Protein AF-0000000079727587 (afdb_homodimer)

Structure (mmCIF, N/CA/C/O backbone):
data_AF-0000000079727587-model_v1
#
loop_
_entity.id
_entity.type
_entity.pdbx_description
1 polymer 'Serine/threonine protein phosphatase'
#
loop_
_atom_site.group_PDB
_atom_site.id
_atom_site.type_symbol
_atom_site.label_atom_id
_atom_site.label_alt_id
_atom_site.label_comp_id
_atom_site.label_asym_id
_atom_site.label_entity_id
_atom_site.label_seq_id
_atom_site.pdbx_PDB_ins_code
_atom_site.Cartn_x
_atom_site.Cartn_y
_atom_site.Cartn_z
_atom_site.occupancy
_atom_site.B_iso_or_equiv
_atom_site.auth_seq_id
_atom_site.auth_comp_id
_atom_site.auth_asym_id
_atom_site.auth_atom_id
_atom_site.pdbx_PDB_model_num
ATOM 1 N N . MET A 1 1 ? -3.568 4.602 -24.625 1 33.47 1 MET A N 1
ATOM 2 C CA . MET A 1 1 ? -2.51 4.258 -23.688 1 33.47 1 MET A CA 1
ATOM 3 C C . MET A 1 1 ? -1.647 5.473 -23.359 1 33.47 1 MET A C 1
ATOM 5 O O . MET A 1 1 ? -1.148 5.609 -22.25 1 33.47 1 MET A O 1
ATOM 9 N N . HIS A 1 2 ? -1.562 6.371 -24.375 1 41.25 2 HIS A N 1
ATOM 10 C CA . HIS A 1 2 ? -0.767 7.582 -24.562 1 41.25 2 HIS A CA 1
ATOM 11 C C . HIS A 1 2 ? -1.42 8.781 -23.875 1 41.25 2 HIS A C 1
ATOM 13 O O . HIS A 1 2 ? -0.742 9.75 -23.531 1 41.25 2 HIS A O 1
ATOM 19 N N . ILE A 1 3 ? -2.705 8.68 -23.906 1 41.12 3 ILE A N 1
ATOM 20 C CA . ILE A 1 3 ? -3.393 9.883 -23.469 1 41.12 3 ILE A CA 1
ATOM 21 C C . ILE A 1 3 ? -3.223 10.055 -21.969 1 41.12 3 ILE A C 1
ATOM 23 O O . ILE A 1 3 ? -3.049 11.172 -21.469 1 41.12 3 ILE A O 1
ATOM 27 N N . SER A 1 4 ? -3.346 8.961 -21.312 1 39.72 4 SER A N 1
ATOM 28 C CA . SER A 1 4 ? -3.301 9.023 -19.859 1 39.72 4 SER A CA 1
ATOM 29 C C . SER A 1 4 ? -1.928 9.461 -19.359 1 39.72 4 SER A C 1
ATOM 31 O O . SER A 1 4 ? -1.784 9.898 -18.219 1 39.72 4 SER A O 1
ATOM 33 N N . LYS A 1 5 ? -0.957 9.305 -20.188 1 42.53 5 LYS A N 1
ATOM 34 C CA . LYS A 1 5 ? 0.388 9.836 -20 1 42.53 5 LYS A CA 1
ATOM 35 C C . LYS A 1 5 ? 0.386 11.359 -20.047 1 42.53 5 LYS A C 1
ATOM 37 O O . LYS A 1 5 ? 1.011 12.016 -19.203 1 42.53 5 LYS A O 1
ATOM 42 N N . TYR A 1 6 ? -0.331 11.867 -20.969 1 40.59 6 TYR A N 1
ATOM 43 C CA . TYR A 1 6 ? -0.322 13.312 -21.188 1 40.59 6 TYR A CA 1
ATOM 44 C C . TYR A 1 6 ? -1.075 14.039 -20.094 1 40.59 6 TYR A C 1
ATOM 46 O O . TYR A 1 6 ? -0.676 15.133 -19.672 1 40.59 6 TYR A O 1
ATOM 54 N N . LEU A 1 7 ? -2.141 13.438 -19.688 1 41.75 7 LEU A N 1
ATOM 55 C CA . LEU A 1 7 ? -2.889 14.133 -18.641 1 41.75 7 LEU A CA 1
ATOM 56 C C . LEU A 1 7 ? -2.072 14.234 -17.359 1 41.75 7 LEU A C 1
ATOM 58 O O . LEU A 1 7 ? -2.092 15.258 -16.688 1 41.75 7 LEU A O 1
ATOM 62 N N . PHE A 1 8 ? -1.366 13.203 -17.062 1 41.28 8 PHE A N 1
ATOM 63 C CA . PHE A 1 8 ? -0.571 13.156 -15.844 1 41.28 8 PHE A CA 1
ATOM 64 C C . PHE A 1 8 ? 0.6 14.133 -15.922 1 41.28 8 PHE A C 1
ATOM 66 O O . PHE A 1 8 ? 0.898 14.828 -14.945 1 41.28 8 PHE A O 1
ATOM 73 N N . PHE A 1 9 ? 1.269 14.227 -17.078 1 41.78 9 PHE A N 1
ATOM 74 C CA . PHE A 1 9 ? 2.314 15.227 -17.266 1 41.78 9 PHE A CA 1
ATOM 75 C C . PHE A 1 9 ? 1.73 16.625 -17.25 1 41.78 9 PHE A C 1
ATOM 77 O O . PHE A 1 9 ? 2.426 17.594 -16.922 1 41.78 9 PHE A O 1
ATOM 84 N N . LEU A 1 10 ? 0.61 16.781 -17.719 1 40.44 10 LEU A N 1
ATOM 85 C CA . LEU A 1 10 ? -0.004 18.109 -17.75 1 40.44 10 LEU A CA 1
ATOM 86 C C . LEU A 1 10 ? -0.527 18.5 -16.359 1 40.44 10 LEU A C 1
ATOM 88 O O . LEU A 1 10 ? -0.402 19.656 -15.953 1 40.44 10 LEU A O 1
ATOM 92 N N . LEU A 1 11 ? -1.132 17.531 -15.641 1 43.22 11 LEU A N 1
ATOM 93 C CA . LEU A 1 11 ? -1.74 17.953 -14.391 1 43.22 11 LEU A CA 1
ATOM 94 C C . LEU A 1 11 ? -0.691 18.062 -13.289 1 43.22 11 LEU A C 1
ATOM 96 O O . LEU A 1 11 ? -0.91 18.75 -12.289 1 43.22 11 LEU A O 1
ATOM 100 N N . GLY A 1 12 ? 0.409 17.391 -13.359 1 44.38 12 GLY A N 1
ATOM 101 C CA . GLY A 1 12 ? 1.456 17.531 -12.359 1 44.38 12 GLY A CA 1
ATOM 102 C C . GLY A 1 12 ? 2.035 18.938 -12.312 1 44.38 12 GLY A C 1
ATOM 103 O O . GLY A 1 12 ? 2.018 19.594 -11.266 1 44.38 12 GLY A O 1
ATOM 104 N N . PRO A 1 13 ? 2.578 19.328 -13.422 1 45.28 13 PRO A N 1
ATOM 105 C CA . PRO A 1 13 ? 3.08 20.703 -13.453 1 45.28 13 PRO A CA 1
ATOM 106 C C . PRO A 1 13 ? 1.983 21.734 -13.203 1 45.28 13 PRO A C 1
ATOM 108 O O . PRO A 1 13 ? 2.234 22.766 -12.57 1 45.28 13 PRO A O 1
ATOM 111 N N . VAL A 1 14 ? 0.828 21.516 -13.688 1 45.16 14 VAL A N 1
ATOM 112 C CA . VAL A 1 14 ? -0.248 22.469 -13.438 1 45.16 14 VAL A CA 1
ATOM 113 C C . VAL A 1 14 ? -0.588 22.5 -11.945 1 45.16 14 VAL A C 1
ATOM 115 O O . VAL A 1 14 ? -0.761 23.562 -11.352 1 45.16 14 VAL A O 1
ATOM 118 N N . GLY A 1 15 ? -0.724 21.25 -11.297 1 44.44 15 GLY A N 1
ATOM 119 C CA . GLY A 1 15 ? -0.941 21.297 -9.859 1 44.44 15 GLY A CA 1
ATOM 120 C C . GLY A 1 15 ? 0.208 21.938 -9.109 1 44.44 15 GLY A C 1
ATOM 121 O O . GLY A 1 15 ? -0.011 22.703 -8.172 1 44.44 15 GLY A O 1
ATOM 122 N N . PHE A 1 16 ? 1.408 21.656 -9.562 1 48.16 16 PHE A N 1
ATOM 123 C CA . PHE A 1 16 ? 2.576 22.312 -8.992 1 48.16 16 PHE A CA 1
ATOM 124 C C . PHE A 1 16 ? 2.566 23.812 -9.305 1 48.16 16 PHE A C 1
ATOM 126 O O . PHE A 1 16 ? 2.875 24.625 -8.445 1 48.16 16 PHE A O 1
ATOM 133 N N . LEU A 1 17 ? 2.252 24.188 -10.547 1 46.88 17 LEU A N 1
ATOM 134 C CA . LEU A 1 17 ? 2.104 25.594 -10.891 1 46.88 17 LEU A CA 1
ATOM 135 C C . LEU A 1 17 ? 0.952 26.219 -10.109 1 46.88 17 LEU A C 1
ATOM 137 O O . LEU A 1 17 ? 1.067 27.344 -9.625 1 46.88 17 LEU A O 1
ATOM 141 N N . ILE A 1 18 ? -0.18 25.562 -9.867 1 46.62 18 ILE A N 1
ATOM 142 C CA . ILE A 1 18 ? -1.263 26.062 -9.031 1 46.62 18 ILE A CA 1
ATOM 143 C C . ILE A 1 18 ? -0.769 26.234 -7.594 1 46.62 18 ILE A C 1
ATOM 145 O O . ILE A 1 18 ? -1.048 27.25 -6.945 1 46.62 18 ILE A O 1
ATOM 149 N N . PHE A 1 19 ? -0.041 25.234 -7.09 1 45.56 19 PHE A N 1
ATOM 150 C CA . PHE A 1 19 ? 0.536 25.312 -5.75 1 45.56 19 PHE A CA 1
ATOM 151 C C . PHE A 1 19 ? 1.534 26.453 -5.652 1 45.56 19 PHE A C 1
ATOM 153 O O . PHE A 1 19 ? 1.521 27.219 -4.68 1 45.56 19 PHE A O 1
ATOM 160 N N . LEU A 1 20 ? 2.475 26.516 -6.66 1 50.16 20 LEU A N 1
ATOM 161 C CA . LEU A 1 20 ? 3.344 27.688 -6.703 1 50.16 20 LEU A CA 1
ATOM 162 C C . LEU A 1 20 ? 2.523 28.969 -6.734 1 50.16 20 LEU A C 1
ATOM 164 O O . LEU A 1 20 ? 2.898 29.969 -6.117 1 50.16 20 LEU A O 1
ATOM 168 N N . LEU A 1 21 ? 1.52 28.969 -7.473 1 47.34 21 LEU A N 1
ATOM 169 C CA . LEU A 1 21 ? 0.679 30.156 -7.574 1 47.34 21 LEU A CA 1
ATOM 170 C C . LEU A 1 21 ? -0.028 30.438 -6.254 1 47.34 21 LEU A C 1
ATOM 172 O O . LEU A 1 21 ? -0.316 31.594 -5.934 1 47.34 21 LEU A O 1
ATOM 176 N N . THR A 1 22 ? -0.396 29.438 -5.477 1 43.81 22 THR A N 1
ATOM 177 C CA . THR A 1 22 ? -1.037 29.703 -4.191 1 43.81 22 THR A CA 1
ATOM 178 C C . THR A 1 22 ? -0.051 30.328 -3.211 1 43.81 22 THR A C 1
ATOM 180 O O . THR A 1 22 ? -0.453 30.875 -2.182 1 43.81 22 THR A O 1
ATOM 183 N N . LEU A 1 23 ? 1.112 29.891 -3.252 1 44.78 23 LEU A N 1
ATOM 184 C CA . LEU A 1 23 ? 2.129 30.5 -2.406 1 44.78 23 LEU A CA 1
ATOM 185 C C . LEU A 1 23 ? 2.359 31.953 -2.803 1 44.78 23 LEU A C 1
ATOM 187 O O . LEU A 1 23 ? 2.992 32.719 -2.062 1 44.78 23 LEU A O 1
ATOM 191 N N . THR A 1 24 ? 2.318 32.188 -4.039 1 42.75 24 THR A N 1
ATOM 192 C CA . THR A 1 24 ? 2.537 33.594 -4.359 1 42.75 24 THR A CA 1
ATOM 193 C C . THR A 1 24 ? 1.351 34.438 -3.914 1 42.75 24 THR A C 1
ATOM 195 O O . THR A 1 24 ? 0.224 34.219 -4.367 1 42.75 24 THR A O 1
ATOM 198 N N . PRO A 1 25 ? 1.254 34.75 -2.641 1 41.59 25 PRO A N 1
ATOM 199 C CA . PRO A 1 25 ? 0.184 35.719 -2.354 1 41.59 25 PRO A CA 1
ATOM 200 C C . PRO A 1 25 ? -0.079 36.688 -3.512 1 41.59 25 PRO A C 1
ATOM 202 O O . PRO A 1 25 ? 0.864 37.188 -4.125 1 41.59 25 PRO A O 1
ATOM 205 N N . SER A 1 26 ? -1.137 36.375 -4.262 1 39.59 26 SER A N 1
ATOM 206 C CA . SER A 1 26 ? -1.566 37.406 -5.191 1 39.59 26 SER A CA 1
ATOM 207 C C . SER A 1 26 ? -1.587 38.781 -4.52 1 39.59 26 SER A C 1
ATOM 209 O O . SER A 1 26 ? -2.611 39.188 -3.973 1 39.59 26 SER A O 1
ATOM 211 N N . HIS A 1 27 ? -0.776 39.125 -3.562 1 41.12 27 HIS A N 1
ATOM 212 C CA . HIS A 1 27 ? -0.983 40.438 -3.018 1 41.12 27 HIS A CA 1
ATOM 213 C C . HIS A 1 27 ? -1.089 41.5 -4.129 1 41.12 27 HIS A C 1
ATOM 215 O O . HIS A 1 27 ? -0.115 41.75 -4.844 1 41.12 27 HIS A O 1
ATOM 221 N N . LYS A 1 28 ? -2.191 41.562 -4.551 1 41.5 28 LYS A N 1
ATOM 222 C CA . LYS A 1 28 ? -2.555 42.719 -5.363 1 41.5 28 LYS A CA 1
ATOM 223 C C . LYS A 1 28 ? -1.95 44 -4.793 1 41.5 28 LYS A C 1
ATOM 225 O O . LYS A 1 28 ? -2.156 45.094 -5.34 1 41.5 28 LYS A O 1
ATOM 230 N N . GLU A 1 29 ? -2.002 44.156 -3.42 1 43.69 29 GLU A N 1
ATOM 231 C CA . GLU A 1 29 ? -1.814 45.562 -3.162 1 43.69 29 GLU A CA 1
ATOM 232 C C . GLU A 1 29 ? -0.484 46.062 -3.727 1 43.69 29 GLU A C 1
ATOM 234 O O . GLU A 1 29 ? 0.582 45.625 -3.289 1 43.69 29 GLU A O 1
ATOM 239 N N . GLU A 1 30 ? -0.392 46.281 -4.781 1 47 30 GLU A N 1
ATOM 240 C CA . GLU A 1 30 ? 0.567 46.875 -5.719 1 47 30 GLU A CA 1
ATOM 241 C C . GLU A 1 30 ? 1.714 47.562 -4.98 1 47 30 GLU A C 1
ATOM 243 O O . GLU A 1 30 ? 2.822 47.031 -4.91 1 47 30 GLU A O 1
ATOM 248 N N . ASN A 1 31 ? 1.987 49 -5.152 1 57.28 31 ASN A N 1
ATOM 249 C CA . ASN A 1 31 ? 3.047 49.969 -5.371 1 57.28 31 ASN A CA 1
ATOM 250 C C . ASN A 1 31 ? 3.654 50.438 -4.051 1 57.28 31 ASN A C 1
ATOM 252 O O . ASN A 1 31 ? 4.258 51.531 -3.986 1 57.28 31 ASN A O 1
ATOM 256 N N . ILE A 1 32 ? 3.389 49.688 -2.922 1 79.5 32 ILE A N 1
ATOM 257 C CA . ILE A 1 32 ? 3.971 50.344 -1.76 1 79.5 32 ILE A CA 1
ATOM 258 C C . ILE A 1 32 ? 5.305 49.688 -1.406 1 79.5 32 ILE A C 1
ATOM 260 O O . ILE A 1 32 ? 5.355 48.5 -1.089 1 79.5 32 ILE A O 1
ATOM 264 N N . ARG A 1 33 ? 6.285 50.312 -1.674 1 88.44 33 ARG A N 1
ATOM 265 C CA . ARG A 1 33 ? 7.629 49.875 -1.321 1 88.44 33 ARG A CA 1
ATOM 266 C C . ARG A 1 33 ? 8.367 50.938 -0.51 1 88.44 33 ARG A C 1
ATOM 268 O O . ARG A 1 33 ? 8.156 52.125 -0.712 1 88.44 33 ARG A O 1
ATOM 275 N N . ALA A 1 34 ? 9.062 50.375 0.458 1 92.81 34 ALA A N 1
ATOM 276 C CA . ALA A 1 34 ? 9.898 51.312 1.216 1 92.81 34 ALA A CA 1
ATOM 277 C C . ALA A 1 34 ? 10.961 51.938 0.322 1 92.81 34 ALA A C 1
ATOM 279 O O . ALA A 1 34 ? 11.531 51.281 -0.549 1 92.81 34 ALA A O 1
ATOM 280 N N . TYR A 1 35 ? 11.078 53.25 0.453 1 91.5 35 TYR A N 1
ATOM 281 C CA . TYR A 1 35 ? 12.047 54 -0.343 1 91.5 35 TYR A CA 1
ATOM 282 C C . TYR A 1 35 ? 12.789 55.031 0.515 1 91.5 35 TYR A C 1
ATOM 284 O O . TYR A 1 35 ? 12.164 55.844 1.204 1 91.5 35 TYR A O 1
ATOM 292 N N . GLN A 1 36 ? 14.055 54.938 0.523 1 90.12 36 GLN A N 1
ATOM 293 C CA . GLN A 1 36 ? 14.945 55.875 1.219 1 90.12 36 GLN A CA 1
ATOM 294 C C . GLN A 1 36 ? 14.641 55.906 2.715 1 90.12 36 GLN A C 1
ATOM 296 O O . GLN A 1 36 ? 14.539 56.969 3.305 1 90.12 36 GLN A O 1
ATOM 301 N N . GLY A 1 37 ? 14.266 54.75 3.211 1 92.88 37 GLY A N 1
ATOM 302 C CA . GLY A 1 37 ? 14.109 54.625 4.652 1 92.88 37 GLY A CA 1
ATOM 303 C C . GLY A 1 37 ? 12.711 54.938 5.137 1 92.88 37 GLY A C 1
ATOM 304 O O . GLY A 1 37 ? 12.484 55.062 6.34 1 92.88 37 GLY A O 1
ATOM 305 N N . SER A 1 38 ? 11.859 55.156 4.195 1 94.69 38 SER A N 1
ATOM 306 C CA . SER A 1 38 ? 10.492 55.469 4.598 1 94.69 38 SER A CA 1
ATOM 307 C C . SER A 1 38 ? 9.477 54.719 3.75 1 94.69 38 SER A C 1
ATOM 309 O O . SER A 1 38 ? 9.75 54.375 2.602 1 94.69 38 SER A O 1
ATOM 311 N N . ILE A 1 39 ? 8.383 54.438 4.371 1 94.62 39 ILE A N 1
ATOM 312 C CA . ILE A 1 39 ? 7.289 53.812 3.648 1 94.62 39 ILE A CA 1
ATOM 313 C C . ILE A 1 39 ? 5.977 54.5 3.967 1 94.62 39 ILE A C 1
ATOM 315 O O . ILE A 1 39 ? 5.715 54.844 5.125 1 94.62 39 ILE A O 1
ATOM 319 N N . ASP A 1 40 ? 5.219 54.875 2.969 1 92.88 40 ASP A N 1
ATOM 320 C CA . ASP A 1 40 ? 3.969 55.594 3.107 1 92.88 40 ASP A CA 1
ATOM 321 C C . ASP A 1 40 ? 2.764 54.656 3.008 1 92.88 40 ASP A C 1
ATOM 323 O O . ASP A 1 40 ? 2.438 54.188 1.925 1 92.88 40 ASP A O 1
ATOM 327 N N . LEU A 1 41 ? 2.123 54.5 4.133 1 91.44 41 LEU A N 1
ATOM 328 C CA . LEU A 1 41 ? 0.975 53.594 4.172 1 91.44 41 LEU A CA 1
ATOM 329 C C . LEU A 1 41 ? -0.326 54.375 4.297 1 91.44 41 LEU A C 1
ATOM 331 O O . LEU A 1 41 ? -1.398 53.812 4.457 1 91.44 41 LEU A O 1
ATOM 335 N N . ARG A 1 42 ? -0.488 55.625 4.211 1 90.38 42 ARG A N 1
ATOM 336 C CA . ARG A 1 42 ? -1.634 56.5 4.453 1 90.38 42 ARG A CA 1
ATOM 337 C C . ARG A 1 42 ? -2.719 56.281 3.402 1 90.38 42 ARG A C 1
ATOM 339 O O . ARG A 1 42 ? -3.879 56.625 3.619 1 90.38 42 ARG A O 1
ATOM 346 N N . GLY A 1 43 ? -2.346 55.625 2.4 1 84.44 43 GLY A N 1
ATOM 347 C CA . GLY A 1 43 ? -3.305 55.344 1.345 1 84.44 43 GLY A CA 1
ATOM 348 C C . GLY A 1 43 ? -4.258 54.219 1.697 1 84.44 43 GLY A C 1
ATOM 349 O O . GLY A 1 43 ? -5.281 54.031 1.034 1 84.44 43 GLY A O 1
ATOM 350 N N . ILE A 1 44 ? -3.943 53.5 2.68 1 85.88 44 ILE A N 1
ATOM 351 C CA . ILE A 1 44 ? -4.789 52.375 3.096 1 85.88 44 ILE A CA 1
ATOM 352 C C . ILE A 1 44 ? -6.055 52.906 3.764 1 85.88 44 ILE A C 1
ATOM 354 O O . ILE A 1 44 ? -5.98 53.656 4.742 1 85.88 44 ILE A O 1
ATOM 358 N N . ARG A 1 45 ? -7.262 52.531 3.27 1 84.12 45 ARG A N 1
ATOM 359 C CA . ARG A 1 45 ? -8.539 53.031 3.75 1 84.12 45 ARG A CA 1
ATOM 360 C C . ARG A 1 45 ? -9.281 52 4.562 1 84.12 45 ARG A C 1
ATOM 362 O O . ARG A 1 45 ? -10.109 52.344 5.414 1 84.12 45 ARG A O 1
ATOM 369 N N . ASP A 1 46 ? -8.891 50.719 4.27 1 79.44 46 ASP A N 1
ATOM 370 C CA . ASP A 1 46 ? -9.57 49.625 4.98 1 79.44 46 ASP A CA 1
ATOM 371 C C . ASP A 1 46 ? -8.773 49.188 6.207 1 79.44 46 ASP A C 1
ATOM 373 O O . ASP A 1 46 ? -7.59 48.875 6.102 1 79.44 46 ASP A O 1
ATOM 377 N N . ALA A 1 47 ? -9.445 49.219 7.293 1 74.12 47 ALA A N 1
ATOM 378 C CA . ALA A 1 47 ? -8.812 48.875 8.555 1 74.12 47 ALA A CA 1
ATOM 379 C C . ALA A 1 47 ? -8.406 47.375 8.57 1 74.12 47 ALA A C 1
ATOM 381 O O . ALA A 1 47 ? -7.484 47 9.297 1 74.12 47 ALA A O 1
ATOM 382 N N . SER A 1 48 ? -9.117 46.594 7.773 1 70.56 48 SER A N 1
ATOM 383 C CA . SER A 1 48 ? -8.82 45.156 7.754 1 70.56 48 SER A CA 1
ATOM 384 C C . SER A 1 48 ? -8.117 44.75 6.461 1 70.56 48 SER A C 1
ATOM 386 O O . SER A 1 48 ? -8.281 43.625 5.984 1 70.56 48 SER A O 1
ATOM 388 N N . SER A 1 49 ? -7.371 45.688 6.039 1 72.88 49 SER A N 1
ATOM 389 C CA . SER A 1 49 ? -6.609 45.375 4.828 1 72.88 49 SER A CA 1
ATOM 390 C C . SER A 1 49 ? -5.578 44.281 5.07 1 72.88 49 SER A C 1
ATOM 392 O O . SER A 1 49 ? -5.16 44.062 6.207 1 72.88 49 SER A O 1
ATOM 394 N N . GLY A 1 50 ? -5.25 43.562 4.086 1 77.94 50 GLY A N 1
ATOM 395 C CA . GLY A 1 50 ? -4.273 42.5 4.148 1 77.94 50 GLY A CA 1
ATOM 396 C C . GLY A 1 50 ? -2.92 42.938 4.664 1 77.94 50 GLY A C 1
ATOM 397 O O . GLY A 1 50 ? -2.701 44.125 4.887 1 77.94 50 GLY A O 1
ATOM 398 N N . PRO A 1 51 ? -2.074 41.969 5.051 1 86.94 51 PRO A N 1
ATOM 399 C CA . PRO A 1 51 ? -0.729 42.312 5.523 1 86.94 51 PRO A CA 1
ATOM 400 C C . PRO A 1 51 ? 0.05 43.156 4.523 1 86.94 51 PRO A C 1
ATOM 402 O O . PRO A 1 51 ? -0.009 42.906 3.318 1 86.94 51 PRO A O 1
ATOM 405 N N . VAL A 1 52 ? 0.689 44.156 4.984 1 90.69 52 VAL A N 1
ATOM 406 C CA . VAL A 1 52 ? 1.509 45.031 4.152 1 90.69 52 VAL A CA 1
ATOM 407 C C . VAL A 1 52 ? 2.961 44.562 4.18 1 90.69 52 VAL A C 1
ATOM 409 O O . VAL A 1 52 ? 3.502 44.281 5.246 1 90.69 52 VAL A O 1
ATOM 412 N N . ASP A 1 53 ? 3.525 44.469 3.096 1 90.75 53 ASP A N 1
ATOM 413 C CA . ASP A 1 53 ? 4.93 44.125 2.941 1 90.75 53 ASP A CA 1
ATOM 414 C C . ASP A 1 53 ? 5.832 45.344 3.072 1 90.75 53 ASP A C 1
ATOM 416 O O . ASP A 1 53 ? 5.699 46.312 2.312 1 90.75 53 ASP A O 1
ATOM 420 N N . LEU A 1 54 ? 6.754 45.312 3.979 1 94.06 54 LEU A N 1
ATOM 421 C CA . LEU A 1 54 ? 7.621 46.469 4.23 1 94.06 54 LEU A CA 1
ATOM 422 C C . LEU A 1 54 ? 8.914 46.344 3.432 1 94.06 54 LEU A C 1
ATOM 424 O O . LEU A 1 54 ? 9.922 46.969 3.787 1 94.06 54 LEU A O 1
ATOM 428 N N . SER A 1 55 ? 8.828 45.562 2.436 1 91.31 55 SER A N 1
ATOM 429 C CA . SER A 1 55 ? 10.031 45.344 1.628 1 91.31 55 SER A CA 1
ATOM 430 C C . SER A 1 55 ? 10.43 46.625 0.886 1 91.31 55 SER A C 1
ATOM 432 O O . SER A 1 55 ? 9.57 47.438 0.553 1 91.31 55 SER A O 1
ATOM 434 N N . GLY A 1 56 ? 11.742 46.75 0.643 1 92.25 56 GLY A N 1
ATOM 435 C CA . GLY A 1 56 ? 12.281 47.906 -0.08 1 92.25 56 GLY A CA 1
ATOM 436 C C . GLY A 1 56 ? 13.602 48.406 0.482 1 92.25 56 GLY A C 1
ATOM 437 O O . GLY A 1 56 ? 14.406 47.594 0.971 1 92.25 56 GLY A O 1
ATOM 438 N N . GLU A 1 57 ? 13.789 49.75 0.313 1 93.25 57 GLU A N 1
ATOM 439 C CA . GLU A 1 57 ? 15.055 50.312 0.733 1 93.25 57 GLU A CA 1
ATOM 440 C C . GLU A 1 57 ? 14.961 50.906 2.146 1 93.25 57 GLU A C 1
ATOM 442 O O . GLU A 1 57 ? 14.219 51.844 2.387 1 93.25 57 GLU A O 1
ATOM 447 N N . TRP A 1 58 ? 15.703 50.312 3.072 1 94.75 58 TRP A N 1
ATOM 448 C CA . TRP A 1 58 ? 15.758 50.75 4.461 1 94.75 58 TRP A CA 1
ATOM 449 C C . TRP A 1 58 ? 17.047 51.531 4.73 1 94.75 58 TRP A C 1
ATOM 451 O O . TRP A 1 58 ? 17.984 51.5 3.939 1 94.75 58 TRP A O 1
ATOM 461 N N . GLU A 1 59 ? 17.016 52.281 5.785 1 92.94 59 GLU A N 1
ATOM 462 C CA . GLU A 1 59 ? 18.266 52.844 6.281 1 92.94 59 GLU A CA 1
ATOM 463 C C . GLU A 1 59 ? 19.078 51.781 7.035 1 92.94 59 GLU A C 1
ATOM 465 O O . GLU A 1 59 ? 18.531 50.969 7.766 1 92.94 59 GLU A O 1
ATOM 470 N N . PHE A 1 60 ? 20.328 51.844 6.777 1 91.31 60 PHE A N 1
ATOM 471 C CA . PHE A 1 60 ? 21.156 50.781 7.348 1 91.31 60 PHE A CA 1
ATOM 472 C C . PHE A 1 60 ? 22.453 51.375 7.91 1 91.31 60 PHE A C 1
ATOM 474 O O . PHE A 1 60 ? 23.141 52.125 7.238 1 91.31 60 PHE A O 1
ATOM 481 N N . PHE A 1 61 ? 22.656 51 9.148 1 87.44 61 PHE A N 1
ATOM 482 C CA . PHE A 1 61 ? 23.875 51.375 9.836 1 87.44 61 PHE A CA 1
ATOM 483 C C . PHE A 1 61 ? 24.75 50.156 10.141 1 87.44 61 PHE A C 1
ATOM 485 O O . PHE A 1 61 ? 24.453 49.406 11.07 1 87.44 61 PHE A O 1
ATOM 492 N N . TRP A 1 62 ? 25.828 50 9.445 1 84.25 62 TRP A N 1
ATOM 493 C CA . TRP A 1 62 ? 26.688 48.844 9.547 1 84.25 62 TRP A CA 1
ATOM 494 C C . TRP A 1 62 ? 27.906 49.125 10.406 1 84.25 62 TRP A C 1
ATOM 496 O O . TRP A 1 62 ? 28.453 50.219 10.375 1 84.25 62 TRP A O 1
ATOM 506 N N . SER A 1 63 ? 28.25 48.25 11.297 1 74.25 63 SER A N 1
ATOM 507 C CA . SER A 1 63 ? 29.5 48.344 12.047 1 74.25 63 SER A CA 1
ATOM 508 C C . SER A 1 63 ? 30.109 47 12.328 1 74.25 63 SER A C 1
ATOM 510 O O . SER A 1 63 ? 29.391 46 12.438 1 74.25 63 SER A O 1
ATOM 512 N N . GLN A 1 64 ? 31.406 46.781 12.188 1 63.34 64 GLN A N 1
ATOM 513 C CA . GLN A 1 64 ? 32.125 45.562 12.523 1 63.34 64 GLN A CA 1
ATOM 514 C C . GLN A 1 64 ? 32.812 45.656 13.875 1 63.34 64 GLN A C 1
ATOM 516 O O . GLN A 1 64 ? 33.125 44.656 14.508 1 63.34 64 GLN A O 1
ATOM 521 N N . GLU A 1 65 ? 33.094 46.875 14.359 1 57.28 65 GLU A N 1
ATOM 522 C CA . GLU A 1 65 ? 33.875 47.062 15.578 1 57.28 65 GLU A CA 1
ATOM 523 C C . GLU A 1 65 ? 32.969 47.344 16.781 1 57.28 65 GLU A C 1
ATOM 525 O O . GLU A 1 65 ? 32.094 48.219 16.703 1 57.28 65 GLU A O 1
ATOM 530 N N . ALA A 1 66 ? 33.094 46.469 17.797 1 54.88 66 ALA A N 1
ATOM 531 C CA . ALA A 1 66 ? 32.344 46.656 19.047 1 54.88 66 ALA A CA 1
ATOM 532 C C . ALA A 1 66 ? 32.469 48.125 19.531 1 54.88 66 ALA A C 1
ATOM 534 O O . ALA A 1 66 ? 33.562 48.656 19.609 1 54.88 66 ALA A O 1
ATOM 535 N N . GLY A 1 67 ? 31.453 48.875 19.891 1 50.72 67 GLY A N 1
ATOM 536 C CA . GLY A 1 67 ? 31.484 50.156 20.531 1 50.72 67 GLY A CA 1
ATOM 537 C C . GLY A 1 67 ? 31.516 51.312 19.531 1 50.72 67 GLY A C 1
ATOM 538 O O . GLY A 1 67 ? 31.328 52.469 19.906 1 50.72 67 GLY A O 1
ATOM 539 N N . LYS A 1 68 ? 32.094 51.094 18.422 1 51.81 68 LYS A N 1
ATOM 540 C CA . LYS A 1 68 ? 32.219 52.25 17.516 1 51.81 68 LYS A CA 1
ATOM 541 C C . LYS A 1 68 ? 31.031 52.281 16.547 1 51.81 68 LYS A C 1
ATOM 543 O O . LYS A 1 68 ? 30.922 51.469 15.641 1 51.81 68 LYS A O 1
ATOM 548 N N . VAL A 1 69 ? 29.906 52.5 16.953 1 49.88 69 VAL A N 1
ATOM 549 C CA . VAL A 1 69 ? 28.828 52.781 16.016 1 49.88 69 VAL A CA 1
ATOM 550 C C . VAL A 1 69 ? 29.312 53.781 14.961 1 49.88 69 VAL A C 1
ATOM 552 O O . VAL A 1 69 ? 29.672 54.906 15.281 1 49.88 69 VAL A O 1
ATOM 555 N N . LEU A 1 70 ? 29.953 53.438 13.984 1 46.72 70 LEU A N 1
ATOM 556 C CA . LEU A 1 70 ? 30.391 54.469 13.031 1 46.72 70 LEU A CA 1
ATOM 557 C C . LEU A 1 70 ? 29.203 55.125 12.375 1 46.72 70 LEU A C 1
ATOM 559 O O . LEU A 1 70 ? 28.422 54.5 11.656 1 46.72 70 LEU A O 1
ATOM 563 N N . GLU A 1 71 ? 28.625 55.969 12.922 1 46.72 71 GLU A N 1
ATOM 564 C CA . GLU A 1 71 ? 27.672 56.906 12.328 1 46.72 71 GLU A CA 1
ATOM 565 C C . GLU A 1 71 ? 27.984 57.156 10.852 1 46.72 71 GLU A C 1
ATOM 567 O O . GLU A 1 71 ? 27.094 57.5 10.078 1 46.72 71 GLU A O 1
ATOM 572 N N . THR A 1 72 ? 29.188 57 10.555 1 46.84 72 THR A N 1
ATOM 573 C CA . THR A 1 72 ? 29.688 57.5 9.273 1 46.84 72 THR A CA 1
ATOM 574 C C . THR A 1 72 ? 29.203 56.625 8.125 1 46.84 72 THR A C 1
ATOM 576 O O . THR A 1 72 ? 29.312 57.031 6.957 1 46.84 72 THR A O 1
ATOM 579 N N . PHE A 1 73 ? 28.672 55.406 8.422 1 56.09 73 PHE A N 1
ATOM 580 C CA . PHE A 1 73 ? 28.344 54.656 7.211 1 56.09 73 PHE A CA 1
ATOM 581 C C . PHE A 1 73 ? 26.844 54.406 7.113 1 56.09 73 PHE A C 1
ATOM 583 O O . PHE A 1 73 ? 26.375 53.312 7.422 1 56.09 73 PHE A O 1
ATOM 590 N N . ARG A 1 74 ? 26.125 55.5 7.062 1 64.38 74 ARG A N 1
ATOM 591 C CA . ARG A 1 74 ? 24.703 55.531 6.73 1 64.38 74 ARG A CA 1
ATOM 592 C C . ARG A 1 74 ? 24.484 55.156 5.273 1 64.38 74 ARG A C 1
ATOM 594 O O . ARG A 1 74 ? 24.953 55.812 4.363 1 64.38 74 ARG A O 1
ATOM 601 N N . GLY A 1 75 ? 24.016 53.875 5.195 1 80.62 75 GLY A N 1
ATOM 602 C CA . GLY A 1 75 ? 23.688 53.469 3.842 1 80.62 75 GLY A CA 1
ATOM 603 C C . GLY A 1 75 ? 22.266 52.969 3.705 1 80.62 75 GLY A C 1
ATOM 604 O O . GLY A 1 75 ? 21.406 53.281 4.531 1 80.62 75 GLY A O 1
ATOM 605 N N . LYS A 1 76 ? 21.969 52.594 2.51 1 86.94 76 LYS A N 1
ATOM 606 C CA . LYS A 1 76 ? 20.688 51.969 2.164 1 86.94 76 LYS A CA 1
ATOM 607 C C . LYS A 1 76 ? 20.844 50.5 1.838 1 86.94 76 LYS A C 1
ATOM 609 O O . LYS A 1 76 ? 21.891 50.062 1.348 1 86.94 76 LYS A O 1
ATOM 614 N N . ILE A 1 77 ? 19.906 49.812 2.297 1 89 77 ILE A N 1
ATOM 615 C CA . ILE A 1 77 ? 19.953 48.375 2.025 1 89 77 ILE A CA 1
ATOM 616 C C . ILE A 1 77 ? 18.578 47.875 1.626 1 89 77 ILE A C 1
ATOM 618 O O . ILE A 1 77 ? 17.562 48.406 2.07 1 89 77 ILE A O 1
ATOM 622 N N . THR A 1 78 ? 18.562 46.938 0.807 1 89.25 78 THR A N 1
ATOM 623 C CA . THR A 1 78 ? 17.312 46.344 0.357 1 89.25 78 THR A CA 1
ATOM 624 C C . THR A 1 78 ? 16.875 45.219 1.299 1 89.25 78 THR A C 1
ATOM 626 O O . THR A 1 78 ? 17.672 44.312 1.6 1 89.25 78 THR A O 1
ATOM 629 N N . VAL A 1 79 ? 15.742 45.281 1.797 1 91 79 VAL A N 1
ATOM 630 C CA . VAL A 1 79 ? 15.148 44.25 2.645 1 91 79 VAL A CA 1
ATOM 631 C C . VAL A 1 79 ? 13.961 43.625 1.929 1 91 79 VAL A C 1
ATOM 633 O O . VAL A 1 79 ? 13.078 44.312 1.432 1 91 79 VAL A O 1
ATOM 636 N N . PRO A 1 80 ? 13.82 42.406 1.798 1 91.44 80 PRO A N 1
ATOM 637 C CA . PRO A 1 80 ? 14.711 41.406 2.395 1 91.44 80 PRO A CA 1
ATOM 638 C C . PRO A 1 80 ? 15.977 41.156 1.565 1 91.44 80 PRO A C 1
ATOM 640 O O . PRO A 1 80 ? 15.992 41.469 0.368 1 91.44 80 PRO A O 1
ATOM 643 N N . GLY A 1 81 ? 17.047 40.625 2.254 1 89.38 81 GLY A N 1
ATOM 644 C CA . GLY A 1 81 ? 18.312 40.312 1.611 1 89.38 81 GLY A CA 1
ATOM 645 C C . GLY A 1 81 ? 19.484 40.281 2.578 1 89.38 81 GLY A C 1
ATOM 646 O O . GLY A 1 81 ? 19.562 41.125 3.477 1 89.38 81 GLY A O 1
ATOM 647 N N . ALA A 1 82 ? 20.312 39.344 2.33 1 87.75 82 ALA A N 1
ATOM 648 C CA . ALA A 1 82 ? 21.516 39.312 3.146 1 87.75 82 ALA A CA 1
ATOM 649 C C . ALA A 1 82 ? 22.391 40.531 2.902 1 87.75 82 ALA A C 1
ATOM 651 O O . ALA A 1 82 ? 22.484 41.031 1.774 1 87.75 82 ALA A O 1
ATOM 652 N N . TRP A 1 83 ? 22.938 41.062 3.965 1 84.94 83 TRP A N 1
ATOM 653 C CA . TRP A 1 83 ? 23.688 42.281 3.783 1 84.94 83 TRP A CA 1
ATOM 654 C C . TRP A 1 83 ? 25 42.031 3.047 1 84.94 83 TRP A C 1
ATOM 656 O O . TRP A 1 83 ? 25.562 42.938 2.418 1 84.94 83 TRP A O 1
ATOM 666 N N . ASN A 1 84 ? 25.438 40.781 3.041 1 80.62 84 ASN A N 1
ATOM 667 C CA . ASN A 1 84 ? 26.672 40.531 2.305 1 80.62 84 ASN A CA 1
ATOM 668 C C . ASN A 1 84 ? 26.422 40.406 0.807 1 80.62 84 ASN A C 1
ATOM 670 O O . ASN A 1 84 ? 27.359 40.188 0.027 1 80.62 84 ASN A O 1
ATOM 674 N N . ARG A 1 85 ? 25.188 40.406 0.404 1 75.75 85 ARG A N 1
ATOM 675 C CA . ARG A 1 85 ? 24.844 40.531 -1.007 1 75.75 85 ARG A CA 1
ATOM 676 C C . ARG A 1 85 ? 25.375 41.844 -1.594 1 75.75 85 ARG A C 1
ATOM 678 O O . ARG A 1 85 ? 25.672 41.906 -2.785 1 75.75 85 ARG A O 1
ATOM 685 N N . GLU A 1 86 ? 25.391 42.781 -0.798 1 69.69 86 GLU A N 1
ATOM 686 C CA . GLU A 1 86 ? 25.75 44.125 -1.253 1 69.69 86 GLU A CA 1
ATOM 687 C C . GLU A 1 86 ? 27.219 44.438 -0.987 1 69.69 86 GLU A C 1
ATOM 689 O O . GLU A 1 86 ? 27.641 45.594 -1.054 1 69.69 86 GLU A O 1
ATOM 694 N N . THR A 1 87 ? 27.906 43.375 -0.787 1 67.75 87 THR A N 1
ATOM 695 C CA . THR A 1 87 ? 29.328 43.531 -0.476 1 67.75 87 THR A CA 1
ATOM 696 C C . THR A 1 87 ? 30.062 44.156 -1.658 1 67.75 87 THR A C 1
ATOM 698 O O . THR A 1 87 ? 31.062 44.875 -1.473 1 67.75 87 THR A O 1
ATOM 701 N N . GLU A 1 88 ? 29.578 43.844 -2.754 1 66.88 88 GLU A N 1
ATOM 702 C CA . GLU A 1 88 ? 30.25 44.375 -3.93 1 66.88 88 GLU A CA 1
ATOM 703 C C . GLU A 1 88 ? 30.125 45.906 -3.984 1 66.88 88 GLU A C 1
ATOM 705 O O . GLU A 1 88 ? 31.062 46.594 -4.398 1 66.88 88 GLU A O 1
ATOM 710 N N . VAL A 1 89 ? 28.984 46.312 -3.527 1 67.31 89 VAL A N 1
ATOM 711 C CA . VAL A 1 89 ? 28.75 47.75 -3.547 1 67.31 89 VAL A CA 1
ATOM 712 C C . VAL A 1 89 ? 29.344 48.375 -2.297 1 67.31 89 VAL A C 1
ATOM 714 O O . VAL A 1 89 ? 29.953 49.469 -2.371 1 67.31 89 VAL A O 1
ATOM 717 N N . HIS A 1 90 ? 29.172 47.562 -1.265 1 68.88 90 HIS A N 1
ATOM 718 C CA . HIS A 1 90 ? 29.703 48.031 0.007 1 68.88 90 HIS A CA 1
ATOM 719 C C . HIS A 1 90 ? 30.734 47.031 0.559 1 68.88 90 HIS A C 1
ATOM 721 O O . HIS A 1 90 ? 30.391 46.062 1.223 1 68.88 90 HIS A O 1
ATOM 727 N N . SER A 1 91 ? 31.938 47.156 0.31 1 64.69 91 SER A N 1
ATOM 728 C CA . SER A 1 91 ? 33.031 46.25 0.619 1 64.69 91 SER A CA 1
ATOM 729 C C . SER A 1 91 ? 33.125 45.969 2.117 1 64.69 91 SER A C 1
ATOM 731 O O . SER A 1 91 ? 33.688 44.969 2.539 1 64.69 91 SER A O 1
ATOM 733 N N . SER A 1 92 ? 32.469 46.812 2.857 1 64.44 92 SER A N 1
ATOM 734 C CA . SER A 1 92 ? 32.594 46.688 4.309 1 64.44 92 SER A CA 1
ATOM 735 C C . SER A 1 92 ? 31.625 45.656 4.863 1 64.44 92 SER A C 1
ATOM 737 O O . SER A 1 92 ? 31.797 45.188 5.98 1 64.44 92 SER A O 1
ATOM 739 N N . TYR A 1 93 ? 30.672 45.438 4.031 1 74.88 93 TYR A N 1
ATOM 740 C CA . TYR A 1 93 ? 29.656 44.5 4.535 1 74.88 93 TYR A CA 1
ATOM 741 C C . TYR A 1 93 ? 30.172 43.062 4.504 1 74.88 93 TYR A C 1
ATOM 743 O O . TYR A 1 93 ? 30.078 42.406 3.475 1 74.88 93 TYR A O 1
ATOM 751 N N . GLU A 1 94 ? 30.75 42.75 5.562 1 77.62 94 GLU A N 1
ATOM 752 C CA . GLU A 1 94 ? 31.219 41.344 5.668 1 77.62 94 GLU A CA 1
ATOM 753 C C . GLU A 1 94 ? 30.125 40.438 6.215 1 77.62 94 GLU A C 1
ATOM 755 O O . GLU A 1 94 ? 29.094 40.938 6.691 1 77.62 94 GLU A O 1
ATOM 760 N N . LYS A 1 95 ? 30.406 39.281 6.141 1 80.88 95 LYS A N 1
ATOM 761 C CA . LYS A 1 95 ? 29.422 38.312 6.594 1 80.88 95 LYS A CA 1
ATOM 762 C C . LYS A 1 95 ? 29.219 38.375 8.109 1 80.88 95 LYS A C 1
ATOM 764 O O . LYS A 1 95 ? 28.109 38.219 8.602 1 80.88 95 LYS A O 1
ATOM 769 N N . ILE A 1 96 ? 30.312 38.75 8.82 1 85.69 96 ILE A N 1
ATOM 770 C CA . ILE A 1 96 ? 30.266 38.812 10.273 1 85.69 96 ILE A CA 1
ATOM 771 C C . ILE A 1 96 ? 30.219 40.281 10.719 1 85.69 96 ILE A C 1
ATOM 773 O O . ILE A 1 96 ? 30.953 41.094 10.188 1 85.69 96 ILE A O 1
ATOM 777 N N . GLY A 1 97 ? 29.25 40.562 11.609 1 87.5 97 GLY A N 1
ATOM 778 C CA . GLY A 1 97 ? 29.094 41.906 12.117 1 87.5 97 GLY A CA 1
ATOM 779 C C . GLY A 1 97 ? 27.719 42.188 12.672 1 87.5 97 GLY A C 1
ATOM 780 O O . GLY A 1 97 ? 26.984 41.25 13.047 1 87.5 97 GLY A O 1
ATOM 781 N N . TYR A 1 98 ? 27.484 43.438 12.945 1 89.75 98 TYR A N 1
ATOM 782 C CA . TYR A 1 98 ? 26.172 43.844 13.422 1 89.75 98 TYR A CA 1
ATOM 783 C C . TYR A 1 98 ? 25.719 45.156 12.75 1 89.75 98 TYR A C 1
ATOM 785 O O . TYR A 1 98 ? 26.547 45.906 12.242 1 89.75 98 TYR A O 1
ATOM 793 N N . GLY A 1 99 ? 24.469 45.312 12.664 1 90 99 GLY A N 1
ATOM 794 C CA . GLY A 1 99 ? 23.891 46.5 12.031 1 90 99 GLY A CA 1
ATOM 795 C C . GLY A 1 99 ? 22.484 46.781 12.516 1 90 99 GLY A C 1
ATOM 796 O O . GLY A 1 99 ? 21.828 45.938 13.094 1 90 99 GLY A O 1
ATOM 797 N N . THR A 1 100 ? 22.125 48.062 12.312 1 92.62 100 THR A N 1
ATOM 798 C CA . THR A 1 100 ? 20.781 48.5 12.695 1 92.62 100 THR A CA 1
ATOM 799 C C . THR A 1 100 ? 19.984 48.938 11.469 1 92.62 100 THR A C 1
ATOM 801 O O . THR A 1 100 ? 20.453 49.781 10.695 1 92.62 100 THR A O 1
ATOM 804 N N . TYR A 1 101 ? 18.938 48.281 11.281 1 94.75 101 TYR A N 1
ATOM 805 C CA . TYR A 1 101 ? 17.969 48.688 10.242 1 94.75 101 TYR A CA 1
ATOM 806 C C . TYR A 1 101 ? 16.969 49.688 10.781 1 94.75 101 TYR A C 1
ATOM 808 O O . TYR A 1 101 ? 16.5 49.562 11.914 1 94.75 101 TYR A O 1
ATOM 816 N N . ARG A 1 102 ? 16.641 50.688 9.992 1 95.5 102 ARG A N 1
ATOM 817 C CA . ARG A 1 102 ? 15.648 51.688 10.406 1 95.5 102 ARG A CA 1
ATOM 818 C C . ARG A 1 102 ? 14.664 51.969 9.281 1 95.5 102 ARG A C 1
ATOM 820 O O . ARG A 1 102 ? 15.047 52.062 8.117 1 95.5 102 ARG A O 1
ATOM 827 N N . LEU A 1 103 ? 13.461 52.031 9.625 1 96.62 103 LEU A N 1
ATOM 828 C CA . LEU A 1 103 ? 12.391 52.344 8.68 1 96.62 103 LEU A CA 1
ATOM 829 C C . LEU A 1 103 ? 11.359 53.25 9.312 1 96.62 103 LEU A C 1
ATOM 831 O O . LEU A 1 103 ? 10.852 52.969 10.398 1 96.62 103 LEU A O 1
ATOM 835 N N . ARG A 1 104 ? 11.133 54.344 8.672 1 95.94 104 ARG A N 1
ATOM 836 C CA . ARG A 1 104 ? 10.07 55.25 9.07 1 95.94 104 ARG A CA 1
ATOM 837 C C . ARG A 1 104 ? 8.75 54.906 8.391 1 95.94 104 ARG A C 1
ATOM 839 O O . ARG A 1 104 ? 8.664 54.906 7.16 1 95.94 104 ARG A O 1
ATOM 846 N N . MET A 1 105 ? 7.766 54.625 9.172 1 95.94 105 MET A N 1
ATOM 847 C CA . MET A 1 105 ? 6.48 54.188 8.617 1 95.94 105 MET A CA 1
ATOM 848 C C . MET A 1 105 ? 5.414 55.25 8.859 1 95.94 105 MET A C 1
ATOM 850 O O . MET A 1 105 ? 5.168 55.656 10 1 95.94 105 MET A O 1
ATOM 854 N N . LEU A 1 106 ? 4.816 55.688 7.816 1 95.69 106 LEU A N 1
ATOM 855 C CA . LEU A 1 106 ? 3.66 56.562 7.91 1 95.69 106 LEU A CA 1
ATOM 856 C C . LEU A 1 106 ? 2.365 55.75 7.949 1 95.69 106 LEU A C 1
ATOM 858 O O . LEU A 1 106 ? 1.87 55.312 6.906 1 95.69 106 LEU A O 1
ATOM 862 N N . ILE A 1 107 ? 1.805 55.625 9.07 1 93.5 107 ILE A N 1
ATOM 863 C CA . ILE A 1 107 ? 0.686 54.75 9.352 1 93.5 107 ILE A CA 1
ATOM 864 C C . ILE A 1 107 ? -0.626 55.438 8.969 1 93.5 107 ILE A C 1
ATOM 866 O O . ILE A 1 107 ? -0.793 56.625 9.18 1 93.5 107 ILE A O 1
ATOM 870 N N . PRO A 1 108 ? -1.512 54.719 8.391 1 92.75 108 PRO A N 1
ATOM 871 C CA . PRO A 1 108 ? -2.818 55.312 8.086 1 92.75 108 PRO A CA 1
ATOM 872 C C . PRO A 1 108 ? -3.625 55.656 9.336 1 92.75 108 PRO A C 1
ATOM 874 O O . PRO A 1 108 ? -3.48 54.969 10.359 1 92.75 108 PRO A O 1
ATOM 877 N N . ASP A 1 109 ? -4.559 56.5 9.25 1 91.12 109 ASP A N 1
ATOM 878 C CA . ASP A 1 109 ? -5.363 57 10.367 1 91.12 109 ASP A CA 1
ATOM 879 C C . ASP A 1 109 ? -6.207 55.844 10.953 1 91.12 109 ASP A C 1
ATOM 881 O O . ASP A 1 109 ? -6.402 55.781 12.172 1 91.12 109 ASP A O 1
ATOM 885 N N . VAL A 1 110 ? -6.594 54.969 10.109 1 90.25 110 VAL A N 1
ATOM 886 C CA . VAL A 1 110 ? -7.496 53.906 10.531 1 90.25 110 VAL A CA 1
ATOM 887 C C . VAL A 1 110 ? -6.754 52.938 11.445 1 90.25 110 VAL A C 1
ATOM 889 O O . VAL A 1 110 ? -7.379 52.156 12.188 1 90.25 110 VAL A O 1
ATOM 892 N N . TRP A 1 111 ? -5.426 53 11.453 1 91.69 111 TRP A N 1
ATOM 893 C CA . TRP A 1 111 ? -4.641 52.031 12.242 1 91.69 111 TRP A CA 1
ATOM 894 C C . TRP A 1 111 ? -4.164 52.688 13.539 1 91.69 111 TRP A C 1
ATOM 896 O O . TRP A 1 111 ? -3.684 51.969 14.438 1 91.69 111 TRP A O 1
ATOM 906 N N . VAL A 1 112 ? -4.32 53.969 13.625 1 90.75 112 VAL A N 1
ATOM 907 C CA . VAL A 1 112 ? -3.861 54.656 14.828 1 90.75 112 VAL A CA 1
ATOM 908 C C . VAL A 1 112 ? -4.715 54.219 16.016 1 90.75 112 VAL A C 1
ATOM 910 O O . VAL A 1 112 ? -5.945 54.219 15.938 1 90.75 112 VAL A O 1
ATOM 913 N N . GLY A 1 113 ? -4.105 53.781 17.047 1 84.75 113 GLY A N 1
ATOM 914 C CA . GLY A 1 113 ? -4.812 53.344 18.25 1 84.75 113 GLY A CA 1
ATOM 915 C C . GLY A 1 113 ? -5.176 51.875 18.234 1 84.75 113 GLY A C 1
ATOM 916 O O . GLY A 1 113 ? -5.633 51.344 19.25 1 84.75 113 GLY A O 1
ATOM 917 N N . LYS A 1 114 ? -4.949 51.25 17.141 1 85.88 114 LYS A N 1
ATOM 918 C CA . LYS A 1 114 ? -5.238 49.812 17.047 1 85.88 114 LYS A CA 1
ATOM 919 C C . LYS A 1 114 ? -3.99 49 17.312 1 85.88 114 LYS A C 1
ATOM 921 O O . LYS A 1 114 ? -2.869 49.5 17.234 1 85.88 114 LYS A O 1
ATOM 926 N N . VAL A 1 115 ? -4.25 47.812 17.672 1 88 115 VAL A N 1
ATOM 927 C CA . VAL A 1 115 ? -3.127 46.906 17.906 1 88 115 VAL A CA 1
ATOM 928 C C . VAL A 1 115 ? -2.605 46.375 16.562 1 88 115 VAL A C 1
ATOM 930 O O . VAL A 1 115 ? -3.34 45.75 15.812 1 88 115 VAL A O 1
ATOM 933 N N . LEU A 1 116 ? -1.429 46.75 16.203 1 91.75 116 LEU A N 1
ATOM 934 C CA . LEU A 1 116 ? -0.756 46.281 14.992 1 91.75 116 LEU A CA 1
ATOM 935 C C . LEU A 1 116 ? 0.286 45.219 15.336 1 91.75 116 LEU A C 1
ATOM 937 O O . LEU A 1 116 ? 0.721 45.094 16.484 1 91.75 116 LEU A O 1
ATOM 941 N N . THR A 1 117 ? 0.552 44.375 14.414 1 92.94 117 THR A N 1
ATOM 942 C CA . THR A 1 117 ? 1.551 43.312 14.594 1 92.94 117 THR A CA 1
ATOM 943 C C . THR A 1 117 ? 2.553 43.312 13.445 1 92.94 117 THR A C 1
ATOM 945 O O . THR A 1 117 ? 2.168 43.438 12.281 1 92.94 117 THR A O 1
ATOM 948 N N . VAL A 1 118 ? 3.793 43.281 13.781 1 94.81 118 VAL A N 1
ATOM 949 C CA . VAL A 1 118 ? 4.859 43.156 12.789 1 94.81 118 VAL A CA 1
ATOM 950 C C . VAL A 1 118 ? 5.43 41.719 12.836 1 94.81 118 VAL A C 1
ATOM 952 O O . VAL A 1 118 ? 5.719 41.219 13.914 1 94.81 118 VAL A O 1
ATOM 955 N N . GLY A 1 119 ? 5.449 41.156 11.711 1 94 119 GLY A N 1
ATOM 956 C CA . GLY A 1 119 ? 5.984 39.812 11.609 1 94 119 GLY A CA 1
ATOM 957 C C . GLY A 1 119 ? 7.359 39.781 10.961 1 94 119 GLY A C 1
ATOM 958 O O . GLY A 1 119 ? 7.555 40.312 9.867 1 94 119 GLY A O 1
ATOM 959 N N . LEU A 1 120 ? 8.32 39.156 11.703 1 93.94 120 LEU A N 1
ATOM 960 C CA . LEU A 1 120 ? 9.664 38.938 11.188 1 93.94 120 LEU A CA 1
ATOM 961 C C . LEU A 1 120 ? 9.906 37.469 10.875 1 93.94 120 LEU A C 1
ATOM 963 O O . LEU A 1 120 ? 9.625 36.594 11.711 1 93.94 120 LEU A O 1
ATOM 967 N N . GLY A 1 121 ? 10.305 37.25 9.727 1 90.62 121 GLY A N 1
ATOM 968 C CA . GLY A 1 121 ? 10.656 35.875 9.352 1 90.62 121 GLY A CA 1
ATOM 969 C C . GLY A 1 121 ? 12.039 35.469 9.812 1 90.62 121 GLY A C 1
ATOM 970 O O . GLY A 1 121 ? 12.336 35.531 11.008 1 90.62 121 GLY A O 1
ATOM 971 N N . SER A 1 122 ? 12.867 35.25 8.875 1 90.5 122 SER A N 1
ATOM 972 C CA . SER A 1 122 ? 14.227 34.812 9.203 1 90.5 122 SER A CA 1
ATOM 973 C C . SER A 1 122 ? 15.188 36 9.258 1 90.5 122 SER A C 1
ATOM 975 O O . SER A 1 122 ? 15.391 36.688 8.258 1 90.5 122 SER A O 1
ATOM 977 N N . VAL A 1 123 ? 15.719 36.219 10.398 1 93.5 123 VAL A N 1
ATOM 978 C CA . VAL A 1 123 ? 16.766 37.219 10.633 1 93.5 123 VAL A CA 1
ATOM 979 C C . VAL A 1 123 ? 18.016 36.531 11.18 1 93.5 123 VAL A C 1
ATOM 981 O O . VAL A 1 123 ? 17.953 35.844 12.203 1 93.5 123 VAL A O 1
ATOM 984 N N . LEU A 1 124 ? 19.047 36.688 10.547 1 91.81 124 LEU A N 1
ATOM 985 C CA . LEU A 1 124 ? 20.281 36 10.914 1 91.81 124 LEU A CA 1
ATOM 986 C C . LEU A 1 124 ? 21.234 36.938 11.617 1 91.81 124 LEU A C 1
ATOM 988 O O . LEU A 1 124 ? 21.562 38 11.078 1 91.81 124 LEU A O 1
ATOM 992 N N . THR A 1 125 ? 21.75 36.531 12.867 1 90.88 125 THR A N 1
ATOM 993 C CA . THR A 1 125 ? 21.375 35.312 13.586 1 90.88 125 THR A CA 1
ATOM 994 C C . THR A 1 125 ? 20.766 35.688 14.945 1 90.88 125 THR A C 1
ATOM 996 O O . THR A 1 125 ? 20.609 34.812 15.805 1 90.88 125 THR A O 1
ATOM 999 N N . SER A 1 126 ? 20.719 36.906 15.273 1 94.56 126 SER A N 1
ATOM 1000 C CA . SER A 1 126 ? 20 37.438 16.438 1 94.56 126 SER A CA 1
ATOM 1001 C C . SER A 1 126 ? 19.562 38.875 16.188 1 94.56 126 SER A C 1
ATOM 1003 O O . SER A 1 126 ? 20.172 39.594 15.391 1 94.56 126 SER A O 1
ATOM 1005 N N . TYR A 1 127 ? 18.5 39.188 16.844 1 96.31 127 TYR A N 1
ATOM 1006 C CA . TYR A 1 127 ? 18.047 40.562 16.594 1 96.31 127 TYR A CA 1
ATOM 1007 C C . TYR A 1 127 ? 17.234 41.094 17.781 1 96.31 127 TYR A C 1
ATOM 1009 O O . TYR A 1 127 ? 16.797 40.312 18.625 1 96.31 127 TYR A O 1
ATOM 1017 N N . ALA A 1 128 ? 17.172 42.375 17.891 1 96.56 128 ALA A N 1
ATOM 1018 C CA . ALA A 1 128 ? 16.281 43.094 18.781 1 96.56 128 ALA A CA 1
ATOM 1019 C C . ALA A 1 128 ? 15.461 44.125 18 1 96.56 128 ALA A C 1
ATOM 1021 O O . ALA A 1 128 ? 15.969 44.781 17.094 1 96.56 128 ALA A O 1
ATOM 1022 N N . ILE A 1 129 ? 14.25 44.156 18.281 1 96.69 129 ILE A N 1
ATOM 1023 C CA . ILE A 1 129 ? 13.344 45.031 17.531 1 96.69 129 ILE A CA 1
ATOM 1024 C C . ILE A 1 129 ? 12.852 46.156 18.453 1 96.69 129 ILE A C 1
ATOM 1026 O O . ILE A 1 129 ? 12.523 45.906 19.625 1 96.69 129 ILE A O 1
ATOM 1030 N N . TYR A 1 130 ? 12.852 47.375 17.938 1 95.56 130 TYR A N 1
ATOM 1031 C CA . TYR A 1 130 ? 12.422 48.562 18.656 1 95.56 130 TYR A CA 1
ATOM 1032 C C . TYR A 1 130 ? 11.367 49.344 17.859 1 95.56 130 TYR A C 1
ATOM 1034 O O . TYR A 1 130 ? 11.453 49.438 16.641 1 95.56 130 TYR A O 1
ATOM 1042 N N . MET A 1 131 ? 10.375 49.75 18.531 1 93.88 131 MET A N 1
ATOM 1043 C CA . MET A 1 131 ? 9.359 50.656 17.969 1 93.88 131 MET A CA 1
ATOM 1044 C C . MET A 1 131 ? 9.344 51.969 18.688 1 93.88 131 MET A C 1
ATOM 1046 O O . MET A 1 131 ? 9.047 52.062 19.891 1 93.88 131 MET A O 1
ATOM 1050 N N . ASP A 1 132 ? 9.68 53.031 18.016 1 92.81 132 ASP A N 1
ATOM 1051 C CA . ASP A 1 132 ? 9.773 54.375 18.594 1 92.81 132 ASP A CA 1
ATOM 1052 C C . ASP A 1 132 ? 10.648 54.375 19.844 1 92.81 132 ASP A C 1
ATOM 1054 O O . ASP A 1 132 ? 10.258 54.906 20.875 1 92.81 132 ASP A O 1
ATOM 1058 N N . GLY A 1 133 ? 11.703 53.562 19.719 1 90.19 133 GLY A N 1
ATOM 1059 C CA . GLY A 1 133 ? 12.703 53.594 20.766 1 90.19 133 GLY A CA 1
ATOM 1060 C C . GLY A 1 133 ? 12.406 52.594 21.891 1 90.19 133 GLY A C 1
ATOM 1061 O O . GLY A 1 133 ? 13.25 52.344 22.75 1 90.19 133 GLY A O 1
ATOM 1062 N N . ILE A 1 134 ? 11.234 52.031 21.859 1 89.75 134 ILE A N 1
ATOM 1063 C CA . ILE A 1 134 ? 10.859 51.031 22.891 1 89.75 134 ILE A CA 1
ATOM 1064 C C . ILE A 1 134 ? 11.102 4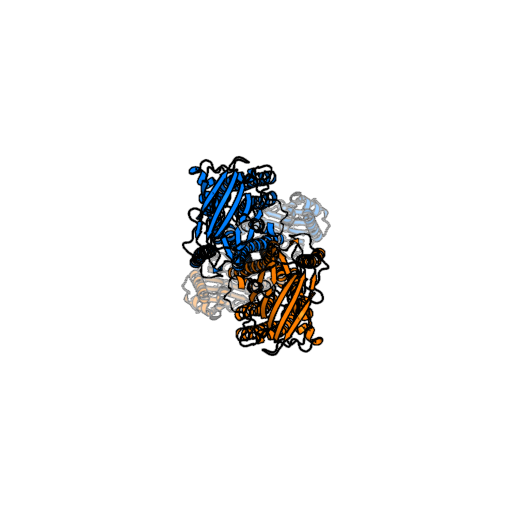9.625 22.359 1 89.75 134 ILE A C 1
ATOM 1066 O O . ILE A 1 134 ? 10.648 49.281 21.266 1 89.75 134 ILE A O 1
ATOM 1070 N N . GLN A 1 135 ? 11.758 48.844 23.125 1 92.75 135 GLN A N 1
ATOM 1071 C CA . GLN A 1 135 ? 12.055 47.5 22.703 1 92.75 135 GLN A CA 1
ATOM 1072 C C . GLN A 1 135 ? 10.812 46.625 22.781 1 92.75 135 GLN A C 1
ATOM 1074 O O . GLN A 1 135 ? 10.195 46.5 23.844 1 92.75 135 GLN A O 1
ATOM 1079 N N . LEU A 1 136 ? 10.453 46.031 21.688 1 90.19 136 LEU A N 1
ATOM 1080 C CA . LEU A 1 136 ? 9.297 45.125 21.641 1 90.19 136 LEU A CA 1
ATOM 1081 C C . LEU A 1 136 ? 9.703 43.719 21.984 1 90.19 136 LEU A C 1
ATOM 1083 O O . LEU A 1 136 ? 8.906 42.969 22.547 1 90.19 136 LEU A O 1
ATOM 1087 N N . GLY A 1 137 ? 10.891 43.375 21.547 1 90.94 137 GLY A N 1
ATOM 1088 C CA . GLY A 1 137 ? 11.367 42.031 21.812 1 90.94 137 GLY A CA 1
ATOM 1089 C C . GLY A 1 137 ? 12.711 41.75 21.188 1 90.94 137 GLY A C 1
ATOM 1090 O O . GLY A 1 137 ? 13.359 42.656 20.641 1 90.94 137 GLY A O 1
ATOM 1091 N N . GLN A 1 138 ? 13.18 40.5 21.375 1 93.31 138 GLN A N 1
ATOM 1092 C CA . GLN A 1 138 ? 14.453 40.062 20.812 1 93.31 138 GLN A CA 1
ATOM 1093 C C . GLN A 1 138 ? 14.492 38.562 20.625 1 93.31 138 GLN A C 1
ATOM 1095 O O . GLN A 1 138 ? 13.688 37.844 21.219 1 93.31 138 GLN A O 1
ATOM 1100 N N . THR A 1 139 ? 15.211 38.156 19.781 1 93 139 THR A N 1
ATOM 1101 C CA . THR A 1 139 ? 15.547 36.75 19.609 1 93 139 THR A CA 1
ATOM 1102 C C . THR A 1 139 ? 17.047 36.5 19.812 1 93 139 THR A C 1
ATOM 1104 O O . THR A 1 139 ? 17.859 37.188 19.188 1 93 139 THR A O 1
ATOM 1107 N N . GLY A 1 140 ? 17.25 35.562 20.688 1 93.56 140 GLY A N 1
ATOM 1108 C CA . GLY A 1 140 ? 18.641 35.469 21.109 1 93.56 140 GLY A CA 1
ATOM 1109 C C . GLY A 1 140 ? 19.094 36.656 21.922 1 93.56 140 GLY A C 1
ATOM 1110 O O . GLY A 1 140 ? 18.312 37.25 22.688 1 93.56 140 GLY A O 1
ATOM 1111 N N . HIS A 1 141 ? 20.359 36.906 21.938 1 94.56 141 HIS A N 1
ATOM 1112 C CA . HIS A 1 141 ? 20.938 38.094 22.562 1 94.56 141 HIS A CA 1
ATOM 1113 C C . HIS A 1 141 ? 21.922 38.781 21.625 1 94.56 141 HIS A C 1
ATOM 1115 O O . HIS A 1 141 ? 23.125 38.531 21.672 1 94.56 141 HIS A O 1
ATOM 1121 N N . PRO A 1 142 ? 21.281 39.688 20.844 1 94.06 142 PRO A N 1
ATOM 1122 C CA . PRO A 1 142 ? 22.172 40.406 19.938 1 94.06 142 PRO A CA 1
ATOM 1123 C C . PRO A 1 142 ? 23.109 41.375 20.688 1 94.06 142 PRO A C 1
ATOM 1125 O O . PRO A 1 142 ? 22.688 42.062 21.625 1 94.06 142 PRO A O 1
ATOM 1128 N N . SER A 1 143 ? 24.328 41.344 20.359 1 91.94 143 SER A N 1
ATOM 1129 C CA . SER A 1 143 ? 25.312 42.219 20.984 1 91.94 143 SER A CA 1
ATOM 1130 C C . SER A 1 143 ? 26.375 42.656 19.984 1 91.94 143 SER A C 1
ATOM 1132 O O . SER A 1 143 ? 26.406 42.156 18.844 1 91.94 143 SER A O 1
ATOM 1134 N N . HIS A 1 144 ? 27.156 43.562 20.391 1 88.5 144 HIS A N 1
ATOM 1135 C CA . HIS A 1 144 ? 28.234 44.094 19.562 1 88.5 144 HIS A CA 1
ATOM 1136 C C . HIS A 1 144 ? 29.453 43.188 19.625 1 88.5 144 HIS A C 1
ATOM 1138 O O . HIS A 1 144 ? 30.344 43.281 18.766 1 88.5 144 HIS A O 1
ATOM 1144 N N . SER A 1 145 ? 29.422 42.25 20.578 1 87.38 145 SER A N 1
ATOM 1145 C CA . SER A 1 145 ? 30.547 41.344 20.734 1 87.38 145 SER A CA 1
ATOM 1146 C C . SER A 1 145 ? 30.141 39.906 20.484 1 87.38 145 SER A C 1
ATOM 1148 O O . SER A 1 145 ? 29.031 39.5 20.844 1 87.38 145 SER A O 1
ATOM 1150 N N . PRO A 1 146 ? 31.016 39.188 19.828 1 86.94 146 PRO A N 1
ATOM 1151 C CA . PRO A 1 146 ? 30.719 37.781 19.547 1 86.94 146 PRO A CA 1
ATOM 1152 C C . PRO A 1 146 ? 30.547 36.969 20.828 1 86.94 146 PRO A C 1
ATOM 1154 O O . PRO A 1 146 ? 29.766 36 20.844 1 86.94 146 PRO A O 1
ATOM 1157 N N . LYS A 1 147 ? 31.188 37.281 21.859 1 87.88 147 LYS A N 1
ATOM 1158 C CA . LYS A 1 147 ? 31.172 36.531 23.094 1 87.88 147 LYS A CA 1
ATOM 1159 C C . LYS A 1 147 ? 29.828 36.656 23.812 1 87.88 147 LYS A C 1
ATOM 1161 O O . LYS A 1 147 ? 29.359 35.719 24.453 1 87.88 147 LYS A O 1
ATOM 1166 N N . GLU A 1 148 ? 29.234 37.812 23.609 1 90.56 148 GLU A N 1
ATOM 1167 C CA . GLU A 1 148 ? 27.984 38.094 24.312 1 90.56 148 GLU A CA 1
ATOM 1168 C C . GLU A 1 148 ? 26.766 37.75 23.469 1 90.56 148 GLU A C 1
ATOM 1170 O O . GLU A 1 148 ? 25.656 37.656 23.969 1 90.56 148 GLU A O 1
ATOM 1175 N N . THR A 1 149 ? 27.062 37.5 22.25 1 91.44 149 THR A N 1
ATOM 1176 C CA . THR A 1 149 ? 25.953 37.219 21.344 1 91.44 149 THR A CA 1
ATOM 1177 C C . THR A 1 149 ? 25.5 35.781 21.453 1 91.44 149 THR A C 1
ATOM 1179 O O . THR A 1 149 ? 26.328 34.875 21.5 1 91.44 149 THR A O 1
ATOM 1182 N N . VAL A 1 150 ? 24.25 35.562 21.656 1 94.12 150 VAL A N 1
ATOM 1183 C CA . VAL A 1 150 ? 23.641 34.25 21.609 1 94.12 150 VAL A CA 1
ATOM 1184 C C . VAL A 1 150 ? 22.766 34.125 20.359 1 94.12 150 VAL A C 1
ATOM 1186 O O . VAL A 1 150 ? 21.766 34.875 20.219 1 94.12 150 VAL A O 1
ATOM 1189 N N . PRO A 1 151 ? 23.094 33.281 19.453 1 94.38 151 PRO A N 1
ATOM 1190 C CA . PRO A 1 151 ? 22.328 33.156 18.203 1 94.38 151 PRO A CA 1
ATOM 1191 C C . PRO A 1 151 ? 20.984 32.469 18.406 1 94.38 151 PRO A C 1
ATOM 1193 O O . PRO A 1 151 ? 20.891 31.547 19.203 1 94.38 151 PRO A O 1
ATOM 1196 N N . ARG A 1 152 ? 19.969 32.969 17.719 1 94.69 152 ARG A N 1
ATOM 1197 C CA . ARG A 1 152 ? 18.641 32.344 17.688 1 94.69 152 ARG A CA 1
ATOM 1198 C C . ARG A 1 152 ? 17.844 32.875 16.484 1 94.69 152 ARG A C 1
ATOM 1200 O O . ARG A 1 152 ? 17.453 34.031 16.453 1 94.69 152 ARG A O 1
ATOM 1207 N N . VAL A 1 153 ? 17.703 32.031 15.562 1 93.94 153 VAL A N 1
ATOM 1208 C CA . VAL A 1 153 ? 16.938 32.375 14.383 1 93.94 153 VAL A CA 1
ATOM 1209 C C . VAL A 1 153 ? 15.508 31.859 14.516 1 93.94 153 VAL A C 1
ATOM 1211 O O . VAL A 1 153 ? 15.234 30.688 14.266 1 93.94 153 VAL A O 1
ATOM 1214 N N . GLN A 1 154 ? 14.641 32.688 14.852 1 92.44 154 GLN A N 1
ATOM 1215 C CA . GLN A 1 154 ? 13.25 32.312 15.086 1 92.44 154 GLN A CA 1
ATOM 1216 C C . GLN A 1 154 ? 12.297 33.375 14.539 1 92.44 154 GLN A C 1
ATOM 1218 O O . GLN A 1 154 ? 12.391 34.562 14.906 1 92.44 154 GLN A O 1
ATOM 1223 N N . PRO A 1 155 ? 11.461 32.938 13.633 1 91.94 155 PRO A N 1
ATOM 1224 C CA . PRO A 1 155 ? 10.414 33.906 13.227 1 91.94 155 PRO A CA 1
ATOM 1225 C C . PRO A 1 155 ? 9.477 34.25 14.375 1 91.94 155 PRO A C 1
ATOM 1227 O O . PRO A 1 155 ? 9.047 33.375 15.133 1 91.94 155 PRO A O 1
ATOM 1230 N N . LYS A 1 156 ? 9.211 35.531 14.539 1 92 156 LYS A N 1
ATOM 1231 C CA . LYS A 1 156 ? 8.352 36 15.625 1 92 156 LYS A CA 1
ATOM 1232 C C . LYS A 1 156 ? 7.457 37.156 15.172 1 92 156 LYS A C 1
ATOM 1234 O O . LYS A 1 156 ? 7.777 37.844 14.195 1 92 156 LYS A O 1
ATOM 1239 N N . PHE A 1 157 ? 6.395 37.281 15.82 1 91.44 157 PHE A N 1
ATOM 1240 C CA . PHE A 1 157 ? 5.438 38.344 15.617 1 91.44 157 PHE A CA 1
ATOM 1241 C C . PHE A 1 157 ? 5.348 39.219 16.859 1 91.44 157 PHE A C 1
ATOM 1243 O O . PHE A 1 157 ? 5.254 38.719 17.984 1 91.44 157 PHE A O 1
ATOM 1250 N N . TYR A 1 158 ? 5.48 40.5 16.734 1 91.88 158 TYR A N 1
ATOM 1251 C CA . TYR A 1 158 ? 5.426 41.469 17.828 1 91.88 158 TYR A CA 1
ATOM 1252 C C . TYR A 1 158 ? 4.27 42.438 17.656 1 91.88 158 TYR A C 1
ATOM 1254 O O . TYR A 1 158 ? 4.125 43.062 16.594 1 91.88 158 TYR A O 1
ATOM 1262 N N . SER A 1 159 ? 3.463 42.562 18.688 1 90.75 159 SER A N 1
ATOM 1263 C CA . SER A 1 159 ? 2.32 43.469 18.641 1 90.75 159 SER A CA 1
ATOM 1264 C C . SER A 1 159 ? 2.631 44.781 19.328 1 90.75 159 SER A C 1
ATOM 1266 O O . SER A 1 159 ? 3.41 44.812 20.281 1 90.75 159 SER A O 1
ATOM 1268 N N . PHE A 1 160 ? 2.092 45.875 18.781 1 89.31 160 PHE A N 1
ATOM 1269 C CA . PHE A 1 160 ? 2.264 47.188 19.359 1 89.31 160 PHE A CA 1
ATOM 1270 C C . PHE A 1 160 ? 1.075 48.094 19.016 1 89.31 160 PHE A C 1
ATOM 1272 O O . PHE A 1 160 ? 0.219 47.719 18.219 1 89.31 160 PHE A O 1
ATOM 1279 N N . ILE A 1 161 ? 0.961 49.188 19.688 1 88.75 161 ILE A N 1
ATOM 1280 C CA . ILE A 1 161 ? -0.069 50.188 19.391 1 88.75 161 ILE A CA 1
ATOM 1281 C C . ILE A 1 161 ? 0.571 51.438 18.797 1 88.75 161 ILE A C 1
ATOM 1283 O O . ILE A 1 161 ? 1.527 51.969 19.359 1 88.75 161 ILE A O 1
ATOM 1287 N N . ALA A 1 162 ? 0.076 51.781 17.688 1 88.06 162 ALA A N 1
ATOM 1288 C CA . ALA A 1 162 ? 0.569 53 17.062 1 88.06 162 ALA A CA 1
ATOM 1289 C C . ALA A 1 162 ? -0.057 54.219 17.719 1 88.06 162 ALA A C 1
ATOM 1291 O O . ALA A 1 162 ? -1.269 54.438 17.625 1 88.06 162 ALA A O 1
ATOM 1292 N N . SER A 1 163 ? 0.708 55 18.406 1 84.5 163 SER A N 1
ATOM 1293 C CA . SER A 1 163 ? 0.196 56.188 19.094 1 84.5 163 SER A CA 1
ATOM 1294 C C . SER A 1 163 ? 0.104 57.375 18.156 1 84.5 163 SER A C 1
ATOM 1296 O O . SER A 1 163 ? -0.603 58.344 18.438 1 84.5 163 SER A O 1
ATOM 1298 N N . SER A 1 164 ? 0.863 57.344 17.094 1 89.75 164 SER A N 1
ATOM 1299 C CA . SER A 1 164 ? 0.87 58.438 16.125 1 89.75 164 SER A CA 1
ATOM 1300 C C . SER A 1 164 ? 0.905 57.906 14.703 1 89.75 164 SER A C 1
ATOM 1302 O O . SER A 1 164 ? 0.982 56.688 14.484 1 89.75 164 SER A O 1
ATOM 1304 N N . ASN A 1 165 ? 0.819 58.844 13.781 1 93.5 165 ASN A N 1
ATOM 1305 C CA . ASN A 1 165 ? 0.835 58.5 12.359 1 93.5 165 ASN A CA 1
ATOM 1306 C C . ASN A 1 165 ? 2.256 58.25 11.859 1 93.5 165 ASN A C 1
ATOM 1308 O O . ASN A 1 165 ? 2.451 57.844 10.719 1 93.5 165 ASN A O 1
ATOM 1312 N N . GLU A 1 166 ? 3.127 58.531 12.68 1 94.94 166 GLU A N 1
ATOM 1313 C CA . GLU A 1 166 ? 4.516 58.25 12.328 1 94.94 166 GLU A CA 1
ATOM 1314 C C . GLU A 1 166 ? 5.176 57.344 13.359 1 94.94 166 GLU A C 1
ATOM 1316 O O . GLU A 1 166 ? 5.242 57.688 14.539 1 94.94 166 GLU A O 1
ATOM 1321 N N . VAL A 1 167 ? 5.59 56.219 12.852 1 94.94 167 VAL A N 1
ATOM 1322 C CA . VAL A 1 167 ? 6.227 55.25 13.719 1 94.94 167 VAL A CA 1
ATOM 1323 C C . VAL A 1 167 ? 7.594 54.875 13.156 1 94.94 167 VAL A C 1
ATOM 1325 O O . VAL A 1 167 ? 7.75 54.719 11.945 1 94.94 167 VAL A O 1
ATOM 1328 N N . ARG A 1 168 ? 8.523 54.75 14.023 1 95.56 168 ARG A N 1
ATOM 1329 C CA . ARG A 1 168 ? 9.875 54.344 13.617 1 95.56 168 ARG A CA 1
ATOM 1330 C C . ARG A 1 168 ? 10.195 52.938 14.047 1 95.56 168 ARG A C 1
ATOM 1332 O O . ARG A 1 168 ? 10.148 52.625 15.242 1 95.56 168 ARG A O 1
ATOM 1339 N N . LEU A 1 169 ? 10.508 52.156 13.055 1 96.5 169 LEU A N 1
ATOM 1340 C CA . LEU A 1 169 ? 10.898 50.781 13.297 1 96.5 169 LEU A CA 1
ATOM 1341 C C . LEU A 1 169 ? 12.414 50.625 13.211 1 96.5 169 LEU A C 1
ATOM 1343 O O . LEU A 1 169 ? 13.039 51.031 12.234 1 96.5 169 LEU A O 1
ATOM 1347 N N . GLU A 1 170 ? 12.977 50.062 14.234 1 96.62 170 GLU A N 1
ATOM 1348 C CA . GLU A 1 170 ? 14.414 49.812 14.266 1 96.62 170 GLU A CA 1
ATOM 1349 C C . GLU A 1 170 ? 14.688 48.344 14.633 1 96.62 170 GLU A C 1
ATOM 1351 O O . GLU A 1 170 ? 14.102 47.812 15.578 1 96.62 170 GLU A O 1
ATOM 1356 N N . ILE A 1 171 ? 15.523 47.719 13.875 1 96.5 171 ILE A N 1
ATOM 1357 C CA . ILE A 1 171 ? 15.914 46.344 14.133 1 96.5 171 ILE A CA 1
ATOM 1358 C C . ILE A 1 171 ? 17.438 46.25 14.211 1 96.5 171 ILE A C 1
ATOM 1360 O O . ILE A 1 171 ? 18.125 46.5 13.227 1 96.5 171 ILE A O 1
ATOM 1364 N N . PHE A 1 172 ? 17.938 45.875 15.352 1 95 172 PHE A N 1
ATOM 1365 C CA . PHE A 1 172 ? 19.359 45.656 15.547 1 95 172 PHE A CA 1
ATOM 1366 C C . PHE A 1 172 ? 19.688 44.188 15.328 1 95 172 PHE A C 1
ATOM 1368 O O . PHE A 1 172 ? 19.141 43.312 16 1 95 172 PHE A O 1
ATOM 1375 N N . VAL A 1 173 ? 20.547 43.938 14.398 1 94.75 173 VAL A N 1
ATOM 1376 C CA . VAL A 1 173 ? 20.891 42.562 14.039 1 94.75 173 VAL A CA 1
ATOM 1377 C C . VAL A 1 173 ? 22.375 42.312 14.25 1 94.75 173 VAL A C 1
ATOM 1379 O O . VAL A 1 173 ? 23.203 43.156 13.938 1 94.75 173 VAL A O 1
ATOM 1382 N N . SER A 1 174 ? 22.703 41.188 14.828 1 93.62 174 SER A N 1
ATOM 1383 C CA . SER A 1 174 ? 24.078 40.75 14.977 1 93.62 174 SER A CA 1
ATOM 1384 C C . SER A 1 174 ? 24.266 39.344 14.375 1 93.62 174 SER A C 1
ATOM 1386 O O . SER A 1 174 ? 23.438 38.438 14.609 1 93.62 174 SER A O 1
ATOM 1388 N N . ASN A 1 175 ? 25.312 39.188 13.539 1 92.25 175 ASN A N 1
ATOM 1389 C CA . ASN A 1 175 ? 25.625 37.875 12.93 1 92.25 175 ASN A CA 1
ATOM 1390 C C . ASN A 1 175 ? 27.078 37.5 13.117 1 92.25 175 ASN A C 1
ATOM 1392 O O . ASN A 1 175 ? 27.969 38.156 12.57 1 92.25 175 ASN A O 1
ATOM 1396 N N . TYR A 1 176 ? 27.312 36.438 13.812 1 89.44 176 TYR A N 1
ATOM 1397 C CA . TYR A 1 176 ? 28.688 35.969 14.023 1 89.44 176 TYR A CA 1
ATOM 1398 C C . TYR A 1 176 ? 28.812 34.469 13.695 1 89.44 176 TYR A C 1
ATOM 1400 O O . TYR A 1 176 ? 29.891 33.875 13.828 1 89.44 176 TYR A O 1
ATOM 1408 N N . TYR A 1 177 ? 27.766 33.938 13.211 1 89.5 177 TYR A N 1
ATOM 1409 C CA . TYR A 1 177 ? 27.766 32.469 13.133 1 89.5 177 TYR A CA 1
ATOM 1410 C C . TYR A 1 177 ? 27.312 32 11.75 1 89.5 177 TYR A C 1
ATOM 1412 O O . TYR A 1 177 ? 27.625 30.875 11.336 1 89.5 177 TYR A O 1
ATOM 1420 N N . SER A 1 178 ? 26.578 32.781 11.07 1 89.5 178 SER A N 1
ATOM 1421 C CA . SER A 1 178 ? 26.031 32.344 9.781 1 89.5 178 SER A CA 1
ATOM 1422 C C . SER A 1 178 ? 26.844 32.938 8.625 1 89.5 178 SER A C 1
ATOM 1424 O O . SER A 1 178 ? 27.484 34 8.773 1 89.5 178 SER A O 1
ATOM 1426 N N . ARG A 1 179 ? 26.766 32.25 7.57 1 87.12 179 ARG A N 1
ATOM 1427 C CA . ARG A 1 179 ? 27.469 32.688 6.375 1 87.12 179 ARG A CA 1
ATOM 1428 C C . ARG A 1 179 ? 26.781 33.906 5.75 1 87.12 179 ARG A C 1
ATOM 1430 O O . ARG A 1 179 ? 27.406 34.625 4.98 1 87.12 179 ARG A O 1
ATOM 1437 N N . GLN A 1 180 ? 25.531 33.969 6.043 1 87.5 180 GLN A N 1
ATOM 1438 C CA . GLN A 1 180 ? 24.781 35.156 5.621 1 87.5 180 GLN A CA 1
ATOM 1439 C C . GLN A 1 180 ? 24.188 35.875 6.82 1 87.5 180 GLN A C 1
ATOM 1441 O O . GLN A 1 180 ? 23.906 35.281 7.855 1 87.5 180 GLN A O 1
ATOM 1446 N N . GLY A 1 181 ? 24.125 37.25 6.641 1 87.69 181 GLY A N 1
ATOM 1447 C CA . GLY A 1 181 ? 23.578 38.031 7.742 1 87.69 181 GLY A CA 1
ATOM 1448 C C . GLY A 1 181 ? 22.5 39 7.301 1 87.69 181 GLY A C 1
ATOM 1449 O O . GLY A 1 181 ? 22.422 39.344 6.125 1 87.69 181 GLY A O 1
ATOM 1450 N N . GLY A 1 182 ? 21.656 39.281 8.219 1 91.06 182 GLY A N 1
ATOM 1451 C CA . GLY A 1 182 ? 20.641 40.281 7.945 1 91.06 182 GLY A CA 1
ATOM 1452 C C . GLY A 1 182 ? 19.234 39.719 7.902 1 91.06 182 GLY A C 1
ATOM 1453 O O . GLY A 1 182 ? 18.969 38.656 8.453 1 91.06 182 GLY A O 1
ATOM 1454 N N . ILE A 1 183 ? 18.391 40.469 7.344 1 94.06 183 ILE A N 1
ATOM 1455 C CA . ILE A 1 183 ? 16.984 40.094 7.234 1 94.06 183 ILE A CA 1
ATOM 1456 C C . ILE A 1 183 ? 16.734 39.438 5.871 1 94.06 183 ILE A C 1
ATOM 1458 O O . ILE A 1 183 ? 16.641 40.156 4.855 1 94.06 183 ILE A O 1
ATOM 1462 N N . ILE A 1 184 ? 16.5 38.188 5.879 1 92.25 184 ILE A N 1
ATOM 1463 C CA . ILE A 1 184 ? 16.438 37.469 4.605 1 92.25 184 ILE A CA 1
ATOM 1464 C C . ILE A 1 184 ? 15 37.125 4.27 1 92.25 184 ILE A C 1
ATOM 1466 O O . ILE A 1 184 ? 14.727 36.531 3.229 1 92.25 184 ILE A O 1
ATOM 1470 N N . SER A 1 185 ? 14.117 37.438 5.121 1 92.06 185 SER A N 1
ATOM 1471 C CA . SER A 1 185 ? 12.688 37.219 4.875 1 92.06 185 SER A CA 1
ATOM 1472 C C . SER A 1 185 ? 11.945 38.562 4.883 1 92.06 185 SER A C 1
ATOM 1474 O O . SER A 1 185 ? 12.359 39.5 5.551 1 92.06 185 SER A O 1
ATOM 1476 N N . PRO A 1 186 ? 10.898 38.562 4.137 1 90.12 186 PRO A N 1
ATOM 1477 C CA . PRO A 1 186 ? 10.133 39.812 4.125 1 90.12 186 PRO A CA 1
ATOM 1478 C C . PRO A 1 186 ? 9.516 40.125 5.484 1 90.12 186 PRO A C 1
ATOM 1480 O O . PRO A 1 186 ? 9.078 39.25 6.203 1 90.12 186 PRO A O 1
ATOM 1483 N N . VAL A 1 187 ? 9.547 41.406 5.801 1 94.31 187 VAL A N 1
ATOM 1484 C CA . VAL A 1 187 ? 8.898 41.938 7 1 94.31 187 VAL A CA 1
ATOM 1485 C C . VAL A 1 187 ? 7.492 42.406 6.66 1 94.31 187 VAL A C 1
ATOM 1487 O O . VAL A 1 187 ? 7.312 43.188 5.715 1 94.31 187 VAL A O 1
ATOM 1490 N N . ARG A 1 188 ? 6.57 41.906 7.375 1 93.44 188 ARG A N 1
ATOM 1491 C CA . ARG A 1 188 ? 5.184 42.281 7.113 1 93.44 188 ARG A CA 1
ATOM 1492 C C . ARG A 1 188 ? 4.523 42.844 8.375 1 93.44 188 ARG A C 1
ATOM 1494 O O . ARG A 1 188 ? 4.922 42.531 9.492 1 93.44 188 ARG A O 1
ATOM 1501 N N . MET A 1 189 ? 3.541 43.719 8.125 1 94 189 MET A N 1
ATOM 1502 C CA . MET A 1 189 ? 2.822 44.312 9.234 1 94 189 MET A CA 1
ATOM 1503 C C . MET A 1 189 ? 1.348 44.5 8.898 1 94 189 MET A C 1
ATOM 1505 O O . MET A 1 189 ? 0.97 44.5 7.727 1 94 189 MET A O 1
ATOM 1509 N N . GLY A 1 190 ? 0.546 44.5 9.859 1 91.94 190 GLY A N 1
ATOM 1510 C CA . GLY A 1 190 ? -0.882 44.719 9.711 1 91.94 190 GLY A CA 1
ATOM 1511 C C . GLY A 1 190 ? -1.639 44.656 11.023 1 91.94 190 GLY A C 1
ATOM 1512 O O . GLY A 1 190 ? -1.032 44.5 12.086 1 91.94 190 GLY A O 1
ATOM 1513 N N . PRO A 1 191 ? -2.893 44.844 10.922 1 90.19 191 PRO A N 1
ATOM 1514 C CA . PRO A 1 191 ? -3.703 44.625 12.117 1 90.19 191 PRO A CA 1
ATOM 1515 C C . PRO A 1 191 ? -3.537 43.25 12.711 1 90.19 191 PRO A C 1
ATOM 1517 O O . PRO A 1 191 ? -3.285 42.281 11.969 1 90.19 191 PRO A O 1
ATOM 1520 N N . ALA A 1 192 ? -3.66 43.156 13.984 1 87.5 192 ALA A N 1
ATOM 1521 C CA . ALA A 1 192 ? -3.369 41.938 14.719 1 87.5 192 ALA A CA 1
ATOM 1522 C C . ALA A 1 192 ? -4.172 40.781 14.172 1 87.5 192 ALA A C 1
ATOM 1524 O O . ALA A 1 192 ? -3.65 39.656 14.031 1 87.5 192 ALA A O 1
ATOM 1525 N N . ASP A 1 193 ? -5.418 40.938 13.828 1 82.88 193 ASP A N 1
ATOM 1526 C CA . ASP A 1 193 ? -6.277 39.875 13.336 1 82.88 193 ASP A CA 1
ATOM 1527 C C . ASP A 1 193 ? -5.836 39.375 11.953 1 82.88 193 ASP A C 1
ATOM 1529 O O . ASP A 1 193 ? -5.84 38.188 11.672 1 82.88 193 ASP A O 1
ATOM 1533 N N . VAL A 1 194 ? -5.441 40.344 11.148 1 85.69 194 VAL A N 1
ATOM 1534 C CA . VAL A 1 194 ? -5 40.031 9.797 1 85.69 194 VAL A CA 1
ATOM 1535 C C . VAL A 1 194 ? -3.672 39.281 9.844 1 85.69 194 VAL A C 1
ATOM 1537 O O . VAL A 1 194 ? -3.477 38.281 9.117 1 85.69 194 VAL A O 1
ATOM 1540 N N . MET A 1 195 ? -2.807 39.688 10.664 1 89.44 195 MET A N 1
ATOM 1541 C CA . MET A 1 195 ? -1.492 39.062 10.766 1 89.44 195 MET A CA 1
ATOM 1542 C C . MET A 1 195 ? -1.602 37.688 11.375 1 89.44 195 MET A C 1
ATOM 1544 O O . MET A 1 195 ? -0.811 36.781 11.047 1 89.44 195 MET A O 1
ATOM 1548 N N . GLU A 1 196 ? -2.582 37.562 12.219 1 86.38 196 GLU A N 1
ATOM 1549 C CA . GLU A 1 196 ? -2.83 36.219 12.766 1 86.38 196 GLU A CA 1
ATOM 1550 C C . GLU A 1 196 ? -3.262 35.25 11.68 1 86.38 196 GLU A C 1
ATOM 1552 O O . GLU A 1 196 ? -2.812 34.094 11.648 1 86.38 196 GLU A O 1
ATOM 1557 N N . SER A 1 197 ? -4.125 35.688 10.828 1 84.56 197 SER A N 1
ATOM 1558 C CA . SER A 1 197 ? -4.559 34.844 9.711 1 84.56 197 SER A CA 1
ATOM 1559 C C . SER A 1 197 ? -3.398 34.562 8.766 1 84.56 197 SER A C 1
ATOM 1561 O O . SER A 1 197 ? -3.297 33.438 8.242 1 84.56 197 SER A O 1
ATOM 1563 N N . TYR A 1 198 ? -2.613 35.562 8.562 1 86.94 198 TYR A N 1
ATOM 1564 C CA . TYR A 1 198 ? -1.438 35.375 7.723 1 86.94 198 TYR A CA 1
ATOM 1565 C C . TYR A 1 198 ? -0.508 34.312 8.305 1 86.94 198 TYR A C 1
ATOM 1567 O O . TYR A 1 198 ? -0.036 33.438 7.586 1 86.94 198 TYR A O 1
ATOM 1575 N N . ARG A 1 199 ? -0.26 34.406 9.547 1 88.5 199 ARG A N 1
ATOM 1576 C CA . ARG A 1 199 ? 0.6 33.438 10.227 1 88.5 199 ARG A CA 1
ATOM 1577 C C . ARG A 1 199 ? 0.019 32.031 10.141 1 88.5 199 ARG A C 1
ATOM 1579 O O . ARG A 1 199 ? 0.751 31.047 9.914 1 88.5 199 ARG A O 1
ATOM 1586 N N . THR A 1 200 ? -1.24 31.938 10.305 1 88.19 200 THR A N 1
ATOM 1587 C CA . THR A 1 200 ? -1.902 30.641 10.266 1 88.19 200 THR A CA 1
ATOM 1588 C C . THR A 1 200 ? -1.741 29.984 8.898 1 88.19 200 THR A C 1
ATOM 1590 O O . THR A 1 200 ? -1.544 28.781 8.797 1 88.19 200 THR A O 1
ATOM 1593 N N . ARG A 1 201 ? -1.794 30.766 7.91 1 83.94 201 ARG A N 1
ATOM 1594 C CA . ARG A 1 201 ? -1.645 30.219 6.562 1 83.94 201 ARG A CA 1
ATOM 1595 C C . ARG A 1 201 ? -0.236 29.688 6.344 1 83.94 201 ARG A C 1
ATOM 1597 O O . ARG A 1 201 ? -0.059 28.641 5.699 1 83.94 201 ARG A O 1
ATOM 1604 N N . THR A 1 202 ? 0.709 30.375 6.855 1 83.38 202 THR A N 1
ATOM 1605 C CA . THR A 1 202 ? 2.094 29.938 6.699 1 83.38 202 THR A CA 1
ATOM 1606 C C . THR A 1 202 ? 2.359 28.672 7.504 1 83.38 202 THR A C 1
ATOM 1608 O O . THR A 1 202 ? 3.037 27.766 7.027 1 83.38 202 THR A O 1
ATOM 1611 N N . ILE A 1 203 ? 1.773 28.609 8.656 1 89.31 203 ILE A N 1
ATOM 1612 C CA . ILE A 1 203 ? 1.967 27.453 9.523 1 89.31 203 ILE A CA 1
ATOM 1613 C C . ILE A 1 203 ? 1.237 26.234 8.938 1 89.31 203 ILE A C 1
ATOM 1615 O O . ILE A 1 203 ? 1.716 25.109 9.039 1 89.31 203 ILE A O 1
ATOM 1619 N N . PHE A 1 204 ? 0.115 26.5 8.258 1 89.69 204 PHE A N 1
ATOM 1620 C CA . PHE A 1 204 ? -0.663 25.422 7.645 1 89.69 204 PHE A CA 1
ATOM 1621 C C . PHE A 1 204 ? 0.182 24.656 6.641 1 89.69 204 PHE A C 1
ATOM 1623 O O . PHE A 1 204 ? 0.188 23.422 6.648 1 89.69 204 PHE A O 1
ATOM 1630 N N . SER A 1 205 ? 0.879 25.344 5.816 1 86.31 205 SER A N 1
ATOM 1631 C CA . SER A 1 205 ? 1.672 24.703 4.773 1 86.31 205 SER A CA 1
ATOM 1632 C C . SER A 1 205 ? 2.773 23.828 5.367 1 86.31 205 SER A C 1
ATOM 1634 O O . SER A 1 205 ? 3.014 22.719 4.898 1 86.31 205 SER A O 1
ATOM 1636 N N . ASP A 1 206 ? 3.416 24.297 6.395 1 89.31 206 ASP A N 1
ATOM 1637 C CA . ASP A 1 206 ? 4.496 23.562 7.027 1 89.31 206 ASP A CA 1
ATOM 1638 C C . ASP A 1 206 ? 3.967 22.297 7.723 1 89.31 206 ASP A C 1
ATOM 1640 O O . ASP A 1 206 ? 4.559 21.234 7.609 1 89.31 206 ASP A O 1
ATOM 1644 N N . ILE A 1 207 ? 2.852 22.469 8.406 1 90.81 207 ILE A N 1
ATOM 1645 C CA . ILE A 1 207 ? 2.285 21.344 9.133 1 90.81 207 ILE A CA 1
ATOM 1646 C C . ILE A 1 207 ? 1.723 20.312 8.148 1 90.81 207 ILE A C 1
ATOM 1648 O O . ILE A 1 207 ? 1.812 19.109 8.375 1 90.81 207 ILE A O 1
ATOM 1652 N N . PHE A 1 208 ? 1.173 20.812 7.086 1 90.75 208 PHE A N 1
ATOM 1653 C CA . PHE A 1 208 ? 0.653 19.922 6.055 1 90.75 208 PHE A CA 1
ATOM 1654 C C . PHE A 1 208 ? 1.762 19.047 5.492 1 90.75 208 PHE A C 1
ATOM 1656 O O . PHE A 1 208 ? 1.592 17.828 5.363 1 90.75 208 PHE A O 1
ATOM 1663 N N . ALA A 1 209 ? 2.865 19.703 5.164 1 90.31 209 ALA A N 1
ATOM 1664 C CA . ALA A 1 209 ? 3.994 18.953 4.625 1 90.31 209 ALA A CA 1
ATOM 1665 C C . ALA A 1 209 ? 4.531 17.953 5.656 1 90.31 209 ALA A C 1
ATOM 1667 O O . ALA A 1 209 ? 4.797 16.797 5.328 1 90.31 209 ALA A O 1
ATOM 1668 N N . PHE A 1 210 ? 4.699 18.375 6.879 1 92.81 210 PHE A N 1
ATOM 1669 C CA . PHE A 1 210 ? 5.191 17.516 7.957 1 92.81 210 PHE A CA 1
ATOM 1670 C C . PHE A 1 210 ? 4.301 16.297 8.133 1 92.81 210 PHE A C 1
ATOM 1672 O O . PHE A 1 210 ? 4.785 15.164 8.133 1 92.81 210 PHE A O 1
ATOM 1679 N N . SER A 1 211 ? 3.014 16.547 8.234 1 90.31 211 SER A N 1
ATOM 1680 C CA . SER A 1 211 ? 2.062 15.492 8.555 1 90.31 211 SER A CA 1
ATOM 1681 C C . SER A 1 211 ? 1.946 14.492 7.406 1 90.31 211 SER A C 1
ATOM 1683 O O . SER A 1 211 ? 1.9 13.281 7.633 1 90.31 211 SER A O 1
ATOM 1685 N N . SER A 1 212 ? 1.87 15.008 6.199 1 90.44 212 SER A N 1
ATOM 1686 C CA . SER A 1 212 ? 1.744 14.141 5.031 1 90.44 212 SER A CA 1
ATOM 1687 C C . SER A 1 212 ? 2.959 13.234 4.883 1 90.44 212 SER A C 1
ATOM 1689 O O . SER A 1 212 ? 2.818 12.031 4.652 1 90.44 212 SER A O 1
ATOM 1691 N N . LEU A 1 213 ? 4.133 13.805 5.07 1 92.69 213 LEU A N 1
ATOM 1692 C CA . LEU A 1 213 ? 5.363 13.031 4.93 1 92.69 213 LEU A CA 1
ATOM 1693 C C . LEU A 1 213 ? 5.527 12.055 6.09 1 92.69 213 LEU A C 1
ATOM 1695 O O . LEU A 1 213 ? 6 10.93 5.902 1 92.69 213 LEU A O 1
ATOM 1699 N N . MET A 1 214 ? 5.129 12.5 7.254 1 91.25 214 MET A N 1
ATOM 1700 C CA . MET A 1 214 ? 5.262 11.664 8.445 1 91.25 214 MET A CA 1
ATOM 1701 C C . MET A 1 214 ? 4.379 10.422 8.336 1 91.25 214 MET A C 1
ATOM 1703 O O . MET A 1 214 ? 4.848 9.305 8.531 1 91.25 214 MET A O 1
ATOM 1707 N N . ILE A 1 215 ? 3.156 10.617 7.957 1 88.81 215 ILE A N 1
ATOM 1708 C CA . ILE A 1 215 ? 2.221 9.5 7.926 1 88.81 215 ILE A CA 1
ATOM 1709 C C . ILE A 1 215 ? 2.582 8.562 6.777 1 88.81 215 ILE A C 1
ATOM 1711 O O . ILE A 1 215 ? 2.514 7.336 6.926 1 88.81 215 ILE A O 1
ATOM 1715 N N . MET A 1 216 ? 2.979 9.086 5.664 1 88.88 216 MET A N 1
ATOM 1716 C CA . MET A 1 216 ? 3.375 8.258 4.531 1 88.88 216 MET A CA 1
ATOM 1717 C C . MET A 1 216 ? 4.66 7.496 4.84 1 88.88 216 MET A C 1
ATOM 1719 O O . MET A 1 216 ? 4.828 6.352 4.41 1 88.88 216 MET A O 1
ATOM 1723 N N . GLY A 1 217 ? 5.574 8.195 5.566 1 90.62 217 GLY A N 1
ATOM 1724 C CA . GLY A 1 217 ? 6.805 7.531 5.969 1 90.62 217 GLY A CA 1
ATOM 1725 C C . GLY A 1 217 ? 6.57 6.367 6.914 1 90.62 217 GLY A C 1
ATOM 1726 O O . GLY A 1 217 ? 7.098 5.27 6.699 1 90.62 217 GLY A O 1
ATOM 1727 N N . LEU A 1 218 ? 5.754 6.551 7.859 1 87 218 LEU A N 1
ATOM 1728 C CA . LEU A 1 218 ? 5.438 5.496 8.812 1 87 218 LEU A CA 1
ATOM 1729 C C . LEU A 1 218 ? 4.711 4.34 8.133 1 87 218 LEU A C 1
ATOM 1731 O O . LEU A 1 218 ? 4.957 3.174 8.445 1 87 218 LEU A O 1
ATOM 1735 N N . TYR A 1 219 ? 3.889 4.617 7.211 1 87.06 219 TYR A N 1
ATOM 1736 C CA . TYR A 1 219 ? 3.145 3.604 6.473 1 87.06 219 TYR A CA 1
ATOM 1737 C C . TYR A 1 219 ? 4.086 2.713 5.672 1 87.06 219 TYR A C 1
ATOM 1739 O O . TYR A 1 219 ? 3.971 1.486 5.703 1 87.06 219 TYR A O 1
ATOM 1747 N N . HIS A 1 220 ? 4.98 3.332 5.012 1 87.62 220 HIS A N 1
ATOM 1748 C CA . HIS A 1 220 ? 5.855 2.549 4.145 1 87.62 220 HIS A CA 1
ATOM 1749 C C . HIS A 1 220 ? 6.855 1.738 4.961 1 87.62 220 HIS A C 1
ATOM 1751 O O . HIS A 1 220 ? 7.223 0.625 4.574 1 87.62 220 HIS A O 1
ATOM 1757 N N . ILE A 1 221 ? 7.328 2.283 6.047 1 87.5 221 ILE A N 1
ATOM 1758 C CA . ILE A 1 221 ? 8.203 1.516 6.93 1 87.5 221 ILE A CA 1
ATOM 1759 C C . ILE A 1 221 ? 7.449 0.307 7.48 1 87.5 221 ILE A C 1
ATOM 1761 O O . ILE A 1 221 ? 7.98 -0.806 7.496 1 87.5 221 ILE A O 1
ATOM 1765 N N . SER A 1 222 ? 6.223 0.509 7.867 1 81.12 222 SER A N 1
ATOM 1766 C CA . SER A 1 222 ? 5.391 -0.57 8.391 1 81.12 222 SER A CA 1
ATOM 1767 C C . SER A 1 222 ? 5.082 -1.604 7.316 1 81.12 222 SER A C 1
ATOM 1769 O O . SER A 1 222 ? 5.012 -2.803 7.602 1 81.12 222 SER A O 1
ATOM 1771 N N . LEU A 1 223 ? 4.883 -1.044 6.164 1 79.88 223 LEU A N 1
ATOM 1772 C CA . LEU A 1 223 ? 4.629 -1.932 5.035 1 79.88 223 LEU A CA 1
ATOM 1773 C C . LEU A 1 223 ? 5.805 -2.875 4.809 1 79.88 223 LEU A C 1
ATOM 1775 O O . LEU A 1 223 ? 5.609 -4.066 4.555 1 79.88 223 LEU A O 1
ATOM 1779 N N . TYR A 1 224 ? 7.012 -2.445 4.855 1 83.38 224 TYR A N 1
ATOM 1780 C CA . TYR A 1 224 ? 8.203 -3.271 4.695 1 83.38 224 TYR A CA 1
ATOM 1781 C C . TYR A 1 224 ? 8.32 -4.285 5.832 1 83.38 224 TYR A C 1
ATOM 1783 O O . TYR A 1 224 ? 8.688 -5.441 5.605 1 83.38 224 TYR A O 1
ATOM 1791 N N . LEU A 1 225 ? 8.109 -3.834 7.043 1 75.88 225 LEU A N 1
ATOM 1792 C CA . LEU A 1 225 ? 8.242 -4.715 8.195 1 75.88 225 LEU A CA 1
ATOM 1793 C C . LEU A 1 225 ? 7.219 -5.844 8.141 1 75.88 225 LEU A C 1
ATOM 1795 O O . LEU A 1 225 ? 7.48 -6.949 8.625 1 75.88 225 LEU A O 1
ATOM 1799 N N . TYR A 1 226 ? 6.168 -5.461 7.539 1 68.5 226 TYR A N 1
ATOM 1800 C CA . TYR A 1 226 ? 5.09 -6.441 7.48 1 68.5 226 TYR A CA 1
ATOM 1801 C C . TYR A 1 226 ? 5.293 -7.406 6.316 1 68.5 226 TYR A C 1
ATOM 1803 O O . TYR A 1 226 ? 5.125 -8.617 6.469 1 68.5 226 TYR A O 1
ATOM 1811 N N . LEU A 1 227 ? 5.637 -6.887 5.16 1 67.19 227 LEU A N 1
ATOM 1812 C CA . LEU A 1 227 ? 5.672 -7.711 3.957 1 67.19 227 LEU A CA 1
ATOM 1813 C C . LEU A 1 227 ? 7.082 -8.219 3.684 1 67.19 227 LEU A C 1
ATOM 1815 O O . LEU A 1 227 ? 7.266 -9.352 3.23 1 67.19 227 LEU A O 1
ATOM 1819 N N . ARG A 1 228 ? 8.125 -7.523 3.9 1 70.5 228 ARG A N 1
ATOM 1820 C CA . ARG A 1 228 ? 9.547 -7.816 3.754 1 70.5 228 ARG A CA 1
ATOM 1821 C C . ARG A 1 228 ? 9.859 -8.336 2.354 1 70.5 228 ARG A C 1
ATOM 1823 O O . ARG A 1 228 ? 10.664 -9.258 2.191 1 70.5 228 ARG A O 1
ATOM 1830 N N . SER A 1 229 ? 9.086 -7.781 1.368 1 68.75 229 SER A N 1
ATOM 1831 C CA . SER A 1 229 ? 9.305 -8.258 0.006 1 68.75 229 SER A CA 1
ATOM 1832 C C . SER A 1 229 ? 10.406 -7.461 -0.683 1 68.75 229 SER A C 1
ATOM 1834 O O . SER A 1 229 ? 11.227 -8.031 -1.41 1 68.75 229 SER A O 1
ATOM 1836 N N . SER A 1 230 ? 10.375 -6.156 -0.57 1 76.88 230 SER A N 1
ATOM 1837 C CA . SER A 1 230 ? 11.375 -5.262 -1.143 1 76.88 230 SER A CA 1
ATOM 1838 C C . SER A 1 230 ? 11.844 -4.23 -0.122 1 76.88 230 SER A C 1
ATOM 1840 O O . SER A 1 230 ? 11.125 -3.926 0.833 1 76.88 230 SER A O 1
ATOM 1842 N N . LYS A 1 231 ? 13.055 -3.838 -0.276 1 89.31 231 LYS A N 1
ATOM 1843 C CA . LYS A 1 231 ? 13.609 -2.85 0.642 1 89.31 231 LYS A CA 1
ATOM 1844 C C . LYS A 1 231 ? 13.242 -1.432 0.214 1 89.31 231 LYS A C 1
ATOM 1846 O O . LYS A 1 231 ? 13.469 -0.474 0.954 1 89.31 231 LYS A O 1
ATOM 1851 N N . ALA A 1 232 ? 12.664 -1.251 -0.928 1 87.56 232 ALA A N 1
ATOM 1852 C CA . ALA A 1 232 ? 12.352 0.062 -1.488 1 87.56 232 ALA A CA 1
ATOM 1853 C C . ALA A 1 232 ? 11.438 0.853 -0.56 1 87.56 232 ALA A C 1
ATOM 1855 O O . ALA A 1 232 ? 11.719 2.012 -0.241 1 87.56 232 ALA A O 1
ATOM 1856 N N . PRO A 1 233 ? 10.352 0.239 0.017 1 86.88 233 PRO A N 1
ATOM 1857 C CA . PRO A 1 233 ? 9.484 1.006 0.91 1 86.88 233 PRO A CA 1
ATOM 1858 C C . PRO A 1 233 ? 10.188 1.431 2.197 1 86.88 233 PRO A C 1
ATOM 1860 O O . PRO A 1 233 ? 9.867 2.479 2.764 1 86.88 233 PRO A O 1
ATOM 1863 N N . LEU A 1 234 ? 11.117 0.688 2.615 1 90.56 234 LEU A N 1
ATOM 1864 C CA . LEU A 1 234 ? 11.852 1.013 3.836 1 90.56 234 LEU A CA 1
ATOM 1865 C C . LEU A 1 234 ? 12.672 2.283 3.654 1 90.56 234 LEU A C 1
ATOM 1867 O O . LEU A 1 234 ? 12.594 3.203 4.473 1 90.56 234 LEU A O 1
ATOM 1871 N N . TYR A 1 235 ? 13.508 2.305 2.576 1 93.75 235 TYR A N 1
ATOM 1872 C CA . TYR A 1 235 ? 14.352 3.465 2.307 1 93.75 235 TYR A CA 1
ATOM 1873 C C . TYR A 1 235 ? 13.5 4.699 2.021 1 93.75 235 TYR A C 1
ATOM 1875 O O . TYR A 1 235 ? 13.836 5.801 2.461 1 93.75 235 TYR A O 1
ATOM 1883 N N . PHE A 1 236 ? 12.469 4.395 1.388 1 90.12 236 PHE A N 1
ATOM 1884 C CA . PHE A 1 236 ? 11.523 5.457 1.063 1 90.12 236 PHE A CA 1
ATOM 1885 C C . PHE A 1 236 ? 10.883 6.016 2.328 1 90.12 236 PHE A C 1
ATOM 1887 O O . PHE A 1 236 ? 10.727 7.23 2.465 1 90.12 236 PHE A O 1
ATOM 1894 N N . GLY A 1 237 ? 10.469 5.191 3.225 1 91.25 237 GLY A N 1
ATOM 1895 C CA . GLY A 1 237 ? 9.891 5.609 4.492 1 91.25 237 GLY A CA 1
ATOM 1896 C C . GLY A 1 237 ? 10.852 6.43 5.34 1 91.25 237 GLY A C 1
ATOM 1897 O O . GLY A 1 237 ? 10.469 7.469 5.883 1 91.25 237 GLY A O 1
ATOM 1898 N N . PHE A 1 238 ? 12.055 6.016 5.34 1 94 238 PHE A N 1
ATOM 1899 C CA . PHE A 1 238 ? 13.047 6.73 6.133 1 94 238 PHE A CA 1
ATOM 1900 C C . PHE A 1 238 ? 13.336 8.102 5.531 1 94 238 PHE A C 1
ATOM 1902 O O . PHE A 1 238 ? 13.531 9.078 6.258 1 94 238 PHE A O 1
ATOM 1909 N N . MET A 1 239 ? 13.414 8.195 4.246 1 94.44 239 MET A N 1
ATOM 1910 C CA . MET A 1 239 ? 13.609 9.484 3.578 1 94.44 239 MET A CA 1
ATOM 1911 C C . MET A 1 239 ? 12.469 10.445 3.908 1 94.44 239 MET A C 1
ATOM 1913 O O . MET A 1 239 ? 12.711 11.617 4.219 1 94.44 239 MET A O 1
ATOM 1917 N N . SER A 1 240 ? 11.227 9.938 3.893 1 93.31 240 SER A N 1
ATOM 1918 C CA . SER A 1 240 ? 10.047 10.758 4.164 1 93.31 240 SER A CA 1
ATOM 1919 C C . SER A 1 240 ? 10.039 11.25 5.605 1 93.31 240 SER A C 1
ATOM 1921 O O . SER A 1 240 ? 9.727 12.414 5.867 1 93.31 240 SER A O 1
ATOM 1923 N N . ILE A 1 241 ? 10.43 10.406 6.523 1 93.44 241 ILE A N 1
ATOM 1924 C CA . ILE A 1 241 ? 10.453 10.781 7.934 1 93.44 241 ILE A CA 1
ATOM 1925 C C . ILE A 1 241 ? 11.547 11.82 8.172 1 93.44 241 ILE A C 1
ATOM 1927 O O . ILE A 1 241 ? 11.352 12.773 8.93 1 93.44 241 ILE A O 1
ATOM 1931 N N . ALA A 1 242 ? 12.664 11.617 7.527 1 95.06 242 ALA A N 1
ATOM 1932 C CA . ALA A 1 242 ? 13.766 12.562 7.688 1 95.06 242 ALA A CA 1
ATOM 1933 C C . ALA A 1 242 ? 13.359 13.961 7.242 1 95.06 242 ALA A C 1
ATOM 1935 O O . ALA A 1 242 ? 13.547 14.938 7.977 1 95.06 242 ALA A O 1
ATOM 1936 N N . ILE A 1 243 ? 12.789 14.094 6.164 1 93.44 243 ILE A N 1
ATOM 1937 C CA . ILE A 1 243 ? 12.422 15.406 5.629 1 93.44 243 ILE A CA 1
ATOM 1938 C C . ILE A 1 243 ? 11.242 15.969 6.41 1 93.44 243 ILE A C 1
ATOM 1940 O O . ILE A 1 243 ? 11.109 17.188 6.555 1 93.44 243 ILE A O 1
ATOM 1944 N N . SER A 1 244 ? 10.344 15.062 6.906 1 93.62 244 SER A N 1
ATOM 1945 C CA . SER A 1 244 ? 9.25 15.523 7.75 1 93.62 244 SER A CA 1
ATOM 1946 C C . SER A 1 244 ? 9.773 16.234 8.992 1 93.62 244 SER A C 1
ATOM 1948 O O . SER A 1 244 ? 9.242 17.281 9.383 1 93.62 244 SER A O 1
ATOM 1950 N N . ILE A 1 245 ? 10.797 15.75 9.555 1 92.62 245 ILE A N 1
ATOM 1951 C CA . ILE A 1 245 ? 11.406 16.359 10.727 1 92.62 245 ILE A CA 1
ATOM 1952 C C . ILE A 1 245 ? 12.031 17.703 10.336 1 92.62 245 ILE A C 1
ATOM 1954 O O . ILE A 1 245 ? 11.898 18.688 11.07 1 92.62 245 ILE A O 1
ATOM 1958 N N . ARG A 1 246 ? 12.609 17.75 9.234 1 94 246 ARG A N 1
ATOM 1959 C CA . ARG A 1 246 ? 13.219 18.984 8.742 1 94 246 ARG A CA 1
ATOM 1960 C C . ARG A 1 246 ? 12.164 20.047 8.5 1 94 246 ARG A C 1
ATOM 1962 O O . ARG A 1 246 ? 12.414 21.234 8.727 1 94 246 ARG A O 1
ATOM 1969 N N . ALA A 1 247 ? 11.039 19.656 8.07 1 91 247 ALA A N 1
ATOM 1970 C CA . ALA A 1 247 ? 9.969 20.594 7.758 1 91 247 ALA A CA 1
ATOM 1971 C C . ALA A 1 247 ? 9.539 21.359 9.008 1 91 247 ALA A C 1
ATOM 1973 O O . ALA A 1 247 ? 9.039 22.484 8.914 1 91 247 ALA A O 1
ATOM 1974 N N . LEU A 1 248 ? 9.82 20.844 10.18 1 91 248 LEU A N 1
ATOM 1975 C CA . LEU A 1 248 ? 9.414 21.484 11.43 1 91 248 LEU A CA 1
ATOM 1976 C C . LEU A 1 248 ? 10.383 22.594 11.812 1 91 248 LEU A C 1
ATOM 1978 O O . LEU A 1 248 ? 10.062 23.438 12.648 1 91 248 LEU A O 1
ATOM 1982 N N . VAL A 1 249 ? 11.539 22.578 11.188 1 92.25 249 VAL A N 1
ATOM 1983 C CA . VAL A 1 249 ? 12.547 23.531 11.648 1 92.25 249 VAL A CA 1
ATOM 1984 C C . VAL A 1 249 ? 12.93 24.469 10.5 1 92.25 249 VAL A C 1
ATOM 1986 O O . VAL A 1 249 ? 13.922 25.203 10.594 1 92.25 249 VAL A O 1
ATOM 1989 N N . THR A 1 250 ? 12.102 24.312 9.469 1 88.31 250 THR A N 1
ATOM 1990 C CA . THR A 1 250 ? 12.352 25.219 8.352 1 88.31 250 THR A CA 1
ATOM 1991 C C . THR A 1 250 ? 11.227 26.234 8.211 1 88.31 250 THR A C 1
ATOM 1993 O O . THR A 1 250 ? 10.117 26.016 8.703 1 88.31 250 THR A O 1
ATOM 1996 N N . ASN A 1 251 ? 11.391 27.312 7.723 1 86.62 251 ASN A N 1
ATOM 1997 C CA . ASN A 1 251 ? 10.453 28.391 7.402 1 86.62 251 ASN A CA 1
ATOM 1998 C C . ASN A 1 251 ? 9.875 29.016 8.664 1 86.62 251 ASN A C 1
ATOM 2000 O O . ASN A 1 251 ? 10.508 29.891 9.273 1 86.62 251 ASN A O 1
ATOM 2004 N N . THR A 1 252 ? 8.758 28.297 9.273 1 87.88 252 THR A N 1
ATOM 2005 C CA . THR A 1 252 ? 8.148 28.875 10.469 1 87.88 252 THR A CA 1
ATOM 2006 C C . THR A 1 252 ? 8.812 28.328 11.727 1 87.88 252 THR A C 1
ATOM 2008 O O . THR A 1 252 ? 8.633 28.859 12.82 1 87.88 252 THR A O 1
ATOM 2011 N N . LYS A 1 253 ? 9.633 27.297 11.625 1 91.31 253 LYS A N 1
ATOM 2012 C CA . LYS A 1 253 ? 10.375 26.688 12.719 1 91.31 253 LYS A CA 1
ATOM 2013 C C . LYS A 1 253 ? 9.469 26.406 13.914 1 91.31 253 LYS A C 1
ATOM 2015 O O . LYS A 1 253 ? 9.75 26.828 15.031 1 91.31 253 LYS A O 1
ATOM 2020 N N . LEU A 1 254 ? 8.453 25.672 13.578 1 90.06 254 LEU A N 1
ATOM 2021 C CA . LEU A 1 254 ? 7.391 25.375 14.531 1 90.06 254 LEU A CA 1
ATOM 2022 C C . LEU A 1 254 ? 7.934 24.625 15.742 1 90.06 254 LEU A C 1
ATOM 2024 O O . LEU A 1 254 ? 7.414 24.766 16.859 1 90.06 254 LEU A O 1
ATOM 2028 N N . LEU A 1 255 ? 8.977 23.875 15.547 1 90 255 LEU A N 1
ATOM 2029 C CA . LEU A 1 255 ? 9.547 23.094 16.641 1 90 255 LEU A CA 1
ATOM 2030 C C . LEU A 1 255 ? 9.984 24.016 17.781 1 90 255 LEU A C 1
ATOM 2032 O O . LEU A 1 255 ? 9.898 23.641 18.953 1 90 255 LEU A O 1
ATOM 2036 N N . MET A 1 256 ? 10.391 25.219 17.469 1 90.25 256 MET A N 1
ATOM 2037 C CA . MET A 1 256 ? 10.867 26.156 18.469 1 90.25 256 MET A CA 1
ATOM 2038 C C . MET A 1 256 ? 9.719 26.703 19.297 1 90.25 256 MET A C 1
ATOM 2040 O O . MET A 1 256 ? 9.922 27.172 20.422 1 90.25 256 MET A O 1
ATOM 2044 N N . GLU A 1 257 ? 8.586 26.703 18.734 1 83.62 257 GLU A N 1
ATOM 2045 C CA . GLU A 1 257 ? 7.402 27.141 19.469 1 83.62 257 GLU A CA 1
ATOM 2046 C C . GLU A 1 257 ? 6.965 26.078 20.484 1 83.62 257 GLU A C 1
ATOM 2048 O O . GLU A 1 257 ? 6.457 26.422 21.547 1 83.62 257 GLU A O 1
ATOM 2053 N N . PHE A 1 258 ? 7.199 24.859 20.109 1 82.25 258 PHE A N 1
ATOM 2054 C CA . PHE A 1 258 ? 6.828 23.766 20.984 1 82.25 258 PHE A CA 1
ATOM 2055 C C . PHE A 1 258 ? 7.879 23.562 22.078 1 82.25 258 PHE A C 1
ATOM 2057 O O . PHE A 1 258 ? 7.547 23.203 23.219 1 82.25 258 PHE A O 1
ATOM 2064 N N . PHE A 1 259 ? 9.102 23.859 21.641 1 85.94 259 PHE A N 1
ATOM 2065 C CA . PHE A 1 259 ? 10.219 23.703 22.562 1 85.94 259 PHE A CA 1
ATOM 2066 C C . PHE A 1 259 ? 11.094 24.953 22.562 1 85.94 259 PHE A C 1
ATOM 2068 O O . PHE A 1 259 ? 12.18 24.953 21.969 1 85.94 259 PHE A O 1
ATOM 2075 N N . PRO A 1 260 ? 10.703 25.922 23.344 1 84.5 260 PRO A N 1
ATOM 2076 C CA . PRO A 1 260 ? 11.438 27.188 23.328 1 84.5 260 PRO A CA 1
ATOM 2077 C C . PRO A 1 260 ? 12.82 27.078 23.953 1 84.5 260 PRO A C 1
ATOM 2079 O O . PRO A 1 260 ? 13.695 27.906 23.688 1 84.5 260 PRO A O 1
ATOM 2082 N N . SER A 1 261 ? 13.102 26.016 24.703 1 87.56 261 SER A N 1
ATOM 2083 C CA . SER A 1 261 ? 14.375 25.875 25.391 1 87.56 261 SER A CA 1
ATOM 2084 C C . SER A 1 261 ? 15.422 25.219 24.5 1 87.56 261 SER A C 1
ATOM 2086 O O . SER A 1 261 ? 16.594 25.141 24.859 1 87.56 261 SER A O 1
ATOM 2088 N N . LEU A 1 262 ? 15.047 24.844 23.297 1 91.5 262 LEU A N 1
ATOM 2089 C CA . LEU A 1 262 ? 16 24.203 22.391 1 91.5 262 LEU A CA 1
ATOM 2090 C C . LEU A 1 262 ? 17.031 25.203 21.891 1 91.5 262 LEU A C 1
ATOM 2092 O O . LEU A 1 262 ? 16.672 26.25 21.328 1 91.5 262 LEU A O 1
ATOM 2096 N N . PRO A 1 263 ? 18.25 24.906 22.109 1 93.19 263 PRO A N 1
ATOM 2097 C CA . PRO A 1 263 ? 19.281 25.844 21.641 1 93.19 263 PRO A CA 1
ATOM 2098 C C . PRO A 1 263 ? 19.391 25.875 20.109 1 93.19 263 PRO A C 1
ATOM 2100 O O . PRO A 1 263 ? 18.906 24.969 19.438 1 93.19 263 PRO A O 1
ATOM 2103 N N . GLN A 1 264 ? 20.016 26.859 19.578 1 94.31 264 GLN A N 1
ATOM 2104 C CA . GLN A 1 264 ? 20.141 27.062 18.141 1 94.31 264 GLN A CA 1
ATOM 2105 C C . GLN A 1 264 ? 20.953 25.938 17.5 1 94.31 264 GLN A C 1
ATOM 2107 O O . GLN A 1 264 ? 20.703 25.562 16.359 1 94.31 264 GLN A O 1
ATOM 2112 N N . GLU A 1 265 ? 21.875 25.344 18.188 1 94 265 GLU A N 1
ATOM 2113 C CA . GLU A 1 265 ? 22.688 24.25 17.688 1 94 265 GLU A CA 1
ATOM 2114 C C . GLU A 1 265 ? 21.844 23.016 17.375 1 94 265 GLU A C 1
ATOM 2116 O O . GLU A 1 265 ? 22.031 22.359 16.359 1 94 265 GLU A O 1
ATOM 2121 N N . ALA A 1 266 ? 20.938 22.781 18.297 1 94.88 266 ALA A N 1
ATOM 2122 C CA . ALA A 1 266 ? 20.047 21.641 18.094 1 94.88 266 ALA A CA 1
ATOM 2123 C C . ALA A 1 266 ? 19.156 21.859 16.875 1 94.88 266 ALA A C 1
ATOM 2125 O O . ALA A 1 266 ? 18.875 20.906 16.141 1 94.88 266 ALA A O 1
ATOM 2126 N N . ILE A 1 267 ? 18.734 23.078 16.688 1 94.81 267 ILE A N 1
ATOM 2127 C CA . ILE A 1 267 ? 17.859 23.406 15.547 1 94.81 267 ILE A CA 1
ATOM 2128 C C . ILE A 1 267 ? 18.625 23.219 14.242 1 94.81 267 ILE A C 1
ATOM 2130 O O . ILE A 1 267 ? 18.094 22.688 13.266 1 94.81 267 ILE A O 1
ATOM 2134 N N . GLN A 1 268 ? 19.812 23.672 14.242 1 94.88 268 GLN A N 1
ATOM 2135 C CA . GLN A 1 268 ? 20.641 23.516 13.047 1 94.88 268 GLN A CA 1
ATOM 2136 C C . GLN A 1 268 ? 20.891 22.047 12.734 1 94.88 268 GLN A C 1
ATOM 2138 O O . GLN A 1 268 ? 20.922 21.656 11.57 1 94.88 268 GLN A O 1
ATOM 2143 N N . LEU A 1 269 ? 21.109 21.203 13.773 1 96 269 LEU A N 1
ATOM 2144 C CA . LEU A 1 269 ? 21.312 19.766 13.578 1 96 269 LEU A CA 1
ATOM 2145 C C . LEU A 1 269 ? 20.062 19.125 12.984 1 96 269 LEU A C 1
ATOM 2147 O O . LEU A 1 269 ? 20.156 18.297 12.078 1 96 269 LEU A O 1
ATOM 2151 N N . LEU A 1 270 ? 18.906 19.562 13.445 1 95.31 270 LEU A N 1
ATOM 2152 C CA . LEU A 1 270 ? 17.641 19 12.992 1 95.31 270 LEU A CA 1
ATOM 2153 C C . LEU A 1 270 ? 17.312 19.469 11.578 1 95.31 270 LEU A C 1
ATOM 2155 O O . LEU A 1 270 ? 16.484 18.844 10.898 1 95.31 270 LEU A O 1
ATOM 2159 N N . ASP A 1 271 ? 17.969 20.516 11.227 1 94.81 271 ASP A N 1
ATOM 2160 C CA . ASP A 1 271 ? 17.781 21.031 9.867 1 94.81 271 ASP A CA 1
ATOM 2161 C C . ASP A 1 271 ? 18.734 20.328 8.891 1 94.81 271 ASP A C 1
ATOM 2163 O O . ASP A 1 271 ? 18.297 19.859 7.836 1 94.81 271 ASP A O 1
ATOM 2167 N N . GLN A 1 272 ? 19.953 20.109 9.289 1 96.5 272 GLN A N 1
ATOM 2168 C CA . GLN A 1 272 ? 20.969 19.688 8.336 1 96.5 272 GLN A CA 1
ATOM 2169 C C . GLN A 1 272 ? 21.094 18.172 8.289 1 96.5 272 GLN A C 1
ATOM 2171 O O . GLN A 1 272 ? 21.266 17.594 7.211 1 96.5 272 GLN A O 1
ATOM 2176 N N . ILE A 1 273 ? 20.953 17.453 9.367 1 96.81 273 ILE A N 1
ATOM 2177 C CA . ILE A 1 273 ? 21.172 16.016 9.383 1 96.81 273 ILE A CA 1
ATOM 2178 C C . ILE A 1 273 ? 20.094 15.32 8.539 1 96.81 273 ILE A C 1
ATOM 2180 O O . ILE A 1 273 ? 20.406 14.492 7.684 1 96.81 273 ILE A O 1
ATOM 2184 N N . PRO A 1 274 ? 18.859 15.688 8.758 1 96.19 274 PRO A N 1
ATOM 2185 C CA . PRO A 1 274 ? 17.844 15.055 7.91 1 96.19 274 PRO A CA 1
ATOM 2186 C C . PRO A 1 274 ? 18.062 15.328 6.426 1 96.19 274 PRO A C 1
ATOM 2188 O O . PRO A 1 274 ? 17.828 14.453 5.59 1 96.19 274 PRO A O 1
ATOM 2191 N N . LEU A 1 275 ? 18.531 16.484 6.133 1 95.19 275 LEU A N 1
ATOM 2192 C CA . LEU A 1 275 ? 18.812 16.812 4.742 1 95.19 275 LEU A CA 1
ATOM 2193 C C . LEU A 1 275 ? 19.938 15.938 4.203 1 95.19 275 LEU A C 1
ATOM 2195 O O . LEU A 1 275 ? 19.844 15.406 3.094 1 95.19 275 LEU A O 1
ATOM 2199 N N . ILE A 1 276 ? 20.906 15.719 4.98 1 97.31 276 ILE A N 1
ATOM 2200 C CA . ILE A 1 276 ? 22.094 14.969 4.57 1 97.31 276 ILE A CA 1
ATOM 2201 C C . ILE A 1 276 ? 21.734 13.5 4.398 1 97.31 276 ILE A C 1
ATOM 2203 O O . ILE A 1 276 ? 22.109 12.867 3.408 1 97.31 276 ILE A O 1
ATOM 2207 N N . VAL A 1 277 ? 20.922 12.977 5.277 1 96.31 277 VAL A N 1
ATOM 2208 C CA . VAL A 1 277 ? 20.641 11.539 5.266 1 96.31 277 VAL A CA 1
ATOM 2209 C C . VAL A 1 277 ? 19.578 11.227 4.219 1 96.31 277 VAL A C 1
ATOM 2211 O O . VAL A 1 277 ? 19.469 10.094 3.752 1 96.31 277 VAL A O 1
ATOM 2214 N N . SER A 1 278 ? 18.812 12.203 3.832 1 95.19 278 SER A N 1
ATOM 2215 C CA . SER A 1 278 ? 17.734 11.969 2.869 1 95.19 278 SER A CA 1
ATOM 2216 C C . SER A 1 278 ? 18.297 11.609 1.497 1 95.19 278 SER A C 1
ATOM 2218 O O . SER A 1 278 ? 17.672 10.867 0.738 1 95.19 278 SER A O 1
ATOM 2220 N N . VAL A 1 279 ? 19.5 12.031 1.157 1 95.69 279 VAL A N 1
ATOM 2221 C CA . VAL A 1 279 ? 20.078 11.82 -0.167 1 95.69 279 VAL A CA 1
ATOM 2222 C C . VAL A 1 279 ? 20.422 10.352 -0.348 1 95.69 279 VAL A C 1
ATOM 2224 O O . VAL A 1 279 ? 19.984 9.711 -1.301 1 95.69 279 VAL A O 1
ATOM 2227 N N . PRO A 1 280 ? 21.172 9.742 0.555 1 96.38 280 PRO A N 1
ATOM 2228 C CA . PRO A 1 280 ? 21.438 8.312 0.381 1 96.38 280 PRO A CA 1
ATOM 2229 C C . PRO A 1 280 ? 20.172 7.457 0.468 1 96.38 280 PRO A C 1
ATOM 2231 O O . PRO A 1 280 ? 20.078 6.426 -0.201 1 96.38 280 PRO A O 1
ATOM 2234 N N . PHE A 1 281 ? 19.234 7.828 1.291 1 95.69 281 PHE A N 1
ATOM 2235 C CA . PHE A 1 281 ? 17.984 7.066 1.348 1 95.69 281 PHE A CA 1
ATOM 2236 C C . PHE A 1 281 ? 17.266 7.098 0.003 1 95.69 281 PHE A C 1
ATOM 2238 O O . PHE A 1 281 ? 16.703 6.09 -0.43 1 95.69 281 PHE A O 1
ATOM 2245 N N . TYR A 1 282 ? 17.281 8.242 -0.647 1 94.19 282 TYR A N 1
ATOM 2246 C CA . TYR A 1 282 ? 16.688 8.352 -1.976 1 94.19 282 TYR A CA 1
ATOM 2247 C C . TYR A 1 282 ? 17.422 7.469 -2.977 1 94.19 282 TYR A C 1
ATOM 2249 O O . TYR A 1 282 ? 16.812 6.785 -3.791 1 94.19 282 TYR A O 1
ATOM 2257 N N . LEU A 1 283 ? 18.75 7.512 -2.895 1 94.75 283 LEU A N 1
ATOM 2258 C CA . LEU A 1 283 ? 19.562 6.727 -3.816 1 94.75 283 LEU A CA 1
ATOM 2259 C C . LEU A 1 283 ? 19.328 5.234 -3.613 1 94.75 283 LEU A C 1
ATOM 2261 O O . LEU A 1 283 ? 19.266 4.473 -4.582 1 94.75 283 LEU A O 1
ATOM 2265 N N . LEU A 1 284 ? 19.234 4.852 -2.35 1 95.12 284 LEU A N 1
ATOM 2266 C CA . LEU A 1 284 ? 18.969 3.449 -2.047 1 95.12 284 LEU A CA 1
ATOM 2267 C C . LEU A 1 284 ? 17.594 3.033 -2.557 1 95.12 284 LEU A C 1
ATOM 2269 O O . LEU A 1 284 ? 17.422 1.921 -3.061 1 95.12 284 LEU A O 1
ATOM 2273 N N . PHE A 1 285 ? 16.656 3.893 -2.418 1 92.5 285 PHE A N 1
ATOM 2274 C CA . PHE A 1 285 ? 15.328 3.641 -2.953 1 92.5 285 PHE A CA 1
ATOM 2275 C C . PHE A 1 285 ? 15.375 3.498 -4.469 1 92.5 285 PHE A C 1
ATOM 2277 O O . PHE A 1 285 ? 14.828 2.541 -5.023 1 92.5 285 PHE A O 1
ATOM 2284 N N . PHE A 1 286 ? 16.062 4.445 -5.082 1 89.19 286 PHE A N 1
ATOM 2285 C CA . PHE A 1 286 ? 16.172 4.441 -6.539 1 89.19 286 PHE A CA 1
ATOM 2286 C C . PHE A 1 286 ? 16.891 3.197 -7.031 1 89.19 286 PHE A C 1
ATOM 2288 O O . PHE A 1 286 ? 16.516 2.609 -8.047 1 89.19 286 PHE A O 1
ATOM 2295 N N . GLN A 1 287 ? 17.891 2.783 -6.328 1 91.5 287 GLN A N 1
ATOM 2296 C CA . GLN A 1 287 ? 18.656 1.588 -6.68 1 91.5 287 GLN A CA 1
ATOM 2297 C C . GLN A 1 287 ? 17.797 0.33 -6.52 1 91.5 287 GLN A C 1
ATOM 2299 O O . GLN A 1 287 ? 17.891 -0.596 -7.328 1 91.5 287 GLN A O 1
ATOM 2304 N N . SER A 1 288 ? 17.016 0.329 -5.469 1 88.19 288 SER A N 1
ATOM 2305 C CA . SER A 1 288 ? 16.172 -0.834 -5.219 1 88.19 288 SER A CA 1
ATOM 2306 C C . SER A 1 288 ? 15.094 -0.976 -6.293 1 88.19 288 SER A C 1
ATOM 2308 O O . SER A 1 288 ? 14.672 -2.088 -6.609 1 88.19 288 SER A O 1
ATOM 2310 N N . THR A 1 289 ? 14.648 0.122 -6.812 1 81.88 289 THR A N 1
ATOM 2311 C CA . THR A 1 289 ? 13.609 0.116 -7.836 1 81.88 289 THR A CA 1
ATOM 2312 C C . THR A 1 289 ? 14.203 -0.163 -9.211 1 81.88 289 THR A C 1
ATOM 2314 O O . THR A 1 289 ? 13.602 -0.869 -10.023 1 81.88 289 THR A O 1
ATOM 2317 N N . PHE A 1 290 ? 15.398 0.426 -9.461 1 83.81 290 PHE A N 1
ATOM 2318 C CA . PHE A 1 290 ? 16.062 0.255 -10.75 1 83.81 290 PHE A CA 1
ATOM 2319 C C . PHE A 1 290 ? 17.438 -0.376 -10.57 1 83.81 290 PHE A C 1
ATOM 2321 O O . PHE A 1 290 ? 18.453 0.216 -10.938 1 83.81 290 PHE A O 1
ATOM 2328 N N . GLU A 1 291 ? 17.484 -1.521 -10.148 1 85.38 291 GLU A N 1
ATOM 2329 C CA . GLU A 1 291 ? 18.719 -2.191 -9.75 1 85.38 291 GLU A CA 1
ATOM 2330 C C . GLU A 1 291 ? 19.672 -2.365 -10.938 1 85.38 291 GLU A C 1
ATOM 2332 O O . GLU A 1 291 ? 20.891 -2.248 -10.789 1 85.38 291 GLU A O 1
ATOM 2337 N N . ALA A 1 292 ? 19.125 -2.568 -12.109 1 85.38 292 ALA A N 1
ATOM 2338 C CA . ALA A 1 292 ? 19.922 -2.881 -13.289 1 85.38 292 ALA A CA 1
ATOM 2339 C C . ALA A 1 292 ? 20.609 -1.63 -13.836 1 85.38 292 ALA A C 1
ATOM 2341 O O . ALA A 1 292 ? 21.625 -1.72 -14.531 1 85.38 292 ALA A O 1
ATOM 2342 N N . TYR A 1 293 ? 20.203 -0.478 -13.438 1 88.31 293 TYR A N 1
ATOM 2343 C CA . TYR A 1 293 ? 20.672 0.739 -14.094 1 88.31 293 TYR A CA 1
ATOM 2344 C C . TYR A 1 293 ? 21.547 1.568 -13.164 1 88.31 293 TYR A C 1
ATOM 2346 O O . TYR A 1 293 ? 22.281 2.449 -13.617 1 88.31 293 TYR A O 1
ATOM 2354 N N . VAL A 1 294 ? 21.531 1.33 -11.852 1 92.56 294 VAL A N 1
ATOM 2355 C CA . VAL A 1 294 ? 22.219 2.176 -10.883 1 92.56 294 VAL A CA 1
ATOM 2356 C C . VAL A 1 294 ? 23.516 1.509 -10.445 1 92.56 294 VAL A C 1
ATOM 2358 O O . VAL A 1 294 ? 23.547 0.304 -10.188 1 92.56 294 VAL A O 1
ATOM 2361 N N . SER A 1 295 ? 24.562 2.232 -10.445 1 94.12 295 SER A N 1
ATOM 2362 C CA . SER A 1 295 ? 25.875 1.734 -10.031 1 94.12 295 SER A CA 1
ATOM 2363 C C . SER A 1 295 ? 25.953 1.554 -8.516 1 94.12 295 SER A C 1
ATOM 2365 O O . SER A 1 295 ? 25.766 2.512 -7.766 1 94.12 295 SER A O 1
ATOM 2367 N N . THR A 1 296 ? 26.344 0.459 -8.086 1 94.69 296 THR A N 1
ATOM 2368 C CA . THR A 1 296 ? 26.453 0.169 -6.664 1 94.69 296 THR A CA 1
ATOM 2369 C C . THR A 1 296 ? 27.641 0.918 -6.059 1 94.69 296 THR A C 1
ATOM 2371 O O . THR A 1 296 ? 27.594 1.328 -4.895 1 94.69 296 THR A O 1
ATOM 2374 N N . LYS A 1 297 ? 28.609 1.115 -6.832 1 95.88 297 LYS A N 1
ATOM 2375 C CA . LYS A 1 297 ? 29.781 1.846 -6.355 1 95.88 297 LYS A CA 1
ATOM 2376 C C . LYS A 1 297 ? 29.438 3.307 -6.074 1 95.88 297 LYS A C 1
ATOM 2378 O O . LYS A 1 297 ? 29.891 3.875 -5.078 1 95.88 297 LYS A O 1
ATOM 2383 N N . PHE A 1 298 ? 28.625 3.865 -6.945 1 96.44 298 PHE A N 1
ATOM 2384 C CA . PHE A 1 298 ? 28.219 5.25 -6.758 1 96.44 298 PHE A CA 1
ATOM 2385 C C . PHE A 1 298 ? 27.375 5.398 -5.5 1 96.44 298 PHE A C 1
ATOM 2387 O O . PHE A 1 298 ? 27.531 6.363 -4.746 1 96.44 298 PHE A O 1
ATOM 2394 N N . VAL A 1 299 ? 26.5 4.488 -5.277 1 96.5 299 VAL A N 1
ATOM 2395 C CA . VAL A 1 299 ? 25.609 4.543 -4.113 1 96.5 299 VAL A CA 1
ATOM 2396 C C . VAL A 1 299 ? 26.438 4.402 -2.836 1 96.5 299 VAL A C 1
ATOM 2398 O O . VAL A 1 299 ? 26.25 5.164 -1.884 1 96.5 299 VAL A O 1
ATOM 2401 N N . LYS A 1 300 ? 27.375 3.461 -2.811 1 96.69 300 LYS A N 1
ATOM 2402 C CA . LYS A 1 300 ? 28.219 3.271 -1.64 1 96.69 300 LYS A CA 1
ATOM 2403 C C . LYS A 1 300 ? 29.094 4.504 -1.383 1 96.69 300 LYS A C 1
ATOM 2405 O O . LYS A 1 300 ? 29.281 4.902 -0.233 1 96.69 300 LYS A O 1
ATOM 2410 N N . GLY A 1 301 ? 29.578 5.051 -2.463 1 97 301 GLY A N 1
ATOM 2411 C CA . GLY A 1 301 ? 30.344 6.285 -2.338 1 97 301 GLY A CA 1
ATOM 2412 C C . GLY A 1 301 ? 29.516 7.434 -1.781 1 97 301 GLY A C 1
ATOM 2413 O O . GLY A 1 301 ? 30 8.211 -0.958 1 97 301 GLY A O 1
ATOM 2414 N N . SER A 1 302 ? 28.328 7.582 -2.281 1 96.88 302 SER A N 1
ATOM 2415 C CA . SER A 1 302 ? 27.438 8.648 -1.817 1 96.88 302 SER A CA 1
ATOM 2416 C C . SER A 1 302 ? 27.062 8.453 -0.352 1 96.88 302 SER A C 1
ATOM 2418 O O . SER A 1 302 ? 26.938 9.43 0.393 1 96.88 302 SER A O 1
ATOM 2420 N N . ILE A 1 303 ? 26.859 7.203 0.07 1 97.19 303 ILE A N 1
ATOM 2421 C CA . ILE A 1 303 ? 26.562 6.906 1.468 1 97.19 303 ILE A CA 1
ATOM 2422 C C . ILE A 1 303 ? 27.75 7.312 2.34 1 97.19 303 ILE A C 1
ATOM 2424 O O . ILE A 1 303 ? 27.562 7.906 3.406 1 97.19 303 ILE A O 1
ATOM 2428 N N . PHE A 1 304 ? 28.938 7.016 1.821 1 97.5 304 PHE A N 1
ATOM 2429 C CA . PHE A 1 304 ? 30.141 7.375 2.555 1 97.5 304 PHE A CA 1
ATOM 2430 C C . PHE A 1 304 ? 30.25 8.883 2.73 1 97.5 304 PHE A C 1
ATOM 2432 O O . PHE A 1 304 ? 30.516 9.367 3.83 1 97.5 304 PHE A O 1
ATOM 2439 N N . ILE A 1 305 ? 30.016 9.594 1.715 1 97.44 305 ILE A N 1
ATOM 2440 C CA . ILE A 1 305 ? 30.078 11.055 1.755 1 97.44 305 ILE A CA 1
ATOM 2441 C C . ILE A 1 305 ? 29.031 11.594 2.719 1 97.44 305 ILE A C 1
ATOM 2443 O O . ILE A 1 305 ? 29.312 12.508 3.504 1 97.44 305 ILE A O 1
ATOM 2447 N N . ALA A 1 306 ? 27.844 11.109 2.639 1 97.44 306 ALA A N 1
ATOM 2448 C CA . ALA A 1 306 ? 26.766 11.547 3.516 1 97.44 306 ALA A CA 1
ATOM 2449 C C . ALA A 1 306 ? 27.094 11.289 4.98 1 97.44 306 ALA A C 1
ATOM 2451 O O . ALA A 1 306 ? 26.828 12.117 5.848 1 97.44 306 ALA A O 1
ATOM 2452 N N . VAL A 1 307 ? 27.703 10.094 5.25 1 97.38 307 VAL A N 1
ATOM 2453 C CA . VAL A 1 307 ? 28.062 9.75 6.617 1 97.38 307 VAL A CA 1
ATOM 2454 C C . VAL A 1 307 ? 29.141 10.711 7.125 1 97.38 307 VAL A C 1
ATOM 2456 O O . VAL A 1 307 ? 29.094 11.164 8.266 1 97.38 307 VAL A O 1
ATOM 2459 N N . VAL A 1 308 ? 30.047 11.031 6.289 1 97.5 308 VAL A N 1
ATOM 2460 C CA . VAL A 1 308 ? 31.109 11.961 6.648 1 97.5 308 VAL A CA 1
ATOM 2461 C C . VAL A 1 308 ? 30.516 13.328 6.973 1 97.5 308 VAL A C 1
ATOM 2463 O O . VAL A 1 308 ? 30.875 13.945 7.98 1 97.5 308 VAL A O 1
ATOM 2466 N N . PHE A 1 309 ? 29.656 13.789 6.191 1 97.81 309 PHE A N 1
ATOM 2467 C CA . PHE A 1 309 ? 29.047 15.094 6.406 1 97.81 309 PHE A CA 1
ATOM 2468 C C . PHE A 1 309 ? 28.141 15.078 7.633 1 97.81 309 PHE A C 1
ATOM 2470 O O . PHE A 1 309 ? 28.047 16.062 8.359 1 97.81 309 PHE A O 1
ATOM 2477 N N . ALA A 1 310 ? 27.406 13.977 7.832 1 97.25 310 ALA A N 1
ATOM 2478 C CA . ALA A 1 310 ? 26.547 13.867 9.008 1 97.25 310 ALA A CA 1
ATOM 2479 C C . ALA A 1 310 ? 27.375 13.898 10.297 1 97.25 310 ALA A C 1
ATOM 2481 O O . ALA A 1 310 ? 27.016 14.594 11.25 1 97.25 310 ALA A O 1
ATOM 2482 N N . VAL A 1 311 ? 28.5 13.172 10.297 1 96.94 311 VAL A N 1
ATOM 2483 C CA . VAL A 1 311 ? 29.375 13.141 11.461 1 96.94 311 VAL A CA 1
ATOM 2484 C C . VAL A 1 311 ? 30.016 14.508 11.672 1 96.94 311 VAL A C 1
ATOM 2486 O O . VAL A 1 311 ? 30.109 14.992 12.797 1 96.94 311 VAL A O 1
ATOM 2489 N N . ALA A 1 312 ? 30.406 15.141 10.609 1 96.75 312 ALA A N 1
ATOM 2490 C CA . ALA A 1 312 ? 30.984 16.484 10.688 1 96.75 312 ALA A CA 1
ATOM 2491 C C . ALA A 1 312 ? 29.969 17.484 11.25 1 96.75 312 ALA A C 1
ATOM 2493 O O . ALA A 1 312 ? 30.328 18.406 11.969 1 96.75 312 ALA A O 1
ATOM 2494 N N . THR A 1 313 ? 28.75 17.328 10.867 1 96.69 313 THR A N 1
ATOM 2495 C CA . THR A 1 313 ? 27.703 18.219 11.344 1 96.69 313 THR A CA 1
ATOM 2496 C C . THR A 1 313 ? 27.453 18.016 12.836 1 96.69 313 THR A C 1
ATOM 2498 O O . THR A 1 313 ? 27.203 18.969 13.57 1 96.69 313 THR A O 1
ATOM 2501 N N . LEU A 1 314 ? 27.516 16.766 13.297 1 95.19 314 LEU A N 1
ATOM 2502 C CA . LEU A 1 314 ? 27.266 16.438 14.695 1 95.19 314 LEU A CA 1
ATOM 2503 C C . LEU A 1 314 ? 28.328 17.047 15.594 1 95.19 314 LEU A C 1
ATOM 2505 O O . LEU A 1 314 ? 28.031 17.469 16.719 1 95.19 314 LEU A O 1
ATOM 2509 N N . PHE A 1 315 ? 29.547 17.234 15.078 1 93.62 315 PHE A N 1
ATOM 2510 C CA . PHE A 1 315 ? 30.641 17.703 15.93 1 93.62 315 PHE A CA 1
ATOM 2511 C C . PHE A 1 315 ? 31.094 19.094 15.492 1 93.62 315 PHE A C 1
ATOM 2513 O O . PHE A 1 315 ? 32.031 19.641 16.047 1 93.62 315 PHE A O 1
ATOM 2520 N N . GLY A 1 316 ? 30.438 19.641 14.586 1 93.31 316 GLY A N 1
ATOM 2521 C CA . GLY A 1 316 ? 30.828 20.953 14.094 1 93.31 316 GLY A CA 1
ATOM 2522 C C . GLY A 1 316 ? 30.188 22.094 14.867 1 93.31 316 GLY A C 1
ATOM 2523 O O . GLY A 1 316 ? 29.141 21.906 15.5 1 93.31 316 GLY A O 1
ATOM 2524 N N . SER A 1 317 ? 30.891 23.25 14.805 1 93.06 317 SER A N 1
ATOM 2525 C CA . SER A 1 317 ? 30.328 24.469 15.383 1 93.06 317 SER A CA 1
ATOM 2526 C C . SER A 1 317 ? 29.25 25.062 14.477 1 93.06 317 SER A C 1
ATOM 2528 O O . SER A 1 317 ? 29.078 24.609 13.344 1 93.06 317 SER A O 1
ATOM 2530 N N . LEU A 1 318 ? 28.547 26 14.977 1 93.12 318 LEU A N 1
ATOM 2531 C CA . LEU A 1 318 ? 27.484 26.656 14.227 1 93.12 318 LEU A CA 1
ATOM 2532 C C . LEU A 1 318 ? 28.047 27.297 12.953 1 93.12 318 LEU A C 1
ATOM 2534 O O . LEU A 1 318 ? 27.438 27.188 11.883 1 93.12 318 LEU A O 1
ATOM 2538 N N . ALA A 1 319 ? 29.156 27.906 13.078 1 91.38 319 ALA A N 1
ATOM 2539 C CA . ALA A 1 319 ? 29.75 28.578 11.938 1 91.38 319 ALA A CA 1
ATOM 2540 C C . ALA A 1 319 ? 30.266 27.578 10.906 1 91.38 319 ALA A C 1
ATOM 2542 O O . ALA A 1 319 ? 30.062 27.766 9.703 1 91.38 319 ALA A O 1
ATOM 2543 N N . PHE A 1 320 ? 30.875 26.531 11.367 1 94.12 320 PHE A N 1
ATOM 2544 C CA . PHE A 1 320 ? 31.406 25.5 10.477 1 94.12 320 PHE A CA 1
ATOM 2545 C C . PHE A 1 320 ? 30.281 24.828 9.695 1 94.12 320 PHE A C 1
ATOM 2547 O O . PHE A 1 320 ? 30.391 24.641 8.484 1 94.12 320 PHE A O 1
ATOM 2554 N N . ASN A 1 321 ? 29.266 24.5 10.383 1 94.56 321 ASN A N 1
ATOM 2555 C CA . ASN A 1 321 ? 28.141 23.812 9.75 1 94.56 321 ASN A CA 1
ATOM 2556 C C . ASN A 1 321 ? 27.453 24.703 8.719 1 94.56 321 ASN A C 1
ATOM 2558 O O . ASN A 1 321 ? 26.938 24.203 7.711 1 94.56 321 ASN A O 1
ATOM 2562 N N . SER A 1 322 ? 27.422 26 9.008 1 91.62 322 SER A N 1
ATOM 2563 C CA . SER A 1 322 ? 26.797 26.922 8.07 1 91.62 322 SER A CA 1
ATOM 2564 C C . SER A 1 322 ? 27.594 27 6.766 1 91.62 322 SER A C 1
ATOM 2566 O O . SER A 1 322 ? 27 27.047 5.68 1 91.62 322 SER A O 1
ATOM 2568 N N . GLU A 1 323 ? 28.875 26.875 6.828 1 91.19 323 GLU A N 1
ATOM 2569 C CA . GLU A 1 323 ? 29.734 26.984 5.648 1 91.19 323 GLU A CA 1
ATOM 2570 C C . GLU A 1 323 ? 29.781 25.672 4.883 1 91.19 323 GLU A C 1
ATOM 2572 O O . GLU A 1 323 ? 29.797 25.656 3.65 1 91.19 323 GLU A O 1
ATOM 2577 N N . LYS A 1 324 ? 29.781 24.672 5.582 1 93.19 324 LYS A N 1
ATOM 2578 C CA . LYS A 1 324 ? 29.938 23.359 4.988 1 93.19 324 LYS A CA 1
ATOM 2579 C C . LYS A 1 324 ? 28.719 22.969 4.172 1 93.19 324 LYS A C 1
ATOM 2581 O O . LYS A 1 324 ? 28.812 22.172 3.24 1 93.19 324 LYS A O 1
ATOM 2586 N N . LEU A 1 325 ? 27.625 23.562 4.48 1 92.5 325 LEU A N 1
ATOM 2587 C CA . LEU A 1 325 ? 26.375 23.188 3.844 1 92.5 325 LEU A CA 1
ATOM 2588 C C . LEU A 1 325 ? 26.406 23.484 2.348 1 92.5 325 LEU A C 1
ATOM 2590 O O . LEU A 1 325 ? 25.797 22.766 1.555 1 92.5 325 LEU A O 1
ATOM 2594 N N . VAL A 1 326 ? 27.156 24.453 1.948 1 92.12 326 VAL A N 1
ATOM 2595 C CA . VAL A 1 326 ? 27.266 24.812 0.539 1 92.12 326 VAL A CA 1
ATOM 2596 C C . VAL A 1 326 ? 27.922 23.672 -0.237 1 92.12 326 VAL A C 1
ATOM 2598 O O . VAL A 1 326 ? 27.5 23.344 -1.35 1 92.12 326 VAL A O 1
ATOM 2601 N N . ILE A 1 327 ? 28.812 23.062 0.356 1 95 327 ILE A N 1
ATOM 2602 C CA . ILE A 1 327 ? 29.531 21.969 -0.283 1 95 327 ILE A CA 1
ATOM 2603 C C . ILE A 1 327 ? 28.594 20.766 -0.451 1 95 327 ILE A C 1
ATOM 2605 O O . ILE A 1 327 ? 28.641 20.078 -1.476 1 95 327 ILE A O 1
ATOM 2609 N N . TYR A 1 328 ? 27.828 20.531 0.477 1 95.62 328 TYR A N 1
ATOM 2610 C CA . TYR A 1 328 ? 26.906 19.406 0.378 1 95.62 328 TYR A CA 1
ATOM 2611 C C . TYR A 1 328 ? 25.844 19.656 -0.697 1 95.62 328 TYR A C 1
ATOM 2613 O O . TYR A 1 328 ? 25.406 18.719 -1.369 1 95.62 328 TYR A O 1
ATOM 2621 N N . HIS A 1 329 ? 25.438 20.953 -0.806 1 94.69 329 HIS A N 1
ATOM 2622 C CA . HIS A 1 329 ? 24.469 21.266 -1.86 1 94.69 329 HIS A CA 1
ATOM 2623 C C . HIS A 1 329 ? 25.062 21 -3.24 1 94.69 329 HIS A C 1
ATOM 2625 O O . HIS A 1 329 ? 24.359 20.594 -4.16 1 94.69 329 HIS A O 1
ATOM 2631 N N . ILE A 1 330 ? 26.312 21.219 -3.359 1 94.62 330 ILE A N 1
ATOM 2632 C CA . ILE A 1 330 ? 27 20.906 -4.613 1 94.62 330 ILE A CA 1
ATOM 2633 C C . ILE A 1 330 ? 26.969 19.391 -4.84 1 94.62 330 ILE A C 1
ATOM 2635 O O . ILE A 1 330 ? 26.703 18.922 -5.953 1 94.62 330 ILE A O 1
ATOM 2639 N N . PHE A 1 331 ? 27.234 18.656 -3.795 1 95.81 331 PHE A N 1
ATOM 2640 C CA . PHE A 1 331 ? 27.141 17.203 -3.873 1 95.81 331 PHE A CA 1
ATOM 2641 C C . PHE A 1 331 ? 25.734 16.766 -4.273 1 95.81 331 PHE A C 1
ATOM 2643 O O . PHE A 1 331 ? 25.578 15.852 -5.09 1 95.81 331 PHE A O 1
ATOM 2650 N N . MET A 1 332 ? 24.75 17.406 -3.682 1 94.5 332 MET A N 1
ATOM 2651 C CA . MET A 1 332 ? 23.359 17.109 -4.051 1 94.5 332 MET A CA 1
ATOM 2652 C C . MET A 1 332 ? 23.125 17.359 -5.539 1 94.5 332 MET A C 1
ATOM 2654 O O . MET A 1 332 ? 22.422 16.594 -6.191 1 94.5 332 MET A O 1
ATOM 2658 N N . GLY A 1 333 ? 23.75 18.406 -6.035 1 93.12 333 GLY A N 1
ATOM 2659 C CA . GLY A 1 333 ? 23.672 18.672 -7.461 1 93.12 333 GLY A CA 1
ATOM 2660 C C . GLY A 1 333 ? 24.266 17.578 -8.32 1 93.12 333 GLY A C 1
ATOM 2661 O O . GLY A 1 333 ? 23.688 17.203 -9.344 1 93.12 333 GLY A O 1
ATOM 2662 N N . ILE A 1 334 ? 25.328 17 -7.887 1 95.25 334 ILE A N 1
ATOM 2663 C CA . ILE A 1 334 ? 25.984 15.914 -8.602 1 95.25 334 ILE A CA 1
ATOM 2664 C C . ILE A 1 334 ? 25.094 14.672 -8.586 1 95.25 334 ILE A C 1
ATOM 2666 O O . ILE A 1 334 ? 24.969 13.984 -9.602 1 95.25 334 ILE A O 1
ATOM 2670 N N . VAL A 1 335 ? 24.531 14.438 -7.43 1 94.94 335 VAL A N 1
ATOM 2671 C CA . VAL A 1 335 ? 23.656 13.281 -7.316 1 94.94 335 VAL A CA 1
ATOM 2672 C C . VAL A 1 335 ? 22.453 13.453 -8.242 1 94.94 335 VAL A C 1
ATOM 2674 O O . VAL A 1 335 ? 22.031 12.5 -8.906 1 94.94 335 VAL A O 1
ATOM 2677 N N . ILE A 1 336 ? 21.891 14.641 -8.297 1 92.19 336 ILE A N 1
ATOM 2678 C CA . ILE A 1 336 ? 20.75 14.922 -9.172 1 92.19 336 ILE A CA 1
ATOM 2679 C C . ILE A 1 336 ? 21.156 14.703 -10.625 1 92.19 336 ILE A C 1
ATOM 2681 O O . ILE A 1 336 ? 20.422 14.078 -11.398 1 92.19 336 ILE A O 1
ATOM 2685 N N . ALA A 1 337 ? 22.312 15.133 -10.984 1 91.69 337 ALA A N 1
ATOM 2686 C CA . ALA A 1 337 ? 22.812 14.945 -12.344 1 91.69 337 ALA A CA 1
ATOM 2687 C C . ALA A 1 337 ? 22.969 13.461 -12.672 1 91.69 337 ALA A C 1
ATOM 2689 O O . ALA A 1 337 ? 22.641 13.023 -13.773 1 91.69 337 ALA A O 1
ATOM 2690 N N . TYR A 1 338 ? 23.453 12.719 -11.75 1 94.12 338 TYR A N 1
ATOM 2691 C CA . TYR A 1 338 ? 23.625 11.281 -11.938 1 94.12 338 TYR A CA 1
ATOM 2692 C C . TYR A 1 338 ? 22.281 10.594 -12.141 1 94.12 338 TYR A C 1
ATOM 2694 O O . TYR A 1 338 ? 22.141 9.742 -13.016 1 94.12 338 TYR A O 1
ATOM 2702 N N . ILE A 1 339 ? 21.328 10.953 -11.336 1 91.19 339 ILE A N 1
ATOM 2703 C CA . ILE A 1 339 ? 20.016 10.344 -11.438 1 91.19 339 ILE A CA 1
ATOM 2704 C C . ILE A 1 339 ? 19.391 10.688 -12.797 1 91.19 339 ILE A C 1
ATOM 2706 O O . ILE A 1 339 ? 18.75 9.836 -13.422 1 91.19 339 ILE A O 1
ATOM 2710 N N . LEU A 1 340 ? 19.594 11.93 -13.188 1 86.69 340 LEU A N 1
ATOM 2711 C CA . LEU A 1 340 ? 19.078 12.32 -14.5 1 86.69 340 LEU A CA 1
ATOM 2712 C C . LEU A 1 340 ? 19.75 11.516 -15.609 1 86.69 340 LEU A C 1
ATOM 2714 O O . LEU A 1 340 ? 19.094 11.125 -16.578 1 86.69 340 LEU A O 1
ATOM 2718 N N . TYR A 1 341 ? 20.984 11.242 -15.469 1 88.75 341 TYR A N 1
ATOM 2719 C CA . TYR A 1 341 ? 21.703 10.414 -16.422 1 88.75 341 TYR A CA 1
ATOM 2720 C C . TYR A 1 341 ? 21.156 8.992 -16.438 1 88.75 341 TYR A C 1
ATOM 2722 O O . TYR A 1 341 ? 20.938 8.422 -17.516 1 88.75 341 TYR A O 1
ATOM 2730 N N . VAL A 1 342 ? 20.922 8.445 -15.305 1 87.75 342 VAL A N 1
ATOM 2731 C CA . VAL A 1 342 ? 20.406 7.086 -15.211 1 87.75 342 VAL A CA 1
ATOM 2732 C C . VAL A 1 342 ? 19.016 7.023 -15.836 1 87.75 342 VAL A C 1
ATOM 2734 O O . VAL A 1 342 ? 18.672 6.066 -16.531 1 87.75 342 VAL A O 1
ATOM 2737 N N . ILE A 1 343 ? 18.219 7.996 -15.516 1 82.38 343 ILE A N 1
ATOM 2738 C CA . ILE A 1 343 ? 16.875 8.047 -16.062 1 82.38 343 ILE A CA 1
ATOM 2739 C C . ILE A 1 343 ? 16.938 8.062 -17.594 1 82.38 343 ILE A C 1
ATOM 2741 O O . ILE A 1 343 ? 16.109 7.441 -18.266 1 82.38 343 ILE A O 1
ATOM 2745 N N . TYR A 1 344 ? 17.906 8.758 -18.078 1 80.38 344 TYR A N 1
ATOM 2746 C CA . TYR A 1 344 ? 18.094 8.836 -19.516 1 80.38 344 TYR A CA 1
ATOM 2747 C C . TYR A 1 344 ? 18.422 7.473 -20.094 1 80.38 344 TYR A C 1
ATOM 2749 O O . TYR A 1 344 ? 18.062 7.164 -21.234 1 80.38 344 TYR A O 1
ATOM 2757 N N . THR A 1 345 ? 18.984 6.539 -19.391 1 83.75 345 THR A N 1
ATOM 2758 C CA . THR A 1 345 ? 19.422 5.238 -19.875 1 83.75 345 THR A CA 1
ATOM 2759 C C . THR A 1 345 ? 18.344 4.184 -19.688 1 83.75 345 THR A C 1
ATOM 2761 O O . THR A 1 345 ? 18.406 3.105 -20.266 1 83.75 345 THR A O 1
ATOM 2764 N N . ILE A 1 346 ? 17.328 4.504 -18.859 1 79.88 346 ILE A N 1
ATOM 2765 C CA . ILE A 1 346 ? 16.281 3.529 -18.547 1 79.88 346 ILE A CA 1
ATOM 2766 C C . ILE A 1 346 ? 15.43 3.293 -19.797 1 79.88 346 ILE A C 1
ATOM 2768 O O . ILE A 1 346 ? 15.055 4.242 -20.484 1 79.88 346 ILE A O 1
ATOM 2772 N N . ASP A 1 347 ? 15.281 1.957 -20.141 1 73.75 347 ASP A N 1
ATOM 2773 C CA . ASP A 1 347 ? 14.406 1.566 -21.234 1 73.75 347 ASP A CA 1
ATOM 2774 C C . ASP A 1 347 ? 12.945 1.504 -20.781 1 73.75 347 ASP A C 1
ATOM 2776 O O . ASP A 1 347 ? 12.531 0.527 -20.156 1 73.75 347 ASP A O 1
ATOM 2780 N N . PHE A 1 348 ? 12.148 2.438 -21.094 1 68.94 348 PHE A N 1
ATOM 2781 C CA . PHE A 1 348 ? 10.781 2.596 -20.609 1 68.94 348 PHE A CA 1
ATOM 2782 C C . PHE A 1 348 ? 9.883 1.51 -21.188 1 68.94 348 PHE A C 1
ATOM 2784 O O . PHE A 1 348 ? 8.805 1.241 -20.656 1 68.94 348 PHE A O 1
ATOM 2791 N N . ASP A 1 349 ? 10.203 0.875 -22.219 1 62.47 349 ASP A N 1
ATOM 2792 C CA . ASP A 1 349 ? 9.398 -0.182 -22.828 1 62.47 349 ASP A CA 1
ATOM 2793 C C . ASP A 1 349 ? 9.5 -1.478 -22.016 1 62.47 349 ASP A C 1
ATOM 2795 O O . ASP A 1 349 ? 8.578 -2.287 -22.016 1 62.47 349 ASP A O 1
ATOM 2799 N N . LYS A 1 350 ? 10.617 -1.566 -21.422 1 66.62 350 LYS A N 1
ATOM 2800 C CA . LYS A 1 350 ? 10.844 -2.799 -20.672 1 66.62 350 LYS A CA 1
ATOM 2801 C C . LYS A 1 350 ? 10.336 -2.674 -19.234 1 66.62 350 LYS A C 1
ATOM 2803 O O . LYS A 1 350 ? 9.977 -3.672 -18.609 1 66.62 350 LYS A O 1
ATOM 2808 N N . GLU A 1 351 ? 10.445 -1.602 -18.656 1 63.12 351 GLU A N 1
ATOM 2809 C CA . GLU A 1 351 ? 10.086 -1.407 -17.25 1 63.12 351 GLU A CA 1
ATOM 2810 C C . GLU A 1 351 ? 8.688 -0.81 -17.125 1 63.12 351 GLU A C 1
ATOM 2812 O O . GLU A 1 351 ? 8.445 0.317 -17.547 1 63.12 351 GLU A O 1
ATOM 2817 N N . ASN A 1 352 ? 7.816 -1.551 -16.516 1 59.62 352 ASN A N 1
ATOM 2818 C CA . ASN A 1 352 ? 6.445 -1.12 -16.266 1 59.62 352 ASN A CA 1
ATOM 2819 C C . ASN A 1 352 ? 6.367 -0.115 -15.125 1 59.62 352 ASN A C 1
ATOM 2821 O O . ASN A 1 352 ? 7.133 -0.206 -14.164 1 59.62 352 ASN A O 1
ATOM 2825 N N . ASN A 1 353 ? 5.801 1.212 -15.289 1 60.78 353 ASN A N 1
ATOM 2826 C CA . ASN A 1 353 ? 5.445 2.225 -14.297 1 60.78 353 ASN A CA 1
ATOM 2827 C C . ASN A 1 353 ? 6.59 3.207 -14.07 1 60.78 353 ASN A C 1
ATOM 2829 O O . ASN A 1 353 ? 6.586 3.953 -13.086 1 60.78 353 ASN A O 1
ATOM 2833 N N . SER A 1 354 ? 7.598 3.113 -14.992 1 66.12 354 SER A N 1
ATOM 2834 C CA . SER A 1 354 ? 8.75 3.996 -14.883 1 66.12 354 SER A CA 1
ATOM 2835 C C . SER A 1 354 ? 8.359 5.453 -15.094 1 66.12 354 SER A C 1
ATOM 2837 O O . SER A 1 354 ? 9.008 6.363 -14.578 1 66.12 354 SER A O 1
ATOM 2839 N N . ALA A 1 355 ? 7.223 5.555 -15.625 1 68 355 ALA A N 1
ATOM 2840 C CA . ALA A 1 355 ? 6.824 6.926 -15.938 1 68 355 ALA A CA 1
ATOM 2841 C C . ALA A 1 355 ? 6.48 7.699 -14.664 1 68 355 ALA A C 1
ATOM 2843 O O . ALA A 1 355 ? 6.836 8.875 -14.531 1 68 355 ALA A O 1
ATOM 2844 N N . TYR A 1 356 ? 5.844 7.105 -13.695 1 67.56 356 TYR A N 1
ATOM 2845 C CA . TYR A 1 356 ? 5.465 7.773 -12.453 1 67.56 356 TYR A CA 1
ATOM 2846 C C . TYR A 1 356 ? 6.699 8.141 -11.633 1 67.56 356 TYR A C 1
ATOM 2848 O O . TYR A 1 356 ? 6.742 9.203 -11.008 1 67.56 356 TYR A O 1
ATOM 2856 N N . ILE A 1 357 ? 7.648 7.309 -11.758 1 72.38 357 ILE A N 1
ATOM 2857 C CA . ILE A 1 357 ? 8.859 7.566 -10.984 1 72.38 357 ILE A CA 1
ATOM 2858 C C . ILE A 1 357 ? 9.617 8.742 -11.602 1 72.38 357 ILE A C 1
ATOM 2860 O O . ILE A 1 357 ? 10.125 9.602 -10.875 1 72.38 357 ILE A O 1
ATOM 2864 N N . LEU A 1 358 ? 9.516 8.836 -12.906 1 72.06 358 LEU A N 1
ATOM 2865 C CA . LEU A 1 358 ? 10.227 9.914 -13.602 1 72.06 358 LEU A CA 1
ATOM 2866 C C . LEU A 1 358 ? 9.547 11.258 -13.352 1 72.06 358 LEU A C 1
ATOM 2868 O O . LEU A 1 358 ? 10.227 12.258 -13.102 1 72.06 358 LEU A O 1
ATOM 2872 N N . TYR A 1 359 ? 8.281 11.156 -13.305 1 72 359 TYR A N 1
ATOM 2873 C CA . TYR A 1 359 ? 7.527 12.383 -13.055 1 72 359 TYR A CA 1
ATOM 2874 C C . TYR A 1 359 ? 7.742 12.875 -11.633 1 72 359 TYR A C 1
ATOM 2876 O O . TYR A 1 359 ? 7.961 14.062 -11.406 1 72 359 TYR A O 1
ATOM 2884 N N . GLY A 1 360 ? 7.629 12.023 -10.758 1 76.94 360 GLY A N 1
ATOM 2885 C CA . GLY A 1 360 ? 7.84 12.391 -9.367 1 76.94 360 GLY A CA 1
ATOM 2886 C C . GLY A 1 360 ? 9.242 12.914 -9.094 1 76.94 360 GLY A C 1
ATOM 2887 O O . GLY A 1 360 ? 9.406 13.906 -8.383 1 76.94 360 GLY A O 1
ATOM 2888 N N . THR A 1 361 ? 10.188 12.359 -9.773 1 82.19 361 THR A N 1
ATOM 2889 C CA . THR A 1 361 ? 11.57 12.773 -9.594 1 82.19 361 THR A CA 1
ATOM 2890 C C . THR A 1 361 ? 11.812 14.141 -10.219 1 82.19 361 THR A C 1
ATOM 2892 O O . THR A 1 361 ? 12.531 14.969 -9.656 1 82.19 361 THR A O 1
ATOM 2895 N N . GLY A 1 362 ? 11.227 14.352 -11.305 1 79.56 362 GLY A N 1
ATOM 2896 C CA . GLY A 1 362 ? 11.344 15.648 -11.945 1 79.56 362 GLY A CA 1
ATOM 2897 C C . GLY A 1 362 ? 10.773 16.781 -11.102 1 79.56 362 GLY A C 1
ATOM 2898 O O . GLY A 1 362 ? 11.391 17.844 -10.977 1 79.56 362 GLY A O 1
ATOM 2899 N N . LEU A 1 363 ? 9.641 16.578 -10.539 1 81 363 LEU A N 1
ATOM 2900 C CA . LEU A 1 363 ? 9.008 17.578 -9.688 1 81 363 LEU A CA 1
ATOM 2901 C C . LEU A 1 363 ? 9.867 17.859 -8.453 1 81 363 LEU A C 1
ATOM 2903 O O . LEU A 1 363 ? 9.984 19 -8.016 1 81 363 LEU A O 1
ATOM 2907 N N . LEU A 1 364 ? 10.391 16.797 -7.922 1 86.12 364 LEU A N 1
ATOM 2908 C CA . LEU A 1 364 ? 11.227 16.938 -6.738 1 86.12 364 LEU A CA 1
ATOM 2909 C C . LEU A 1 364 ? 12.477 17.75 -7.055 1 86.12 364 LEU A C 1
ATOM 2911 O O . LEU A 1 364 ? 12.828 18.672 -6.312 1 86.12 364 LEU A O 1
ATOM 2915 N N . PHE A 1 365 ? 13.086 17.469 -8.18 1 87.25 365 PHE A N 1
ATOM 2916 C CA . PHE A 1 365 ? 14.32 18.172 -8.539 1 87.25 365 PHE A CA 1
ATOM 2917 C C . PHE A 1 365 ? 14.031 19.609 -8.914 1 87.25 365 PHE A C 1
ATOM 2919 O O . PHE A 1 365 ? 14.836 20.5 -8.625 1 87.25 365 PHE A O 1
ATOM 2926 N N . LEU A 1 366 ? 12.914 19.828 -9.453 1 83.19 366 LEU A N 1
ATOM 2927 C CA . LEU A 1 366 ? 12.516 21.203 -9.734 1 83.19 366 LEU A CA 1
ATOM 2928 C C . L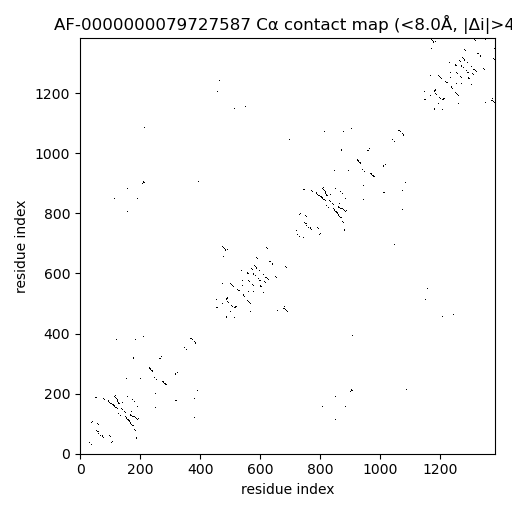EU A 1 366 ? 12.32 22 -8.445 1 83.19 366 LEU A C 1
ATOM 2930 O O . LEU A 1 366 ? 12.727 23.156 -8.352 1 83.19 366 LEU A O 1
ATOM 2934 N N . GLY A 1 367 ? 11.617 21.438 -7.508 1 84.69 367 GLY A N 1
ATOM 2935 C CA . GLY A 1 367 ? 11.445 22.094 -6.223 1 84.69 367 GLY A CA 1
ATOM 2936 C C . GLY A 1 367 ? 12.758 22.406 -5.531 1 84.69 367 GLY A C 1
ATOM 2937 O O . GLY A 1 367 ? 12.938 23.516 -5.012 1 84.69 367 GLY A O 1
ATOM 2938 N N . ILE A 1 368 ? 13.672 21.469 -5.59 1 87.38 368 ILE A N 1
ATOM 2939 C CA . ILE A 1 368 ? 14.992 21.672 -4.992 1 87.38 368 ILE A CA 1
ATOM 2940 C C . ILE A 1 368 ? 15.734 22.766 -5.738 1 87.38 368 ILE A C 1
ATOM 2942 O O . ILE A 1 368 ? 16.375 23.625 -5.117 1 87.38 368 ILE A O 1
ATOM 2946 N N . GLY A 1 369 ? 15.594 22.766 -7.008 1 84.81 369 GLY A N 1
ATOM 2947 C CA . GLY A 1 369 ? 16.219 23.812 -7.816 1 84.81 369 GLY A CA 1
ATOM 2948 C C . GLY A 1 369 ? 15.727 25.203 -7.492 1 84.81 369 GLY A C 1
ATOM 2949 O O . GLY A 1 369 ? 16.516 26.141 -7.406 1 84.81 369 GLY A O 1
ATOM 2950 N N . ILE A 1 370 ? 14.508 25.312 -7.281 1 84.56 370 ILE A N 1
ATOM 2951 C CA . ILE A 1 370 ? 13.914 26.609 -6.953 1 84.56 370 ILE A CA 1
ATOM 2952 C C . ILE A 1 370 ? 14.414 27.078 -5.59 1 84.56 370 ILE A C 1
ATOM 2954 O O . ILE A 1 370 ? 14.781 28.25 -5.43 1 84.56 370 ILE A O 1
ATOM 2958 N N . ASP A 1 371 ? 14.453 26.203 -4.68 1 87.62 371 ASP A N 1
ATOM 2959 C CA . ASP A 1 371 ? 14.93 26.562 -3.35 1 87.62 371 ASP A CA 1
ATOM 2960 C C . ASP A 1 371 ? 16.391 27 -3.391 1 87.62 371 ASP A C 1
ATOM 2962 O O . ASP A 1 371 ? 16.781 27.969 -2.732 1 87.62 371 ASP A O 1
ATOM 2966 N N . LEU A 1 372 ? 17.172 26.312 -4.141 1 86.94 372 LEU A N 1
ATOM 2967 C CA . LEU A 1 372 ? 18.578 26.656 -4.254 1 86.94 372 LEU A CA 1
ATOM 2968 C C . LEU A 1 372 ? 18.766 27.984 -4.984 1 86.94 372 LEU A C 1
ATOM 2970 O O . LEU A 1 372 ? 19.672 28.75 -4.668 1 86.94 372 LEU A O 1
ATOM 2974 N N . PHE A 1 373 ? 17.922 28.219 -5.91 1 84.06 373 PHE A N 1
ATOM 2975 C CA . PHE A 1 373 ? 17.969 29.484 -6.625 1 84.06 373 PHE A CA 1
ATOM 2976 C C . PHE A 1 373 ? 17.672 30.641 -5.688 1 84.06 373 PHE A C 1
ATOM 2978 O O . PHE A 1 373 ? 18.375 31.672 -5.711 1 84.06 373 PHE A O 1
ATOM 2985 N N . TYR A 1 374 ? 16.75 30.547 -4.863 1 83.81 374 TYR A N 1
ATOM 2986 C CA . TYR A 1 374 ? 16.406 31.594 -3.896 1 83.81 374 TYR A CA 1
ATOM 2987 C C . TYR A 1 374 ? 17.531 31.797 -2.893 1 83.81 374 TYR A C 1
ATOM 2989 O O . TYR A 1 374 ? 17.875 32.938 -2.572 1 83.81 374 TYR A O 1
ATOM 2997 N N . THR A 1 375 ? 18.109 30.734 -2.535 1 83.06 375 THR A N 1
ATOM 2998 C CA . THR A 1 375 ? 19.109 30.781 -1.471 1 83.06 375 THR A CA 1
ATOM 2999 C C . THR A 1 375 ? 20.438 31.328 -1.999 1 83.06 375 THR A C 1
ATOM 3001 O O . THR A 1 375 ? 21.078 32.156 -1.341 1 83.06 375 THR A O 1
ATOM 3004 N N . TYR A 1 376 ? 20.828 30.969 -3.16 1 84.56 376 TYR A N 1
ATOM 3005 C CA . TYR A 1 376 ? 22.203 31.266 -3.568 1 84.56 376 TYR A CA 1
ATOM 3006 C C . TYR A 1 376 ? 22.234 32.375 -4.621 1 84.56 376 TYR A C 1
ATOM 3008 O O . TYR A 1 376 ? 23.219 33.094 -4.746 1 84.56 376 TYR A O 1
ATOM 3016 N N . VAL A 1 377 ? 21.156 32.531 -5.316 1 80.38 377 VAL A N 1
ATOM 3017 C CA . VAL A 1 377 ? 21.141 33.562 -6.3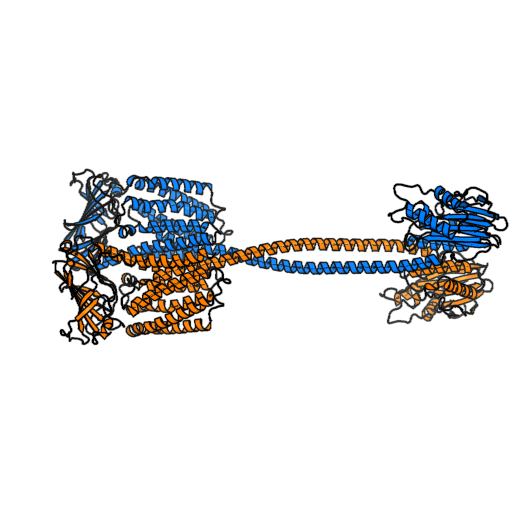44 1 80.38 377 VAL A CA 1
ATOM 3018 C C . VAL A 1 377 ? 20.438 34.812 -5.812 1 80.38 377 VAL A C 1
ATOM 3020 O O . VAL A 1 377 ? 21 35.906 -5.832 1 80.38 377 VAL A O 1
ATOM 3023 N N . LEU A 1 378 ? 19.312 34.688 -5.242 1 78.56 378 LEU A N 1
ATOM 3024 C CA . LEU A 1 378 ? 18.547 35.844 -4.742 1 78.56 378 LEU A CA 1
ATOM 3025 C C . LEU A 1 378 ? 18.969 36.188 -3.314 1 78.56 378 LEU A C 1
ATOM 3027 O O . LEU A 1 378 ? 18.766 37.312 -2.857 1 78.56 378 LEU A O 1
ATOM 3031 N N . LYS A 1 379 ? 19.516 35.219 -2.584 1 81.12 379 LYS A N 1
ATOM 3032 C CA . LYS A 1 379 ? 19.953 35.375 -1.203 1 81.12 379 LYS A CA 1
ATOM 3033 C C . LYS A 1 379 ? 18.812 35.844 -0.305 1 81.12 379 LYS A C 1
ATOM 3035 O O . LYS A 1 379 ? 18.969 36.781 0.472 1 81.12 379 LYS A O 1
ATOM 3040 N N . VAL A 1 380 ? 17.656 35.344 -0.608 1 82.19 380 VAL A N 1
ATOM 3041 C CA . VAL A 1 380 ? 16.453 35.531 0.194 1 82.19 380 VAL A CA 1
ATOM 3042 C C . VAL A 1 380 ? 15.922 34.188 0.661 1 82.19 380 VAL A C 1
ATOM 3044 O O . VAL A 1 380 ? 16.328 33.125 0.132 1 82.19 380 VAL A O 1
ATOM 3047 N N . SER A 1 381 ? 15.242 34.25 1.73 1 81 381 SER A N 1
ATOM 3048 C CA . SER A 1 381 ? 14.664 33 2.227 1 81 381 SER A CA 1
ATOM 3049 C C . SER A 1 381 ? 13.68 32.406 1.224 1 81 381 SER A C 1
ATOM 3051 O O . SER A 1 381 ? 12.93 33.125 0.574 1 81 381 SER A O 1
ATOM 3053 N N . SER A 1 382 ? 13.75 31.109 1.024 1 76.5 382 SER A N 1
ATOM 3054 C CA . SER A 1 382 ? 12.844 30.406 0.124 1 76.5 382 SER A CA 1
ATOM 3055 C C . SER A 1 382 ? 11.562 30 0.841 1 76.5 382 SER A C 1
ATOM 3057 O O . SER A 1 382 ? 11.484 30.047 2.07 1 76.5 382 SER A O 1
ATOM 3059 N N . TYR A 1 383 ? 10.5 29.672 0.082 1 71.31 383 TYR A N 1
ATOM 3060 C CA . TYR A 1 383 ? 9.25 29.156 0.63 1 71.31 383 TYR A CA 1
ATOM 3061 C C . TYR A 1 383 ? 9.297 27.641 0.785 1 71.31 383 TYR A C 1
ATOM 3063 O O . TYR A 1 383 ? 8.273 27.016 1.052 1 71.31 383 TYR A O 1
ATOM 3071 N N . GLU A 1 384 ? 10.508 27.031 0.657 1 79.75 384 GLU A N 1
ATOM 3072 C CA . GLU A 1 384 ? 10.719 25.594 0.792 1 79.75 384 GLU A CA 1
ATOM 3073 C C . GLU A 1 384 ? 9.742 24.812 -0.077 1 79.75 384 GLU A C 1
ATOM 3075 O O . GLU A 1 384 ? 9.031 23.938 0.417 1 79.75 384 GLU A O 1
ATOM 3080 N N . VAL A 1 385 ? 9.742 25.109 -1.268 1 81.44 385 VAL A N 1
ATOM 3081 C CA . VAL A 1 385 ? 8.875 24.469 -2.252 1 81.44 385 VAL A CA 1
ATOM 3082 C C . VAL A 1 385 ? 9.227 22.984 -2.363 1 81.44 385 VAL A C 1
ATOM 3084 O O . VAL A 1 385 ? 8.383 22.172 -2.742 1 81.44 385 VAL A O 1
ATOM 3087 N N . SER A 1 386 ? 10.414 22.656 -1.973 1 83.38 386 SER A N 1
ATOM 3088 C CA . SER A 1 386 ? 10.875 21.266 -2.078 1 83.38 386 SER A CA 1
ATOM 3089 C C . SER A 1 386 ? 10.078 20.344 -1.167 1 83.38 386 SER A C 1
ATOM 3091 O O . SER A 1 386 ? 9.867 19.172 -1.49 1 83.38 386 SER A O 1
ATOM 3093 N N . HIS A 1 387 ? 9.625 20.859 -0.054 1 83.88 387 HIS A N 1
ATOM 3094 C CA . HIS A 1 387 ? 8.836 20.016 0.848 1 83.88 387 HIS A CA 1
ATOM 3095 C C . HIS A 1 387 ? 7.504 19.625 0.214 1 83.88 387 HIS A C 1
ATOM 3097 O O . HIS A 1 387 ? 7.066 18.484 0.344 1 83.88 387 HIS A O 1
ATOM 3103 N N . PHE A 1 388 ? 6.961 20.484 -0.504 1 82.5 388 PHE A N 1
ATOM 3104 C CA . PHE A 1 388 ? 5.699 20.188 -1.173 1 82.5 388 PHE A CA 1
ATOM 3105 C C . PHE A 1 388 ? 5.918 19.266 -2.357 1 82.5 388 PHE A C 1
ATOM 3107 O O . PHE A 1 388 ? 5.094 18.375 -2.621 1 82.5 388 PHE A O 1
ATOM 3114 N N . ALA A 1 389 ? 7.004 19.594 -2.973 1 83.56 389 ALA A N 1
ATOM 3115 C CA . ALA A 1 389 ? 7.344 18.703 -4.086 1 83.56 389 ALA A CA 1
ATOM 3116 C C . ALA A 1 389 ? 7.562 17.281 -3.605 1 83.56 389 ALA A C 1
ATOM 3118 O O . ALA A 1 389 ? 7.191 16.312 -4.293 1 83.56 389 ALA A O 1
ATOM 3119 N N . LEU A 1 390 ? 8.125 17.203 -2.494 1 84.69 390 LEU A N 1
ATOM 3120 C CA . LEU A 1 390 ? 8.391 15.883 -1.945 1 84.69 390 LEU A CA 1
ATOM 3121 C C . LEU A 1 390 ? 7.09 15.188 -1.561 1 84.69 390 LEU A C 1
ATOM 3123 O O . LEU A 1 390 ? 6.973 13.969 -1.686 1 84.69 390 LEU A O 1
ATOM 3127 N N . VAL A 1 391 ? 6.129 15.953 -1.059 1 85.81 391 VAL A N 1
ATOM 3128 C CA . VAL A 1 391 ? 4.836 15.359 -0.732 1 85.81 391 VAL A CA 1
ATOM 3129 C C . VAL A 1 391 ? 4.219 14.742 -1.985 1 85.81 391 VAL A C 1
ATOM 3131 O O . VAL A 1 391 ? 3.734 13.609 -1.954 1 85.81 391 VAL A O 1
ATOM 3134 N N . PHE A 1 392 ? 4.32 15.391 -3.008 1 82.12 392 PHE A N 1
ATOM 3135 C CA . PHE A 1 392 ? 3.781 14.891 -4.27 1 82.12 392 PHE A CA 1
ATOM 3136 C C . PHE A 1 392 ? 4.578 13.688 -4.758 1 82.12 392 PHE A C 1
ATOM 3138 O O . PHE A 1 392 ? 4.004 12.734 -5.285 1 82.12 392 PHE A O 1
ATOM 3145 N N . PHE A 1 393 ? 5.848 13.797 -4.672 1 86 393 PHE A N 1
ATOM 3146 C CA . PHE A 1 393 ? 6.723 12.695 -5.059 1 86 393 PHE A CA 1
ATOM 3147 C C . PHE A 1 393 ? 6.367 11.43 -4.285 1 86 393 PHE A C 1
ATOM 3149 O O . PHE A 1 393 ? 6.258 10.352 -4.871 1 86 393 PHE A O 1
ATOM 3156 N N . VAL A 1 394 ? 6.27 11.609 -2.963 1 82.44 394 VAL A N 1
ATOM 3157 C CA . VAL A 1 394 ? 5.988 10.461 -2.105 1 82.44 394 VAL A CA 1
ATOM 3158 C C . VAL A 1 394 ? 4.637 9.859 -2.477 1 82.44 394 VAL A C 1
ATOM 3160 O O . VAL A 1 394 ? 4.484 8.633 -2.496 1 82.44 394 VAL A O 1
ATOM 3163 N N . PHE A 1 395 ? 3.727 10.672 -2.82 1 82.19 395 PHE A N 1
ATOM 3164 C CA . PHE A 1 395 ? 2.402 10.203 -3.215 1 82.19 395 PHE A CA 1
ATOM 3165 C C . PHE A 1 395 ? 2.48 9.383 -4.496 1 82.19 395 PHE A C 1
ATOM 3167 O O . PHE A 1 395 ? 1.956 8.266 -4.559 1 82.19 395 PHE A O 1
ATOM 3174 N N . LEU A 1 396 ? 3.117 9.867 -5.434 1 78.25 396 LEU A N 1
ATOM 3175 C CA . LEU A 1 396 ? 3.213 9.203 -6.727 1 78.25 396 LEU A CA 1
ATOM 3176 C C . LEU A 1 396 ? 4.004 7.902 -6.613 1 78.25 396 LEU A C 1
ATOM 3178 O O . LEU A 1 396 ? 3.633 6.891 -7.211 1 78.25 396 LEU A O 1
ATOM 3182 N N . GLN A 1 397 ? 5.027 7.977 -5.906 1 79.88 397 GLN A N 1
ATOM 3183 C CA . GLN A 1 397 ? 5.879 6.801 -5.777 1 79.88 397 GLN A CA 1
ATOM 3184 C C . GLN A 1 397 ? 5.18 5.695 -4.996 1 79.88 397 GLN A C 1
ATOM 3186 O O . GLN A 1 397 ? 5.418 4.508 -5.238 1 79.88 397 GLN A O 1
ATOM 3191 N N . SER A 1 398 ? 4.434 6.156 -4.039 1 78.75 398 SER A N 1
ATOM 3192 C CA . SER A 1 398 ? 3.67 5.16 -3.293 1 78.75 398 SER A CA 1
ATOM 3193 C C . SER A 1 398 ? 2.736 4.375 -4.211 1 78.75 398 SER A C 1
ATOM 3195 O O . SER A 1 398 ? 2.514 3.182 -4.004 1 78.75 398 SER A O 1
ATOM 3197 N N . LEU A 1 399 ? 2.275 5 -5.199 1 75.06 399 LEU A N 1
ATOM 3198 C CA . LEU A 1 399 ? 1.408 4.332 -6.164 1 75.06 399 LEU A CA 1
ATOM 3199 C C . LEU A 1 399 ? 2.201 3.348 -7.016 1 75.06 399 LEU A C 1
ATOM 3201 O O . LEU A 1 399 ? 1.708 2.264 -7.34 1 75.06 399 LEU A O 1
ATOM 3205 N N . VAL A 1 400 ? 3.363 3.703 -7.348 1 73.44 400 VAL A N 1
ATOM 3206 C CA . VAL A 1 400 ? 4.215 2.854 -8.172 1 73.44 400 VAL A CA 1
ATOM 3207 C C . VAL A 1 400 ? 4.578 1.585 -7.402 1 73.44 400 VAL A C 1
ATOM 3209 O O . VAL A 1 400 ? 4.551 0.484 -7.961 1 73.44 400 VAL A O 1
ATOM 3212 N N . ILE A 1 401 ? 4.953 1.742 -6.18 1 74.88 401 ILE A N 1
ATOM 3213 C CA . ILE A 1 401 ? 5.312 0.612 -5.332 1 74.88 401 ILE A CA 1
ATOM 3214 C C . ILE A 1 401 ? 4.133 -0.35 -5.223 1 74.88 401 ILE A C 1
ATOM 3216 O O . ILE A 1 401 ? 4.309 -1.568 -5.297 1 74.88 401 ILE A O 1
ATOM 3220 N N . ALA A 1 402 ? 2.967 0.185 -5.137 1 72 402 ALA A N 1
ATOM 3221 C CA . ALA A 1 402 ? 1.761 -0.632 -5.031 1 72 402 ALA A CA 1
ATOM 3222 C C . ALA A 1 402 ? 1.472 -1.356 -6.344 1 72 402 ALA A C 1
ATOM 3224 O O . ALA A 1 402 ? 1.031 -2.508 -6.34 1 72 402 ALA A O 1
ATOM 3225 N N . SER A 1 403 ? 1.672 -0.767 -7.453 1 68.31 403 SER A N 1
ATOM 3226 C CA . SER A 1 403 ? 1.41 -1.339 -8.766 1 68.31 403 SER A CA 1
ATOM 3227 C C . SER A 1 403 ? 2.361 -2.492 -9.07 1 68.31 403 SER A C 1
ATOM 3229 O O . SER A 1 403 ? 1.982 -3.459 -9.734 1 68.31 403 SER A O 1
ATOM 3231 N N . ASP A 1 404 ? 3.559 -2.297 -8.711 1 68.69 404 ASP A N 1
ATOM 3232 C CA . ASP A 1 404 ? 4.551 -3.344 -8.945 1 68.69 404 ASP A CA 1
ATOM 3233 C C . ASP A 1 404 ? 4.133 -4.652 -8.273 1 68.69 404 ASP A C 1
ATOM 3235 O O . ASP A 1 404 ? 4.246 -5.723 -8.875 1 68.69 404 ASP A O 1
ATOM 3239 N N . ARG A 1 405 ? 3.637 -4.559 -7.246 1 65.88 405 ARG A N 1
ATOM 3240 C CA . ARG A 1 405 ? 3.215 -5.75 -6.52 1 65.88 405 ARG A CA 1
ATOM 3241 C C . ARG A 1 405 ? 1.985 -6.379 -7.168 1 65.88 405 ARG A C 1
ATOM 3243 O O . ARG A 1 405 ? 1.87 -7.605 -7.234 1 65.88 405 ARG A O 1
ATOM 3250 N N . SER A 1 406 ? 1.105 -5.574 -7.629 1 66.19 406 SER A N 1
ATOM 3251 C CA . SER A 1 406 ? -0.12 -6.07 -8.25 1 66.19 406 SER A CA 1
ATOM 3252 C C . SER A 1 406 ? 0.171 -6.766 -9.57 1 66.19 406 SER A C 1
ATOM 3254 O O . SER A 1 406 ? -0.456 -7.777 -9.898 1 66.19 406 SER A O 1
ATOM 3256 N N . SER A 1 407 ? 1.04 -6.25 -10.242 1 66.69 407 SER A N 1
ATOM 3257 C CA . SER A 1 407 ? 1.406 -6.855 -11.523 1 66.69 407 SER A CA 1
ATOM 3258 C C . SER A 1 407 ? 2.041 -8.227 -11.32 1 66.69 407 SER A C 1
ATOM 3260 O O . SER A 1 407 ? 1.76 -9.164 -12.07 1 66.69 407 SER A O 1
ATOM 3262 N N . LYS A 1 408 ? 2.83 -8.289 -10.367 1 69.5 408 LYS A N 1
ATOM 3263 C CA . LYS A 1 408 ? 3.459 -9.578 -10.078 1 69.5 408 LYS A CA 1
ATOM 3264 C C . LYS A 1 408 ? 2.422 -10.609 -9.648 1 69.5 408 LYS A C 1
ATOM 3266 O O . LYS A 1 408 ? 2.531 -11.789 -10.008 1 69.5 408 LYS A O 1
ATOM 3271 N N . TYR A 1 409 ? 1.446 -10.227 -9.055 1 69.44 409 TYR A N 1
ATOM 3272 C CA . TYR A 1 409 ? 0.348 -11.102 -8.656 1 69.44 409 TYR A CA 1
ATOM 3273 C C . TYR A 1 409 ? -0.438 -11.57 -9.875 1 69.44 409 TYR A C 1
ATOM 3275 O O . TYR A 1 409 ? -0.783 -12.75 -9.984 1 69.44 409 TYR A O 1
ATOM 3283 N N . LYS A 1 410 ? -0.737 -10.656 -10.664 1 69.31 410 LYS A N 1
ATOM 3284 C CA . LYS A 1 410 ? -1.473 -11.016 -11.867 1 69.31 410 LYS A CA 1
ATOM 3285 C C . LYS A 1 410 ? -0.696 -12.023 -12.703 1 69.31 410 LYS A C 1
ATOM 3287 O O . LYS A 1 410 ? -1.276 -12.977 -13.242 1 69.31 410 LYS A O 1
ATOM 3292 N N . GLU A 1 411 ? 0.504 -11.805 -12.789 1 72.44 411 GLU A N 1
ATOM 3293 C CA . GLU A 1 411 ? 1.354 -12.727 -13.539 1 72.44 411 GLU A CA 1
ATOM 3294 C C . GLU A 1 411 ? 1.363 -14.117 -12.891 1 72.44 411 GLU A C 1
ATOM 3296 O O . GLU A 1 411 ? 1.302 -15.125 -13.594 1 72.44 411 GLU A O 1
ATOM 3301 N N . ALA A 1 412 ? 1.446 -14.094 -11.656 1 73.12 412 ALA A N 1
ATOM 3302 C CA . ALA A 1 412 ? 1.443 -15.367 -10.945 1 73.12 412 ALA A CA 1
ATOM 3303 C C . ALA A 1 412 ? 0.115 -16.094 -11.125 1 73.12 412 ALA A C 1
ATOM 3305 O O . ALA A 1 412 ? 0.083 -17.312 -11.242 1 73.12 412 ALA A O 1
ATOM 3306 N N . LYS A 1 413 ? -0.868 -15.398 -11.195 1 74.69 413 LYS A N 1
ATOM 3307 C CA . LYS A 1 413 ? -2.188 -15.992 -11.383 1 74.69 413 LYS A CA 1
ATOM 3308 C C . LYS A 1 413 ? -2.33 -16.578 -12.773 1 74.69 413 LYS A C 1
ATOM 3310 O O . LYS A 1 413 ? -2.85 -17.688 -12.938 1 74.69 413 LYS A O 1
ATOM 3315 N N . ILE A 1 414 ? -1.891 -15.906 -13.68 1 75.56 414 ILE A N 1
ATOM 3316 C CA . ILE A 1 414 ? -1.948 -16.391 -15.055 1 75.56 414 ILE A CA 1
ATOM 3317 C C . ILE A 1 414 ? -1.101 -17.656 -15.195 1 75.56 414 ILE A C 1
ATOM 3319 O O . ILE A 1 414 ? -1.518 -18.625 -15.836 1 75.56 414 ILE A O 1
ATOM 3323 N N . LEU A 1 415 ? -0.008 -17.625 -14.641 1 79.25 415 LEU A N 1
ATOM 3324 C CA . LEU A 1 415 ? 0.881 -18.781 -14.695 1 79.25 415 LEU A CA 1
ATOM 3325 C C . LEU A 1 415 ? 0.245 -19.984 -14.023 1 79.25 415 LEU A C 1
ATOM 3327 O O . LEU A 1 415 ? 0.365 -21.109 -14.516 1 79.25 415 LEU A O 1
ATOM 3331 N N . THR A 1 416 ? -0.387 -19.75 -13 1 79.88 416 THR A N 1
ATOM 3332 C CA . THR A 1 416 ? -1.073 -20.812 -12.297 1 79.88 416 THR A CA 1
ATOM 3333 C C . THR A 1 416 ? -2.176 -21.422 -13.164 1 79.88 416 THR A C 1
ATOM 3335 O O . THR A 1 416 ? -2.342 -22.641 -13.203 1 79.88 416 THR A O 1
ATOM 3338 N N . GLU A 1 417 ? -2.834 -20.609 -13.789 1 79.31 417 GLU A N 1
ATOM 3339 C CA . GLU A 1 417 ? -3.91 -21.094 -14.648 1 79.31 417 GLU A CA 1
ATOM 3340 C C . GLU A 1 417 ? -3.361 -21.891 -15.828 1 79.31 417 GLU A C 1
ATOM 3342 O O . GLU A 1 417 ? -3.936 -22.906 -16.203 1 79.31 417 GLU A O 1
ATOM 3347 N N . ASP A 1 418 ? -2.348 -21.453 -16.375 1 80.38 418 ASP A N 1
ATOM 3348 C CA . ASP A 1 418 ? -1.698 -22.156 -17.484 1 80.38 418 ASP A CA 1
ATOM 3349 C C . ASP A 1 418 ? -1.178 -23.531 -17.031 1 80.38 418 ASP A C 1
ATOM 3351 O O . ASP A 1 418 ? -1.325 -24.516 -17.75 1 80.38 418 ASP A O 1
ATOM 3355 N N . LEU A 1 419 ? -0.65 -23.516 -15.922 1 81.5 419 LEU A N 1
ATOM 3356 C CA . LEU A 1 419 ? -0.086 -24.766 -15.414 1 81.5 419 LEU A CA 1
ATOM 3357 C C . LEU A 1 419 ? -1.188 -25.75 -15.062 1 81.5 419 LEU A C 1
ATOM 3359 O O . LEU A 1 419 ? -1.011 -26.969 -15.227 1 81.5 419 LEU A O 1
ATOM 3363 N N . GLN A 1 420 ? -2.207 -25.266 -14.625 1 82.88 420 GLN A N 1
ATOM 3364 C CA . GLN A 1 420 ? -3.348 -26.141 -14.336 1 82.88 420 GLN A CA 1
ATOM 3365 C C . GLN A 1 420 ? -3.904 -26.75 -15.617 1 82.88 420 GLN A C 1
ATOM 3367 O O . GLN A 1 420 ? -4.258 -27.938 -15.641 1 82.88 420 GLN A O 1
ATOM 3372 N N . THR A 1 421 ? -3.961 -26 -16.625 1 81.56 421 THR A N 1
ATOM 3373 C CA . THR A 1 421 ? -4.434 -26.516 -17.906 1 81.56 421 THR A CA 1
ATOM 3374 C C . THR A 1 421 ? -3.477 -27.578 -18.453 1 81.56 421 THR A C 1
ATOM 3376 O O . THR A 1 421 ? -3.912 -28.609 -18.969 1 81.56 421 THR A O 1
ATOM 3379 N N . MET A 1 422 ? -2.26 -27.234 -18.328 1 82.25 422 MET A N 1
ATOM 3380 C CA . MET A 1 422 ? -1.255 -28.188 -18.781 1 82.25 422 MET A CA 1
ATOM 3381 C C . MET A 1 422 ? -1.334 -29.484 -17.984 1 82.25 422 MET A C 1
ATOM 3383 O O . MET A 1 422 ? -1.185 -30.578 -18.547 1 82.25 422 MET A O 1
ATOM 3387 N N . ASN A 1 423 ? -1.572 -29.359 -16.812 1 81 423 ASN A N 1
ATOM 3388 C CA . ASN A 1 423 ? -1.71 -30.531 -15.953 1 81 423 ASN A CA 1
ATOM 3389 C C . ASN A 1 423 ? -2.91 -31.391 -16.359 1 81 423 ASN A C 1
ATOM 3391 O O . ASN A 1 423 ? -2.842 -32.625 -16.312 1 81 423 ASN A O 1
ATOM 3395 N N . LEU A 1 424 ? -3.889 -30.688 -16.703 1 83.06 424 LEU A N 1
ATOM 3396 C CA . LEU A 1 424 ? -5.086 -31.422 -17.125 1 83.06 424 LEU A CA 1
ATOM 3397 C C . LEU A 1 424 ? -4.848 -32.125 -18.438 1 83.06 424 LEU A C 1
ATOM 3399 O O . LEU A 1 424 ? -5.293 -33.281 -18.625 1 83.06 424 LEU A O 1
ATOM 3403 N N . GLU A 1 425 ? -4.172 -31.516 -19.281 1 82.44 425 GLU A N 1
ATOM 3404 C CA . GLU A 1 425 ? -3.842 -32.125 -20.562 1 82.44 425 GLU A CA 1
ATOM 3405 C C . GLU A 1 425 ? -2.898 -33.312 -20.391 1 82.44 425 GLU A C 1
ATOM 3407 O O . GLU A 1 425 ? -3.057 -34.344 -21.047 1 82.44 425 GLU A O 1
ATOM 3412 N N . LEU A 1 426 ? -2.021 -33.125 -19.531 1 82.38 426 LEU A N 1
ATOM 3413 C CA . LEU A 1 426 ? -1.059 -34.188 -19.281 1 82.38 426 LEU A CA 1
ATOM 3414 C C . LEU A 1 426 ? -1.733 -35.406 -18.609 1 82.38 426 LEU A C 1
ATOM 3416 O O . LEU A 1 426 ? -1.374 -36.531 -18.875 1 82.38 426 LEU A O 1
ATOM 3420 N N . PHE A 1 427 ? -2.643 -35.062 -17.875 1 84.38 427 PHE A N 1
ATOM 3421 C CA . PHE A 1 427 ? -3.4 -36.125 -17.234 1 84.38 427 PHE A CA 1
ATOM 3422 C C . PHE A 1 427 ? -4.227 -36.906 -18.25 1 84.38 427 PHE A C 1
ATOM 3424 O O . PHE A 1 427 ? -4.301 -38.125 -18.188 1 84.38 427 PHE A O 1
ATOM 3431 N N . GLU A 1 428 ? -4.758 -36.219 -19.109 1 85.62 428 GLU A N 1
ATOM 3432 C CA . GLU A 1 428 ? -5.535 -36.875 -20.156 1 85.62 428 GLU A CA 1
ATOM 3433 C C . GLU A 1 428 ? -4.648 -37.719 -21.047 1 85.62 428 GLU A C 1
ATOM 3435 O O . GLU A 1 428 ? -5.043 -38.812 -21.438 1 85.62 428 GLU A O 1
ATOM 3440 N N . MET A 1 429 ? -3.566 -37.188 -21.297 1 85.5 429 MET A N 1
ATOM 3441 C CA . MET A 1 429 ? -2.625 -37.938 -22.125 1 85.5 429 MET A CA 1
ATOM 3442 C C . MET A 1 429 ? -2.139 -39.188 -21.391 1 85.5 429 MET A C 1
ATOM 3444 O O . MET A 1 429 ? -1.969 -40.25 -22 1 85.5 429 MET A O 1
ATOM 3448 N N . LYS A 1 430 ? -1.968 -39.062 -20.172 1 83.56 430 LYS A N 1
ATOM 3449 C CA . LYS A 1 430 ? -1.579 -40.188 -19.344 1 83.56 430 LYS A CA 1
ATOM 3450 C C . LYS A 1 430 ? -2.652 -41.281 -19.359 1 83.56 430 LYS A C 1
ATOM 3452 O O . LYS A 1 430 ? -2.342 -42.469 -19.484 1 83.56 430 LYS A O 1
ATOM 3457 N N . GLU A 1 431 ? -3.809 -40.875 -19.328 1 84.44 431 GLU A N 1
ATOM 3458 C CA . GLU A 1 431 ? -4.902 -41.844 -19.328 1 84.44 431 GLU A CA 1
ATOM 3459 C C . GLU A 1 431 ? -5 -42.562 -20.672 1 84.44 431 GLU A C 1
ATOM 3461 O O . GLU A 1 431 ? -5.23 -43.781 -20.703 1 84.44 431 GLU A O 1
ATOM 3466 N N . LYS A 1 432 ? -4.777 -41.812 -21.656 1 87.81 432 LYS A N 1
ATOM 3467 C CA . LYS A 1 432 ? -4.82 -42.406 -22.984 1 87.81 432 LYS A CA 1
ATOM 3468 C C . LYS A 1 432 ? -3.674 -43.375 -23.203 1 87.81 432 LYS A C 1
ATOM 3470 O O . LYS A 1 432 ? -3.859 -44.438 -23.797 1 87.81 432 LYS A O 1
ATOM 3475 N N . LEU A 1 433 ? -2.576 -43.031 -22.656 1 83.75 433 LEU A N 1
ATOM 3476 C CA . LEU A 1 433 ? -1.409 -43.875 -22.828 1 83.75 433 LEU A CA 1
ATOM 3477 C C . LEU A 1 433 ? -1.532 -45.156 -21.969 1 83.75 433 LEU A C 1
ATOM 3479 O O . LEU A 1 433 ? -1.104 -46.219 -22.391 1 83.75 433 LEU A O 1
ATOM 3483 N N . VAL A 1 434 ? -2.104 -45.062 -20.875 1 87 434 VAL A N 1
ATOM 3484 C CA . VAL A 1 434 ? -2.346 -46.219 -20.031 1 87 434 VAL A CA 1
ATOM 3485 C C . VAL A 1 434 ? -3.301 -47.188 -20.734 1 87 434 VAL A C 1
ATOM 3487 O O . VAL A 1 434 ? -3.088 -48.406 -20.719 1 87 434 VAL A O 1
ATOM 3490 N N . GLN A 1 435 ? -4.266 -46.656 -21.375 1 88.5 435 GLN A N 1
ATOM 3491 C CA . GLN A 1 435 ? -5.223 -47.469 -22.094 1 88.5 435 GLN A CA 1
ATOM 3492 C C . GLN A 1 435 ? -4.562 -48.188 -23.281 1 88.5 435 GLN A C 1
ATOM 3494 O O . GLN A 1 435 ? -4.84 -49.344 -23.547 1 88.5 435 GLN A O 1
ATOM 3499 N N . LYS A 1 436 ? -3.74 -47.344 -23.844 1 85.06 436 LYS A N 1
ATOM 3500 C CA . LYS A 1 436 ? -3.051 -47.938 -25 1 85.06 436 LYS A CA 1
ATOM 3501 C C . LYS A 1 436 ? -2.121 -49.062 -24.594 1 85.06 436 LYS A C 1
ATOM 3503 O O . LYS A 1 436 ? -2.014 -50.062 -25.281 1 85.06 436 LYS A O 1
ATOM 3508 N N . VAL A 1 437 ? -1.544 -48.969 -23.516 1 84.12 437 VAL A N 1
ATOM 3509 C CA . VAL A 1 437 ? -0.677 -50 -22.984 1 84.12 437 VAL A CA 1
ATOM 3510 C C . VAL A 1 437 ? -1.511 -51.25 -22.609 1 84.12 437 VAL A C 1
ATOM 3512 O O . VAL A 1 437 ? -1.108 -52.375 -22.891 1 84.12 437 VAL A O 1
ATOM 3515 N N . GLU A 1 438 ? -2.582 -51.062 -22.109 1 86.5 438 GLU A N 1
ATOM 3516 C CA . GLU A 1 438 ? -3.449 -52.156 -21.719 1 86.5 438 GLU A CA 1
ATOM 3517 C C . GLU A 1 438 ? -3.979 -52.906 -22.938 1 86.5 438 GLU A C 1
ATOM 3519 O O . GLU A 1 438 ? -4.023 -54.125 -22.953 1 86.5 438 GLU A O 1
ATOM 3524 N N . ASP A 1 439 ? -4.289 -52.094 -23.891 1 86.69 439 ASP A N 1
ATOM 3525 C CA . ASP A 1 439 ? -4.812 -52.688 -25.109 1 86.69 439 ASP A CA 1
ATOM 3526 C C . ASP A 1 439 ? -3.742 -53.531 -25.812 1 86.69 439 ASP A C 1
ATOM 3528 O O . ASP A 1 439 ? -4.02 -54.656 -26.281 1 86.69 439 ASP A O 1
ATOM 3532 N N . ARG A 1 440 ? -2.58 -53.031 -25.844 1 81.25 440 ARG A N 1
ATOM 3533 C CA . ARG A 1 440 ? -1.495 -53.719 -26.516 1 81.25 440 ARG A CA 1
ATOM 3534 C C . ARG A 1 440 ? -1.091 -54.969 -25.75 1 81.25 440 ARG A C 1
ATOM 3536 O O . ARG A 1 440 ? -0.759 -56 -26.344 1 81.25 440 ARG A O 1
ATOM 3543 N N . THR A 1 441 ? -1.196 -54.969 -24.547 1 81.31 441 THR A N 1
ATOM 3544 C CA . THR A 1 441 ? -0.874 -56.125 -23.703 1 81.31 441 THR A CA 1
ATOM 3545 C C . THR A 1 441 ? -1.938 -57.219 -23.859 1 81.31 441 THR A C 1
ATOM 3547 O O . THR A 1 441 ? -1.617 -58.406 -23.891 1 81.31 441 THR A O 1
ATOM 3550 N N . LYS A 1 442 ? -3.102 -56.781 -23.969 1 86.81 442 LYS A N 1
ATOM 3551 C CA . LYS A 1 442 ? -4.188 -57.719 -24.141 1 86.81 442 LYS A CA 1
ATOM 3552 C C . LYS A 1 442 ? -4.082 -58.438 -25.484 1 86.81 442 LYS A C 1
ATOM 3554 O O . LYS A 1 442 ? -4.234 -59.656 -25.562 1 86.81 442 LYS A O 1
ATOM 3559 N N . THR A 1 443 ? -3.807 -57.625 -26.422 1 82.81 443 THR A N 1
ATOM 3560 C CA . THR A 1 443 ? -3.672 -58.188 -27.766 1 82.81 443 THR A CA 1
ATOM 3561 C C . THR A 1 443 ? -2.504 -59.188 -27.812 1 82.81 443 THR A C 1
ATOM 3563 O O . THR A 1 443 ? -2.604 -60.25 -28.438 1 82.81 443 THR A O 1
ATOM 3566 N N . LEU A 1 444 ? -1.438 -58.844 -27.156 1 77.94 444 LEU A N 1
ATOM 3567 C CA . LEU A 1 444 ? -0.265 -59.719 -27.109 1 77.94 444 LEU A CA 1
ATOM 3568 C C . LEU A 1 444 ? -0.581 -61 -26.375 1 77.94 444 LEU A C 1
ATOM 3570 O O . LEU A 1 444 ? -0.213 -62.094 -26.844 1 77.94 444 LEU A O 1
ATOM 3574 N N . ASN A 1 445 ? -1.275 -61 -25.406 1 82.56 445 ASN A N 1
ATOM 3575 C CA . ASN A 1 445 ? -1.621 -62.188 -24.609 1 82.56 445 ASN A CA 1
ATOM 3576 C C . ASN A 1 445 ? -2.58 -63.094 -25.359 1 82.56 445 ASN A C 1
ATOM 3578 O O . ASN A 1 445 ? -2.455 -64.312 -25.297 1 82.56 445 ASN A O 1
ATOM 3582 N N . ASP A 1 446 ? -3.514 -62.5 -26.062 1 82.94 446 ASP A N 1
ATOM 3583 C CA . ASP A 1 446 ? -4.465 -63.281 -26.844 1 82.94 446 ASP A CA 1
ATOM 3584 C C . ASP A 1 446 ? -3.762 -64.062 -27.969 1 82.94 446 ASP A C 1
ATOM 3586 O O . ASP A 1 446 ? -4.074 -65.188 -28.219 1 82.94 446 ASP A O 1
ATOM 3590 N N . THR A 1 447 ? -2.863 -63.375 -28.562 1 73.06 447 THR A N 1
ATOM 3591 C CA . THR A 1 447 ? -2.117 -64 -29.656 1 73.06 447 THR A CA 1
ATOM 3592 C C . THR A 1 447 ? -1.267 -65.125 -29.125 1 73.06 447 THR A C 1
ATOM 3594 O O . THR A 1 447 ? -1.202 -66.188 -29.75 1 73.06 447 THR A O 1
ATOM 3597 N N . LEU A 1 448 ? -0.712 -65 -28 1 74.88 448 LEU A N 1
ATOM 3598 C CA . LEU A 1 448 ? 0.128 -66.062 -27.406 1 74.88 448 LEU A CA 1
ATOM 3599 C C . LEU A 1 448 ? -0.706 -67.25 -27 1 74.88 448 LEU A C 1
ATOM 3601 O O . LEU A 1 448 ? -0.265 -68.375 -27.156 1 74.88 448 LEU A O 1
ATOM 3605 N N . GLN A 1 449 ? -1.843 -67.062 -26.562 1 80.5 449 GLN A N 1
ATOM 3606 C CA . GLN A 1 449 ? -2.719 -68.125 -26.156 1 80.5 449 GLN A CA 1
ATOM 3607 C C . GLN A 1 449 ? -3.178 -69 -27.359 1 80.5 449 GLN A C 1
ATOM 3609 O O . GLN A 1 449 ? -3.268 -70.188 -27.281 1 80.5 449 GLN A O 1
ATOM 3614 N N . GLN A 1 450 ? -3.525 -68.188 -28.344 1 73.94 450 GLN A N 1
ATOM 3615 C CA . GLN A 1 450 ? -3.941 -68.875 -29.562 1 73.94 450 GLN A CA 1
ATOM 3616 C C . GLN A 1 450 ? -2.828 -69.75 -30.094 1 73.94 450 GLN A C 1
ATOM 3618 O O . GLN A 1 450 ? -3.07 -70.938 -30.469 1 73.94 450 GLN A O 1
ATOM 3623 N N . ILE A 1 451 ? -1.642 -69.312 -30.094 1 71.56 451 ILE A N 1
ATOM 3624 C CA . ILE A 1 451 ? -0.491 -70.062 -30.594 1 71.56 451 ILE A CA 1
ATOM 3625 C C . ILE A 1 451 ? -0.248 -71.312 -29.719 1 71.56 451 ILE A C 1
ATOM 3627 O O . ILE A 1 451 ? 0.031 -72.375 -30.234 1 71.56 451 ILE A O 1
ATOM 3631 N N . ASN A 1 452 ? -0.377 -71.188 -28.469 1 74.38 452 ASN A N 1
ATOM 3632 C CA . ASN A 1 452 ? -0.165 -72.312 -27.547 1 74.38 452 ASN A CA 1
ATOM 3633 C C . ASN A 1 452 ? -1.196 -73.375 -27.734 1 74.38 452 ASN A C 1
ATOM 3635 O O . ASN A 1 452 ? -0.874 -74.562 -27.625 1 74.38 452 ASN A O 1
ATOM 3639 N N . ARG A 1 453 ? -2.359 -73.062 -28.016 1 74.94 453 ARG A N 1
ATOM 3640 C CA . ARG A 1 453 ? -3.408 -74.062 -28.25 1 74.94 453 ARG A CA 1
ATOM 3641 C C . ARG A 1 453 ? -3.123 -74.812 -29.516 1 74.94 453 ARG A C 1
ATOM 3643 O O . ARG A 1 453 ? -3.311 -76.062 -29.547 1 74.94 453 ARG A O 1
ATOM 3650 N N . GLU A 1 454 ? -2.742 -74.125 -30.484 1 70.94 454 GLU A N 1
ATOM 3651 C CA . GLU A 1 454 ? -2.434 -74.75 -31.75 1 70.94 454 GLU A CA 1
ATOM 3652 C C . GLU A 1 454 ? -1.261 -75.75 -31.609 1 70.94 454 GLU A C 1
ATOM 3654 O O . GLU A 1 454 ? -1.259 -76.812 -32.188 1 70.94 454 GLU A O 1
ATOM 3659 N N . LEU A 1 455 ? -0.346 -75.375 -30.781 1 73.19 455 LEU A N 1
ATOM 3660 C CA . LEU A 1 455 ? 0.828 -76.25 -30.578 1 73.19 455 LEU A CA 1
ATOM 3661 C C . LEU A 1 455 ? 0.477 -77.5 -29.766 1 73.19 455 LEU A C 1
ATOM 3663 O O . LEU A 1 455 ? 1.062 -78.562 -29.953 1 73.19 455 LEU A O 1
ATOM 3667 N N . GLU A 1 456 ? -0.441 -77.312 -28.859 1 78.19 456 GLU A N 1
ATOM 3668 C CA . GLU A 1 456 ? -0.886 -78.5 -28.078 1 78.19 456 GLU A CA 1
ATOM 3669 C C . GLU A 1 456 ? -1.55 -79.5 -28.969 1 78.19 456 GLU A C 1
ATOM 3671 O O . GLU A 1 456 ? -1.357 -80.75 -28.781 1 78.19 456 GLU A O 1
ATOM 3676 N N . ILE A 1 457 ? -2.332 -79.062 -29.812 1 72.94 457 ILE A N 1
ATOM 3677 C CA . ILE A 1 457 ? -2.967 -79.938 -30.766 1 72.94 457 ILE A CA 1
ATOM 3678 C C . ILE A 1 457 ? -1.9 -80.625 -31.625 1 72.94 457 ILE A C 1
ATOM 3680 O O . ILE A 1 457 ? -1.964 -81.875 -31.859 1 72.94 457 ILE A O 1
ATOM 3684 N N . ALA A 1 458 ? -0.987 -79.875 -32.062 1 72.44 458 ALA A N 1
ATOM 3685 C CA . ALA A 1 458 ? 0.106 -80.375 -32.875 1 72.44 458 ALA A CA 1
ATOM 3686 C C . ALA A 1 458 ? 0.879 -81.438 -32.125 1 72.44 458 ALA A C 1
ATOM 3688 O O . ALA A 1 458 ? 1.289 -82.438 -32.719 1 72.44 458 ALA A O 1
ATOM 3689 N N . GLN A 1 459 ? 1.096 -81.25 -30.922 1 78.19 459 GLN A N 1
ATOM 3690 C CA . GLN A 1 459 ? 1.786 -82.25 -30.062 1 78.19 459 GLN A CA 1
ATOM 3691 C C . GLN A 1 459 ? 1.039 -83.562 -30.016 1 78.19 459 GLN A C 1
ATOM 3693 O O . GLN A 1 459 ? 1.654 -84.625 -30.078 1 78.19 459 GLN A O 1
ATOM 3698 N N . ASN A 1 460 ? -0.215 -83.438 -29.859 1 78.5 460 ASN A N 1
ATOM 3699 C CA . ASN A 1 460 ? -1.032 -84.625 -29.812 1 78.5 460 ASN A CA 1
ATOM 3700 C C . ASN A 1 460 ? -0.976 -85.438 -31.125 1 78.5 460 ASN A C 1
ATOM 3702 O O . ASN A 1 460 ? -0.906 -86.625 -31.125 1 78.5 460 ASN A O 1
ATOM 3706 N N . VAL A 1 461 ? -1.048 -84.688 -32.188 1 74.06 461 VAL A N 1
ATOM 3707 C CA . VAL A 1 461 ? -0.991 -85.312 -33.5 1 74.06 461 VAL A CA 1
ATOM 3708 C C . VAL A 1 461 ? 0.36 -86 -33.688 1 74.06 461 VAL A C 1
ATOM 3710 O O . VAL A 1 461 ? 0.427 -87.125 -34.156 1 74.06 461 VAL A O 1
ATOM 3713 N N . GLN A 1 462 ? 1.382 -85.375 -33.312 1 76.12 462 GLN A N 1
ATOM 3714 C CA . GLN A 1 462 ? 2.729 -85.938 -33.5 1 76.12 462 GLN A CA 1
ATOM 3715 C C . GLN A 1 462 ? 2.934 -87.188 -32.656 1 76.12 462 GLN A C 1
ATOM 3717 O O . GLN A 1 462 ? 3.574 -88.125 -33.094 1 76.12 462 GLN A O 1
ATOM 3722 N N . ARG A 1 463 ? 2.441 -87.188 -31.516 1 77.5 463 ARG A N 1
ATOM 3723 C CA . ARG A 1 463 ? 2.582 -88.375 -30.641 1 77.5 463 ARG A CA 1
ATOM 3724 C C . ARG A 1 463 ? 1.854 -89.562 -31.219 1 77.5 463 ARG A C 1
ATOM 3726 O O . ARG A 1 463 ? 2.303 -90.688 -31.047 1 77.5 463 ARG A O 1
ATOM 3733 N N . LYS A 1 464 ? 0.83 -89.312 -31.891 1 77 464 LYS A N 1
ATOM 3734 C CA . LYS A 1 464 ? 0.004 -90.375 -32.406 1 77 464 LYS A CA 1
ATOM 3735 C C . LYS A 1 464 ? 0.59 -91 -33.688 1 77 464 LYS A C 1
ATOM 3737 O O . LYS A 1 464 ? 0.209 -92.062 -34.094 1 77 464 LYS A O 1
ATOM 3742 N N . ILE A 1 465 ? 1.421 -90.312 -34.281 1 74.19 465 ILE A N 1
ATOM 3743 C CA . ILE A 1 465 ? 2.045 -90.812 -35.469 1 74.19 465 ILE A CA 1
ATOM 3744 C C . ILE A 1 465 ? 3.209 -91.75 -35.125 1 74.19 465 ILE A C 1
ATOM 3746 O O . ILE A 1 465 ? 3.637 -92.562 -35.938 1 74.19 465 ILE A O 1
ATOM 3750 N N . LEU A 1 466 ? 3.629 -91.75 -33.938 1 77.94 466 LEU A N 1
ATOM 3751 C CA . LEU A 1 466 ? 4.695 -92.625 -33.469 1 77.94 466 LEU A CA 1
ATOM 3752 C C . LEU A 1 466 ? 4.145 -94 -33.125 1 77.94 466 LEU A C 1
ATOM 3754 O O . LEU A 1 466 ? 2.932 -94.188 -33 1 77.94 466 LEU A O 1
ATOM 3758 N N . THR A 1 467 ? 5.07 -94.938 -33.062 1 81.75 467 THR A N 1
ATOM 3759 C CA . THR A 1 467 ? 4.672 -96.312 -32.656 1 81.75 467 THR A CA 1
ATOM 3760 C C . THR A 1 467 ? 4.055 -96.312 -31.266 1 81.75 467 THR A C 1
ATOM 3762 O O . THR A 1 467 ? 4.652 -95.75 -30.328 1 81.75 467 THR A O 1
ATOM 3765 N N . PRO A 1 468 ? 2.826 -96.75 -31.188 1 82 468 PRO A N 1
ATOM 3766 C CA . PRO A 1 468 ? 2.225 -96.812 -29.859 1 82 468 PRO A CA 1
ATOM 3767 C C . PRO A 1 468 ? 3.033 -97.625 -28.859 1 82 468 PRO A C 1
ATOM 3769 O O . PRO A 1 468 ? 3.516 -98.688 -29.203 1 82 468 PRO A O 1
ATOM 3772 N N . PRO A 1 469 ? 3.137 -97.062 -27.703 1 81.88 469 PRO A N 1
ATOM 3773 C CA . PRO A 1 469 ? 3.945 -97.75 -26.703 1 81.88 469 PRO A CA 1
ATOM 3774 C C . PRO A 1 469 ? 3.346 -99.125 -26.281 1 81.88 469 PRO A C 1
ATOM 3776 O O . PRO A 1 469 ? 4.066 -100 -25.812 1 81.88 469 PRO A O 1
ATOM 3779 N N . ASP A 1 470 ? 2.078 -99.312 -26.547 1 81.5 470 ASP A N 1
ATOM 3780 C CA . ASP A 1 470 ? 1.408 -100.5 -26.078 1 81.5 470 ASP A CA 1
ATOM 3781 C C . ASP A 1 470 ? 1.351 -101.562 -27.172 1 81.5 470 ASP A C 1
ATOM 3783 O O . ASP A 1 470 ? 0.78 -102.625 -26.984 1 81.5 470 ASP A O 1
ATOM 3787 N N . ARG A 1 471 ? 2.023 -101.312 -28.281 1 83.62 471 ARG A N 1
ATOM 3788 C CA . ARG A 1 471 ? 2.033 -102.25 -29.375 1 83.62 471 ARG A CA 1
ATOM 3789 C C . ARG A 1 471 ? 2.83 -103.5 -29.016 1 83.62 471 ARG A C 1
ATOM 3791 O O . ARG A 1 471 ? 3.934 -103.375 -28.469 1 83.62 471 ARG A O 1
ATOM 3798 N N . GLU A 1 472 ? 2.207 -104.688 -29.281 1 85.69 472 GLU A N 1
ATOM 3799 C CA . GLU A 1 472 ? 2.883 -105.938 -28.969 1 85.69 472 GLU A CA 1
ATOM 3800 C C . GLU A 1 472 ? 3.479 -106.562 -30.219 1 85.69 472 GLU A C 1
ATOM 3802 O O . GLU A 1 472 ? 2.789 -106.688 -31.234 1 85.69 472 GLU A O 1
ATOM 3807 N N . ILE A 1 473 ? 4.691 -106.75 -30.25 1 88.06 473 ILE A N 1
ATOM 3808 C CA . ILE A 1 473 ? 5.383 -107.438 -31.328 1 88.06 473 ILE A CA 1
ATOM 3809 C C . ILE A 1 473 ? 5.961 -108.75 -30.812 1 88.06 473 ILE A C 1
ATOM 3811 O O . ILE A 1 473 ? 6.688 -108.75 -29.828 1 88.06 473 ILE A O 1
ATOM 3815 N N . ALA A 1 474 ? 5.621 -109.75 -31.547 1 86.81 474 ALA A N 1
ATOM 3816 C CA . ALA A 1 474 ? 6.039 -111.062 -31.109 1 86.81 474 ALA A CA 1
ATOM 3817 C C . ALA A 1 474 ? 7.559 -111.188 -31.109 1 86.81 474 ALA A C 1
ATOM 3819 O O . ALA A 1 474 ? 8.219 -110.812 -32.094 1 86.81 474 ALA A O 1
ATOM 3820 N N . GLY A 1 475 ? 8.109 -111.688 -30.016 1 88.5 475 GLY A N 1
ATOM 3821 C CA . GLY A 1 475 ? 9.523 -112 -29.922 1 88.5 475 GLY A CA 1
ATOM 3822 C C . GLY A 1 475 ? 10.344 -110.875 -29.297 1 88.5 475 GLY A C 1
ATOM 3823 O O . GLY A 1 475 ? 11.531 -111.062 -29 1 88.5 475 GLY A O 1
ATOM 3824 N N . ILE A 1 476 ? 9.656 -109.625 -29.188 1 91.94 476 ILE A N 1
ATOM 3825 C CA . ILE A 1 476 ? 10.43 -108.562 -28.609 1 91.94 476 ILE A CA 1
ATOM 3826 C C . ILE A 1 476 ? 9.57 -107.75 -27.609 1 91.94 476 ILE A C 1
ATOM 3828 O O . ILE A 1 476 ? 8.344 -107.75 -27.75 1 91.94 476 ILE A O 1
ATOM 3832 N N . HIS A 1 477 ? 10.211 -107.25 -26.594 1 93.75 477 HIS A N 1
ATOM 3833 C CA . HIS A 1 477 ? 9.648 -106.25 -25.688 1 93.75 477 HIS A CA 1
ATOM 3834 C C . HIS A 1 477 ? 10.32 -104.875 -25.875 1 93.75 477 HIS A C 1
ATOM 3836 O O . HIS A 1 477 ? 11.547 -104.812 -25.984 1 93.75 477 HIS A O 1
ATOM 3842 N N . PHE A 1 478 ? 9.523 -103.875 -26.078 1 94.69 478 PHE A N 1
ATOM 3843 C CA . PHE A 1 478 ? 10.141 -102.562 -26.266 1 94.69 478 PHE A CA 1
ATOM 3844 C C . PHE A 1 478 ? 9.445 -101.562 -25.406 1 94.69 478 PHE A C 1
ATOM 3846 O O . PHE A 1 478 ? 8.289 -101.75 -25.016 1 94.69 478 PHE A O 1
ATOM 3853 N N . GLU A 1 479 ? 10.125 -100.5 -24.984 1 94.75 479 GLU A N 1
ATOM 3854 C CA . GLU A 1 479 ? 9.68 -99.312 -24.312 1 94.75 479 GLU A CA 1
ATOM 3855 C C . GLU A 1 479 ? 10.414 -98.062 -24.859 1 94.75 479 GLU A C 1
ATOM 3857 O O . GLU A 1 479 ? 11.547 -98.188 -25.328 1 94.75 479 GLU A O 1
ATOM 3862 N N . TYR A 1 480 ? 9.727 -97 -24.922 1 94.56 480 TYR A N 1
ATOM 3863 C CA . TYR A 1 480 ? 10.438 -95.75 -25.328 1 94.56 480 TYR A CA 1
ATOM 3864 C C . TYR A 1 480 ? 9.945 -94.562 -24.562 1 94.56 480 TYR A C 1
ATOM 3866 O O . TYR A 1 480 ? 8.852 -94.562 -23.984 1 94.56 480 TYR A O 1
ATOM 3874 N N . VAL A 1 481 ? 10.812 -93.625 -24.438 1 93.94 481 VAL A N 1
ATOM 3875 C CA . VAL A 1 481 ? 10.508 -92.312 -23.875 1 93.94 481 VAL A CA 1
ATOM 3876 C C . VAL A 1 481 ? 10.664 -91.188 -24.953 1 93.94 481 VAL A C 1
ATOM 3878 O O . VAL A 1 481 ? 11.664 -91.188 -25.656 1 93.94 481 VAL A O 1
ATOM 3881 N N . TYR A 1 482 ? 9.609 -90.375 -25.188 1 91.69 482 TYR A N 1
ATOM 3882 C CA . TYR A 1 482 ? 9.586 -89.25 -26.141 1 91.69 482 TYR A CA 1
ATOM 3883 C C . TYR A 1 482 ? 9.273 -87.938 -25.438 1 91.69 482 TYR A C 1
ATOM 3885 O O . TYR A 1 482 ? 8.148 -87.75 -25 1 91.69 482 TYR A O 1
ATOM 3893 N N . LYS A 1 483 ? 10.32 -87.062 -25.266 1 89.56 483 LYS A N 1
ATOM 3894 C CA . LYS A 1 483 ? 10.188 -85.812 -24.594 1 89.56 483 LYS A CA 1
ATOM 3895 C C . LYS A 1 483 ? 10.641 -84.625 -25.484 1 89.56 483 LYS A C 1
ATOM 3897 O O . LYS A 1 483 ? 11.812 -84.25 -25.484 1 89.56 483 LYS A O 1
ATOM 3902 N N . PRO A 1 484 ? 9.703 -84 -26.188 1 87.19 484 PRO A N 1
ATOM 3903 C CA . PRO A 1 484 ? 10.078 -82.812 -27 1 87.19 484 PRO A CA 1
ATOM 3904 C C . PRO A 1 484 ? 10.469 -81.625 -26.156 1 87.19 484 PRO A C 1
ATOM 3906 O O . PRO A 1 484 ? 10.023 -81.5 -25.016 1 87.19 484 PRO A O 1
ATOM 3909 N N . LEU A 1 485 ? 11.422 -80.75 -26.688 1 82.38 485 LEU A N 1
ATOM 3910 C CA . LEU A 1 485 ? 11.828 -79.5 -26.031 1 82.38 485 LEU A CA 1
ATOM 3911 C C . LEU A 1 485 ? 10.648 -78.562 -25.859 1 82.38 485 LEU A C 1
ATOM 3913 O O . LEU A 1 485 ? 10.43 -78 -24.781 1 82.38 485 LEU A O 1
ATOM 3917 N N . GLU A 1 486 ? 9.953 -78.5 -27 1 79.06 486 GLU A N 1
ATOM 3918 C CA . GLU A 1 486 ? 8.727 -77.688 -26.984 1 79.06 486 GLU A CA 1
ATOM 3919 C C . GLU A 1 486 ? 7.492 -78.562 -27.031 1 79.06 486 GLU A C 1
ATOM 3921 O O . GLU A 1 486 ? 7.574 -79.812 -26.734 1 79.06 486 GLU A O 1
ATOM 3926 N N . LYS A 1 487 ? 6.379 -78 -27.344 1 77.94 487 LYS A N 1
ATOM 3927 C CA . LYS A 1 487 ? 5.172 -78.875 -27.406 1 77.94 487 LYS A CA 1
ATOM 3928 C C . LYS A 1 487 ? 5.273 -79.875 -28.531 1 77.94 487 LYS A C 1
ATOM 3930 O O . LYS A 1 487 ? 4.66 -80.938 -28.453 1 77.94 487 LYS A O 1
ATOM 3935 N N . VAL A 1 488 ? 6.062 -79.438 -29.547 1 77.81 488 VAL A N 1
ATOM 3936 C CA . VAL A 1 488 ? 6.309 -80.375 -30.641 1 77.81 488 VAL A CA 1
ATOM 3937 C C . VAL A 1 488 ? 7.809 -80.562 -30.828 1 77.81 488 VAL A C 1
ATOM 3939 O O . VAL A 1 488 ? 8.609 -79.688 -30.438 1 77.81 488 VAL A O 1
ATOM 3942 N N . GLY A 1 489 ? 8.227 -81.75 -31.266 1 80.5 489 GLY A N 1
ATOM 3943 C CA . GLY A 1 489 ? 9.641 -82.062 -31.375 1 80.5 489 GLY A CA 1
ATOM 3944 C C . GLY A 1 489 ? 10.055 -82.5 -32.781 1 80.5 489 GLY A C 1
ATOM 3945 O O . GLY A 1 489 ? 9.203 -82.688 -33.656 1 80.5 489 GLY A O 1
ATOM 3946 N N . GLY A 1 490 ? 11.297 -82.562 -33.031 1 82.5 490 GLY A N 1
ATOM 3947 C CA . GLY A 1 490 ? 11.867 -82.938 -34.312 1 82.5 490 GLY A CA 1
ATOM 3948 C C . GLY A 1 490 ? 12.258 -84.438 -34.375 1 82.5 490 GLY A C 1
ATOM 3949 O O . GLY A 1 490 ? 12.555 -84.938 -35.438 1 82.5 490 GLY A O 1
ATOM 3950 N N . ASP A 1 491 ? 12.172 -85.125 -33.312 1 88.56 491 ASP A N 1
ATOM 3951 C CA . ASP A 1 491 ? 12.547 -86.5 -33.281 1 88.56 491 ASP A CA 1
ATOM 3952 C C . ASP A 1 491 ? 11.375 -87.438 -33.719 1 88.56 491 ASP A C 1
ATOM 3954 O O . ASP A 1 491 ? 10.219 -87.062 -33.5 1 88.56 491 ASP A O 1
ATOM 3958 N N . PHE A 1 492 ? 11.609 -88.5 -34.406 1 86.56 492 PHE A N 1
ATOM 3959 C CA . PHE A 1 492 ? 10.57 -89.5 -34.594 1 86.56 492 PHE A CA 1
ATOM 3960 C C . PHE A 1 492 ? 11.148 -90.875 -34.562 1 86.56 492 PHE A C 1
ATOM 3962 O O . PHE A 1 492 ? 12.344 -91.062 -34.781 1 86.56 492 PHE A O 1
ATOM 3969 N N . LEU A 1 493 ? 10.414 -91.875 -34.125 1 92.31 493 LEU A N 1
ATOM 3970 C CA . LEU A 1 493 ? 10.805 -93.25 -34 1 92.31 493 LEU A CA 1
ATOM 3971 C C . LEU A 1 493 ? 9.734 -94.188 -34.562 1 92.31 493 LEU A C 1
ATOM 3973 O O . LEU A 1 493 ? 8.57 -93.812 -34.656 1 92.31 493 LEU A O 1
ATOM 3977 N N . ASP A 1 494 ? 10.164 -95.312 -35 1 91.25 494 ASP A N 1
ATOM 3978 C CA . ASP A 1 494 ? 9.266 -96.312 -35.531 1 91.25 494 ASP A CA 1
ATOM 3979 C C . ASP A 1 494 ? 9.766 -97.75 -35.219 1 91.25 494 ASP A C 1
ATOM 3981 O O . ASP A 1 494 ? 10.961 -98 -35.344 1 91.25 494 ASP A O 1
ATOM 3985 N N . ILE A 1 495 ? 8.938 -98.562 -34.688 1 93.81 495 ILE A N 1
ATOM 3986 C CA . ILE A 1 495 ? 9.211 -99.938 -34.406 1 93.81 495 ILE A CA 1
ATOM 3987 C C . ILE A 1 495 ? 8.164 -100.812 -35.094 1 93.81 495 ILE A C 1
ATOM 3989 O O . ILE A 1 495 ? 6.977 -100.75 -34.75 1 93.81 495 ILE A O 1
ATOM 3993 N N . SER A 1 496 ? 8.57 -101.562 -36.062 1 89.06 496 SER A N 1
ATOM 3994 C CA . SER A 1 496 ? 7.59 -102.375 -36.812 1 89.06 496 SER A CA 1
ATOM 3995 C C . SER A 1 496 ? 8.164 -103.688 -37.25 1 89.06 496 SER A C 1
ATOM 3997 O O . SER A 1 496 ? 9.383 -103.812 -37.406 1 89.06 496 SER A O 1
ATOM 3999 N N . GLU A 1 497 ? 7.285 -104.688 -37.344 1 91.62 497 GLU A N 1
ATOM 4000 C CA . GLU A 1 497 ? 7.645 -106 -37.938 1 91.62 497 GLU A CA 1
ATOM 4001 C C . GLU A 1 497 ? 7.504 -105.938 -39.469 1 91.62 497 GLU A C 1
ATOM 4003 O O . GLU A 1 497 ? 6.387 -105.938 -39.969 1 91.62 497 GLU A O 1
ATOM 4008 N N . VAL A 1 498 ? 8.531 -105.938 -40.188 1 88.12 498 VAL A N 1
ATOM 4009 C CA . VAL A 1 498 ? 8.523 -105.688 -41.625 1 88.12 498 VAL A CA 1
ATOM 4010 C C . VAL A 1 498 ? 8.273 -107.062 -42.344 1 88.12 498 VAL A C 1
ATOM 4012 O O . VAL A 1 498 ? 7.773 -107.062 -43.469 1 88.12 498 VAL A O 1
ATOM 4015 N N . ARG A 1 499 ? 8.82 -108.062 -41.781 1 89.12 499 ARG A N 1
ATOM 4016 C CA . ARG A 1 499 ? 8.594 -109.5 -42.188 1 89.12 499 ARG A CA 1
ATOM 4017 C C . ARG A 1 499 ? 8.453 -110.375 -40.969 1 89.12 499 ARG A C 1
ATOM 4019 O O . ARG A 1 499 ? 8.859 -110 -39.875 1 89.12 499 ARG A O 1
ATOM 4026 N N . PRO A 1 500 ? 7.828 -111.5 -41.312 1 87.12 500 PRO A N 1
ATOM 4027 C CA . PRO A 1 500 ? 7.695 -112.375 -40.156 1 87.12 500 PRO A CA 1
ATOM 4028 C C . PRO A 1 500 ? 9.039 -112.75 -39.531 1 87.12 500 PRO A C 1
ATOM 4030 O O . PRO A 1 500 ? 9.906 -113.312 -40.188 1 87.12 500 PRO A O 1
ATOM 4033 N N . GLY A 1 501 ? 9.164 -112.25 -38.344 1 88.88 501 GLY A N 1
ATOM 4034 C CA . GLY A 1 501 ? 10.367 -112.562 -37.562 1 88.88 501 GLY A CA 1
ATOM 4035 C C . GLY A 1 501 ? 11.445 -111.5 -37.75 1 88.88 501 GLY A C 1
ATOM 4036 O O . GLY A 1 501 ? 12.539 -111.625 -37.188 1 88.88 501 GLY A O 1
ATOM 4037 N N . LYS A 1 502 ? 11.25 -110.5 -38.531 1 93.88 502 LYS A N 1
ATOM 4038 C CA . LYS A 1 502 ? 12.172 -109.375 -38.719 1 93.88 502 LYS A CA 1
ATOM 4039 C C . LYS A 1 502 ? 11.594 -108.062 -38.188 1 93.88 502 LYS A C 1
ATOM 4041 O O . LYS A 1 502 ? 10.617 -107.562 -38.75 1 93.88 502 LYS A O 1
ATOM 4046 N N . ILE A 1 503 ? 12.234 -107.5 -37.156 1 94.5 503 ILE A N 1
ATOM 4047 C CA . ILE A 1 503 ? 11.766 -106.312 -36.531 1 94.5 503 ILE A CA 1
ATOM 4048 C C . ILE A 1 503 ? 12.711 -105.125 -36.875 1 94.5 503 ILE A C 1
ATOM 4050 O O . ILE A 1 503 ? 13.922 -105.25 -36.656 1 94.5 503 ILE A O 1
ATOM 4054 N N . ARG A 1 504 ? 12.203 -104 -37.344 1 95.62 504 ARG A N 1
ATOM 4055 C CA . ARG A 1 504 ? 12.969 -102.812 -37.688 1 95.62 504 ARG A CA 1
ATOM 4056 C C . ARG A 1 504 ? 12.688 -101.688 -36.688 1 95.62 504 ARG A C 1
ATOM 4058 O O . ARG A 1 504 ? 11.523 -101.438 -36.375 1 95.62 504 ARG A O 1
ATOM 4065 N N . VAL A 1 505 ? 13.758 -101.188 -36.281 1 95.44 505 VAL A N 1
ATOM 4066 C CA . VAL A 1 505 ? 13.672 -100.062 -35.406 1 95.44 505 VAL A CA 1
ATOM 4067 C C . VAL A 1 505 ? 14.375 -98.875 -36.062 1 95.44 505 VAL A C 1
ATOM 4069 O O . VAL A 1 505 ? 15.484 -99 -36.562 1 95.44 505 VAL A O 1
ATOM 4072 N N . LEU A 1 506 ? 13.711 -97.75 -36.062 1 95.75 506 LEU A N 1
ATOM 4073 C CA . LEU A 1 506 ? 14.25 -96.562 -36.656 1 95.75 506 LEU A CA 1
ATOM 4074 C C . LEU A 1 506 ? 14.18 -95.375 -35.688 1 95.75 506 LEU A C 1
ATOM 4076 O O . LEU A 1 506 ? 13.172 -95.188 -34.969 1 95.75 506 LEU A O 1
ATOM 4080 N N . LEU A 1 507 ? 15.211 -94.688 -35.531 1 95.31 507 LEU A N 1
ATOM 4081 C CA . LEU A 1 507 ? 15.289 -93.438 -34.812 1 95.31 507 LEU A CA 1
ATOM 4082 C C . LEU A 1 507 ? 15.883 -92.312 -35.656 1 95.31 507 LEU A C 1
ATOM 4084 O O . LEU A 1 507 ? 16.969 -92.5 -36.219 1 95.31 507 LEU A O 1
ATOM 4088 N N . ALA A 1 508 ? 15.141 -91.25 -35.844 1 92.88 508 ALA A N 1
ATOM 4089 C CA . ALA A 1 508 ? 15.602 -90.125 -36.656 1 92.88 508 ALA A CA 1
ATOM 4090 C C . ALA A 1 508 ? 15.414 -88.812 -35.906 1 92.88 508 ALA A C 1
ATOM 4092 O O . ALA A 1 508 ? 14.531 -88.688 -35.031 1 92.88 508 ALA A O 1
ATOM 4093 N N . ASP A 1 509 ? 16.281 -87.812 -36.125 1 89.31 509 ASP A N 1
ATOM 4094 C CA . ASP A 1 509 ? 16.266 -86.5 -35.5 1 89.31 509 ASP A CA 1
ATOM 4095 C C . ASP A 1 509 ? 16.391 -85.438 -36.531 1 89.31 509 ASP A C 1
ATOM 4097 O O . ASP A 1 509 ? 17.453 -85.25 -37.156 1 89.31 509 ASP A O 1
ATOM 4101 N N . ALA A 1 510 ? 15.266 -84.688 -36.75 1 82.06 510 ALA A N 1
ATOM 4102 C CA . ALA A 1 510 ? 15.336 -83.562 -37.656 1 82.06 510 ALA A CA 1
ATOM 4103 C C . ALA A 1 510 ? 15.953 -82.375 -36.969 1 82.06 510 ALA A C 1
ATOM 4105 O O . ALA A 1 510 ? 15.727 -82.125 -35.781 1 82.06 510 ALA A O 1
ATOM 4106 N N . VAL A 1 511 ? 16.766 -81.562 -37.719 1 76.94 511 VAL A N 1
ATOM 4107 C CA . VAL A 1 511 ? 17.438 -80.375 -37.188 1 76.94 511 VAL A CA 1
ATOM 4108 C C . VAL A 1 511 ? 16.422 -79.25 -36.906 1 76.94 511 VAL A C 1
ATOM 4110 O O . VAL A 1 511 ? 15.5 -79.062 -37.688 1 76.94 511 VAL A O 1
ATOM 4113 N N . GLY A 1 512 ? 16.594 -78.688 -35.75 1 72.69 512 GLY A N 1
ATOM 4114 C CA . GLY A 1 512 ? 15.758 -77.5 -35.344 1 72.69 512 GLY A CA 1
ATOM 4115 C C . GLY A 1 512 ? 14.758 -77.875 -34.281 1 72.69 512 GLY A C 1
ATOM 4116 O O . GLY A 1 512 ? 14.75 -79 -33.75 1 72.69 512 GLY A O 1
ATOM 4117 N N . HIS A 1 513 ? 14.078 -76.938 -33.812 1 72.62 513 HIS A N 1
ATOM 4118 C CA . HIS A 1 513 ? 13.047 -77.188 -32.812 1 72.62 513 HIS A CA 1
ATOM 4119 C C . HIS A 1 513 ? 11.773 -76.375 -33.156 1 72.62 513 HIS A C 1
ATOM 4121 O O . HIS A 1 513 ? 11.773 -75.562 -34.062 1 72.62 513 HIS A O 1
ATOM 4127 N N . GLY A 1 514 ? 10.742 -76.875 -32.625 1 71.81 514 GLY A N 1
ATOM 4128 C CA . GLY A 1 514 ? 9.469 -76.188 -32.812 1 71.81 514 GLY A CA 1
ATOM 4129 C C . GLY A 1 514 ? 8.672 -76.75 -33.969 1 71.81 514 GLY A C 1
ATOM 4130 O O . GLY A 1 514 ? 8.766 -77.938 -34.281 1 71.81 514 GLY A O 1
ATOM 4131 N N . VAL A 1 515 ? 7.938 -75.812 -34.531 1 69.31 515 VAL A N 1
ATOM 4132 C CA . VAL A 1 515 ? 6.969 -76.25 -35.562 1 69.31 515 VAL A CA 1
ATOM 4133 C C . VAL A 1 515 ? 7.695 -76.688 -36.812 1 69.31 515 VAL A C 1
ATOM 4135 O O . VAL A 1 515 ? 7.305 -77.688 -37.438 1 69.31 515 VAL A O 1
ATOM 4138 N N . GLN A 1 516 ? 8.719 -76 -37.125 1 72.31 516 GLN A N 1
ATOM 4139 C CA . GLN A 1 516 ? 9.492 -76.375 -38.312 1 72.31 516 GLN A CA 1
ATOM 4140 C C . GLN A 1 516 ? 10.031 -77.812 -38.219 1 72.31 516 GLN A C 1
ATOM 4142 O O . GLN A 1 516 ? 9.906 -78.562 -39.156 1 72.31 516 GLN A O 1
ATOM 4147 N N . ALA A 1 517 ? 10.594 -78.062 -37.156 1 76.69 517 ALA A N 1
ATOM 4148 C CA . ALA A 1 517 ? 11.188 -79.375 -36.969 1 76.69 517 ALA A CA 1
ATOM 4149 C C . ALA A 1 517 ? 10.117 -80.5 -36.969 1 76.69 517 ALA A C 1
ATOM 4151 O O . ALA A 1 517 ? 10.336 -81.562 -37.531 1 76.69 517 ALA A O 1
ATOM 4152 N N . SER A 1 518 ? 9.016 -80.125 -36.375 1 77.19 518 SER A N 1
ATOM 4153 C CA . SER A 1 518 ? 7.926 -81.062 -36.312 1 77.19 518 SER A CA 1
ATOM 4154 C C . SER A 1 518 ? 7.391 -81.438 -37.688 1 77.19 518 SER A C 1
ATOM 4156 O O . SER A 1 518 ? 7.082 -82.562 -38 1 77.19 518 SER A O 1
ATOM 4158 N N . LEU A 1 519 ? 7.238 -80.5 -38.5 1 72.62 519 LEU A N 1
ATOM 4159 C CA . LEU A 1 519 ? 6.754 -80.688 -39.875 1 72.62 519 LEU A CA 1
ATOM 4160 C C . LEU A 1 519 ? 7.754 -81.5 -40.688 1 72.62 519 LEU A C 1
ATOM 4162 O O . LEU A 1 519 ? 7.359 -82.375 -41.5 1 72.62 519 LEU A O 1
ATOM 4166 N N . MET A 1 520 ? 8.953 -81.188 -40.5 1 76.81 520 MET A N 1
ATOM 4167 C CA . MET A 1 520 ? 10 -82 -41.188 1 76.81 520 MET A CA 1
ATOM 4168 C C . MET A 1 520 ? 9.945 -83.438 -40.781 1 76.81 520 MET A C 1
ATOM 4170 O O . MET A 1 520 ? 10.109 -84.312 -41.625 1 76.81 520 MET A O 1
ATOM 4174 N N . THR A 1 521 ? 9.797 -83.625 -39.562 1 79 521 THR A N 1
ATOM 4175 C CA . THR A 1 521 ? 9.711 -84.938 -39.062 1 79 521 THR A CA 1
ATOM 4176 C C . THR A 1 521 ? 8.516 -85.688 -39.656 1 79 521 THR A C 1
ATOM 4178 O O . THR A 1 521 ? 8.609 -86.875 -40 1 79 521 THR A O 1
ATOM 4181 N N . MET A 1 522 ? 7.492 -85 -39.719 1 75.44 522 MET A N 1
ATOM 4182 C CA . MET A 1 522 ? 6.301 -85.562 -40.312 1 75.44 522 MET A CA 1
ATOM 4183 C C . MET A 1 522 ? 6.523 -85.938 -41.781 1 75.44 522 MET A C 1
ATOM 4185 O O . MET A 1 522 ? 6.062 -86.938 -42.25 1 75.44 522 MET A O 1
ATOM 4189 N N . ALA A 1 523 ? 7.18 -85.062 -42.469 1 75.94 523 ALA A N 1
ATOM 4190 C CA . ALA A 1 523 ? 7.504 -85.312 -43.844 1 75.94 523 ALA A CA 1
ATOM 4191 C C . ALA A 1 523 ? 8.414 -86.5 -44 1 75.94 523 ALA A C 1
ATOM 4193 O O . ALA A 1 523 ? 8.211 -87.375 -44.906 1 75.94 523 ALA A O 1
ATOM 4194 N N . LEU A 1 524 ? 9.312 -86.625 -43.219 1 80.88 524 LEU A N 1
ATOM 4195 C CA . LEU A 1 524 ? 10.25 -87.75 -43.25 1 80.88 524 LEU A CA 1
ATOM 4196 C C . LEU A 1 524 ? 9.547 -89.062 -42.906 1 80.88 524 LEU A C 1
ATOM 4198 O O . LEU A 1 524 ? 9.836 -90.125 -43.5 1 80.88 524 LEU A O 1
ATOM 4202 N N . LYS A 1 525 ? 8.781 -88.938 -41.938 1 81.81 525 LYS A N 1
ATOM 4203 C CA . LYS A 1 525 ? 8.031 -90.125 -41.562 1 81.81 525 LYS A CA 1
ATOM 4204 C C . LYS A 1 525 ? 7.156 -90.625 -42.719 1 81.81 525 LYS A C 1
ATOM 4206 O O . LYS A 1 525 ? 7.02 -91.875 -42.906 1 81.81 525 LYS A O 1
ATOM 4211 N N . THR A 1 526 ? 6.578 -89.75 -43.375 1 76.06 526 THR A N 1
ATOM 4212 C CA . THR A 1 526 ? 5.754 -90.125 -44.531 1 76.06 526 THR A CA 1
ATOM 4213 C C . THR A 1 526 ? 6.582 -90.875 -45.562 1 76.06 526 THR A C 1
ATOM 4215 O O . THR A 1 526 ? 6.133 -91.875 -46.125 1 76.06 526 THR A O 1
ATOM 4218 N N . GLU A 1 527 ? 7.711 -90.375 -45.844 1 79.38 527 GLU A N 1
ATOM 4219 C CA . GLU A 1 527 ? 8.586 -91 -46.812 1 79.38 527 GLU A CA 1
ATOM 4220 C C . GLU A 1 527 ? 9.062 -92.375 -46.312 1 79.38 527 GLU A C 1
ATOM 4222 O O . GLU A 1 527 ? 9.18 -93.312 -47.094 1 79.38 527 GLU A O 1
ATOM 4227 N N . TYR A 1 528 ? 9.289 -92.438 -45.156 1 86.06 528 TYR A N 1
ATOM 4228 C CA . TYR A 1 528 ? 9.773 -93.688 -44.531 1 86.06 528 TYR A CA 1
ATOM 4229 C C . TYR A 1 528 ? 8.719 -94.75 -44.625 1 86.06 528 TYR A C 1
ATOM 4231 O O . TYR A 1 528 ? 9.047 -95.938 -44.844 1 86.06 528 TYR A O 1
ATOM 4239 N N . GLU A 1 529 ? 7.535 -94.438 -44.406 1 79.81 529 GLU A N 1
ATOM 4240 C CA . GLU A 1 529 ? 6.473 -95.438 -44.406 1 79.81 529 GLU A CA 1
ATOM 4241 C C . GLU A 1 529 ? 6.434 -96.188 -45.75 1 79.81 529 GLU A C 1
ATOM 4243 O O . GLU A 1 529 ? 6.105 -97.375 -45.781 1 79.81 529 GLU A O 1
ATOM 4248 N N . GLU A 1 530 ? 6.867 -95.5 -46.688 1 75.69 530 GLU A N 1
ATOM 4249 C CA . GLU A 1 530 ? 6.902 -96.125 -48 1 75.69 530 GLU A CA 1
ATOM 4250 C C . GLU A 1 530 ? 8.117 -97 -48.156 1 75.69 530 GLU A C 1
ATOM 4252 O O . GLU A 1 530 ? 8.086 -98 -48.906 1 75.69 530 GLU A O 1
ATOM 4257 N N . LEU A 1 531 ? 9.109 -96.812 -47.469 1 85.06 531 LEU A N 1
ATOM 4258 C CA . LEU A 1 531 ? 10.375 -97.5 -47.625 1 85.06 531 LEU A CA 1
ATOM 4259 C C . LEU A 1 531 ? 10.547 -98.562 -46.562 1 85.06 531 LEU A C 1
ATOM 4261 O O . LEU A 1 531 ? 11.5 -99.375 -46.625 1 85.06 531 LEU A O 1
ATOM 4265 N N . LYS A 1 532 ? 9.711 -98.688 -45.688 1 84.38 532 LYS A N 1
ATOM 4266 C CA . LYS A 1 532 ? 9.805 -99.5 -44.5 1 84.38 532 LYS A CA 1
ATOM 4267 C C . LYS A 1 532 ? 9.969 -100.938 -44.844 1 84.38 532 LYS A C 1
ATOM 4269 O O . LYS A 1 532 ? 10.617 -101.75 -44.125 1 84.38 532 LYS A O 1
ATOM 4274 N N . LYS A 1 533 ? 9.547 -101.375 -45.969 1 83.25 533 LYS A N 1
ATOM 4275 C CA . LYS A 1 533 ? 9.523 -102.75 -46.312 1 83.25 533 LYS A CA 1
ATOM 4276 C C . LYS A 1 533 ? 10.758 -103.188 -47.125 1 83.25 533 LYS A C 1
ATOM 4278 O O . LYS A 1 533 ? 10.883 -104.312 -47.562 1 83.25 533 LYS A O 1
ATOM 4283 N N . LEU A 1 534 ? 11.609 -102.312 -47.219 1 89.5 534 LEU A N 1
ATOM 4284 C CA . LEU A 1 534 ? 12.852 -102.625 -47.906 1 89.5 534 LEU A CA 1
ATOM 4285 C C . LEU A 1 534 ? 13.672 -103.625 -47.094 1 89.5 534 LEU A C 1
ATOM 4287 O O . LEU A 1 534 ? 13.523 -103.75 -45.875 1 89.5 534 LEU A O 1
ATOM 4291 N N . ASP A 1 535 ? 14.5 -104.312 -47.719 1 88 535 ASP A N 1
ATOM 4292 C CA . ASP A 1 535 ? 15.109 -105.5 -47.156 1 88 535 ASP A CA 1
ATOM 4293 C C . ASP A 1 535 ? 16.25 -105.125 -46.188 1 88 535 ASP A C 1
ATOM 4295 O O . ASP A 1 535 ? 16.406 -105.75 -45.125 1 88 535 ASP A O 1
ATOM 4299 N N . CYS A 1 536 ? 17.094 -104.188 -46.594 1 91.62 536 CYS A N 1
ATOM 4300 C CA . CYS A 1 536 ? 18.281 -103.938 -45.781 1 91.62 536 CYS A CA 1
ATOM 4301 C C . CYS A 1 536 ? 18.25 -102.5 -45.281 1 91.62 536 CYS A C 1
ATOM 4303 O O . CYS A 1 536 ? 17.781 -101.562 -45.969 1 91.62 536 CYS A O 1
ATOM 4305 N N . PRO A 1 537 ? 18.75 -102.312 -44.031 1 94 537 PRO A N 1
ATOM 4306 C CA . PRO A 1 537 ? 18.797 -101 -43.438 1 94 537 PRO A CA 1
ATOM 4307 C C . PRO A 1 537 ? 19.562 -100 -44.312 1 94 537 PRO A C 1
ATOM 4309 O O . PRO A 1 537 ? 19.172 -98.812 -44.406 1 94 537 PRO A O 1
ATOM 4312 N N . THR A 1 538 ? 20.609 -100.438 -44.938 1 94.75 538 THR A N 1
ATOM 4313 C CA . THR A 1 538 ? 21.406 -99.562 -45.781 1 94.75 538 THR A CA 1
ATOM 4314 C C . THR A 1 538 ? 20.594 -99.062 -46.969 1 94.75 538 THR A C 1
ATOM 4316 O O . THR A 1 538 ? 20.719 -97.875 -47.406 1 94.75 538 THR A O 1
ATOM 4319 N N . GLU A 1 539 ? 19.75 -99.875 -47.406 1 93.94 539 GLU A N 1
ATOM 4320 C CA . GLU A 1 539 ? 18.891 -99.5 -48.531 1 93.94 539 GLU A CA 1
ATOM 4321 C C . GLU A 1 539 ? 17.844 -98.5 -48.094 1 93.94 539 GLU A C 1
ATOM 4323 O O . GLU A 1 539 ? 17.516 -97.562 -48.844 1 93.94 539 GLU A O 1
ATOM 4328 N N . VAL A 1 540 ? 17.359 -98.688 -46.938 1 93.5 540 VAL A N 1
ATOM 4329 C CA . VAL A 1 540 ? 16.375 -97.812 -46.406 1 93.5 540 VAL A CA 1
ATOM 4330 C C . VAL A 1 540 ? 16.984 -96.375 -46.281 1 93.5 540 VAL A C 1
ATOM 4332 O O . VAL A 1 540 ? 16.391 -95.438 -46.719 1 93.5 540 VAL A O 1
ATOM 4335 N N . LEU A 1 541 ? 18.156 -96.312 -45.75 1 94.38 541 LEU A N 1
ATOM 4336 C CA . LEU A 1 541 ? 18.812 -95 -45.531 1 94.38 541 LEU A CA 1
ATOM 4337 C C . LEU A 1 541 ? 19.203 -94.375 -46.844 1 94.38 541 LEU A C 1
ATOM 4339 O O . LEU A 1 541 ? 19.094 -93.188 -47 1 94.38 541 LEU A O 1
ATOM 4343 N N . ARG A 1 542 ? 19.609 -95.188 -47.75 1 93.19 542 ARG A N 1
ATOM 4344 C CA . ARG A 1 542 ? 20 -94.688 -49.062 1 93.19 542 ARG A CA 1
ATOM 4345 C C . ARG A 1 542 ? 18.797 -94.125 -49.781 1 93.19 542 ARG A C 1
ATOM 4347 O O . ARG A 1 542 ? 18.875 -93 -50.375 1 93.19 542 ARG A O 1
ATOM 4354 N N . GLU A 1 543 ? 17.75 -94.812 -49.75 1 91 543 GLU A N 1
ATOM 4355 C CA . GLU A 1 543 ? 16.547 -94.375 -50.438 1 91 543 GLU A CA 1
ATOM 4356 C C . GLU A 1 543 ? 15.945 -93.188 -49.719 1 91 543 GLU A C 1
ATOM 4358 O O . GLU A 1 543 ? 15.406 -92.25 -50.375 1 91 543 GLU A O 1
ATOM 4363 N N . LEU A 1 544 ? 15.945 -93.25 -48.5 1 90 544 LEU A N 1
ATOM 4364 C CA . LEU A 1 544 ? 15.438 -92.125 -47.75 1 90 544 LEU A CA 1
ATOM 4365 C C . LEU A 1 544 ? 16.25 -90.875 -48.031 1 90 544 LEU A C 1
ATOM 4367 O O . LEU A 1 544 ? 15.672 -89.75 -48.188 1 90 544 LEU A O 1
ATOM 4371 N N . ASN A 1 545 ? 17.547 -90.938 -48.031 1 90.81 545 ASN A N 1
ATOM 4372 C CA . ASN A 1 545 ? 18.438 -89.875 -48.344 1 90.81 545 ASN A CA 1
ATOM 4373 C C . ASN A 1 545 ? 18.172 -89.312 -49.75 1 90.81 545 ASN A C 1
ATOM 4375 O O . ASN A 1 545 ? 18.125 -88.125 -49.969 1 90.81 545 ASN A O 1
ATOM 4379 N N . GLY A 1 546 ? 18.047 -90.25 -50.625 1 86.44 546 GLY A N 1
ATOM 4380 C CA . GLY A 1 546 ? 17.781 -89.812 -51.969 1 86.44 546 GLY A CA 1
ATOM 4381 C C . GLY A 1 546 ? 16.453 -89.125 -52.156 1 86.44 546 GLY A C 1
ATOM 4382 O O . GLY A 1 546 ? 16.406 -88.062 -52.844 1 86.44 546 GLY A O 1
ATOM 4383 N N . ARG A 1 547 ? 15.406 -89.625 -51.562 1 81.62 547 ARG A N 1
ATOM 4384 C CA . ARG A 1 547 ? 14.086 -89 -51.656 1 81.62 547 ARG A CA 1
ATOM 4385 C C . ARG A 1 547 ? 14.078 -87.625 -50.969 1 81.62 547 ARG A C 1
ATOM 4387 O O . ARG A 1 547 ? 13.422 -86.688 -51.469 1 81.62 547 ARG A O 1
ATOM 4394 N N . PHE A 1 548 ? 14.727 -87.625 -49.875 1 82.19 548 PHE A N 1
ATOM 4395 C CA . PHE A 1 548 ? 14.805 -86.375 -49.125 1 82.19 548 PHE A CA 1
ATOM 4396 C C . PHE A 1 548 ? 15.516 -85.25 -49.969 1 82.19 548 PHE A C 1
ATOM 4398 O O . PHE A 1 548 ? 15.062 -84.125 -50.031 1 82.19 548 PHE A O 1
ATOM 4405 N N . LEU A 1 549 ? 16.594 -85.625 -50.531 1 82.75 549 LEU A N 1
ATOM 4406 C CA . LEU A 1 549 ? 17.375 -84.688 -51.281 1 82.75 549 LEU A CA 1
ATOM 4407 C C . LEU A 1 549 ? 16.641 -84.312 -52.562 1 82.75 549 LEU A C 1
ATOM 4409 O O . LEU A 1 549 ? 16.781 -83.125 -53.031 1 82.75 549 LEU A O 1
ATOM 4413 N N . ARG A 1 550 ? 15.883 -85.188 -53.031 1 77.81 550 ARG A N 1
ATOM 4414 C CA . ARG A 1 550 ? 15.156 -84.875 -54.281 1 77.81 550 ARG A CA 1
ATOM 4415 C C . ARG A 1 550 ? 13.938 -84 -54 1 77.81 550 ARG A C 1
ATOM 4417 O O . ARG A 1 550 ? 13.672 -83 -54.719 1 77.81 550 ARG A O 1
ATOM 4424 N N . LYS A 1 551 ? 13.242 -84.312 -52.938 1 72.69 551 LYS A N 1
ATOM 4425 C CA . LYS A 1 551 ? 11.969 -83.625 -52.688 1 72.69 551 LYS A CA 1
ATOM 4426 C C . LYS A 1 551 ? 12.172 -82.375 -51.875 1 72.69 551 LYS A C 1
ATOM 4428 O O . LYS A 1 551 ? 11.43 -81.375 -52.031 1 72.69 551 LYS A O 1
ATOM 4433 N N . PHE A 1 552 ? 13.18 -82.438 -50.969 1 72.81 552 PHE A N 1
ATOM 4434 C CA . PHE A 1 552 ? 13.289 -81.312 -50.031 1 72.81 552 PHE A CA 1
ATOM 4435 C C . PHE A 1 552 ? 14.633 -80.625 -50.156 1 72.81 552 PHE A C 1
ATOM 4437 O O . PHE A 1 552 ? 15.227 -80.188 -49.156 1 72.81 552 PHE A O 1
ATOM 4444 N N . ASP A 1 553 ? 15.109 -80.5 -51.25 1 66.31 553 ASP A N 1
ATOM 4445 C CA . ASP A 1 553 ? 16.422 -79.938 -51.531 1 66.31 553 ASP A CA 1
ATOM 4446 C C . ASP A 1 553 ? 16.5 -78.5 -51.062 1 66.31 553 ASP A C 1
ATOM 4448 O O . ASP A 1 553 ? 17.547 -78.062 -50.562 1 66.31 553 ASP A O 1
ATOM 4452 N N . THR A 1 554 ? 15.5 -77.812 -51.125 1 65.56 554 THR A N 1
ATOM 4453 C CA . THR A 1 554 ? 15.531 -76.375 -50.844 1 65.56 554 THR A CA 1
ATOM 4454 C C . THR A 1 554 ? 15.602 -76.062 -49.344 1 65.56 554 THR A C 1
ATOM 4456 O O . THR A 1 554 ? 15.969 -75 -48.938 1 65.56 554 THR A O 1
ATOM 4459 N N . LEU A 1 555 ? 15.344 -77 -48.562 1 68 555 LEU A N 1
ATOM 4460 C CA . LEU A 1 555 ? 15.273 -76.75 -47.125 1 68 555 LEU A CA 1
ATOM 4461 C C . LEU A 1 555 ? 16.641 -76.938 -46.5 1 68 555 LEU A C 1
ATOM 4463 O O . LEU A 1 555 ? 16.875 -76.438 -45.375 1 68 555 LEU A O 1
ATOM 4467 N N . GLU A 1 556 ? 17.609 -77.188 -47.219 1 69.38 556 GLU A N 1
ATOM 4468 C CA . GLU A 1 556 ? 18.969 -77.438 -46.75 1 69.38 556 GLU A CA 1
ATOM 4469 C C . GLU A 1 556 ? 18.984 -77.938 -45.312 1 69.38 556 GLU A C 1
ATOM 4471 O O . GLU A 1 556 ? 19.562 -77.375 -44.406 1 69.38 556 GLU A O 1
ATOM 4476 N N . SER A 1 557 ? 18.266 -78.938 -45.031 1 76.94 557 SER A N 1
ATOM 4477 C CA . SER A 1 557 ? 18.203 -79.562 -43.719 1 76.94 557 SER A CA 1
ATOM 4478 C C . SER A 1 557 ? 18.906 -80.875 -43.656 1 76.94 557 SER A C 1
ATOM 4480 O O . SER A 1 557 ? 19.125 -81.5 -44.688 1 76.94 557 SER A O 1
ATOM 4482 N N . ILE A 1 558 ? 19.516 -81.188 -42.594 1 83.69 558 ILE A N 1
ATOM 4483 C CA . ILE A 1 558 ? 20.172 -82.438 -42.344 1 83.69 558 ILE A CA 1
ATOM 4484 C C . ILE A 1 558 ? 19.5 -83.188 -41.188 1 83.69 558 ILE A C 1
ATOM 4486 O O . ILE A 1 558 ? 18.906 -82.5 -40.312 1 83.69 558 ILE A O 1
ATOM 4490 N N . PHE A 1 559 ? 19.516 -84.5 -41.25 1 86.5 559 PHE A N 1
ATOM 4491 C CA . PHE A 1 559 ? 18.906 -85.188 -40.125 1 86.5 559 PHE A CA 1
ATOM 4492 C C . PHE A 1 559 ? 19.625 -86.562 -39.906 1 86.5 559 PHE A C 1
ATOM 4494 O O . PHE A 1 559 ? 19.828 -87.312 -40.844 1 86.5 559 PHE A O 1
ATOM 4501 N N . PRO A 1 560 ? 20.172 -86.75 -38.719 1 91.75 560 PRO A N 1
ATOM 4502 C CA . PRO A 1 560 ? 20.719 -88.062 -38.375 1 91.75 560 PRO A CA 1
ATOM 4503 C C . PRO A 1 560 ? 19.656 -89.125 -38.25 1 91.75 560 PRO A C 1
ATOM 4505 O O . PRO A 1 560 ? 18.516 -88.875 -37.875 1 91.75 560 PRO A O 1
ATOM 4508 N N . CYS A 1 561 ? 19.984 -90.375 -38.688 1 94.25 561 CYS A N 1
ATOM 4509 C CA . CYS A 1 561 ? 19.016 -91.5 -38.656 1 94.25 561 CYS A CA 1
ATOM 4510 C C . CYS A 1 561 ? 19.719 -92.812 -38.344 1 94.25 561 CYS A C 1
ATOM 4512 O O . CYS A 1 561 ? 20.828 -93.062 -38.812 1 94.25 561 CYS A O 1
ATOM 4514 N N . PHE A 1 562 ? 19.109 -93.562 -37.5 1 96.31 562 PHE A N 1
ATOM 4515 C CA . PHE A 1 562 ? 19.578 -94.875 -37.125 1 96.31 562 PHE A CA 1
ATOM 4516 C C . PHE A 1 562 ? 18.531 -95.938 -37.438 1 96.31 562 PHE A C 1
ATOM 4518 O O . PHE A 1 562 ? 17.375 -95.812 -37.031 1 96.31 562 PHE A O 1
ATOM 4525 N N . VAL A 1 563 ? 18.938 -97 -38.188 1 96.75 563 VAL A N 1
ATOM 4526 C CA . VAL A 1 563 ? 18.016 -98.125 -38.5 1 96.75 563 VAL A CA 1
ATOM 4527 C C . VAL A 1 563 ? 18.641 -99.438 -38.094 1 96.75 563 VAL A C 1
ATOM 4529 O O . VAL A 1 563 ? 19.812 -99.688 -38.375 1 96.75 563 VAL A O 1
ATOM 4532 N N . ALA A 1 564 ? 17.891 -100.188 -37.438 1 96.75 564 ALA A N 1
ATOM 4533 C CA . ALA A 1 564 ? 18.359 -101.562 -37.031 1 96.75 564 ALA A CA 1
ATOM 4534 C C . ALA A 1 564 ? 17.312 -102.625 -37.312 1 96.75 564 ALA A C 1
ATOM 4536 O O . ALA A 1 564 ? 16.125 -102.375 -37.156 1 96.75 564 ALA A O 1
ATOM 4537 N N . ASP A 1 565 ? 17.75 -103.75 -37.781 1 96.5 565 ASP A N 1
ATOM 4538 C CA . ASP A 1 565 ? 16.906 -104.938 -38 1 96.5 565 ASP A CA 1
ATOM 4539 C C . ASP A 1 565 ? 17.266 -106.062 -37.031 1 96.5 565 ASP A C 1
ATOM 4541 O O . ASP A 1 565 ? 18.422 -106.438 -36.969 1 96.5 565 ASP A O 1
ATOM 4545 N N . VAL A 1 566 ? 16.281 -106.5 -36.375 1 95.75 566 VAL A N 1
ATOM 4546 C CA . VAL A 1 566 ? 16.453 -107.625 -35.469 1 95.75 566 VAL A CA 1
ATOM 4547 C C . VAL A 1 566 ? 15.891 -108.938 -36.094 1 95.75 566 VAL A C 1
ATOM 4549 O O . VAL A 1 566 ? 14.68 -109 -36.344 1 95.75 566 VAL A O 1
ATOM 4552 N N . TYR A 1 567 ? 16.719 -109.875 -36.344 1 94.56 567 TYR A N 1
ATOM 4553 C CA . TYR A 1 567 ? 16.297 -111.125 -36.844 1 94.56 567 TYR A CA 1
ATOM 4554 C C . TYR A 1 567 ? 16.109 -112.125 -35.719 1 94.56 567 TYR A C 1
ATOM 4556 O O . TYR A 1 567 ? 17.094 -112.625 -35.156 1 94.56 567 TYR A O 1
ATOM 4564 N N . LEU A 1 568 ? 14.977 -112.5 -35.5 1 92.38 568 LEU A N 1
ATOM 4565 C CA . LEU A 1 568 ? 14.656 -113.312 -34.312 1 92.38 568 LEU A CA 1
ATOM 4566 C C . LEU A 1 568 ? 15.141 -114.75 -34.531 1 92.38 568 LEU A C 1
ATOM 4568 O O . LEU A 1 568 ? 15.633 -115.375 -33.594 1 92.38 568 LEU A O 1
ATOM 4572 N N . ALA A 1 569 ? 14.922 -115.25 -35.688 1 91.5 569 ALA A N 1
ATOM 4573 C CA . ALA A 1 569 ? 15.297 -116.625 -35.969 1 91.5 569 ALA A CA 1
ATOM 4574 C C . ALA A 1 569 ? 16.812 -116.812 -35.969 1 91.5 569 ALA A C 1
ATOM 4576 O O . ALA A 1 569 ? 17.344 -117.75 -35.375 1 91.5 569 ALA A O 1
ATOM 4577 N N . LYS A 1 570 ? 17.5 -115.938 -36.562 1 92.81 570 LYS A N 1
ATOM 4578 C CA . LYS A 1 570 ? 18.953 -116 -36.688 1 92.81 570 LYS A CA 1
ATOM 4579 C C . LYS A 1 570 ? 19.641 -115.438 -35.469 1 92.81 570 LYS A C 1
ATOM 4581 O O . LYS A 1 570 ? 20.844 -115.688 -35.25 1 92.81 570 LYS A O 1
ATOM 4586 N N . LYS A 1 571 ? 18.922 -114.75 -34.594 1 93.44 571 LYS A N 1
ATOM 4587 C CA . LYS A 1 571 ? 19.438 -114.062 -33.406 1 93.44 571 LYS A CA 1
ATOM 4588 C C . LYS A 1 571 ? 20.578 -113.125 -33.75 1 93.44 571 LYS A C 1
ATOM 4590 O O . LYS A 1 571 ? 21.656 -113.188 -33.156 1 93.44 571 LYS A O 1
ATOM 4595 N N . GLU A 1 572 ? 20.375 -112.312 -34.719 1 95.12 572 GLU A N 1
ATOM 4596 C CA . GLU A 1 572 ? 21.344 -111.312 -35.188 1 95.12 572 GLU A CA 1
ATOM 4597 C C . GLU A 1 572 ? 20.734 -109.938 -35.312 1 95.12 572 GLU A C 1
ATOM 4599 O O . GLU A 1 572 ? 19.516 -109.812 -35.5 1 95.12 572 GLU A O 1
ATOM 4604 N N . LEU A 1 573 ? 21.562 -108.938 -35.125 1 95.69 573 LEU A N 1
ATOM 4605 C CA . LEU A 1 573 ? 21.188 -107.562 -35.281 1 95.69 573 LEU A CA 1
ATOM 4606 C C . LEU A 1 573 ? 22.016 -106.938 -36.406 1 95.69 573 LEU A C 1
ATOM 4608 O O . LEU A 1 573 ? 23.25 -107 -36.406 1 95.69 573 LEU A O 1
ATOM 4612 N N . LEU A 1 574 ? 21.375 -106.438 -37.375 1 96.56 574 LEU A N 1
ATOM 4613 C CA . LEU A 1 574 ? 21.984 -105.688 -38.438 1 96.56 574 LEU A CA 1
ATOM 4614 C C . LEU A 1 574 ? 21.609 -104.188 -38.344 1 96.56 574 LEU A C 1
ATOM 4616 O O . LEU A 1 574 ? 20.438 -103.875 -38.188 1 96.56 574 LEU A O 1
ATOM 4620 N N . TYR A 1 575 ? 22.625 -103.25 -38.344 1 96.69 575 TYR A N 1
ATOM 4621 C CA . TYR A 1 575 ? 22.25 -101.875 -38.219 1 96.69 575 TYR A CA 1
ATOM 4622 C C . TYR A 1 575 ? 23.047 -101 -39.188 1 96.69 575 TYR A C 1
ATOM 4624 O O . TYR A 1 575 ? 24.094 -101.438 -39.688 1 96.69 575 TYR A O 1
ATOM 4632 N N . ALA A 1 576 ? 22.547 -99.938 -39.5 1 96.5 576 ALA A N 1
ATOM 4633 C CA . ALA A 1 576 ? 23.188 -98.812 -40.25 1 96.5 576 ALA A CA 1
ATOM 4634 C C . ALA A 1 576 ? 22.906 -97.5 -39.562 1 96.5 576 ALA A C 1
ATOM 4636 O O . ALA A 1 576 ? 21.766 -97.188 -39.156 1 96.5 576 ALA A O 1
ATOM 4637 N N . SER A 1 577 ? 23.906 -96.75 -39.344 1 95.69 577 SER A N 1
ATOM 4638 C CA . SER A 1 577 ? 23.781 -95.438 -38.656 1 95.69 577 SER A CA 1
ATOM 4639 C C . SER A 1 577 ? 24.344 -94.312 -39.5 1 95.69 577 SER A C 1
ATOM 4641 O O . SER A 1 577 ? 25.516 -94.312 -39.906 1 95.69 577 SER A O 1
ATOM 4643 N N . ALA A 1 578 ? 23.469 -93.375 -39.75 1 94.06 578 ALA A N 1
ATOM 4644 C CA . ALA A 1 578 ? 23.891 -92.188 -40.531 1 94.06 578 ALA A CA 1
ATOM 4645 C C . ALA A 1 578 ? 23.984 -90.938 -39.625 1 94.06 578 ALA A C 1
ATOM 4647 O O . ALA A 1 578 ? 23.031 -90.188 -39.5 1 94.06 578 ALA A O 1
ATOM 4648 N N . GLY A 1 579 ? 25.094 -90.625 -39.062 1 88.81 579 GLY A N 1
ATOM 4649 C CA . GLY A 1 579 ? 25.375 -89.438 -38.344 1 88.81 579 GLY A CA 1
ATOM 4650 C C . GLY A 1 579 ? 24.844 -89.375 -36.938 1 88.81 579 GLY A C 1
ATOM 4651 O O . GLY A 1 579 ? 24.938 -88.375 -36.219 1 88.81 579 GLY A O 1
ATOM 4652 N N . HIS A 1 580 ? 24.125 -90.375 -36.531 1 88.56 580 HIS A N 1
ATOM 4653 C CA . HIS A 1 580 ? 23.594 -90.5 -35.156 1 88.56 580 HIS A CA 1
ATOM 4654 C C . HIS A 1 580 ? 24.688 -90.812 -34.156 1 88.56 580 HIS A C 1
ATOM 4656 O O . HIS A 1 580 ? 25.703 -91.438 -34.5 1 88.56 580 HIS A O 1
ATOM 4662 N N . PRO A 1 581 ? 24.531 -90.375 -32.906 1 88.19 581 PRO A N 1
ATOM 4663 C CA . PRO A 1 581 ? 25.516 -90.75 -31.891 1 88.19 581 PRO A CA 1
ATOM 4664 C C . PRO A 1 581 ? 25.562 -92.312 -31.719 1 88.19 581 PRO A C 1
ATOM 4666 O O . PRO A 1 581 ? 24.656 -93 -32.125 1 88.19 581 PRO A O 1
ATOM 4669 N N . ASP A 1 582 ? 26.734 -92.688 -31.141 1 93.19 582 ASP A N 1
ATOM 4670 C CA . ASP A 1 582 ? 26.891 -94.125 -30.906 1 93.19 582 ASP A CA 1
ATOM 4671 C C . ASP A 1 582 ? 25.766 -94.625 -30.016 1 93.19 582 ASP A C 1
ATOM 4673 O O . ASP A 1 582 ? 25.344 -94 -29.078 1 93.19 582 ASP A O 1
ATOM 4677 N N . GLN A 1 583 ? 25.219 -95.75 -30.375 1 95.62 583 GLN A N 1
ATOM 4678 C CA . GLN A 1 583 ? 24.156 -96.438 -29.609 1 95.62 583 GLN A CA 1
ATOM 4679 C C . GLN A 1 583 ? 24.703 -97.562 -28.797 1 95.62 583 GLN A C 1
ATOM 4681 O O . GLN A 1 583 ? 25.891 -97.938 -28.906 1 95.62 583 GLN A O 1
ATOM 4686 N N . VAL A 1 584 ? 23.891 -98.25 -27.984 1 95.19 584 VAL A N 1
ATOM 4687 C CA . VAL A 1 584 ? 24.406 -99.25 -27.031 1 95.19 584 VAL A CA 1
ATOM 4688 C C . VAL A 1 584 ? 23.703 -100.562 -27.219 1 95.19 584 VAL A C 1
ATOM 4690 O O . VAL A 1 584 ? 22.484 -100.625 -27.344 1 95.19 584 VAL A O 1
ATOM 4693 N N . LEU A 1 585 ? 24.484 -101.562 -27.344 1 95.62 585 LEU A N 1
ATOM 4694 C CA . LEU A 1 585 ? 24.016 -102.938 -27.359 1 95.62 585 LEU A CA 1
ATOM 4695 C C . LEU A 1 585 ? 24.453 -103.688 -26.109 1 95.62 585 LEU A C 1
ATOM 4697 O O . LEU A 1 585 ? 25.641 -103.75 -25.781 1 95.62 585 LEU A O 1
ATOM 4701 N N . LEU A 1 586 ? 23.453 -104.25 -25.438 1 93.81 586 LEU A N 1
ATOM 4702 C CA . LEU A 1 586 ? 23.719 -105 -24.219 1 93.81 586 LEU A CA 1
ATOM 4703 C C . LEU A 1 586 ? 23.469 -106.5 -24.438 1 93.81 586 LEU A C 1
ATOM 4705 O O . LEU A 1 586 ? 22.359 -106.875 -24.812 1 93.81 586 LEU A O 1
ATOM 4709 N N . ARG A 1 587 ? 24.438 -107.312 -24.141 1 89.31 587 ARG A N 1
ATOM 4710 C CA . ARG A 1 587 ? 24.312 -108.812 -24.234 1 89.31 587 ARG A CA 1
ATOM 4711 C C . ARG A 1 587 ? 24.359 -109.438 -22.859 1 89.31 587 ARG A C 1
ATOM 4713 O O . ARG A 1 587 ? 24.969 -108.938 -21.938 1 89.31 587 ARG A O 1
ATOM 4720 N N . PRO A 1 588 ? 23.656 -110.625 -22.828 1 80.94 588 PRO A N 1
ATOM 4721 C CA . PRO A 1 588 ? 23.609 -111.312 -21.516 1 80.94 588 PRO A CA 1
ATOM 4722 C C . PRO A 1 588 ? 24.984 -111.75 -21.047 1 80.94 588 PRO A C 1
ATOM 4724 O O . PRO A 1 588 ? 25.266 -111.812 -19.844 1 80.94 588 PRO A O 1
ATOM 4727 N N . ASP A 1 589 ? 25.859 -112.312 -21.844 1 75.19 589 ASP A N 1
ATOM 4728 C CA . ASP A 1 589 ? 27.094 -113 -21.453 1 75.19 589 ASP A CA 1
ATOM 4729 C C . ASP A 1 589 ? 28.25 -112 -21.359 1 75.19 589 ASP A C 1
ATOM 4731 O O . ASP A 1 589 ? 29.328 -112.312 -20.828 1 75.19 589 ASP A O 1
ATOM 4735 N N . VAL A 1 590 ? 28.188 -110.875 -22.094 1 71.12 590 VAL A N 1
ATOM 4736 C CA . VAL A 1 590 ? 29.375 -110.062 -22.281 1 71.12 590 VAL A CA 1
ATOM 4737 C C . VAL A 1 590 ? 29.109 -108.625 -21.844 1 71.12 590 VAL A C 1
ATOM 4739 O O . VAL A 1 590 ? 27.969 -108.25 -21.625 1 71.12 590 VAL A O 1
ATOM 4742 N N . ALA A 1 591 ? 30.141 -107.75 -21.781 1 79.12 591 ALA A N 1
ATOM 4743 C CA . ALA A 1 591 ? 30.234 -106.312 -21.641 1 79.12 591 ALA A CA 1
ATOM 4744 C C . ALA A 1 591 ? 29.406 -105.562 -22.703 1 79.12 591 ALA A C 1
ATOM 4746 O O . ALA A 1 591 ? 29.016 -106.188 -23.703 1 79.12 591 ALA A O 1
ATOM 4747 N N . TYR A 1 592 ? 28.984 -104.312 -22.562 1 87.69 592 TYR A N 1
ATOM 4748 C CA . TYR A 1 592 ? 28.219 -103.562 -23.516 1 87.69 592 TYR A CA 1
ATOM 4749 C C . TYR A 1 592 ? 29.062 -103.25 -24.766 1 87.69 592 TYR A C 1
ATOM 4751 O O . TYR A 1 592 ? 30.297 -103.25 -24.703 1 87.69 592 TYR A O 1
ATOM 4759 N N . GLU A 1 593 ? 28.5 -103.25 -25.953 1 92 593 GLU A N 1
ATOM 4760 C CA . GLU A 1 593 ? 29.125 -102.875 -27.203 1 92 593 GLU A CA 1
ATOM 4761 C C . GLU A 1 593 ? 28.547 -101.562 -27.734 1 92 593 GLU A C 1
ATOM 4763 O O . GLU A 1 593 ? 27.344 -101.312 -27.625 1 92 593 GLU A O 1
ATOM 4768 N N . LEU A 1 594 ? 29.406 -100.75 -28.219 1 93.56 594 LEU A N 1
ATOM 4769 C CA . LEU A 1 594 ? 28.969 -99.5 -28.828 1 93.56 594 LEU A CA 1
ATOM 4770 C C . LEU A 1 594 ? 28.766 -99.688 -30.328 1 93.56 594 LEU A C 1
ATOM 4772 O O . LEU A 1 594 ? 29.594 -100.312 -31 1 93.56 594 LEU A O 1
ATOM 4776 N N . LEU A 1 595 ? 27.641 -99.25 -30.75 1 95.31 595 LEU A N 1
ATOM 4777 C CA . LEU A 1 595 ? 27.359 -99.25 -32.188 1 95.31 595 LEU A CA 1
ATOM 4778 C C . LEU A 1 595 ? 27.797 -97.875 -32.812 1 95.31 595 LEU A C 1
ATOM 4780 O O . LEU A 1 595 ? 27.125 -96.875 -32.625 1 95.31 595 LEU A O 1
ATOM 4784 N N . HIS A 1 596 ? 28.781 -97.938 -33.594 1 93.94 596 HIS A N 1
ATOM 4785 C CA . HIS A 1 596 ? 29.359 -96.75 -34.156 1 93.94 596 HIS A CA 1
ATOM 4786 C C . HIS A 1 596 ? 28.672 -96.375 -35.469 1 93.94 596 HIS A C 1
ATOM 4788 O O . HIS A 1 596 ? 28 -97.188 -36.094 1 93.94 596 HIS A O 1
ATOM 4794 N N . LYS A 1 597 ? 28.844 -95.062 -35.875 1 93.19 597 LYS A N 1
ATOM 4795 C CA . LYS A 1 597 ? 28.297 -94.562 -37.125 1 93.19 597 LYS A CA 1
ATOM 4796 C C . LYS A 1 597 ? 28.875 -95.312 -38.312 1 93.19 597 LYS A C 1
ATOM 4798 O O . LYS A 1 597 ? 30.062 -95.625 -38.312 1 93.19 597 LYS A O 1
ATOM 4803 N N . THR A 1 598 ? 28.109 -95.625 -39.25 1 94.06 598 THR A N 1
ATOM 4804 C CA . THR A 1 598 ? 28.547 -96.375 -40.375 1 94.06 598 THR A CA 1
ATOM 4805 C C . THR A 1 598 ? 28.531 -95.562 -41.656 1 94.06 598 THR A C 1
ATOM 4807 O O . THR A 1 598 ? 28.875 -96.062 -42.75 1 94.06 598 THR A O 1
ATOM 4810 N N . GLY A 1 599 ? 28.094 -94.312 -41.531 1 90.62 599 GLY A N 1
ATOM 4811 C CA . GLY A 1 599 ? 28.047 -93.438 -42.688 1 90.62 599 GLY A CA 1
ATOM 4812 C C . GLY A 1 599 ? 27.812 -92 -42.312 1 90.62 599 GLY A C 1
ATOM 4813 O O . GLY A 1 599 ? 27.672 -91.688 -41.125 1 90.62 599 GLY A O 1
ATOM 4814 N N . PRO A 1 600 ? 27.781 -91.125 -43.281 1 90.62 600 PRO A N 1
ATOM 4815 C CA . PRO A 1 600 ? 27.547 -89.688 -43.031 1 90.62 600 PRO A CA 1
ATOM 4816 C C . PRO A 1 600 ? 26.078 -89.375 -42.75 1 90.62 600 PRO A C 1
ATOM 4818 O O . PRO A 1 600 ? 25.203 -90.188 -43 1 90.62 600 PRO A O 1
ATOM 4821 N N . ILE A 1 601 ? 25.844 -88.188 -42.25 1 90.62 601 ILE A N 1
ATOM 4822 C CA . ILE A 1 601 ? 24.5 -87.75 -41.906 1 90.62 601 ILE A CA 1
ATOM 4823 C C . ILE A 1 601 ? 23.672 -87.625 -43.188 1 90.62 601 ILE A C 1
ATOM 4825 O O . ILE A 1 601 ? 24.203 -87.375 -44.25 1 90.62 601 ILE A O 1
ATOM 4829 N N . LEU A 1 602 ? 22.391 -87.812 -43.062 1 90.19 602 LEU A N 1
ATOM 4830 C CA . LEU A 1 602 ? 21.5 -87.75 -44.219 1 90.19 602 LEU A CA 1
ATOM 4831 C C . LEU A 1 602 ? 21.25 -86.312 -44.625 1 90.19 602 LEU A C 1
ATOM 4833 O O . LEU A 1 602 ? 21.188 -85.375 -43.781 1 90.19 602 LEU A O 1
ATOM 4837 N N . GLY A 1 603 ? 20.984 -86 -45.906 1 84.62 603 GLY A N 1
ATOM 4838 C CA . GLY A 1 603 ? 20.625 -84.688 -46.438 1 84.62 603 GLY A CA 1
ATOM 4839 C C . GLY A 1 603 ? 21.812 -83.875 -46.875 1 84.62 603 GLY A C 1
ATOM 4840 O O . GLY A 1 603 ? 21.656 -82.75 -47.438 1 84.62 603 GLY A O 1
ATOM 4841 N N . LEU A 1 604 ? 23.016 -84.312 -46.625 1 81.75 604 LEU A N 1
ATOM 4842 C CA . LEU A 1 604 ? 24.203 -83.5 -46.938 1 81.75 604 LEU A CA 1
ATOM 4843 C C . LEU A 1 604 ? 24.797 -83.938 -48.281 1 81.75 604 LEU A C 1
ATOM 4845 O O . LEU A 1 604 ? 25.234 -83.062 -49.031 1 81.75 604 LEU A O 1
ATOM 4849 N N . PHE A 1 605 ? 24.781 -85.312 -48.562 1 80.75 605 PHE A N 1
ATOM 4850 C CA . PHE A 1 605 ? 25.438 -85.812 -49.75 1 80.75 605 PHE A CA 1
ATOM 4851 C C . PHE A 1 605 ? 24.453 -86.562 -50.656 1 80.75 605 PHE A C 1
ATOM 4853 O O . PHE A 1 605 ? 23.594 -87.25 -50.156 1 80.75 605 PHE A O 1
ATOM 4860 N N . ASP A 1 606 ? 24.562 -86.5 -51.906 1 79.88 606 ASP A N 1
ATOM 4861 C CA . ASP A 1 606 ? 23.719 -87.188 -52.844 1 79.88 606 ASP A CA 1
ATOM 4862 C C . ASP A 1 606 ? 23.969 -88.688 -52.844 1 79.88 606 ASP A C 1
ATOM 4864 O O . ASP A 1 606 ? 23.031 -89.5 -52.812 1 79.88 606 ASP A O 1
ATOM 4868 N N . ASP A 1 607 ? 25.297 -88.938 -52.906 1 80.62 607 ASP A N 1
ATOM 4869 C CA . ASP A 1 607 ? 25.656 -90.375 -52.906 1 80.62 607 ASP A CA 1
ATOM 4870 C C . ASP A 1 607 ? 26.078 -90.812 -51.5 1 80.62 607 ASP A C 1
ATOM 4872 O O . ASP A 1 607 ? 27.172 -90.438 -51.031 1 80.62 607 ASP A O 1
ATOM 4876 N N . LEU A 1 608 ? 25.109 -91.5 -50.812 1 82.88 608 LEU A N 1
ATOM 4877 C CA . LEU A 1 608 ? 25.344 -91.938 -49.438 1 82.88 608 LEU A CA 1
ATOM 4878 C C . LEU A 1 608 ? 26.078 -93.25 -49.406 1 82.88 608 LEU A C 1
ATOM 4880 O O . LEU A 1 608 ? 25.531 -94.25 -49.844 1 82.88 608 LEU A O 1
ATOM 4884 N N . GLU A 1 609 ? 27.375 -93.25 -49.094 1 87.62 609 GLU A N 1
ATOM 4885 C CA . GLU A 1 609 ? 28.109 -94.5 -48.844 1 87.62 609 GLU A CA 1
ATOM 4886 C C . GLU A 1 609 ? 27.938 -94.938 -47.406 1 87.62 609 GLU A C 1
ATOM 4888 O O . GLU A 1 609 ? 28.516 -94.375 -46.5 1 87.62 609 GLU A O 1
ATOM 4893 N N . ILE A 1 610 ? 27.031 -95.875 -47.219 1 90.62 610 ILE A N 1
ATOM 4894 C CA . ILE A 1 610 ? 26.734 -96.375 -45.875 1 90.62 610 ILE A CA 1
ATOM 4895 C C . ILE A 1 610 ? 26.906 -97.875 -45.812 1 90.62 610 ILE A C 1
ATOM 4897 O O . ILE A 1 610 ? 26.594 -98.562 -46.781 1 90.62 610 ILE A O 1
ATOM 4901 N N . GLN A 1 611 ? 27.547 -98.375 -44.812 1 92.38 611 GLN A N 1
ATOM 4902 C CA . GLN A 1 611 ? 27.734 -99.75 -44.562 1 92.38 611 GLN A CA 1
ATOM 4903 C C . GLN A 1 611 ? 26.891 -100.25 -43.406 1 92.38 611 GLN A C 1
ATOM 4905 O O . GLN A 1 611 ? 26.312 -99.438 -42.656 1 92.38 611 GLN A O 1
ATOM 4910 N N . PHE A 1 612 ? 26.656 -101.562 -43.406 1 93.06 612 PHE A N 1
ATOM 4911 C CA . PHE A 1 612 ? 25.969 -102.125 -42.25 1 93.06 612 PHE A CA 1
ATOM 4912 C C . PHE A 1 612 ? 26.906 -102.938 -41.438 1 93.06 612 PHE A C 1
ATOM 4914 O O . PHE A 1 612 ? 27.938 -103.438 -41.938 1 93.06 612 PHE A O 1
ATOM 4921 N N . ASN A 1 613 ? 26.688 -103.125 -40.188 1 95.12 613 ASN A N 1
ATOM 4922 C CA . ASN A 1 613 ? 27.375 -104 -39.281 1 95.12 613 ASN A CA 1
ATOM 4923 C C . ASN A 1 613 ? 26.422 -105.062 -38.656 1 95.12 613 ASN A C 1
ATOM 4925 O O . ASN A 1 613 ? 25.219 -104.812 -38.531 1 95.12 613 ASN A O 1
ATOM 4929 N N . THR A 1 614 ? 26.938 -106.188 -38.406 1 95.38 614 THR A N 1
ATOM 4930 C CA . THR A 1 614 ? 26.125 -107.25 -37.812 1 95.38 614 THR A CA 1
ATOM 4931 C C . THR A 1 614 ? 26.672 -107.688 -36.438 1 95.38 614 THR A C 1
ATOM 4933 O O . THR A 1 614 ? 27.891 -107.75 -36.25 1 95.38 614 THR A O 1
ATOM 4936 N N . PHE A 1 615 ? 25.781 -107.875 -35.531 1 94.94 615 PHE A N 1
ATOM 4937 C CA . PHE A 1 615 ? 26.125 -108.312 -34.188 1 94.94 615 PHE A CA 1
ATOM 4938 C C . PHE A 1 615 ? 25.203 -109.438 -33.75 1 94.94 615 PHE A C 1
ATOM 4940 O O . PHE A 1 615 ? 24.047 -109.5 -34.156 1 94.94 615 PHE A O 1
ATOM 4947 N N . PRO A 1 616 ? 25.672 -110.375 -32.969 1 93.25 616 PRO A N 1
ATOM 4948 C CA . PRO A 1 616 ? 24.781 -111.375 -32.375 1 93.25 616 PRO A CA 1
ATOM 4949 C C . PRO A 1 616 ? 23.766 -110.75 -31.422 1 93.25 616 PRO A C 1
ATOM 4951 O O . PRO A 1 616 ? 24.109 -109.812 -30.672 1 93.25 616 PRO A O 1
ATOM 4954 N N . PHE A 1 617 ? 22.562 -111.188 -31.484 1 94.19 617 PHE A N 1
ATOM 4955 C CA . PHE A 1 617 ? 21.484 -110.688 -30.641 1 94.19 617 PHE A CA 1
ATOM 4956 C C . PHE A 1 617 ? 20.719 -111.875 -30.016 1 94.19 617 PHE A C 1
ATOM 4958 O O . PHE A 1 617 ? 19.531 -112.062 -30.328 1 94.19 617 PHE A O 1
ATOM 4965 N N . PRO A 1 618 ? 21.359 -112.625 -29.141 1 91.44 618 PRO A N 1
ATOM 4966 C CA . PRO A 1 618 ? 20.672 -113.75 -28.5 1 91.44 618 PRO A CA 1
ATOM 4967 C C . PRO A 1 618 ? 19.516 -113.312 -27.594 1 91.44 618 PRO A C 1
ATOM 4969 O O . PRO A 1 618 ? 19.375 -112.125 -27.312 1 91.44 618 PRO A O 1
ATOM 4972 N N . VAL A 1 619 ? 18.75 -114.375 -27.188 1 91.81 619 VAL A N 1
ATOM 4973 C CA . VAL A 1 619 ? 17.625 -114.062 -26.312 1 91.81 619 VAL A CA 1
ATOM 4974 C C . VAL A 1 619 ? 18.109 -113.438 -25.016 1 91.81 619 VAL A C 1
ATOM 4976 O O . VAL A 1 619 ? 19.094 -113.938 -24.422 1 91.81 619 VAL A O 1
ATOM 4979 N N . GLY A 1 620 ? 17.531 -112.312 -24.625 1 89 620 GLY A N 1
ATOM 4980 C CA . GLY A 1 620 ? 17.922 -111.562 -23.422 1 89 620 GLY A CA 1
ATOM 4981 C C . GLY A 1 620 ? 18.781 -110.375 -23.719 1 89 620 GLY A C 1
ATOM 4982 O O . GLY A 1 620 ? 19.078 -109.562 -22.828 1 89 620 GLY A O 1
ATOM 4983 N N . SER A 1 621 ? 19.188 -110.125 -24.969 1 93.12 621 SER A N 1
ATOM 4984 C CA . SER A 1 621 ? 19.938 -108.938 -25.375 1 93.12 621 SER A CA 1
ATOM 4985 C C . SER A 1 621 ? 19.062 -107.688 -25.406 1 93.12 621 SER A C 1
ATOM 4987 O O . SER A 1 621 ? 17.844 -107.812 -25.578 1 93.12 621 SER A O 1
ATOM 4989 N N . ARG A 1 622 ? 19.656 -106.562 -25.188 1 95 622 ARG A N 1
ATOM 4990 C CA . ARG A 1 622 ? 18.938 -105.25 -25.203 1 95 622 ARG A CA 1
ATOM 4991 C C . ARG A 1 622 ? 19.609 -104.25 -26.141 1 95 622 ARG A C 1
ATOM 4993 O O . ARG A 1 622 ? 20.844 -104.188 -26.219 1 95 622 ARG A O 1
ATOM 5000 N N . LEU A 1 623 ? 18.844 -103.625 -26.906 1 95.69 623 LEU A N 1
ATOM 5001 C CA . LEU A 1 623 ? 19.281 -102.5 -27.781 1 95.69 623 LEU A CA 1
ATOM 5002 C C . LEU A 1 623 ? 18.766 -101.188 -27.25 1 95.69 623 LEU A C 1
ATOM 5004 O O . LEU A 1 623 ? 17.562 -101 -27.047 1 95.69 623 LEU A O 1
ATOM 5008 N N . LEU A 1 624 ? 19.688 -100.375 -26.984 1 95.69 624 LEU A N 1
ATOM 5009 C CA . LEU A 1 624 ? 19.344 -99 -26.5 1 95.69 624 LEU A CA 1
ATOM 5010 C C . LEU A 1 624 ? 19.672 -97.938 -27.547 1 95.69 624 LEU A C 1
ATOM 5012 O O . LEU A 1 624 ? 20.844 -97.812 -27.922 1 95.69 624 LEU A O 1
ATOM 5016 N N . LEU A 1 625 ? 18.609 -97.25 -28.016 1 96.19 625 LEU A N 1
ATOM 5017 C CA . LEU A 1 625 ? 18.766 -96.125 -28.938 1 96.19 625 LEU A CA 1
ATOM 5018 C C . LEU A 1 625 ? 18.359 -94.812 -28.266 1 96.19 625 LEU A C 1
ATOM 5020 O O . LEU A 1 625 ? 17.406 -94.75 -27.484 1 96.19 625 LEU A O 1
ATOM 5024 N N . PHE A 1 626 ? 19.031 -93.812 -28.531 1 94.31 626 PHE A N 1
ATOM 5025 C CA . PHE A 1 626 ? 18.688 -92.5 -27.953 1 94.31 626 PHE A CA 1
ATOM 5026 C C . PHE A 1 626 ? 19.125 -91.375 -28.859 1 94.31 626 PHE A C 1
ATOM 5028 O O . PHE A 1 626 ? 20.062 -91.5 -29.656 1 94.31 626 PHE A O 1
ATOM 5035 N N . SER A 1 627 ? 18.438 -90.25 -28.828 1 91.31 627 SER A N 1
ATOM 5036 C CA . SER A 1 627 ? 18.766 -89.062 -29.594 1 91.31 627 SER A CA 1
ATOM 5037 C C . SER A 1 627 ? 19.875 -88.25 -28.938 1 91.31 627 SER A C 1
ATOM 5039 O O . SER A 1 627 ? 20.234 -88.562 -27.781 1 91.31 627 SER A O 1
ATOM 5041 N N . ASP A 1 628 ? 20.453 -87.25 -29.641 1 88.44 628 ASP A N 1
ATOM 5042 C CA . ASP A 1 628 ? 21.594 -86.5 -29.156 1 88.44 628 ASP A CA 1
ATOM 5043 C C . ASP A 1 628 ? 21.203 -85.625 -27.969 1 88.44 628 ASP A C 1
ATOM 5045 O O . ASP A 1 628 ? 22.062 -85.188 -27.188 1 88.44 628 ASP A O 1
ATOM 5049 N N . GLY A 1 629 ? 19.984 -85.375 -27.797 1 87.44 629 GLY A N 1
ATOM 5050 C CA . GLY A 1 629 ? 19.547 -84.562 -26.672 1 87.44 629 GLY A CA 1
ATOM 5051 C C . GLY A 1 629 ? 19.859 -85.188 -25.328 1 87.44 629 GLY A C 1
ATOM 5052 O O . GLY A 1 629 ? 20.031 -84.5 -24.328 1 87.44 629 GLY A O 1
ATOM 5053 N N . LEU A 1 630 ? 19.906 -86.5 -25.297 1 88.81 630 LEU A N 1
ATOM 5054 C CA . LEU A 1 630 ? 20.234 -87.188 -24.047 1 88.81 630 LEU A CA 1
ATOM 5055 C C . LEU A 1 630 ? 21.672 -86.875 -23.641 1 88.81 630 LEU A C 1
ATOM 5057 O O . LEU A 1 630 ? 21.984 -86.938 -22.453 1 88.81 630 LEU A O 1
ATOM 5061 N N . ILE A 1 631 ? 22.438 -86.625 -24.609 1 84.81 631 ILE A N 1
ATOM 5062 C CA . ILE A 1 631 ? 23.844 -86.375 -24.344 1 84.81 631 ILE A CA 1
ATOM 5063 C C . ILE A 1 631 ? 24.125 -84.875 -24.281 1 84.81 631 ILE A C 1
ATOM 5065 O O . ILE A 1 631 ? 24.906 -84.438 -23.422 1 84.81 631 ILE A O 1
ATOM 5069 N N . GLU A 1 632 ? 23.531 -84.062 -25.141 1 79.19 632 GLU A N 1
ATOM 5070 C CA . GLU A 1 632 ? 23.906 -82.688 -25.344 1 79.19 632 GLU A CA 1
ATOM 5071 C C . GLU A 1 632 ? 23.219 -81.812 -24.328 1 79.19 632 GLU A C 1
ATOM 5073 O O . GLU A 1 632 ? 23.672 -80.688 -24.078 1 79.19 632 GLU A O 1
ATOM 5078 N N . ASN A 1 633 ? 21.984 -82 -23.812 1 72.75 633 ASN A N 1
ATOM 5079 C CA . ASN A 1 633 ? 21.297 -81.125 -22.875 1 72.75 633 ASN A CA 1
ATOM 5080 C C . ASN A 1 633 ? 22.125 -80.875 -21.609 1 72.75 633 ASN A C 1
ATOM 5082 O O . ASN A 1 633 ? 21.812 -80 -20.797 1 72.75 633 ASN A O 1
ATOM 5086 N N . ARG A 1 634 ? 23.438 -80.875 -21.641 1 58.5 634 ARG A N 1
ATOM 5087 C CA . ARG A 1 634 ? 24.312 -80.938 -20.484 1 58.5 634 ARG A CA 1
ATOM 5088 C C . ARG A 1 634 ? 24.797 -79.5 -20.156 1 58.5 634 ARG A C 1
ATOM 5090 O O . ARG A 1 634 ? 24.688 -78.625 -20.969 1 58.5 634 ARG A O 1
ATOM 5097 N N . ARG A 1 635 ? 25.266 -79.125 -18.75 1 55.31 635 ARG A N 1
ATOM 5098 C CA . ARG A 1 635 ? 25.859 -77.938 -18.141 1 55.31 635 ARG A CA 1
ATOM 5099 C C . ARG A 1 635 ? 27.062 -77.5 -18.938 1 55.31 635 ARG A C 1
ATOM 5101 O O . ARG A 1 635 ? 27.75 -78.25 -19.562 1 55.31 635 ARG A O 1
ATOM 5108 N N . LYS A 1 636 ? 27.172 -76.062 -19.188 1 51.69 636 LYS A N 1
ATOM 5109 C CA . LYS A 1 636 ? 28.391 -75.438 -19.641 1 51.69 636 LYS A CA 1
ATOM 5110 C C . LYS A 1 636 ? 29.641 -76.125 -19.156 1 51.69 636 LYS A C 1
ATOM 5112 O O . LYS A 1 636 ? 30.609 -76.312 -19.906 1 51.69 636 LYS A O 1
ATOM 5117 N N . GLU A 1 637 ? 29.672 -76.375 -18.047 1 51.97 637 GLU A N 1
ATOM 5118 C CA . GLU A 1 637 ? 30.984 -76.75 -17.531 1 51.97 637 GLU A CA 1
ATOM 5119 C C . GLU A 1 637 ? 31.203 -78.25 -17.688 1 51.97 637 GLU A C 1
ATOM 5121 O O . GLU A 1 637 ? 32.344 -78.688 -17.797 1 51.97 637 GLU A O 1
ATOM 5126 N N . ASN A 1 638 ? 30.281 -79.188 -17.297 1 49.25 638 ASN A N 1
ATOM 5127 C CA . ASN A 1 638 ? 30.578 -80.625 -17.156 1 49.25 638 ASN A CA 1
ATOM 5128 C C . ASN A 1 638 ? 30.047 -81.438 -18.344 1 49.25 638 ASN A C 1
ATOM 5130 O O . ASN A 1 638 ? 28.875 -81.812 -18.344 1 49.25 638 ASN A O 1
ATOM 5134 N N . ARG A 1 639 ? 30.609 -81.375 -19.469 1 47.75 639 ARG A N 1
ATOM 5135 C CA . ARG A 1 639 ? 30.406 -82.062 -20.766 1 47.75 639 ARG A CA 1
ATOM 5136 C C . ARG A 1 639 ? 30.25 -83.562 -20.609 1 47.75 639 ARG A C 1
ATOM 5138 O O . ARG A 1 639 ? 30.359 -84.312 -21.594 1 47.75 639 ARG A O 1
ATOM 5145 N N . TRP A 1 640 ? 30.203 -84.25 -19.484 1 46.41 640 TRP A N 1
ATOM 5146 C CA . TRP A 1 640 ? 30.672 -85.625 -19.312 1 46.41 640 TRP A CA 1
ATOM 5147 C C . TRP A 1 640 ? 29.578 -86.625 -19.719 1 46.41 640 TRP A C 1
ATOM 5149 O O . TRP A 1 640 ? 29.812 -87.812 -19.75 1 46.41 640 TRP A O 1
ATOM 5159 N N . SER A 1 641 ? 28.297 -86.375 -19.703 1 57.28 641 SER A N 1
ATOM 5160 C CA . SER A 1 641 ? 27.594 -87.625 -19.906 1 57.28 641 SER A CA 1
ATOM 5161 C C . SER A 1 641 ? 27.812 -88.125 -21.312 1 57.28 641 SER A C 1
ATOM 5163 O O . SER A 1 641 ? 27.438 -87.5 -22.297 1 57.28 641 SER A O 1
ATOM 5165 N N . THR A 1 642 ? 28.906 -89 -21.453 1 74.12 642 THR A N 1
ATOM 5166 C CA . THR A 1 642 ? 29.328 -89.625 -22.688 1 74.12 642 THR A CA 1
ATOM 5167 C C . THR A 1 642 ? 28.531 -90.938 -22.953 1 74.12 642 THR A C 1
ATOM 5169 O O . THR A 1 642 ? 27.828 -91.375 -22.062 1 74.12 642 THR A O 1
ATOM 5172 N N . VAL A 1 643 ? 28.406 -91.25 -24.125 1 86.5 643 VAL A N 1
ATOM 5173 C CA . VAL A 1 643 ? 27.781 -92.5 -24.516 1 86.5 643 VAL A CA 1
ATOM 5174 C C . VAL A 1 643 ? 28.234 -93.625 -23.609 1 86.5 643 VAL A C 1
ATOM 5176 O O . VAL A 1 643 ? 27.453 -94.5 -23.266 1 86.5 643 VAL A O 1
ATOM 5179 N N . ASP A 1 644 ? 29.438 -93.438 -23.078 1 87.38 644 ASP A N 1
ATOM 5180 C CA . ASP A 1 644 ? 30 -94.5 -22.219 1 87.38 644 ASP A CA 1
ATOM 5181 C C . ASP A 1 644 ? 29.312 -94.5 -20.859 1 87.38 644 ASP A C 1
ATOM 5183 O O . ASP A 1 644 ? 29.062 -95.625 -20.312 1 87.38 644 ASP A O 1
ATOM 5187 N N . SER A 1 645 ? 29.094 -93.375 -20.375 1 87.12 645 SER A N 1
ATOM 5188 C CA . SER A 1 645 ? 28.422 -93.312 -19.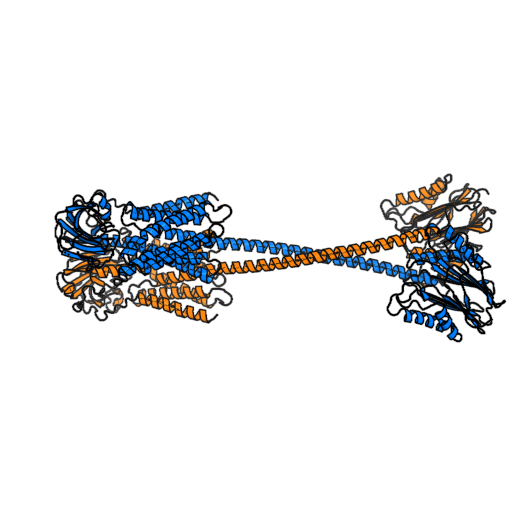078 1 87.12 645 SER A CA 1
ATOM 5189 C C . SER A 1 645 ? 27.016 -93.938 -19.172 1 87.12 645 SER A C 1
ATOM 5191 O O . SER A 1 645 ? 26.562 -94.562 -18.234 1 87.12 645 SER A O 1
ATOM 5193 N N . ILE A 1 646 ? 26.297 -93.688 -20.188 1 90.44 646 ILE A N 1
ATOM 5194 C CA . ILE A 1 646 ? 24.969 -94.25 -20.422 1 90.44 646 ILE A CA 1
ATOM 5195 C C . ILE A 1 646 ? 25.062 -95.75 -20.547 1 90.44 646 ILE A C 1
ATOM 5197 O O . ILE A 1 646 ? 24.234 -96.5 -19.969 1 90.44 646 ILE A O 1
ATOM 5201 N N . ALA A 1 647 ? 26.094 -96.188 -21.25 1 91.44 647 ALA A N 1
ATOM 5202 C CA . ALA A 1 647 ? 26.281 -97.625 -21.453 1 91.44 647 ALA A CA 1
ATOM 5203 C C . ALA A 1 647 ? 26.594 -98.312 -20.141 1 91.44 647 ALA A C 1
ATOM 5205 O O . ALA A 1 647 ? 26.078 -99.438 -19.891 1 91.44 647 ALA A O 1
ATOM 5206 N N . ILE A 1 648 ? 27.438 -97.812 -19.359 1 90.06 648 ILE A N 1
ATOM 5207 C CA . ILE A 1 648 ? 27.812 -98.375 -18.078 1 90.06 648 ILE A CA 1
ATOM 5208 C C . ILE A 1 648 ? 26.578 -98.5 -17.172 1 90.06 648 ILE A C 1
ATOM 5210 O O . ILE A 1 648 ? 26.359 -99.5 -16.547 1 90.06 648 ILE A O 1
ATOM 5214 N N . LYS A 1 649 ? 25.844 -97.375 -17.172 1 91.5 649 LYS A N 1
ATOM 5215 C CA . LYS A 1 649 ? 24.641 -97.375 -16.359 1 91.5 649 LYS A CA 1
ATOM 5216 C C . LYS A 1 649 ? 23.641 -98.438 -16.859 1 91.5 649 LYS A C 1
ATOM 5218 O O . LYS A 1 649 ? 23.016 -99.125 -16.062 1 91.5 649 LYS A O 1
ATOM 5223 N N . ALA A 1 650 ? 23.391 -98.438 -18.125 1 92.06 650 ALA A N 1
ATOM 5224 C CA . ALA A 1 650 ? 22.469 -99.438 -18.703 1 92.06 650 ALA A CA 1
ATOM 5225 C C . ALA A 1 650 ? 22.906 -100.875 -18.406 1 92.06 650 ALA A C 1
ATOM 5227 O O . ALA A 1 650 ? 22.078 -101.75 -18.156 1 92.06 650 ALA A O 1
ATOM 5228 N N . ASN A 1 651 ? 24.219 -101 -18.5 1 90.69 651 ASN A N 1
ATOM 5229 C CA . ASN A 1 651 ? 24.766 -102.375 -18.219 1 90.69 651 ASN A CA 1
ATOM 5230 C C . ASN A 1 651 ? 24.562 -102.75 -16.766 1 90.69 651 ASN A C 1
ATOM 5232 O O . ASN A 1 651 ? 24.359 -103.938 -16.453 1 90.69 651 ASN A O 1
ATOM 5236 N N . SER A 1 652 ? 24.719 -101.875 -15.867 1 90.25 652 SER A N 1
ATOM 5237 C CA . SER A 1 652 ? 24.516 -102.125 -14.453 1 90.25 652 SER A CA 1
ATOM 5238 C C . SER A 1 652 ? 23.062 -102.5 -14.156 1 90.25 652 SER A C 1
ATOM 5240 O O . SER A 1 652 ? 22.766 -103.125 -13.156 1 90.25 652 SER A O 1
ATOM 5242 N N . MET A 1 653 ? 22.141 -102.188 -15.07 1 90.19 653 MET A N 1
ATOM 5243 C CA . MET A 1 653 ? 20.703 -102.438 -14.867 1 90.19 653 MET A CA 1
ATOM 5244 C C . MET A 1 653 ? 20.203 -103.5 -15.82 1 90.19 653 MET A C 1
ATOM 5246 O O . MET A 1 653 ? 19.047 -103.438 -16.266 1 90.19 653 MET A O 1
ATOM 5250 N N . HIS A 1 654 ? 20.984 -104.375 -16.141 1 84.69 654 HIS A N 1
ATOM 5251 C CA . HIS A 1 654 ? 20.625 -105.438 -17.125 1 84.69 654 HIS A CA 1
ATOM 5252 C C . HIS A 1 654 ? 19.469 -106.25 -16.641 1 84.69 654 HIS A C 1
ATOM 5254 O O . HIS A 1 654 ? 18.688 -106.812 -17.453 1 84.69 654 HIS A O 1
ATOM 5260 N N . SER A 1 655 ? 19.312 -106.375 -15.367 1 83.31 655 SER A N 1
ATOM 5261 C CA . SER A 1 655 ? 18.297 -107.25 -14.812 1 83.31 655 SER A CA 1
ATOM 5262 C C . SER A 1 655 ? 17 -106.5 -14.539 1 83.31 655 SER A C 1
ATOM 5264 O O . SER A 1 655 ? 15.961 -107.125 -14.25 1 83.31 655 SER A O 1
ATOM 5266 N N . SER A 1 656 ? 17.016 -105.188 -14.797 1 89.69 656 SER A N 1
ATOM 5267 C CA . SER A 1 656 ? 15.836 -104.375 -14.5 1 89.69 656 SER A CA 1
ATOM 5268 C C . SER A 1 656 ? 14.867 -104.375 -15.68 1 89.69 656 SER A C 1
ATOM 5270 O O . SER A 1 656 ? 15.234 -104.75 -16.797 1 89.69 656 SER A O 1
ATOM 5272 N N . ASN A 1 657 ? 13.641 -104 -15.336 1 92.69 657 ASN A N 1
ATOM 5273 C CA . ASN A 1 657 ? 12.641 -103.812 -16.391 1 92.69 657 ASN A CA 1
ATOM 5274 C C . ASN A 1 657 ? 12.992 -102.625 -17.297 1 92.69 657 ASN A C 1
ATOM 5276 O O . ASN A 1 657 ? 13.695 -101.688 -16.891 1 92.69 657 ASN A O 1
ATOM 5280 N N . LEU A 1 658 ? 12.633 -102.688 -18.547 1 94.12 658 LEU A N 1
ATOM 5281 C CA . LEU A 1 658 ? 12.961 -101.688 -19.531 1 94.12 658 LEU A CA 1
ATOM 5282 C C . LEU A 1 658 ? 12.461 -100.312 -19.078 1 94.12 658 LEU A C 1
ATOM 5284 O O . LEU A 1 658 ? 13.125 -99.312 -19.312 1 94.12 658 LEU A O 1
ATOM 5288 N N . GLN A 1 659 ? 11.344 -100.25 -18.516 1 94.06 659 GLN A N 1
ATOM 5289 C CA . GLN A 1 659 ? 10.766 -99 -18.062 1 94.06 659 GLN A CA 1
ATOM 5290 C C . GLN A 1 659 ? 11.633 -98.375 -16.984 1 94.06 659 GLN A C 1
ATOM 5292 O O . GLN A 1 659 ? 11.859 -97.125 -17.016 1 94.06 659 GLN A O 1
ATOM 5297 N N . GLU A 1 660 ? 12.039 -99.188 -16.078 1 94.5 660 GLU A N 1
ATOM 5298 C CA . GLU A 1 660 ? 12.906 -98.688 -15.016 1 94.5 660 GLU A CA 1
ATOM 5299 C C . GLU A 1 660 ? 14.227 -98.188 -15.57 1 94.5 660 GLU A C 1
ATOM 5301 O O . GLU A 1 660 ? 14.773 -97.188 -15.086 1 94.5 660 GLU A O 1
ATOM 5306 N N . LEU A 1 661 ? 14.703 -98.875 -16.5 1 93.81 661 LEU A N 1
ATOM 5307 C CA . LEU A 1 661 ? 15.945 -98.438 -17.141 1 93.81 661 LEU A CA 1
ATOM 5308 C C . LEU A 1 661 ? 15.781 -97.125 -17.797 1 93.81 661 LEU A C 1
ATOM 5310 O O . LEU A 1 661 ? 16.625 -96.188 -17.609 1 93.81 661 LEU A O 1
ATOM 5314 N N . LEU A 1 662 ? 14.766 -96.875 -18.578 1 95.38 662 LEU A N 1
ATOM 5315 C CA . LEU A 1 662 ? 14.531 -95.625 -19.266 1 95.38 662 LEU A CA 1
ATOM 5316 C C . LEU A 1 662 ? 14.328 -94.5 -18.281 1 95.38 662 LEU A C 1
ATOM 5318 O O . LEU A 1 662 ? 14.82 -93.375 -18.484 1 95.38 662 LEU A O 1
ATOM 5322 N N . GLU A 1 663 ? 13.594 -94.75 -17.266 1 94 663 GLU A N 1
ATOM 5323 C CA . GLU A 1 663 ? 13.359 -93.688 -16.25 1 94 663 GLU A CA 1
ATOM 5324 C C . GLU A 1 663 ? 14.672 -93.312 -15.594 1 94 663 GLU A C 1
ATOM 5326 O O . GLU A 1 663 ? 14.875 -92.125 -15.328 1 94 663 GLU A O 1
ATOM 5331 N N . GLU A 1 664 ? 15.422 -94.25 -15.305 1 94.12 664 GLU A N 1
ATOM 5332 C CA . GLU A 1 664 ? 16.703 -93.938 -14.672 1 94.12 664 GLU A CA 1
ATOM 5333 C C . GLU A 1 664 ? 17.609 -93.125 -15.594 1 94.12 664 GLU A C 1
ATOM 5335 O O . GLU A 1 664 ? 18.391 -92.312 -15.133 1 94.12 664 GLU A O 1
ATOM 5340 N N . LEU A 1 665 ? 17.594 -93.438 -16.828 1 91.94 665 LEU A N 1
ATOM 5341 C CA . LEU A 1 665 ? 18.406 -92.688 -17.781 1 91.94 665 LEU A CA 1
ATOM 5342 C C . LEU A 1 665 ? 17.922 -91.25 -17.891 1 91.94 665 LEU A C 1
ATOM 5344 O O . LEU A 1 665 ? 18.719 -90.312 -18.016 1 91.94 665 LEU A O 1
ATOM 5348 N N . VAL A 1 666 ? 16.594 -91.062 -17.922 1 91.31 666 VAL A N 1
ATOM 5349 C CA . VAL A 1 666 ? 16.031 -89.75 -17.953 1 91.31 666 VAL A CA 1
ATOM 5350 C C . VAL A 1 666 ? 16.438 -89 -16.672 1 91.31 666 VAL A C 1
ATOM 5352 O O . VAL A 1 666 ? 16.766 -87.812 -16.719 1 91.31 666 VAL A O 1
ATOM 5355 N N . LEU A 1 667 ? 16.375 -89.625 -15.57 1 90.38 667 LEU A N 1
ATOM 5356 C CA . LEU A 1 667 ? 16.75 -89 -14.297 1 90.38 667 LEU A CA 1
ATOM 5357 C C . LEU A 1 667 ? 18.234 -88.625 -14.289 1 90.38 667 LEU A C 1
ATOM 5359 O O . LEU A 1 667 ? 18.609 -87.625 -13.688 1 90.38 667 LEU A O 1
ATOM 5363 N N . MET A 1 668 ? 18.969 -89.5 -14.812 1 88.12 668 MET A N 1
ATOM 5364 C CA . MET A 1 668 ? 20.391 -89.188 -14.922 1 88.12 668 MET A CA 1
ATOM 5365 C C . MET A 1 668 ? 20.625 -87.938 -15.695 1 88.12 668 MET A C 1
ATOM 5367 O O . MET A 1 668 ? 21.484 -87.125 -15.32 1 88.12 668 MET A O 1
ATOM 5371 N N . GLU A 1 669 ? 19.922 -87.75 -16.844 1 87.5 669 GLU A N 1
ATOM 5372 C CA . GLU A 1 669 ? 20.031 -86.5 -17.609 1 87.5 669 GLU A CA 1
ATOM 5373 C C . GLU A 1 669 ? 19.562 -85.312 -16.781 1 87.5 669 GLU A C 1
ATOM 5375 O O . GLU A 1 669 ? 20.188 -84.25 -16.828 1 87.5 669 GLU A O 1
ATOM 5380 N N . GLU A 1 670 ? 18.484 -85.375 -16.141 1 87.31 670 GLU A N 1
ATOM 5381 C CA . GLU A 1 670 ? 17.938 -84.312 -15.328 1 87.31 670 GLU A CA 1
ATOM 5382 C C . GLU A 1 670 ? 18.906 -83.875 -14.219 1 87.31 670 GLU A C 1
ATOM 5384 O O . GLU A 1 670 ? 19.062 -82.688 -13.922 1 87.31 670 GLU A O 1
ATOM 5389 N N . ARG A 1 671 ? 19.5 -84.812 -13.578 1 85.5 671 ARG A N 1
ATOM 5390 C CA . ARG A 1 671 ? 20.469 -84.562 -12.523 1 85.5 671 ARG A CA 1
ATOM 5391 C C . ARG A 1 671 ? 21.703 -83.875 -13.078 1 85.5 671 ARG A C 1
ATOM 5393 O O . ARG A 1 671 ? 22.266 -83 -12.422 1 85.5 671 ARG A O 1
ATOM 5400 N N . SER A 1 672 ? 22.047 -84.25 -14.164 1 81.25 672 SER A N 1
ATOM 5401 C CA . SER A 1 672 ? 23.219 -83.625 -14.789 1 81.25 672 SER A CA 1
ATOM 5402 C C . SER A 1 672 ? 22.906 -82.188 -15.234 1 81.25 672 SER A C 1
ATOM 5404 O O . SER A 1 672 ? 23.781 -81.312 -15.188 1 81.25 672 SER A O 1
ATOM 5406 N N . ARG A 1 673 ? 21.75 -81.938 -15.766 1 80.5 673 ARG A N 1
ATOM 5407 C CA . ARG A 1 673 ? 21.344 -80.625 -16.25 1 80.5 673 ARG A CA 1
ATOM 5408 C C . ARG A 1 673 ? 21.109 -79.688 -15.078 1 80.5 673 ARG A C 1
ATOM 5410 O O . ARG A 1 673 ? 21.344 -78.5 -15.203 1 80.5 673 ARG A O 1
ATOM 5417 N N . GLY A 1 674 ? 20.734 -80.125 -13.977 1 76.62 674 GLY A N 1
ATOM 5418 C CA . GLY A 1 674 ? 20.422 -79.25 -12.828 1 76.62 674 GLY A CA 1
ATOM 5419 C C . GLY A 1 674 ? 19.266 -78.312 -13.078 1 76.62 674 GLY A C 1
ATOM 5420 O O . GLY A 1 674 ? 18.188 -78.75 -13.508 1 76.62 674 GLY A O 1
ATOM 5421 N N . ASP A 1 675 ? 19.516 -77 -12.867 1 79.12 675 ASP A N 1
ATOM 5422 C CA . ASP A 1 675 ? 18.469 -76 -12.977 1 79.12 675 ASP A CA 1
ATOM 5423 C C . ASP A 1 675 ? 18.438 -75.375 -14.367 1 79.12 675 ASP A C 1
ATOM 5425 O O . ASP A 1 675 ? 17.578 -74.562 -14.672 1 79.12 675 ASP A O 1
ATOM 5429 N N . GLU A 1 676 ? 19.281 -75.812 -15.156 1 78.19 676 GLU A N 1
ATOM 5430 C CA . GLU A 1 676 ? 19.359 -75.25 -16.5 1 78.19 676 GLU A CA 1
ATOM 5431 C C . GLU A 1 676 ? 18.234 -75.75 -17.375 1 78.19 676 GLU A C 1
ATOM 5433 O O . GLU A 1 676 ? 17.672 -76.812 -17.125 1 78.19 676 GLU A O 1
ATOM 5438 N N . GLN A 1 677 ? 17.734 -75 -18.375 1 81.5 677 GLN A N 1
ATOM 5439 C CA . GLN A 1 677 ? 16.656 -75.375 -19.297 1 81.5 677 GLN A CA 1
ATOM 5440 C C . GLN A 1 677 ? 17.141 -76.375 -20.344 1 81.5 677 GLN A C 1
ATOM 5442 O O . GLN A 1 677 ? 18.328 -76.375 -20.703 1 81.5 677 GLN A O 1
ATOM 5447 N N . ARG A 1 678 ? 16.328 -77.25 -20.75 1 82.12 678 ARG A N 1
ATOM 5448 C CA . ARG A 1 678 ? 16.609 -78.125 -21.844 1 82.12 678 ARG A CA 1
ATOM 5449 C C . ARG A 1 678 ? 16.844 -77.375 -23.156 1 82.12 678 ARG A C 1
ATOM 5451 O O . ARG A 1 678 ? 16.203 -76.375 -23.406 1 82.12 678 ARG A O 1
ATOM 5458 N N . TYR A 1 679 ? 17.75 -77.875 -23.938 1 80.56 679 TYR A N 1
ATOM 5459 C CA . TYR A 1 679 ? 18.078 -77.25 -25.188 1 80.56 679 TYR A CA 1
ATOM 5460 C C . TYR A 1 679 ? 17.625 -78.062 -26.391 1 80.56 679 TYR A C 1
ATOM 5462 O O . TYR A 1 679 ? 17.516 -77.562 -27.5 1 80.56 679 TYR A O 1
ATOM 5470 N N . ASP A 1 680 ? 17.359 -79.375 -26.156 1 84.25 680 ASP A N 1
ATOM 5471 C CA . ASP A 1 680 ? 17.016 -80.25 -27.281 1 84.25 680 ASP A CA 1
ATOM 5472 C C . ASP A 1 680 ? 15.992 -81.312 -26.891 1 84.25 680 ASP A C 1
ATOM 5474 O O . ASP A 1 680 ? 15.781 -81.562 -25.688 1 84.25 680 ASP A O 1
ATOM 5478 N N . ASP A 1 681 ? 15.414 -82 -27.922 1 88.38 681 ASP A N 1
ATOM 5479 C CA . ASP A 1 681 ? 14.461 -83.125 -27.688 1 88.38 681 ASP A CA 1
ATOM 5480 C C . ASP A 1 681 ? 15.156 -84.312 -27.125 1 88.38 681 ASP A C 1
ATOM 5482 O O . ASP A 1 681 ? 16.344 -84.562 -27.344 1 88.38 681 ASP A O 1
ATOM 5486 N N . ILE A 1 682 ? 14.484 -85.188 -26.328 1 91.38 682 ILE A N 1
ATOM 5487 C CA . ILE A 1 682 ? 15.031 -86.438 -25.781 1 91.38 682 ILE A CA 1
ATOM 5488 C C . ILE A 1 682 ? 14.148 -87.562 -26.203 1 91.38 682 ILE A C 1
ATOM 5490 O O . ILE A 1 682 ? 12.945 -87.625 -25.906 1 91.38 682 ILE A O 1
ATOM 5494 N N . THR A 1 683 ? 14.688 -88.438 -26.938 1 93.56 683 THR A N 1
ATOM 5495 C CA . THR A 1 683 ? 14.023 -89.688 -27.297 1 93.56 683 THR A CA 1
ATOM 5496 C C . THR A 1 683 ? 14.906 -90.938 -26.953 1 93.56 683 THR A C 1
ATOM 5498 O O . THR A 1 683 ? 16.094 -90.938 -27.266 1 93.56 683 THR A O 1
ATOM 5501 N N . ILE A 1 684 ? 14.406 -91.875 -26.25 1 95.75 684 ILE A N 1
ATOM 5502 C CA . ILE A 1 684 ? 15.117 -93.125 -25.891 1 95.75 684 ILE A CA 1
ATOM 5503 C C . ILE A 1 684 ? 14.266 -94.312 -26.25 1 95.75 684 ILE A C 1
ATOM 5505 O O . ILE A 1 684 ? 13.07 -94.375 -25.938 1 95.75 684 ILE A O 1
ATOM 5509 N N . ILE A 1 685 ? 14.883 -95.312 -26.906 1 96.38 685 ILE A N 1
ATOM 5510 C CA . ILE A 1 685 ? 14.211 -96.562 -27.266 1 96.38 685 ILE A CA 1
ATOM 5511 C C . ILE A 1 685 ? 14.977 -97.75 -26.672 1 96.38 685 ILE A C 1
ATOM 5513 O O . ILE A 1 685 ? 16.203 -97.812 -26.797 1 96.38 685 ILE A O 1
ATOM 5517 N N . ALA A 1 686 ? 14.32 -98.562 -26 1 96.56 686 ALA A N 1
ATOM 5518 C CA . ALA A 1 686 ? 14.906 -99.812 -25.5 1 96.56 686 ALA A CA 1
ATOM 5519 C C . ALA A 1 686 ? 14.164 -101 -26.016 1 96.56 686 ALA A C 1
ATOM 5521 O O . ALA A 1 686 ? 12.938 -101.125 -25.922 1 96.56 686 ALA A O 1
ATOM 5522 N N . ILE A 1 687 ? 14.883 -101.938 -26.578 1 95.62 687 ILE A N 1
ATOM 5523 C CA . ILE A 1 687 ? 14.32 -103.188 -27.141 1 95.62 687 ILE A CA 1
ATOM 5524 C C . ILE A 1 687 ? 15 -104.375 -26.5 1 95.62 687 ILE A C 1
ATOM 5526 O O . ILE A 1 687 ? 16.219 -104.375 -26.312 1 95.62 687 ILE A O 1
ATOM 5530 N N . GLU A 1 688 ? 14.211 -105.375 -26.188 1 94.81 688 GLU A N 1
ATOM 5531 C CA . GLU A 1 688 ? 14.719 -106.625 -25.594 1 94.81 688 GLU A CA 1
ATOM 5532 C C . GLU A 1 688 ? 14.203 -107.812 -26.344 1 94.81 688 GLU A C 1
ATOM 5534 O O . GLU A 1 688 ? 13.031 -107.875 -26.703 1 94.81 688 GLU A O 1
ATOM 5539 N N . SER A 1 689 ? 15.102 -108.75 -26.578 1 92.31 689 SER A N 1
ATOM 5540 C CA . SER A 1 689 ? 14.711 -110 -27.234 1 92.31 689 SER A CA 1
ATOM 5541 C C . SER A 1 689 ? 14.117 -111 -26.25 1 92.31 689 SER A C 1
ATOM 5543 O O . SER A 1 689 ? 14.703 -111.25 -25.188 1 92.31 689 SER A O 1
ATOM 5545 N N . ALA A 1 690 ? 12.883 -111.375 -26.531 1 83.31 690 ALA A N 1
ATOM 5546 C CA . ALA A 1 690 ? 12.195 -112.312 -25.656 1 83.31 690 ALA A CA 1
ATOM 5547 C C . ALA A 1 690 ? 11.984 -113.688 -26.344 1 83.31 690 ALA A C 1
ATOM 5549 O O . ALA A 1 690 ? 12.07 -113.75 -27.562 1 83.31 690 ALA A O 1
ATOM 5550 N N . ARG A 1 691 ? 11.961 -114.938 -25.531 1 71.69 691 ARG A N 1
ATOM 5551 C CA . ARG A 1 691 ? 11.68 -116.25 -26.031 1 71.69 691 ARG A CA 1
ATOM 5552 C C . ARG A 1 691 ? 10.266 -116.312 -26.609 1 71.69 691 ARG A C 1
ATOM 5554 O O . ARG A 1 691 ? 9.336 -115.75 -26.047 1 71.69 691 ARG A O 1
ATOM 5561 N N . GLN A 1 692 ? 10.102 -116.625 -27.922 1 57.47 692 GLN A N 1
ATOM 5562 C CA . GLN A 1 692 ? 8.805 -116.875 -28.547 1 57.47 692 GLN A CA 1
ATOM 5563 C C . GLN A 1 692 ? 7.977 -117.875 -27.734 1 57.47 692 GLN A C 1
ATOM 5565 O O . GLN A 1 692 ? 8.516 -118.812 -27.172 1 57.47 692 GLN A O 1
ATOM 5570 N N . MET B 1 1 ? 2.35 -16.391 19.516 1 33.69 1 MET B N 1
ATOM 5571 C CA . MET B 1 1 ? 1.274 -15.945 18.641 1 33.69 1 MET B CA 1
ATOM 5572 C C . MET B 1 1 ? 0.305 -15.039 19.391 1 33.69 1 MET B C 1
ATOM 5574 O O . MET B 1 1 ? -0.187 -14.055 18.828 1 33.69 1 MET B O 1
ATOM 5578 N N . HIS B 1 2 ? 0.183 -15.336 20.672 1 41.25 2 HIS B N 1
ATOM 5579 C CA . HIS B 1 2 ? -0.726 -14.789 21.672 1 41.25 2 HIS B CA 1
ATOM 5580 C C . HIS B 1 2 ? -0.173 -13.5 22.266 1 41.25 2 HIS B C 1
ATOM 5582 O O . HIS B 1 2 ? -0.936 -12.641 22.734 1 41.25 2 HIS B O 1
ATOM 5588 N N . ILE B 1 3 ? 1.115 -13.555 22.375 1 41.28 3 ILE B N 1
ATOM 5589 C CA . ILE B 1 3 ? 1.705 -12.445 23.109 1 41.28 3 ILE B CA 1
ATOM 5590 C C . ILE B 1 3 ? 1.588 -11.156 22.297 1 41.28 3 ILE B C 1
ATOM 5592 O O . ILE B 1 3 ? 1.327 -10.086 22.844 1 41.28 3 ILE B O 1
ATOM 5596 N N . SER B 1 4 ? 1.79 -11.344 21.047 1 39.19 4 SER B N 1
ATOM 5597 C CA . SER B 1 4 ? 1.785 -10.164 20.188 1 39.19 4 SER B CA 1
ATOM 5598 C C . SER B 1 4 ? 0.395 -9.547 20.109 1 39.19 4 SER B C 1
ATOM 5600 O O . SER B 1 4 ? 0.255 -8.367 19.766 1 39.19 4 SER B O 1
ATOM 5602 N N . LYS B 1 5 ? -0.599 -10.32 20.391 1 42.28 5 LYS B N 1
ATOM 5603 C CA . LYS B 1 5 ? -1.979 -9.875 20.547 1 42.28 5 LYS B CA 1
ATOM 5604 C C . LYS B 1 5 ? -2.131 -8.977 21.766 1 42.28 5 LYS B C 1
ATOM 5606 O O . LYS B 1 5 ? -2.762 -7.922 21.703 1 42.28 5 LYS B O 1
ATOM 5611 N N . TYR B 1 6 ? -1.521 -9.422 22.844 1 40.25 6 TYR B N 1
ATOM 5612 C CA . TYR B 1 6 ? -1.69 -8.711 24.109 1 40.25 6 TYR B CA 1
ATOM 5613 C C . TYR B 1 6 ? -0.933 -7.391 24.094 1 40.25 6 TYR B C 1
ATOM 5615 O O . TYR B 1 6 ? -1.408 -6.395 24.641 1 40.25 6 TYR B O 1
ATOM 5623 N N . LEU B 1 7 ? 0.205 -7.438 23.5 1 41.38 7 LEU B N 1
ATOM 5624 C CA . LEU B 1 7 ? 0.95 -6.184 23.469 1 41.38 7 LEU B CA 1
ATOM 5625 C C . LEU B 1 7 ? 0.214 -5.129 22.656 1 41.38 7 LEU B C 1
ATOM 5627 O O . LEU B 1 7 ? 0.2 -3.951 23.016 1 41.38 7 LEU B O 1
ATOM 5631 N N . PHE B 1 8 ? -0.423 -5.539 21.625 1 41.66 8 PHE B N 1
ATOM 5632 C CA . PHE B 1 8 ? -1.169 -4.676 20.719 1 41.66 8 PHE B CA 1
ATOM 5633 C C . PHE B 1 8 ? -2.379 -4.07 21.422 1 41.66 8 PHE B C 1
ATOM 5635 O O . PHE B 1 8 ? -2.633 -2.869 21.297 1 41.66 8 PHE B O 1
ATOM 5642 N N . PHE B 1 9 ? -3.137 -4.875 22.125 1 41.84 9 PHE B N 1
ATOM 5643 C CA . PHE B 1 9 ? -4.285 -4.395 22.891 1 41.84 9 PHE B CA 1
ATOM 5644 C C . PHE B 1 9 ? -3.832 -3.531 24.062 1 41.84 9 PHE B C 1
ATOM 5646 O O . PHE B 1 9 ? -4.574 -2.66 24.516 1 41.84 9 PHE B O 1
ATOM 5653 N N . LEU B 1 10 ? -2.766 -3.836 24.609 1 39.53 10 LEU B N 1
ATOM 5654 C CA . LEU B 1 10 ? -2.293 -3.041 25.734 1 39.53 10 LEU B CA 1
ATOM 5655 C C . LEU B 1 10 ? -1.639 -1.75 25.25 1 39.53 10 LEU B C 1
ATOM 5657 O O . LEU B 1 10 ? -1.835 -0.689 25.844 1 39.53 10 LEU B O 1
ATOM 5661 N N . LEU B 1 11 ? -0.839 -1.843 24.109 1 42.94 11 LEU B N 1
ATOM 5662 C CA . LEU B 1 11 ? -0.112 -0.629 23.766 1 42.94 11 LEU B CA 1
ATOM 5663 C C . LEU B 1 11 ? -1.001 0.325 22.969 1 42.94 11 LEU B C 1
ATOM 5665 O O . LEU B 1 11 ? -0.718 1.522 22.891 1 42.94 11 LEU B O 1
ATOM 5669 N N . GLY B 1 12 ? -2.012 -0.102 22.266 1 43.66 12 GLY B N 1
ATOM 5670 C CA . GLY B 1 12 ? -2.914 0.797 21.562 1 43.66 12 GLY B CA 1
ATOM 5671 C C . GLY B 1 12 ? -3.637 1.759 22.484 1 43.66 12 GLY B C 1
ATOM 5672 O O . GLY B 1 12 ? -3.543 2.977 22.328 1 43.66 12 GLY B O 1
ATOM 5673 N N . PRO B 1 13 ? -4.34 1.181 23.391 1 45.16 13 PRO B N 1
ATOM 5674 C CA . PRO B 1 13 ? -4.977 2.061 24.375 1 45.16 13 PRO B CA 1
ATOM 5675 C C . PRO B 1 13 ? -3.965 2.891 25.172 1 45.16 13 PRO B C 1
ATOM 5677 O O . PRO B 1 13 ? -4.238 4.043 25.516 1 45.16 13 PRO B O 1
ATOM 5680 N N . VAL B 1 14 ? -2.855 2.369 25.469 1 44.88 14 VAL B N 1
ATOM 5681 C CA . VAL B 1 14 ? -1.857 3.148 26.188 1 44.88 14 VAL B CA 1
ATOM 5682 C C . VAL B 1 14 ? -1.341 4.277 25.297 1 44.88 14 VAL B C 1
ATOM 5684 O O . VAL B 1 14 ? -1.204 5.418 25.75 1 44.88 14 VAL B O 1
ATOM 5687 N N . GLY B 1 15 ? -0.996 3.982 23.969 1 43.62 15 GLY B N 1
ATOM 5688 C CA . GLY B 1 15 ? -0.616 5.098 23.125 1 43.62 15 GLY B CA 1
ATOM 5689 C C . GLY B 1 15 ? -1.728 6.113 22.938 1 43.62 15 GLY B C 1
ATOM 5690 O O . GLY B 1 15 ? -1.48 7.32 22.938 1 43.62 15 GLY B O 1
ATOM 5691 N N . PHE B 1 16 ? -2.922 5.641 22.797 1 47.25 16 PHE B N 1
ATOM 5692 C CA . PHE B 1 16 ? -4.078 6.527 22.766 1 47.25 16 PHE B CA 1
ATOM 5693 C C . PHE B 1 16 ? -4.254 7.246 24.094 1 47.25 16 PHE B C 1
ATOM 5695 O O . PHE B 1 16 ? -4.543 8.445 24.125 1 47.25 16 PHE B O 1
ATOM 5702 N N . LEU B 1 17 ? -4.141 6.512 25.219 1 47.03 17 LEU B N 1
ATOM 5703 C CA . LEU B 1 17 ? -4.168 7.16 26.516 1 47.03 17 LEU B CA 1
ATOM 5704 C C . LEU B 1 17 ? -3.006 8.133 26.672 1 47.03 17 LEU B C 1
ATOM 5706 O O . LEU B 1 17 ? -3.176 9.234 27.203 1 47.03 17 LEU B O 1
ATOM 5710 N N . ILE B 1 18 ? -1.82 7.879 26.172 1 45.81 18 ILE B N 1
ATOM 5711 C CA . ILE B 1 18 ? -0.707 8.82 26.172 1 45.81 18 ILE B CA 1
ATOM 5712 C C . ILE B 1 18 ? -1.055 10.031 25.297 1 45.81 18 ILE B C 1
ATOM 5714 O O . ILE B 1 18 ? -0.81 11.172 25.703 1 45.81 18 ILE B O 1
ATOM 5718 N N . PHE B 1 19 ? -1.6 9.805 24.109 1 44.69 19 PHE B N 1
ATOM 5719 C CA . PHE B 1 19 ? -2.041 10.891 23.234 1 44.69 19 PHE B CA 1
ATOM 5720 C C . PHE B 1 19 ? -3.129 11.719 23.922 1 44.69 19 PHE B C 1
ATOM 5722 O O . PHE B 1 19 ? -3.09 12.945 23.891 1 44.69 19 PHE B O 1
ATOM 5729 N N . LEU B 1 20 ? -4.164 10.992 24.469 1 49.84 20 LEU B N 1
ATOM 5730 C CA . LEU B 1 20 ? -5.145 11.719 25.281 1 49.84 20 LEU B CA 1
ATOM 5731 C C . LEU B 1 20 ? -4.465 12.508 26.391 1 49.84 20 LEU B C 1
ATOM 5733 O O . LEU B 1 20 ? -4.875 13.625 26.703 1 49.84 20 LEU B O 1
ATOM 5737 N N . LEU B 1 21 ? -3.557 11.898 27.016 1 46.97 21 LEU B N 1
ATOM 5738 C CA . LEU B 1 21 ? -2.855 12.57 28.109 1 46.97 21 LEU B CA 1
ATOM 5739 C C . LEU B 1 21 ? -2.051 13.758 27.594 1 46.97 21 LEU B C 1
ATOM 5741 O O . LEU B 1 21 ? -1.852 14.742 28.312 1 46.97 21 LEU B O 1
ATOM 5745 N N . THR B 1 22 ? -1.524 13.719 26.391 1 42.75 22 THR B N 1
ATOM 5746 C CA . THR B 1 22 ? -0.792 14.867 25.859 1 42.75 22 THR B CA 1
ATOM 5747 C C . THR B 1 22 ? -1.737 16.031 25.594 1 42.75 22 THR B C 1
ATOM 5749 O O . THR B 1 22 ? -1.295 17.172 25.406 1 42.75 22 THR B O 1
ATOM 5752 N N . LEU B 1 23 ? -2.871 15.734 25.125 1 44.22 23 LEU B N 1
ATOM 5753 C CA . LEU B 1 23 ? -3.855 16.797 24.938 1 44.22 23 LEU B CA 1
ATOM 5754 C C . LEU B 1 23 ? -4.246 17.422 26.281 1 44.22 23 LEU B C 1
ATOM 5756 O O . LEU B 1 23 ? -4.887 18.469 26.312 1 44.22 23 LEU B O 1
ATOM 5760 N N . THR B 1 24 ? -4.336 16.625 27.234 1 42.56 24 THR B N 1
ATOM 5761 C CA . THR B 1 24 ? -4.684 17.281 28.484 1 42.56 24 THR B CA 1
ATOM 5762 C C . THR B 1 24 ? -3.549 18.188 28.953 1 42.56 24 THR B C 1
ATOM 5764 O O . THR B 1 24 ? -2.426 17.719 29.172 1 42.56 24 THR B O 1
ATOM 5767 N N . PRO B 1 25 ? -3.471 19.391 28.438 1 41.34 25 PRO B N 1
ATOM 5768 C CA . PRO B 1 25 ? -2.461 20.25 29.047 1 41.34 25 PRO B CA 1
ATOM 5769 C C . PRO B 1 25 ? -2.279 19.969 30.547 1 41.34 25 PRO B C 1
ATOM 5771 O O . PRO B 1 25 ? -3.262 19.75 31.266 1 41.34 25 PRO B O 1
ATOM 5774 N N . SER B 1 26 ? -1.21 19.25 30.859 1 39.16 26 SER B N 1
ATOM 5775 C CA . SER B 1 26 ? -0.851 19.234 32.281 1 39.16 26 SER B CA 1
ATOM 5776 C C . SER B 1 26 ? -0.953 20.609 32.906 1 39.16 26 SER B C 1
ATOM 5778 O O . SER B 1 26 ? 0.001 21.391 32.844 1 39.16 26 SER B O 1
ATOM 5780 N N . HIS B 1 27 ? -1.856 21.484 32.562 1 40.88 27 HIS B N 1
ATOM 5781 C CA . HIS B 1 27 ? -1.795 22.781 33.25 1 40.88 27 HIS B CA 1
ATOM 5782 C C . HIS B 1 27 ? -1.669 22.594 34.781 1 40.88 27 HIS B C 1
ATOM 5784 O O . HIS B 1 27 ? -2.592 22.094 35.406 1 40.88 27 HIS B O 1
ATOM 5790 N N . LYS B 1 28 ? -0.564 22.453 35.125 1 41.84 28 LYS B N 1
ATOM 5791 C CA . LYS B 1 28 ? -0.222 22.562 36.531 1 41.84 28 LYS B CA 1
ATOM 5792 C C . LYS B 1 28 ? -0.964 23.719 37.188 1 41.84 28 LYS B C 1
ATOM 5794 O O . LYS B 1 28 ? -0.865 23.922 38.406 1 41.84 28 LYS B O 1
ATOM 5799 N N . GLU B 1 29 ? -1.005 24.922 36.5 1 44 29 GLU B N 1
ATOM 5800 C CA . GLU B 1 29 ? -1.313 25.969 37.469 1 44 29 GLU B CA 1
ATOM 5801 C C . GLU B 1 29 ? -2.686 25.75 38.094 1 44 29 GLU B C 1
ATOM 5803 O O . GLU B 1 29 ? -3.713 25.938 37.438 1 44 29 GLU B O 1
ATOM 5808 N N . GLU B 1 30 ? -2.885 24.828 38.719 1 47.41 30 GLU B N 1
ATOM 5809 C CA . GLU B 1 30 ? -3.949 24.266 39.531 1 47.41 30 GLU B CA 1
ATOM 5810 C C . GLU B 1 30 ? -5.027 25.297 39.844 1 47.41 30 GLU B C 1
ATOM 5812 O O . GLU B 1 30 ? -6.211 25.062 39.594 1 47.41 30 GLU B O 1
ATOM 5817 N N . ASN B 1 31 ? -4.984 26.109 41 1 57.69 31 ASN B N 1
ATOM 5818 C CA . ASN B 1 31 ? -5.992 26.516 41.969 1 57.69 31 ASN B CA 1
ATOM 5819 C C . ASN B 1 31 ? -6.684 27.812 41.531 1 57.69 31 ASN B C 1
ATOM 5821 O O . ASN B 1 31 ? -7.332 28.469 42.375 1 57.69 31 ASN B O 1
ATOM 5825 N N . ILE B 1 32 ? -6.453 28.266 40.25 1 79.62 32 ILE B N 1
ATOM 5826 C CA . ILE B 1 32 ? -7.105 29.562 40.062 1 79.62 32 ILE B CA 1
ATOM 5827 C C . ILE B 1 32 ? -8.414 29.375 39.312 1 79.62 32 ILE B C 1
ATOM 5829 O O . ILE B 1 32 ? -8.414 28.891 38.156 1 79.62 32 ILE B O 1
ATOM 5833 N N . ARG B 1 33 ? -9.438 29.469 39.938 1 88.44 33 ARG B N 1
ATOM 5834 C CA . ARG B 1 33 ? -10.758 29.391 39.344 1 88.44 33 ARG B CA 1
ATOM 5835 C C . ARG B 1 33 ? -11.578 30.641 39.656 1 88.44 33 ARG B C 1
ATOM 5837 O O . ARG B 1 33 ? -11.438 31.234 40.719 1 88.44 33 ARG B O 1
ATOM 5844 N N . ALA B 1 34 ? -12.258 31.047 38.625 1 92.81 34 ALA B N 1
ATOM 5845 C CA . ALA B 1 34 ? -13.164 32.156 38.844 1 92.81 34 ALA B CA 1
ATOM 5846 C C . ALA B 1 34 ? -14.242 31.781 39.875 1 92.81 34 ALA B C 1
ATOM 5848 O O . ALA B 1 34 ? -14.742 30.656 39.875 1 92.81 34 ALA B O 1
ATOM 5849 N N . TYR B 1 35 ? -14.445 32.688 40.812 1 91.44 35 TYR B N 1
ATOM 5850 C CA . TYR B 1 35 ? -15.438 32.469 41.844 1 91.44 35 TYR B CA 1
ATOM 5851 C C . TYR B 1 35 ? -16.266 33.719 42.094 1 91.44 35 TYR B C 1
ATOM 5853 O O . TYR B 1 35 ? -15.703 34.812 42.344 1 91.44 35 TYR B O 1
ATOM 5861 N N . GLN B 1 36 ? -17.516 33.625 42 1 90 36 GLN B N 1
ATOM 5862 C CA . GLN B 1 36 ? -18.484 34.688 42.25 1 90 36 GLN B CA 1
ATOM 5863 C C . GLN B 1 36 ? -18.219 35.906 41.375 1 90 36 GLN B C 1
ATOM 5865 O O . GLN B 1 36 ? -18.203 37.031 41.844 1 90 36 GLN B O 1
ATOM 5870 N N . GLY B 1 37 ? -17.781 35.594 40.188 1 92.88 37 GLY B N 1
ATOM 5871 C CA . GLY B 1 37 ? -17.672 36.656 39.188 1 92.88 37 GLY B CA 1
ATOM 5872 C C . GLY B 1 37 ? -16.312 37.312 39.188 1 92.88 37 GLY B C 1
ATOM 5873 O O . GLY B 1 37 ? -16.109 38.375 38.562 1 92.88 37 GLY B O 1
ATOM 5874 N N . SER B 1 38 ? -15.438 36.75 39.969 1 94.69 38 SER B N 1
ATOM 5875 C CA . SER B 1 38 ? -14.109 37.344 40 1 94.69 38 SER B CA 1
ATOM 5876 C C . SER B 1 38 ? -13.023 36.281 39.969 1 94.69 38 SER B C 1
ATOM 5878 O O . SER B 1 38 ? -13.25 35.125 40.406 1 94.69 38 SER B O 1
ATOM 5880 N N . ILE B 1 39 ? -11.938 36.656 39.406 1 94.69 39 ILE B N 1
ATOM 5881 C CA . ILE B 1 39 ? -10.781 35.75 39.375 1 94.69 39 ILE B CA 1
ATOM 5882 C C . ILE B 1 39 ? -9.523 36.5 39.781 1 94.69 39 ILE B C 1
ATOM 5884 O O . ILE B 1 39 ? -9.312 37.656 39.344 1 94.69 39 ILE B O 1
ATOM 5888 N N . ASP B 1 40 ? -8.75 36 40.688 1 92.94 40 ASP B N 1
ATOM 5889 C CA . ASP B 1 40 ? -7.555 36.625 41.219 1 92.94 40 ASP B CA 1
ATOM 5890 C C . ASP B 1 40 ? -6.293 36.031 40.594 1 92.94 40 ASP B C 1
ATOM 5892 O O . ASP B 1 40 ? -5.91 34.906 40.875 1 92.94 40 ASP B O 1
ATOM 5896 N N . LEU B 1 41 ? -5.68 36.875 39.781 1 91.44 41 LEU B N 1
ATOM 5897 C CA . LEU B 1 41 ? -4.48 36.406 39.062 1 91.44 41 LEU B CA 1
ATOM 5898 C C . LEU B 1 41 ? -3.234 37.062 39.656 1 91.44 41 LEU B C 1
ATOM 5900 O O . LEU B 1 41 ? -2.133 36.906 39.125 1 91.44 41 LEU B O 1
ATOM 5904 N N . ARG B 1 42 ? -3.145 37.781 40.656 1 90.06 42 ARG B N 1
ATOM 5905 C CA . ARG B 1 42 ? -2.061 38.562 41.25 1 90.06 42 ARG B CA 1
ATOM 5906 C C . ARG B 1 42 ? -0.937 37.688 41.75 1 90.06 42 ARG B C 1
ATOM 5908 O O . ARG B 1 42 ? 0.194 38.125 41.938 1 90.06 42 ARG B O 1
ATOM 5915 N N . GLY B 1 43 ? -1.236 36.469 41.875 1 84.5 43 GLY B N 1
ATOM 5916 C CA . GLY B 1 43 ? -0.234 35.531 42.312 1 84.5 43 GLY B CA 1
ATOM 5917 C C . GLY B 1 43 ? 0.778 35.156 41.25 1 84.5 43 GLY B C 1
ATOM 5918 O O . GLY B 1 43 ? 1.829 34.594 41.531 1 84.5 43 GLY B O 1
ATOM 5919 N N . ILE B 1 44 ? 0.484 35.469 40.062 1 85.94 44 ILE B N 1
ATOM 5920 C CA . ILE B 1 44 ? 1.384 35.156 38.938 1 85.94 44 ILE B CA 1
ATOM 5921 C C . ILE B 1 44 ? 2.592 36.094 39 1 85.94 44 ILE B C 1
ATOM 5923 O O . ILE B 1 44 ? 2.439 37.312 38.969 1 85.94 44 ILE B O 1
ATOM 5927 N N . ARG B 1 45 ? 3.838 35.562 39.031 1 84.31 45 ARG B N 1
ATOM 5928 C CA . ARG B 1 45 ? 5.062 36.312 39.156 1 84.31 45 ARG B CA 1
ATOM 5929 C C . ARG B 1 45 ? 5.848 36.375 37.875 1 84.31 45 ARG B C 1
ATOM 5931 O O . ARG B 1 45 ? 6.637 37.281 37.625 1 84.31 45 ARG B O 1
ATOM 5938 N N . ASP B 1 46 ? 5.535 35.312 37.031 1 79.56 46 ASP B N 1
ATOM 5939 C CA . ASP B 1 46 ? 6.258 35.25 35.75 1 79.56 46 ASP B CA 1
ATOM 5940 C C . ASP B 1 46 ? 5.453 35.906 34.625 1 79.56 46 ASP B C 1
ATOM 5942 O O . ASP B 1 46 ? 4.297 35.562 34.406 1 79.56 46 ASP B O 1
ATOM 5946 N N . ALA B 1 47 ? 6.098 36.812 34 1 74.25 47 ALA B N 1
ATOM 5947 C CA . ALA B 1 47 ? 5.449 37.562 32.906 1 74.25 47 ALA B CA 1
ATOM 5948 C C . ALA B 1 47 ? 5.137 36.625 31.734 1 74.25 47 ALA B C 1
ATOM 5950 O O . ALA B 1 47 ? 4.223 36.906 30.953 1 74.25 47 ALA B O 1
ATOM 5951 N N . SER B 1 48 ? 5.914 35.562 31.625 1 70.94 48 SER B N 1
ATOM 5952 C CA . SER B 1 48 ? 5.711 34.625 30.5 1 70.94 48 SER B CA 1
ATOM 5953 C C . SER B 1 48 ? 5.07 33.344 30.969 1 70.94 48 SER B C 1
ATOM 5955 O O . SER B 1 48 ? 5.316 32.281 30.391 1 70.94 48 SER B O 1
ATOM 5957 N N . SER B 1 49 ? 4.281 33.531 31.922 1 73.56 49 SER B N 1
ATOM 5958 C CA . SER B 1 49 ? 3.574 32.344 32.406 1 73.56 49 SER B CA 1
ATOM 5959 C C . SER B 1 49 ? 2.605 31.797 31.375 1 73.56 49 SER B C 1
ATOM 5961 O O . SER B 1 49 ? 2.16 32.531 30.5 1 73.56 49 SER B O 1
ATOM 5963 N N . GLY B 1 50 ? 2.35 30.562 31.422 1 78.38 50 GLY B N 1
ATOM 5964 C CA . GLY B 1 50 ? 1.439 29.891 30.516 1 78.38 50 GLY B CA 1
ATOM 5965 C C . GLY B 1 50 ? 0.045 30.484 30.5 1 78.38 50 GLY B C 1
ATOM 5966 O O . GLY B 1 50 ? -0.252 31.391 31.297 1 78.38 50 GLY B O 1
ATOM 5967 N N . PRO B 1 51 ? -0.755 30.141 29.484 1 87.06 51 PRO B N 1
ATOM 5968 C CA . PRO B 1 51 ? -2.133 30.641 29.422 1 87.06 51 PRO B CA 1
ATOM 5969 C C . PRO B 1 51 ? -2.93 30.328 30.688 1 87.06 51 PRO B C 1
ATOM 5971 O O . PRO B 1 51 ? -2.816 29.234 31.234 1 87.06 51 PRO B O 1
ATOM 5974 N N . VAL B 1 52 ? -3.646 31.266 31.156 1 90.81 52 VAL B N 1
ATOM 5975 C CA . VAL B 1 52 ? -4.492 31.109 32.344 1 90.81 52 VAL B CA 1
ATOM 5976 C C . VAL B 1 52 ? -5.914 30.75 31.906 1 90.81 52 VAL B C 1
ATOM 5978 O O . VAL B 1 52 ? -6.469 31.375 31 1 90.81 52 VAL B O 1
ATOM 5981 N N . ASP B 1 53 ? -6.453 29.812 32.5 1 90.88 53 ASP B N 1
ATOM 5982 C CA . ASP B 1 53 ? -7.828 29.391 32.25 1 90.88 53 ASP B CA 1
ATOM 5983 C C . ASP B 1 53 ? -8.805 30.188 33.125 1 90.88 53 ASP B C 1
ATOM 5985 O O . ASP B 1 53 ? -8.711 30.203 34.344 1 90.88 53 ASP B O 1
ATOM 5989 N N . LEU B 1 54 ? -9.742 30.828 32.5 1 94.19 54 LEU B N 1
ATOM 5990 C CA . LEU B 1 54 ? -10.68 31.688 33.219 1 94.19 54 LEU B CA 1
ATOM 5991 C C . LEU B 1 54 ? -11.945 30.922 33.594 1 94.19 54 LEU B C 1
ATOM 5993 O O . LEU B 1 54 ? -12.992 31.516 33.812 1 94.19 54 LEU B O 1
ATOM 5997 N N . SER B 1 55 ? -11.797 29.656 33.594 1 91.38 55 SER B N 1
ATOM 5998 C CA . SER B 1 55 ? -12.961 28.812 33.875 1 91.38 55 SER B CA 1
ATOM 5999 C C . SER B 1 55 ? -13.414 28.984 35.344 1 91.38 55 SER B C 1
ATOM 6001 O O . SER B 1 55 ? -12.602 29.297 36.219 1 91.38 55 SER B O 1
ATOM 6003 N N . GLY B 1 56 ? -14.719 28.797 35.562 1 92.25 56 GLY B N 1
ATOM 6004 C CA . GLY B 1 56 ? -15.305 28.906 36.875 1 92.25 56 GLY B CA 1
ATOM 6005 C C . GLY B 1 56 ? -16.672 29.562 36.875 1 92.25 56 GLY B C 1
ATOM 6006 O O . GLY B 1 56 ? -17.438 29.406 35.938 1 92.25 56 GLY B O 1
ATOM 6007 N N . GLU B 1 57 ? -16.922 30.266 38.031 1 93.19 57 GLU B N 1
ATOM 6008 C CA . GLU B 1 57 ? -18.234 30.875 38.188 1 93.19 57 GLU B CA 1
ATOM 6009 C C . GLU B 1 57 ? -18.219 32.344 37.781 1 93.19 57 GLU B C 1
ATOM 6011 O O . GLU B 1 57 ? -17.547 33.156 38.406 1 93.19 57 GLU B O 1
ATOM 6016 N N . TRP B 1 58 ? -18.953 32.656 36.719 1 94.69 58 TRP B N 1
ATOM 6017 C CA . TRP B 1 58 ? -19.078 34.031 36.219 1 94.69 58 TRP B CA 1
ATOM 6018 C C . TRP B 1 58 ? -20.406 34.656 36.625 1 94.69 58 TRP B C 1
ATOM 6020 O O . TRP B 1 58 ? -21.328 33.938 37.031 1 94.69 58 TRP B O 1
ATOM 6030 N N . GLU B 1 59 ? -20.453 35.938 36.562 1 92.88 59 GLU B N 1
ATOM 6031 C CA . GLU B 1 59 ? -21.75 36.594 36.656 1 92.88 59 GLU B CA 1
ATOM 6032 C C . GLU B 1 59 ? -22.516 36.5 35.344 1 92.88 59 GLU B C 1
ATOM 6034 O O . GLU B 1 59 ? -21.938 36.594 34.281 1 92.88 59 GLU B O 1
ATOM 6039 N N . PHE B 1 60 ? -23.75 36.25 35.531 1 91.12 60 PHE B N 1
ATOM 6040 C CA . PHE B 1 60 ? -24.531 36 34.312 1 91.12 60 PHE B CA 1
ATOM 6041 C C . PHE B 1 60 ? -25.875 36.719 34.375 1 91.12 60 PHE B C 1
ATOM 6043 O O . PHE B 1 60 ? -26.594 36.594 35.375 1 91.12 60 PHE B O 1
ATOM 6050 N N . PHE B 1 61 ? -26.094 37.469 33.312 1 86.75 61 PHE B N 1
ATOM 6051 C CA . PHE B 1 61 ? -27.359 38.156 33.156 1 86.75 61 PHE B CA 1
ATOM 6052 C C . PHE B 1 61 ? -28.156 37.594 31.984 1 86.75 61 PHE B C 1
ATOM 6054 O O . PHE B 1 61 ? -27.828 37.875 30.828 1 86.75 61 PHE B O 1
ATOM 6061 N N . TRP B 1 62 ? -29.203 36.875 32.25 1 83.56 62 TRP B N 1
ATOM 6062 C CA . TRP B 1 62 ? -29.984 36.188 31.234 1 83.56 62 TRP B CA 1
ATOM 6063 C C . TRP B 1 62 ? -31.25 36.969 30.891 1 83.56 62 TRP B C 1
ATOM 6065 O O . TRP B 1 62 ? -31.875 37.562 31.766 1 83.56 62 TRP B O 1
ATOM 6075 N N . SER B 1 63 ? -31.578 37.125 29.656 1 72.62 63 SER B N 1
ATOM 6076 C CA . SER B 1 63 ? -32.844 37.688 29.25 1 72.62 63 SER B CA 1
ATOM 6077 C C . SER B 1 63 ? -33.375 37.031 27.969 1 72.62 63 SER B C 1
ATOM 6079 O O . SER B 1 63 ? -32.594 36.562 27.141 1 72.62 63 SER B O 1
ATOM 6081 N N . GLN B 1 64 ? -34.656 36.656 27.859 1 62.44 64 GLN B N 1
ATOM 6082 C CA . GLN B 1 64 ? -35.281 36.125 26.656 1 62.44 64 GLN B CA 1
ATOM 6083 C C . GLN B 1 64 ? -36 37.188 25.875 1 62.44 64 GLN B C 1
ATOM 6085 O O . GLN B 1 64 ? -36.219 37.062 24.656 1 62.44 64 GLN B O 1
ATOM 6090 N N . GLU B 1 65 ? -36.562 38.25 26.484 1 56.78 65 GLU B N 1
ATOM 6091 C CA . GLU B 1 65 ? -37.375 39.219 25.797 1 56.78 65 GLU B CA 1
ATOM 6092 C C . GLU B 1 65 ? -36.562 40.375 25.281 1 56.78 65 GLU B C 1
ATOM 6094 O O . GLU B 1 65 ? -35.719 40.938 26 1 56.78 65 GLU B O 1
ATOM 6099 N N . ALA B 1 66 ? -36.656 40.594 23.922 1 54.16 66 ALA B N 1
ATOM 6100 C CA . ALA B 1 66 ? -36 41.719 23.281 1 54.16 66 ALA B CA 1
ATOM 6101 C C . ALA B 1 66 ? -36.219 43 24.094 1 54.16 66 ALA B C 1
ATOM 6103 O O . ALA B 1 66 ? -37.344 43.344 24.453 1 54.16 66 ALA B O 1
ATOM 6104 N N . GLY B 1 67 ? -35.25 43.812 24.453 1 50.09 67 GLY B N 1
ATOM 6105 C CA . GLY B 1 67 ? -35.406 45.125 25.062 1 50.09 67 GLY B CA 1
ATOM 6106 C C . GLY B 1 67 ? -35.469 45.094 26.578 1 50.09 67 GLY B C 1
ATOM 6107 O O . GLY B 1 67 ? -35.375 46.125 27.234 1 50.09 67 GLY B O 1
ATOM 6108 N N . LYS B 1 68 ? -36 44.031 27.078 1 51.16 68 LYS B N 1
ATOM 6109 C CA . LYS B 1 68 ? -36.156 44.031 28.531 1 51.16 68 LYS B CA 1
ATOM 6110 C C . LYS B 1 68 ? -34.938 43.406 29.219 1 51.16 68 LYS B C 1
ATOM 6112 O O . LYS B 1 68 ? -34.781 42.188 29.156 1 51.16 68 LYS B O 1
ATOM 6117 N N . VAL B 1 69 ? -33.875 43.938 29.203 1 48.75 69 VAL B N 1
ATOM 6118 C CA . VAL B 1 69 ? -32.781 43.469 30.062 1 48.75 69 VAL B CA 1
ATOM 6119 C C . VAL B 1 69 ? -33.312 43.219 31.469 1 48.75 69 VAL B C 1
ATOM 6121 O O . VAL B 1 69 ? -33.719 44.156 32.156 1 48.75 69 VAL B O 1
ATOM 6124 N N . LEU B 1 70 ? -33.906 42.219 31.781 1 46.34 70 LEU B N 1
ATOM 6125 C CA . LEU B 1 70 ? -34.344 42.062 33.156 1 46.34 70 LEU B CA 1
ATOM 6126 C C . LEU B 1 70 ? -33.156 42.062 34.125 1 46.34 70 LEU B C 1
ATOM 6128 O O . LEU B 1 70 ? -32.344 41.125 34.094 1 46.34 70 LEU B O 1
ATOM 6132 N N . GLU B 1 71 ? -32.625 43.062 34.406 1 46.47 71 GLU B N 1
ATOM 6133 C CA . GLU B 1 71 ? -31.656 43.281 35.469 1 46.47 71 GLU B CA 1
ATOM 6134 C C . GLU B 1 71 ? -31.875 42.312 36.625 1 46.47 71 GLU B C 1
ATOM 6136 O O . GLU B 1 71 ? -30.953 42.062 37.406 1 46.47 71 GLU B O 1
ATOM 6141 N N . THR B 1 72 ? -33.062 41.906 36.781 1 47.19 72 THR B N 1
ATOM 6142 C CA . THR B 1 72 ? -33.469 41.281 38.031 1 47.19 72 THR B CA 1
ATOM 6143 C C . THR B 1 72 ? -32.875 39.875 38.156 1 47.19 72 THR B C 1
ATOM 6145 O O . THR B 1 72 ? -32.938 39.25 39.219 1 47.19 72 THR B O 1
ATOM 6148 N N . PHE B 1 73 ? -32.312 39.281 37.031 1 55.03 73 PHE B N 1
ATOM 6149 C CA . PHE B 1 73 ? -31.906 37.906 37.281 1 55.03 73 PHE B CA 1
ATOM 6150 C C . PHE B 1 73 ? -30.391 37.781 37.156 1 55.03 73 PHE B C 1
ATOM 6152 O O . PHE B 1 73 ? -29.875 37.406 36.125 1 55.03 73 PHE B O 1
ATOM 6159 N N . ARG B 1 74 ? -29.719 38.438 38.062 1 64.12 74 ARG B N 1
ATOM 6160 C CA . ARG B 1 74 ? -28.297 38.281 38.312 1 64.12 74 ARG B CA 1
ATOM 6161 C C . ARG B 1 74 ? -28.016 36.906 38.906 1 64.12 74 ARG B C 1
ATOM 6163 O O . ARG B 1 74 ? -28.484 36.562 40 1 64.12 74 ARG B O 1
ATOM 6170 N N . GLY B 1 75 ? -27.516 36.062 37.969 1 80.12 75 GLY B N 1
ATOM 6171 C CA . GLY B 1 75 ? -27.125 34.75 38.469 1 80.12 75 GLY B CA 1
ATOM 6172 C C . GLY B 1 75 ? -25.672 34.406 38.219 1 80.12 75 GLY B C 1
ATOM 6173 O O . GLY B 1 75 ? -24.859 35.312 38 1 80.12 75 GLY B O 1
ATOM 6174 N N . LYS B 1 76 ? -25.328 33.25 38.688 1 86.69 76 LYS B N 1
ATOM 6175 C CA . LYS B 1 76 ? -24 32.688 38.469 1 86.69 76 LYS B CA 1
ATOM 6176 C C . LYS B 1 76 ? -24.062 31.516 37.5 1 86.69 76 LYS B C 1
ATOM 6178 O O . LYS B 1 76 ? -25.062 30.812 37.406 1 86.69 76 LYS B O 1
ATOM 6183 N N . ILE B 1 77 ? -23.078 31.5 36.688 1 88.88 77 ILE B N 1
ATOM 6184 C CA . ILE B 1 77 ? -23.047 30.391 35.719 1 88.88 77 ILE B CA 1
ATOM 6185 C C . ILE B 1 77 ? -21.625 29.844 35.625 1 88.88 77 ILE B C 1
ATOM 6187 O O . ILE B 1 77 ? -20.656 30.594 35.781 1 88.88 77 ILE B O 1
ATOM 6191 N N . THR B 1 78 ? -21.531 28.641 35.375 1 89.25 78 THR B N 1
ATOM 6192 C CA . THR B 1 78 ? -20.234 27.984 35.219 1 89.25 78 THR B CA 1
ATOM 6193 C C . THR B 1 78 ? -19.766 28.062 33.781 1 89.25 78 THR B C 1
ATOM 6195 O O . THR B 1 78 ? -20.5 27.688 32.875 1 89.25 78 THR B O 1
ATOM 6198 N N . VAL B 1 79 ? -18.656 28.547 33.562 1 90.94 79 VAL B N 1
ATOM 6199 C CA . VAL B 1 79 ? -18.016 28.625 32.25 1 90.94 79 VAL B CA 1
ATOM 6200 C C . VAL B 1 79 ? -16.781 27.75 32.219 1 90.94 79 VAL B C 1
ATOM 6202 O O . VAL B 1 79 ? -15.922 27.844 33.125 1 90.94 79 VAL B O 1
ATOM 6205 N N . PRO B 1 80 ? -16.562 26.906 31.344 1 91.5 80 PRO B N 1
ATOM 6206 C CA . PRO B 1 80 ? -17.406 26.703 30.172 1 91.5 80 PRO B CA 1
ATOM 6207 C C . PRO B 1 80 ? -18.625 25.828 30.453 1 91.5 80 PRO B C 1
ATOM 6209 O O . PRO B 1 80 ? -18.625 25.062 31.422 1 91.5 80 PRO B O 1
ATOM 6212 N N . GLY B 1 81 ? -19.688 25.984 29.578 1 89.31 81 GLY B N 1
ATOM 6213 C CA . GLY B 1 81 ? -20.906 25.219 29.703 1 89.31 81 GLY B CA 1
ATOM 6214 C C . GLY B 1 81 ? -22.109 25.875 29.047 1 89.31 81 GLY B C 1
ATOM 6215 O O . GLY B 1 81 ? -22.266 27.094 29.141 1 89.31 81 GLY B O 1
ATOM 6216 N N . ALA B 1 82 ? -22.859 25.062 28.438 1 87.56 82 ALA B N 1
ATOM 6217 C CA . ALA B 1 82 ? -24.094 25.594 27.859 1 87.56 82 ALA B CA 1
ATOM 6218 C C . ALA B 1 82 ? -25.031 26.109 28.953 1 87.56 82 ALA B C 1
ATOM 6220 O O . ALA B 1 82 ? -25.125 25.516 30.031 1 87.56 82 ALA B O 1
ATOM 6221 N N . TRP B 1 83 ? -25.641 27.234 28.688 1 84.94 83 TRP B N 1
ATOM 6222 C CA . TRP B 1 83 ? -26.453 27.797 29.75 1 84.94 83 TRP B CA 1
ATOM 6223 C C . TRP B 1 83 ? -27.734 26.984 29.953 1 84.94 83 TRP B C 1
ATOM 6225 O O . TRP B 1 83 ? -28.328 27.016 31.031 1 84.94 83 TRP B O 1
ATOM 6235 N N . ASN B 1 84 ? -28.094 26.203 28.969 1 80.44 84 ASN B N 1
ATOM 6236 C CA . ASN B 1 84 ? -29.297 25.391 29.188 1 80.44 84 ASN B CA 1
ATOM 6237 C C . ASN B 1 84 ? -28.984 24.141 30.016 1 80.44 84 ASN B C 1
ATOM 6239 O O . ASN B 1 84 ? -29.891 23.359 30.312 1 80.44 84 ASN B O 1
ATOM 6243 N N . ARG B 1 85 ? -27.75 23.922 30.312 1 75.56 85 ARG B N 1
ATOM 6244 C CA . ARG B 1 85 ? -27.375 22.906 31.297 1 75.56 85 ARG B CA 1
ATOM 6245 C C . ARG B 1 85 ? -27.953 23.203 32.656 1 75.56 85 ARG B C 1
ATOM 6247 O O . ARG B 1 85 ? -28.234 22.297 33.438 1 75.56 85 ARG B O 1
ATOM 6254 N N . GLU B 1 86 ? -28.078 24.406 32.938 1 69 86 GLU B N 1
ATOM 6255 C CA . GLU B 1 86 ? -28.5 24.859 34.25 1 69 86 GLU B CA 1
ATOM 6256 C C . GLU B 1 86 ? -29.984 25.172 34.281 1 69 86 GLU B C 1
ATOM 6258 O O . GLU B 1 86 ? -30.469 25.812 35.219 1 69 86 GLU B O 1
ATOM 6263 N N . THR B 1 87 ? -30.625 24.625 33.312 1 67.19 87 THR B N 1
ATOM 6264 C CA . THR B 1 87 ? -32.062 24.891 33.219 1 67.19 87 THR B CA 1
ATOM 6265 C C . THR B 1 87 ? -32.812 24.312 34.406 1 67.19 87 THR B C 1
ATOM 6267 O O . THR B 1 87 ? -33.844 24.844 34.812 1 67.19 87 THR B O 1
ATOM 6270 N N . GLU B 1 88 ? -32.25 23.281 34.844 1 65.75 88 GLU B N 1
ATOM 6271 C CA . GLU B 1 88 ? -32.938 22.656 35.969 1 65.75 88 GLU B CA 1
ATOM 6272 C C . GLU B 1 88 ? -32.906 23.562 37.188 1 65.75 88 GLU B C 1
ATOM 6274 O O . GLU B 1 88 ? -33.875 23.625 37.969 1 65.75 88 GLU B O 1
ATOM 6279 N N . VAL B 1 89 ? -31.781 24.25 37.281 1 66.38 89 VAL B N 1
ATOM 6280 C CA . VAL B 1 89 ? -31.625 25.141 38.406 1 66.38 89 VAL B CA 1
ATOM 6281 C C . VAL B 1 89 ? -32.312 26.484 38.125 1 66.38 89 VAL B C 1
ATOM 6283 O O . VAL B 1 89 ? -32.969 27.047 39 1 66.38 89 VAL B O 1
ATOM 6286 N N . HIS B 1 90 ? -32.094 26.797 36.844 1 67.44 90 HIS B N 1
ATOM 6287 C CA . HIS B 1 90 ? -32.688 28.047 36.406 1 67.44 90 HIS B CA 1
ATOM 6288 C C . HIS B 1 90 ? -33.688 27.812 35.281 1 67.44 90 HIS B C 1
ATOM 6290 O O . HIS B 1 90 ? -33.281 27.75 34.094 1 67.44 90 HIS B O 1
ATOM 6296 N N . SER B 1 91 ? -34.906 27.625 35.469 1 63.62 91 SER B N 1
ATOM 6297 C CA . SER B 1 91 ? -35.938 27.25 34.531 1 63.62 91 SER B CA 1
ATOM 6298 C C . SER B 1 91 ? -36.062 28.25 33.406 1 63.62 91 SER B C 1
ATOM 6300 O O . SER B 1 91 ? -36.562 27.922 32.344 1 63.62 91 SER B O 1
ATOM 6302 N N . SER B 1 92 ? -35.469 29.391 33.594 1 63.41 92 SER B N 1
ATOM 6303 C CA . SER B 1 92 ? -35.625 30.438 32.625 1 63.41 92 SER B CA 1
ATOM 6304 C C . SER B 1 92 ? -34.594 30.297 31.484 1 63.41 92 SER B C 1
ATOM 6306 O O . SER B 1 92 ? -34.781 30.859 30.406 1 63.41 92 SER B O 1
ATOM 6308 N N . TYR B 1 93 ? -33.625 29.531 31.844 1 74.19 93 TYR B N 1
ATOM 6309 C CA . TYR B 1 93 ? -32.594 29.422 30.844 1 74.19 93 TYR B CA 1
ATOM 6310 C C . TYR B 1 93 ? -33 28.469 29.719 1 74.19 93 TYR B C 1
ATOM 6312 O O . TYR B 1 93 ? -32.844 27.25 29.844 1 74.19 93 TYR B O 1
ATOM 6320 N N . GLU B 1 94 ? -33.594 29.078 28.781 1 76.94 94 GLU B N 1
ATOM 6321 C CA . GLU B 1 94 ? -33.969 28.281 27.625 1 76.94 94 GLU B CA 1
ATOM 6322 C C . GLU B 1 94 ? -32.844 28.203 26.609 1 76.94 94 GLU B C 1
ATOM 6324 O O . GLU B 1 94 ? -31.844 28.922 26.719 1 76.94 94 GLU B O 1
ATOM 6329 N N . LYS B 1 95 ? -33.062 27.422 25.719 1 80.44 95 LYS B N 1
ATOM 6330 C CA . LYS B 1 95 ? -32.031 27.234 24.703 1 80.44 95 LYS B CA 1
ATOM 6331 C C . LYS B 1 95 ? -31.875 28.484 23.844 1 80.44 95 LYS B C 1
ATOM 6333 O O . LYS B 1 95 ? -30.766 28.828 23.438 1 80.44 95 LYS B O 1
ATOM 6338 N N . ILE B 1 96 ? -33 29.188 23.641 1 85.25 96 ILE B N 1
ATOM 6339 C CA . ILE B 1 96 ? -33 30.391 22.797 1 85.25 96 ILE B CA 1
ATOM 6340 C C . ILE B 1 96 ? -33.062 31.641 23.672 1 85.25 96 ILE B C 1
ATOM 6342 O O . ILE B 1 96 ? -33.812 31.688 24.625 1 85.25 96 ILE B O 1
ATOM 6346 N N . GLY B 1 97 ? -32.125 32.562 23.391 1 87.19 97 GLY B N 1
ATOM 6347 C CA . GLY B 1 97 ? -32.062 33.812 24.156 1 87.19 97 GLY B CA 1
ATOM 6348 C C . GLY B 1 97 ? -30.719 34.5 24.062 1 87.19 97 GLY B C 1
ATOM 6349 O O . GLY B 1 97 ? -29.953 34.25 23.125 1 87.19 97 GLY B O 1
ATOM 6350 N N . TYR B 1 98 ? -30.578 35.5 24.891 1 89.56 98 TYR B N 1
ATOM 6351 C CA . TYR B 1 98 ? -29.312 36.219 24.953 1 89.56 98 TYR B CA 1
ATOM 6352 C C . TYR B 1 98 ? -28.906 36.5 26.391 1 89.56 98 TYR B C 1
ATOM 6354 O O . TYR B 1 98 ? -29.766 36.5 27.281 1 89.56 98 TYR B O 1
ATOM 6362 N N . GLY B 1 99 ? -27.656 36.594 26.609 1 89.81 99 GLY B N 1
ATOM 6363 C CA . GLY B 1 99 ? -27.125 36.875 27.953 1 89.81 99 GLY B CA 1
ATOM 6364 C C . GLY B 1 99 ? -25.75 37.5 27.922 1 89.81 99 GLY B C 1
ATOM 6365 O O . GLY B 1 99 ? -25.062 37.469 26.906 1 89.81 99 GLY B O 1
ATOM 6366 N N . THR B 1 100 ? -25.469 38.156 29.062 1 92.56 100 THR B N 1
ATOM 6367 C CA . THR B 1 100 ? -24.172 38.812 29.219 1 92.56 100 THR B CA 1
ATOM 6368 C C . THR B 1 100 ? -23.375 38.188 30.344 1 92.56 100 THR B C 1
ATOM 6370 O O . THR B 1 100 ? -23.859 38.062 31.469 1 92.56 100 THR B O 1
ATOM 6373 N N . TYR B 1 101 ? -22.266 37.688 29.984 1 94.75 101 TYR B N 1
ATOM 6374 C CA . TYR B 1 101 ? -21.312 37.156 30.938 1 94.75 101 TYR B CA 1
ATOM 6375 C C . TYR B 1 101 ? -20.375 38.25 31.438 1 94.75 101 TYR B C 1
ATOM 6377 O O . TYR B 1 101 ? -19.922 39.094 30.656 1 94.75 101 TYR B O 1
ATOM 6385 N N . ARG B 1 102 ? -20.078 38.281 32.719 1 95.5 102 ARG B N 1
ATOM 6386 C CA . ARG B 1 102 ? -19.172 39.281 33.281 1 95.5 102 ARG B CA 1
ATOM 6387 C C . ARG B 1 102 ? -18.172 38.625 34.219 1 95.5 102 ARG B C 1
ATOM 6389 O O . ARG B 1 102 ? -18.531 37.75 35.031 1 95.5 102 ARG B O 1
ATOM 6396 N N . LEU B 1 103 ? -16.984 39 34.094 1 96.62 103 LEU B N 1
ATOM 6397 C CA . LEU B 1 103 ? -15.914 38.5 34.938 1 96.62 103 LEU B CA 1
ATOM 6398 C C . LEU B 1 103 ? -14.953 39.656 35.312 1 96.62 103 LEU B C 1
ATOM 6400 O O . LEU B 1 103 ? -14.461 40.344 34.438 1 96.62 103 LEU B O 1
ATOM 6404 N N . ARG B 1 104 ? -14.781 39.812 36.594 1 95.94 104 ARG B N 1
ATOM 6405 C CA . ARG B 1 104 ? -13.789 40.75 37.094 1 95.94 104 ARG B CA 1
ATOM 6406 C C . ARG B 1 104 ? -12.43 40.062 37.281 1 95.94 104 ARG B C 1
ATOM 6408 O O . ARG B 1 104 ? -12.305 39.125 38.031 1 95.94 104 ARG B O 1
ATOM 6415 N N . MET B 1 105 ? -11.453 40.562 36.594 1 95.94 105 MET B N 1
ATOM 6416 C CA . MET B 1 105 ? -10.133 39.938 36.656 1 95.94 105 MET B CA 1
ATOM 6417 C C . MET B 1 105 ? -9.133 40.844 37.375 1 95.94 105 MET B C 1
ATOM 6419 O O . MET B 1 105 ? -8.945 42 36.969 1 95.94 105 MET B O 1
ATOM 6423 N N . LEU B 1 106 ? -8.523 40.312 38.344 1 95.75 106 LEU B N 1
ATOM 6424 C CA . LEU B 1 106 ? -7.426 41 39 1 95.75 106 LEU B CA 1
ATOM 6425 C C . LEU B 1 106 ? -6.086 40.625 38.375 1 95.75 106 LEU B C 1
ATOM 6427 O O . LEU B 1 106 ? -5.539 39.562 38.688 1 95.75 106 LEU B O 1
ATOM 6431 N N . ILE B 1 107 ? -5.562 41.469 37.625 1 93.5 107 ILE B N 1
ATOM 6432 C CA . ILE B 1 107 ? -4.402 41.188 36.781 1 93.5 107 ILE B CA 1
ATOM 6433 C C . ILE B 1 107 ? -3.121 41.406 37.594 1 93.5 107 ILE B C 1
ATOM 6435 O O . ILE B 1 107 ? -3.029 42.312 38.406 1 93.5 107 ILE B O 1
ATOM 6439 N N . PRO B 1 108 ? -2.174 40.562 37.438 1 92.75 108 PRO B N 1
ATOM 6440 C CA . PRO B 1 108 ? -0.895 40.781 38.125 1 92.75 108 PRO B CA 1
ATOM 6441 C C . PRO B 1 108 ? -0.148 42 37.625 1 92.75 108 PRO B C 1
ATOM 6443 O O . PRO B 1 108 ? -0.28 42.406 36.469 1 92.75 108 PRO B O 1
ATOM 6446 N N . ASP B 1 109 ? 0.739 42.531 38.375 1 91.19 109 ASP B N 1
ATOM 6447 C CA . ASP B 1 109 ? 1.479 43.75 38.094 1 91.19 109 ASP B CA 1
ATOM 6448 C C . ASP B 1 109 ? 2.373 43.562 36.875 1 91.19 109 ASP B C 1
ATOM 6450 O O . ASP B 1 109 ? 2.537 44.5 36.062 1 91.19 109 ASP B O 1
ATOM 6454 N N . VAL B 1 110 ? 2.828 42.375 36.719 1 90.38 110 VAL B N 1
ATOM 6455 C CA . VAL B 1 110 ? 3.781 42.094 35.625 1 90.38 110 VAL B CA 1
ATOM 6456 C C . VAL B 1 110 ? 3.076 42.188 34.281 1 90.38 110 VAL B C 1
ATOM 6458 O O . VAL B 1 110 ? 3.725 42.312 33.25 1 90.38 110 VAL B O 1
ATOM 6461 N N . TRP B 1 111 ? 1.75 42.156 34.281 1 91.75 111 TRP B N 1
ATOM 6462 C CA . TRP B 1 111 ? 1.002 42.125 33.031 1 91.75 111 TRP B CA 1
ATOM 6463 C C . TRP B 1 111 ? 0.45 43.531 32.719 1 91.75 111 TRP B C 1
ATOM 6465 O O . TRP B 1 111 ? -0.01 43.781 31.609 1 91.75 111 TRP B O 1
ATOM 6475 N N . VAL B 1 112 ? 0.526 44.375 33.688 1 90.88 112 VAL B N 1
ATOM 6476 C CA . VAL B 1 112 ? -0.009 45.719 33.469 1 90.88 112 VAL B CA 1
ATOM 6477 C C . VAL B 1 112 ? 0.837 46.438 32.438 1 90.88 112 VAL B C 1
ATOM 6479 O O . VAL B 1 112 ? 2.068 46.469 32.5 1 90.88 112 VAL B O 1
ATOM 6482 N N . GLY B 1 113 ? 0.225 46.938 31.406 1 84.81 113 GLY B N 1
ATOM 6483 C CA . GLY B 1 113 ? 0.923 47.656 30.359 1 84.81 113 GLY B CA 1
ATOM 6484 C C . GLY B 1 113 ? 1.373 46.781 29.219 1 84.81 113 GLY B C 1
ATOM 6485 O O . GLY B 1 113 ? 1.837 47.25 28.188 1 84.81 113 GLY B O 1
ATOM 6486 N N . LYS B 1 114 ? 1.217 45.531 29.391 1 86 114 LYS B N 1
ATOM 6487 C CA . LYS B 1 114 ? 1.597 44.562 28.344 1 86 114 LYS B CA 1
ATOM 6488 C C . LYS B 1 114 ? 0.394 44.188 27.484 1 86 114 LYS B C 1
ATOM 6490 O O . LYS B 1 114 ? -0.753 44.375 27.906 1 86 114 LYS B O 1
ATOM 6495 N N . VAL B 1 115 ? 0.716 43.781 26.344 1 88.06 115 VAL B N 1
ATOM 6496 C CA . VAL B 1 115 ? -0.357 43.344 25.469 1 88.06 115 VAL B CA 1
ATOM 6497 C C . VAL B 1 115 ? -0.81 41.938 25.859 1 88.06 115 VAL B C 1
ATOM 6499 O O . VAL B 1 115 ? -0.019 40.969 25.844 1 88.06 115 VAL B O 1
ATOM 6502 N N . LEU B 1 116 ? -1.997 41.781 26.328 1 91.75 116 LEU B N 1
ATOM 6503 C CA . LEU B 1 116 ? -2.605 40.5 26.672 1 91.75 116 LEU B CA 1
ATOM 6504 C C . LEU B 1 116 ? -3.594 40.062 25.609 1 91.75 116 LEU B C 1
ATOM 6506 O O . LEU B 1 116 ? -4.059 40.875 24.812 1 91.75 116 LEU B O 1
ATOM 6510 N N . THR B 1 117 ? -3.783 38.812 25.5 1 93 117 THR B N 1
ATOM 6511 C CA . THR B 1 117 ? -4.723 38.25 24.531 1 93 117 THR B CA 1
ATOM 6512 C C . THR B 1 117 ? -5.691 37.281 25.219 1 93 117 THR B C 1
ATOM 6514 O O . THR B 1 117 ? -5.285 36.469 26.047 1 93 117 THR B O 1
ATOM 6517 N N . VAL B 1 118 ? -6.934 37.469 24.953 1 94.88 118 VAL B N 1
ATOM 6518 C CA . VAL B 1 118 ? -7.961 36.531 25.422 1 94.88 118 VAL B CA 1
ATOM 6519 C C . VAL B 1 118 ? -8.445 35.656 24.266 1 94.88 118 VAL B C 1
ATOM 6521 O O . VAL B 1 118 ? -8.734 36.188 23.172 1 94.88 118 VAL B O 1
ATOM 6524 N N . GLY B 1 119 ? -8.406 34.438 24.5 1 94.06 119 GLY B N 1
ATOM 6525 C CA . GLY B 1 119 ? -8.859 33.5 23.484 1 94.06 119 GLY B CA 1
ATOM 6526 C C . GLY B 1 119 ? -10.211 32.875 23.812 1 94.06 119 GLY B C 1
ATOM 6527 O O . GLY B 1 119 ? -10.414 32.344 24.906 1 94.06 119 GLY B O 1
ATOM 6528 N N . LEU B 1 120 ? -11.141 33.031 22.844 1 94 120 LEU B N 1
ATOM 6529 C CA . LEU B 1 120 ? -12.461 32.406 22.953 1 94 120 LEU B CA 1
ATOM 6530 C C . LEU B 1 120 ? -12.602 31.234 21.984 1 94 120 LEU B C 1
ATOM 6532 O O . LEU B 1 120 ? -12.289 31.375 20.797 1 94 120 LEU B O 1
ATOM 6536 N N . GLY B 1 121 ? -12.969 30.172 22.5 1 90.75 121 GLY B N 1
ATOM 6537 C CA . GLY B 1 121 ? -13.219 29.016 21.656 1 90.75 121 GLY B CA 1
ATOM 6538 C C . GLY B 1 121 ? -14.594 29.047 21 1 90.75 121 GLY B C 1
ATOM 6539 O O . GLY B 1 121 ? -14.93 30 20.297 1 90.75 121 GLY B O 1
ATOM 6540 N N . SER B 1 122 ? -15.383 28.125 21.391 1 90.5 122 SER B N 1
ATOM 6541 C CA . SER B 1 122 ? -16.719 28.031 20.812 1 90.5 122 SER B CA 1
ATOM 6542 C C . SER B 1 122 ? -17.75 28.75 21.688 1 90.5 122 SER B C 1
ATOM 6544 O O . SER B 1 122 ? -17.969 28.375 22.828 1 90.5 122 SER B O 1
ATOM 6546 N N . VAL B 1 123 ? -18.328 29.766 21.141 1 93.5 123 VAL B N 1
ATOM 6547 C CA . VAL B 1 123 ? -19.438 30.5 21.75 1 93.5 123 VAL B CA 1
ATOM 6548 C C . VAL B 1 123 ? -20.656 30.438 20.828 1 93.5 123 VAL B C 1
ATOM 6550 O O . VAL B 1 123 ? -20.578 30.812 19.656 1 93.5 123 VAL B O 1
ATOM 6553 N N . LEU B 1 124 ? -21.672 29.969 21.297 1 91.81 124 LEU B N 1
ATOM 6554 C CA . LEU B 1 124 ? -22.875 29.766 20.5 1 91.81 124 LEU B CA 1
ATOM 6555 C C . LEU B 1 124 ? -23.906 30.844 20.797 1 91.81 124 LEU B C 1
ATOM 6557 O O . LEU B 1 124 ? -24.266 31.062 21.953 1 91.81 124 LEU B O 1
ATOM 6561 N N . THR B 1 125 ? -24.453 31.531 19.672 1 90.69 125 THR B N 1
ATOM 6562 C CA . THR B 1 125 ? -23.984 31.375 18.297 1 90.69 125 THR B CA 1
ATOM 6563 C C . THR B 1 125 ? -23.438 32.688 17.766 1 90.69 125 THR B C 1
ATOM 6565 O O . THR B 1 125 ? -23.234 32.844 16.547 1 90.69 125 THR B O 1
ATOM 6568 N N . SER B 1 126 ? -23.484 33.719 18.5 1 94.5 126 SER B N 1
ATOM 6569 C CA . SER B 1 126 ? -22.844 35 18.234 1 94.5 126 SER B CA 1
ATOM 6570 C C . SER B 1 126 ? -22.469 35.719 19.531 1 94.5 126 SER B C 1
ATOM 6572 O O . SER B 1 126 ? -23.109 35.5 20.562 1 94.5 126 SER B O 1
ATOM 6574 N N . TYR B 1 127 ? -21.453 36.5 19.406 1 96.31 127 TYR B N 1
ATOM 6575 C CA . TYR B 1 127 ? -21.078 37.156 20.641 1 96.31 127 TYR B CA 1
ATOM 6576 C C . TYR B 1 127 ? -20.328 38.469 20.344 1 96.31 127 TYR B C 1
ATOM 6578 O O . TYR B 1 127 ? -19.859 38.688 19.234 1 96.31 127 TYR B O 1
ATOM 6586 N N . ALA B 1 128 ? -20.359 39.344 21.281 1 96.56 128 ALA B N 1
ATOM 6587 C CA . ALA B 1 128 ? -19.531 40.562 21.344 1 96.56 128 ALA B CA 1
ATOM 6588 C C . ALA B 1 128 ? -18.75 40.625 22.656 1 96.56 128 ALA B C 1
ATOM 6590 O O . ALA B 1 128 ? -19.266 40.281 23.719 1 96.56 128 ALA B O 1
ATOM 6591 N N . ILE B 1 129 ? -17.547 40.906 22.547 1 96.69 129 ILE B N 1
ATOM 6592 C CA . ILE B 1 129 ? -16.672 40.938 23.719 1 96.69 129 ILE B CA 1
ATOM 6593 C C . ILE B 1 129 ? -16.281 42.375 24.047 1 96.69 129 ILE B C 1
ATOM 6595 O O . ILE B 1 129 ? -15.969 43.156 23.141 1 96.69 129 ILE B O 1
ATOM 6599 N N . TYR B 1 130 ? -16.344 42.719 25.328 1 95.56 130 TYR B N 1
ATOM 6600 C CA . TYR B 1 130 ? -16 44.031 25.828 1 95.56 130 TYR B CA 1
ATOM 6601 C C . TYR B 1 130 ? -14.969 43.938 26.953 1 95.56 130 TYR B C 1
ATOM 6603 O O . TYR B 1 130 ? -15.031 43.031 27.781 1 95.56 130 TYR B O 1
ATOM 6611 N N . MET B 1 131 ? -14.016 44.781 26.906 1 93.81 131 MET B N 1
ATOM 6612 C CA . MET B 1 131 ? -13.039 44.938 27.969 1 93.81 131 MET B CA 1
ATOM 6613 C C . MET B 1 131 ? -13.125 46.344 28.578 1 93.81 131 MET B C 1
ATOM 6615 O O . MET B 1 131 ? -12.859 47.344 27.906 1 93.81 131 MET B O 1
ATOM 6619 N N . ASP B 1 132 ? -13.5 46.438 29.812 1 92.75 132 ASP B N 1
ATOM 6620 C CA . ASP B 1 132 ? -13.695 47.719 30.516 1 92.75 132 ASP B CA 1
ATOM 6621 C C . ASP B 1 132 ? -14.602 48.656 29.719 1 92.75 132 ASP B C 1
ATOM 6623 O O . ASP B 1 132 ? -14.273 49.812 29.516 1 92.75 132 ASP B O 1
ATOM 6627 N N . GLY B 1 133 ? -15.602 48 29.125 1 90.25 133 GLY B N 1
ATOM 6628 C CA . GLY B 1 133 ? -16.625 48.781 28.453 1 90.25 133 GLY B CA 1
ATOM 6629 C C . GLY B 1 133 ? -16.297 49.062 27 1 90.25 133 GLY B C 1
ATOM 6630 O O . GLY B 1 133 ? -17.156 49.531 26.25 1 90.25 133 GLY B O 1
ATOM 6631 N N . ILE B 1 134 ? -15.102 48.75 26.594 1 89.69 134 ILE B N 1
ATOM 6632 C CA . ILE B 1 134 ? -14.695 48.969 25.203 1 89.69 134 ILE B CA 1
ATOM 6633 C C . ILE B 1 134 ? -14.844 47.656 24.422 1 89.69 134 ILE B C 1
ATOM 6635 O O . ILE B 1 134 ? -14.336 46.625 24.828 1 89.69 134 ILE B O 1
ATOM 6639 N N . GLN B 1 135 ? -15.477 47.75 23.328 1 92.75 135 GLN B N 1
ATOM 6640 C CA . GLN B 1 135 ? -15.672 46.562 22.5 1 92.75 135 GLN B CA 1
ATOM 6641 C C . GLN B 1 135 ? -14.383 46.156 21.797 1 92.75 135 GLN B C 1
ATOM 6643 O O . GLN B 1 135 ? -13.789 46.969 21.062 1 92.75 135 GLN B O 1
ATOM 6648 N N . LEU B 1 136 ? -13.953 44.969 22.016 1 90.19 136 LEU B N 1
ATOM 6649 C CA . LEU B 1 136 ? -12.75 44.438 21.391 1 90.19 136 LEU B CA 1
ATOM 6650 C C . LEU B 1 136 ? -13.078 43.812 20.031 1 90.19 136 LEU B C 1
ATOM 6652 O O . LEU B 1 136 ? -12.25 43.844 19.125 1 90.19 136 LEU B O 1
ATOM 6656 N N . GLY B 1 137 ? -14.242 43.219 20.016 1 90.94 137 GLY B N 1
ATOM 6657 C CA . GLY B 1 137 ? -14.648 42.562 18.781 1 90.94 137 GLY B CA 1
ATOM 6658 C C . GLY B 1 137 ? -15.961 41.812 18.891 1 90.94 137 GLY B C 1
ATOM 6659 O O . GLY B 1 137 ? -16.641 41.906 19.922 1 90.94 137 GLY B O 1
ATOM 6660 N N . GLN B 1 138 ? -16.344 41.156 17.781 1 93.38 138 GLN B N 1
ATOM 6661 C CA . GLN B 1 138 ? -17.578 40.375 17.766 1 93.38 138 GLN B CA 1
ATOM 6662 C C . GLN B 1 138 ? -17.516 39.312 16.672 1 93.38 138 GLN B C 1
ATOM 6664 O O . GLN B 1 138 ? -16.688 39.375 15.766 1 93.38 138 GLN B O 1
ATOM 6669 N N . THR B 1 139 ? -18.203 38.344 16.859 1 93.06 139 THR B N 1
ATOM 6670 C CA . THR B 1 139 ? -18.438 37.312 15.844 1 93.06 139 THR B CA 1
ATOM 6671 C C . THR B 1 139 ? -19.922 37.25 15.5 1 93.06 139 THR B C 1
ATOM 6673 O O . THR B 1 139 ? -20.766 37.125 16.391 1 93.06 139 THR B O 1
ATOM 6676 N N . GLY B 1 140 ? -20.094 37.344 14.211 1 93.56 140 GLY B N 1
ATOM 6677 C CA . GLY B 1 140 ? -21.484 37.531 13.836 1 93.56 140 GLY B CA 1
ATOM 6678 C C . GLY B 1 140 ? -22.047 38.875 14.273 1 93.56 140 GLY B C 1
ATOM 6679 O O . GLY B 1 140 ? -21.328 39.875 14.273 1 93.56 140 GLY B O 1
ATOM 6680 N N . HIS B 1 141 ? -23.328 38.969 14.391 1 94.5 141 HIS B N 1
ATOM 6681 C CA . HIS B 1 141 ? -24 40.156 14.914 1 94.5 141 HIS B CA 1
ATOM 6682 C C . HIS B 1 141 ? -24.984 39.781 16.016 1 94.5 141 HIS B C 1
ATOM 6684 O O . HIS B 1 141 ? -26.172 39.562 15.75 1 94.5 141 HIS B O 1
ATOM 6690 N N . PRO B 1 142 ? -24.391 39.75 17.234 1 94.06 142 PRO B N 1
ATOM 6691 C CA . PRO B 1 142 ? -25.297 39.438 18.344 1 94.06 142 PRO B CA 1
ATOM 6692 C C . PRO B 1 142 ? -26.312 40.562 18.609 1 94.06 142 PRO B C 1
ATOM 6694 O O . PRO B 1 142 ? -25.953 41.75 18.562 1 94.06 142 PRO B O 1
ATOM 6697 N N . SER B 1 143 ? -27.516 40.219 18.75 1 91.75 143 SER B N 1
ATOM 6698 C CA . SER B 1 143 ? -28.578 41.188 19.016 1 91.75 143 SER B CA 1
ATOM 6699 C C . SER B 1 143 ? -29.625 40.625 19.969 1 91.75 143 SER B C 1
ATOM 6701 O O . SER B 1 143 ? -29.594 39.406 20.281 1 91.75 143 SER B O 1
ATOM 6703 N N . HIS B 1 144 ? -30.469 41.438 20.406 1 88.25 144 HIS B N 1
ATOM 6704 C CA . HIS B 1 144 ? -31.547 41.031 21.297 1 88.25 144 HIS B CA 1
ATOM 6705 C C . HIS B 1 144 ? -32.719 40.469 20.531 1 88.25 144 HIS B C 1
ATOM 6707 O O . HIS B 1 144 ? -33.594 39.781 21.094 1 88.25 144 HIS B O 1
ATOM 6713 N N . SER B 1 145 ? -32.656 40.625 19.188 1 87.06 145 SER B N 1
ATOM 6714 C CA . SER B 1 145 ? -33.75 40.125 18.344 1 87.06 145 SER B CA 1
ATOM 6715 C C . SER B 1 145 ? -33.219 39.062 17.391 1 87.06 145 SER B C 1
ATOM 6717 O O . SER B 1 145 ? -32.125 39.156 16.859 1 87.06 145 SER B O 1
ATOM 6719 N N . PRO B 1 146 ? -34.062 38.062 17.188 1 86.75 146 PRO B N 1
ATOM 6720 C CA . PRO B 1 146 ? -33.688 37 16.266 1 86.75 146 PRO B CA 1
ATOM 6721 C C . PRO B 1 146 ? -33.5 37.5 1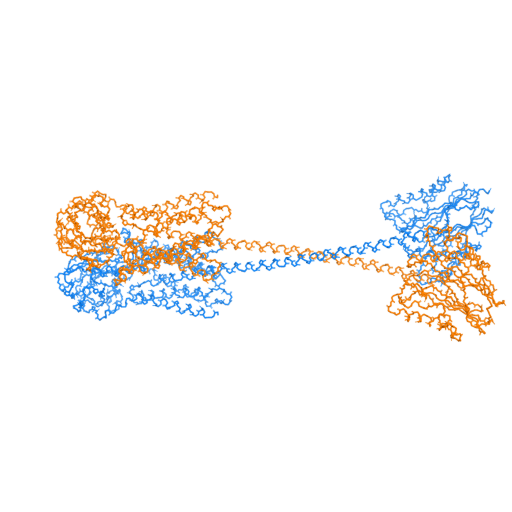4.836 1 86.75 146 PRO B C 1
ATOM 6723 O O . PRO B 1 146 ? -32.656 36.969 14.094 1 86.75 146 PRO B O 1
ATOM 6726 N N . LYS B 1 147 ? -34.188 38.469 14.438 1 87.44 147 LYS B N 1
ATOM 6727 C CA . LYS B 1 147 ? -34.156 38.969 13.062 1 87.44 147 LYS B CA 1
ATOM 6728 C C . LYS B 1 147 ? -32.844 39.719 12.781 1 87.44 147 LYS B C 1
ATOM 6730 O O . LYS B 1 147 ? -32.344 39.688 11.656 1 87.44 147 LYS B O 1
ATOM 6735 N N . GLU B 1 148 ? -32.281 40.281 13.82 1 90.31 148 GLU B N 1
ATOM 6736 C CA . GLU B 1 148 ? -31.094 41.094 13.641 1 90.31 148 GLU B CA 1
ATOM 6737 C C . GLU B 1 148 ? -29.828 40.281 13.938 1 90.31 148 GLU B C 1
ATOM 6739 O O . GLU B 1 148 ? -28.719 40.719 13.602 1 90.31 148 GLU B O 1
ATOM 6744 N N . THR B 1 149 ? -30.078 39.156 14.484 1 91.19 149 THR B N 1
ATOM 6745 C CA . THR B 1 149 ? -28.922 38.344 14.875 1 91.19 149 THR B CA 1
ATOM 6746 C C . THR B 1 149 ? -28.375 37.562 13.68 1 91.19 149 THR B C 1
ATOM 6748 O O . THR B 1 149 ? -29.141 37 12.906 1 91.19 149 THR B O 1
ATOM 6751 N N . VAL B 1 150 ? -27.125 37.656 13.43 1 94.12 150 VAL B N 1
ATOM 6752 C CA . VAL B 1 150 ? -26.422 36.844 12.438 1 94.12 150 VAL B CA 1
ATOM 6753 C C . VAL B 1 150 ? -25.5 35.875 13.141 1 94.12 150 VAL B C 1
ATOM 6755 O O . VAL B 1 150 ? -24.562 36.25 13.836 1 94.12 150 VAL B O 1
ATOM 6758 N N . PRO B 1 151 ? -25.766 34.594 13.016 1 94.31 151 PRO B N 1
ATOM 6759 C CA . PRO B 1 151 ? -24.953 33.594 13.719 1 94.31 151 PRO B CA 1
ATOM 6760 C C . PRO B 1 151 ? -23.578 33.406 13.086 1 94.31 151 PRO B C 1
ATOM 6762 O O . PRO B 1 151 ? -23.438 33.469 11.859 1 94.31 151 PRO B O 1
ATOM 6765 N N . ARG B 1 152 ? -22.578 33.219 13.906 1 94.75 152 ARG B N 1
ATOM 6766 C CA . ARG B 1 152 ? -21.203 32.906 13.492 1 94.75 152 ARG B CA 1
ATOM 6767 C C . ARG B 1 152 ? -20.406 32.344 14.664 1 94.75 152 ARG B C 1
ATOM 6769 O O . ARG B 1 152 ? -20.078 33.062 15.609 1 94.75 152 ARG B O 1
ATOM 6776 N N . VAL B 1 153 ? -20.188 31.094 14.578 1 93.94 153 VAL B N 1
ATOM 6777 C CA . VAL B 1 153 ? -19.406 30.438 15.617 1 93.94 153 VAL B CA 1
ATOM 6778 C C . VAL B 1 153 ? -17.953 30.312 15.172 1 93.94 153 VAL B C 1
ATOM 6780 O O . VAL B 1 153 ? -17.609 29.406 14.406 1 93.94 153 VAL B O 1
ATOM 6783 N N . GLN B 1 154 ? -17.156 31.141 15.633 1 92.5 154 GLN B N 1
ATOM 6784 C CA . GLN B 1 154 ? -15.75 31.172 15.234 1 92.5 154 GLN B CA 1
ATOM 6785 C C . GLN B 1 154 ? -14.844 31.453 16.438 1 92.5 154 GLN B C 1
ATOM 6787 O O . GLN B 1 154 ? -15.016 32.469 17.125 1 92.5 154 GLN B O 1
ATOM 6792 N N . PRO B 1 155 ? -13.961 30.531 16.688 1 91.94 155 PRO B N 1
ATOM 6793 C CA . PRO B 1 155 ? -12.961 30.859 17.703 1 91.94 155 PRO B CA 1
ATOM 6794 C C . PRO B 1 155 ? -12.078 32.031 17.312 1 91.94 155 PRO B C 1
ATOM 6796 O O . PRO B 1 155 ? -11.617 32.125 16.172 1 91.94 155 PRO B O 1
ATOM 6799 N N . LYS B 1 156 ? -11.891 32.969 18.219 1 92 156 LYS B N 1
ATOM 6800 C CA . LYS B 1 156 ? -11.094 34.156 17.938 1 92 156 LYS B CA 1
ATOM 6801 C C . LYS B 1 156 ? -10.258 34.562 19.156 1 92 156 LYS B C 1
ATOM 6803 O O . LYS B 1 156 ? -10.594 34.188 20.281 1 92 156 LYS B O 1
ATOM 6808 N N . PHE B 1 157 ? -9.219 35.219 18.875 1 91.44 157 PHE B N 1
ATOM 6809 C CA . PHE B 1 157 ? -8.32 35.781 19.875 1 91.44 157 PHE B CA 1
ATOM 6810 C C . PHE B 1 157 ? -8.32 37.281 19.812 1 91.44 157 PHE B C 1
ATOM 6812 O O . PHE B 1 157 ? -8.227 37.875 18.734 1 91.44 157 PHE B O 1
ATOM 6819 N N . TYR B 1 158 ? -8.539 37.969 20.891 1 91.88 158 TYR B N 1
ATOM 6820 C CA . TYR B 1 158 ? -8.57 39.406 20.969 1 91.88 158 TYR B CA 1
ATOM 6821 C C . TYR B 1 158 ? -7.473 39.938 21.875 1 91.88 158 TYR B C 1
ATOM 6823 O O . TYR B 1 158 ? -7.332 39.5 23.016 1 91.88 158 TYR B O 1
ATOM 6831 N N . SER B 1 159 ? -6.703 40.906 21.359 1 90.69 159 SER B N 1
ATOM 6832 C CA . SER B 1 159 ? -5.617 41.469 22.141 1 90.69 159 SER B CA 1
ATOM 6833 C C . SER B 1 159 ? -6.023 42.812 22.734 1 90.69 159 SER B C 1
ATOM 6835 O O . SER B 1 159 ? -6.836 43.531 22.156 1 90.69 159 SER B O 1
ATOM 6837 N N . PHE B 1 160 ? -5.539 43.094 23.938 1 89.31 160 PHE B N 1
ATOM 6838 C CA . PHE B 1 160 ? -5.805 44.344 24.625 1 89.31 160 PHE B CA 1
ATOM 6839 C C . PHE B 1 160 ? -4.66 44.688 25.578 1 89.31 160 PHE B C 1
ATOM 6841 O O . PHE B 1 160 ? -3.764 43.875 25.797 1 89.31 160 PHE B O 1
ATOM 6848 N N . ILE B 1 161 ? -4.633 45.906 26.047 1 88.81 161 ILE B N 1
ATOM 6849 C CA . ILE B 1 161 ? -3.652 46.344 27.031 1 88.81 161 ILE B CA 1
ATOM 6850 C C . ILE B 1 161 ? -4.352 46.625 28.359 1 88.81 161 ILE B C 1
ATOM 6852 O O . ILE B 1 161 ? -5.348 47.344 28.422 1 88.81 161 ILE B O 1
ATOM 6856 N N . ALA B 1 162 ? -3.846 45.969 29.344 1 88.19 162 ALA B N 1
ATOM 6857 C CA . ALA B 1 162 ? -4.395 46.219 30.672 1 88.19 162 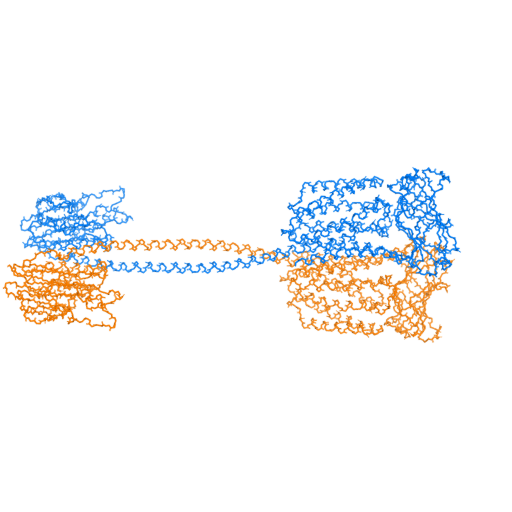ALA B CA 1
ATOM 6858 C C . ALA B 1 162 ? -3.857 47.531 31.25 1 88.19 162 ALA B C 1
ATOM 6860 O O . ALA B 1 162 ? -2.658 47.656 31.516 1 88.19 162 ALA B O 1
ATOM 6861 N N . SER B 1 163 ? -4.688 48.5 31.406 1 84.5 163 SER B N 1
ATOM 6862 C CA . SER B 1 163 ? -4.266 49.781 31.922 1 84.5 163 SER B CA 1
ATOM 6863 C C . SER B 1 163 ? -4.215 49.781 33.438 1 84.5 163 SER B C 1
ATOM 6865 O O . SER B 1 163 ? -3.574 50.656 34.062 1 84.5 163 SER B O 1
ATOM 6867 N N . SER B 1 164 ? -4.934 48.875 34.031 1 89.88 164 SER B N 1
ATOM 6868 C CA . SER B 1 164 ? -4.977 48.781 35.5 1 89.88 164 SER B CA 1
ATOM 6869 C C . SER B 1 164 ? -4.941 47.344 35.969 1 89.88 164 SER B C 1
ATOM 6871 O O . SER B 1 164 ? -4.941 46.406 35.125 1 89.88 164 SER B O 1
ATOM 6873 N N . ASN B 1 165 ? -4.883 47.188 37.281 1 93.62 165 ASN B N 1
ATOM 6874 C CA . ASN B 1 165 ? -4.84 45.875 37.875 1 93.62 165 ASN B CA 1
ATOM 6875 C C . ASN B 1 165 ? -6.227 45.25 37.969 1 93.62 165 ASN B C 1
ATOM 6877 O O . ASN B 1 165 ? -6.367 44.062 38.312 1 93.62 165 ASN B O 1
ATOM 6881 N N . GLU B 1 166 ? -7.152 46.031 37.656 1 94.94 166 GLU B N 1
ATOM 6882 C CA . GLU B 1 166 ? -8.516 45.5 37.594 1 94.94 166 GLU B CA 1
ATOM 6883 C C . GLU B 1 166 ? -9.141 45.719 36.219 1 94.94 166 GLU B C 1
ATOM 6885 O O . GLU B 1 166 ? -9.258 46.844 35.781 1 94.94 166 GLU B O 1
ATOM 6890 N N . VAL B 1 167 ? -9.477 44.594 35.656 1 95 167 VAL B N 1
ATOM 6891 C CA . VAL B 1 167 ? -10.078 44.625 34.312 1 95 167 VAL B CA 1
ATOM 6892 C C . VAL B 1 167 ? -11.398 43.875 34.312 1 95 167 VAL B C 1
ATOM 6894 O O . VAL B 1 167 ? -11.516 42.812 34.938 1 95 167 VAL B O 1
ATOM 6897 N N . ARG B 1 168 ? -12.344 44.406 33.688 1 95.69 168 ARG B N 1
ATOM 6898 C CA . ARG B 1 168 ? -13.656 43.781 33.594 1 95.69 168 ARG B CA 1
ATOM 6899 C C . ARG B 1 168 ? -13.906 43.219 32.188 1 95.69 168 ARG B C 1
ATOM 6901 O O . ARG B 1 168 ? -13.883 43.969 31.203 1 95.69 168 ARG B O 1
ATOM 6908 N N . LEU B 1 169 ? -14.148 41.938 32.188 1 96.44 169 LEU B N 1
ATOM 6909 C CA . LEU B 1 169 ? -14.469 41.25 30.922 1 96.44 169 LEU B CA 1
ATOM 6910 C C . LEU B 1 169 ? -15.969 41 30.812 1 96.44 169 LEU B C 1
ATOM 6912 O O . LEU B 1 169 ? -16.594 40.469 31.734 1 96.44 169 LEU B O 1
ATOM 6916 N N . GLU B 1 170 ? -16.516 41.438 29.734 1 96.56 170 GLU B N 1
ATOM 6917 C CA . GLU B 1 170 ? -17.938 41.219 29.453 1 96.56 170 GLU B CA 1
ATOM 6918 C C . GLU B 1 170 ? -18.125 40.594 28.078 1 96.56 170 GLU B C 1
ATOM 6920 O O . GLU B 1 170 ? -17.547 41.062 27.094 1 96.56 170 GLU B O 1
ATOM 6925 N N . ILE B 1 171 ? -18.922 39.562 28.047 1 96.5 171 ILE B N 1
ATOM 6926 C CA . ILE B 1 171 ? -19.234 38.906 26.781 1 96.5 171 ILE B CA 1
ATOM 6927 C C . ILE B 1 171 ? -20.734 38.812 26.609 1 96.5 171 ILE B C 1
ATOM 6929 O O . ILE B 1 171 ? -21.422 38.156 27.391 1 96.5 171 ILE B O 1
ATOM 6933 N N . PHE B 1 172 ? -21.25 39.469 25.609 1 95 172 PHE B N 1
ATOM 6934 C CA . PHE B 1 172 ? -22.656 39.375 25.25 1 95 172 PHE B CA 1
ATOM 6935 C C . PHE B 1 172 ? -22.906 38.281 24.219 1 95 172 PHE B C 1
ATOM 6937 O O . PHE B 1 172 ? -22.312 38.312 23.141 1 95 172 PHE B O 1
ATOM 6944 N N . VAL B 1 173 ? -23.719 37.344 24.578 1 94.62 173 VAL B N 1
ATOM 6945 C CA . VAL B 1 173 ? -23.969 36.188 23.719 1 94.62 173 VAL B CA 1
ATOM 6946 C C . VAL B 1 173 ? -25.438 36.125 23.344 1 94.62 173 VAL B C 1
ATOM 6948 O O . VAL B 1 173 ? -26.312 36.375 24.188 1 94.62 173 VAL B O 1
ATOM 6951 N N . SER B 1 174 ? -25.719 35.875 22.109 1 93.56 174 SER B N 1
ATOM 6952 C CA . SER B 1 174 ? -27.078 35.625 21.609 1 93.56 174 SER B CA 1
ATOM 6953 C C . SER B 1 174 ? -27.156 34.312 20.875 1 93.56 174 SER B C 1
ATOM 6955 O O . SER B 1 174 ? -26.281 33.969 20.062 1 93.56 174 SER B O 1
ATOM 6957 N N . ASN B 1 175 ? -28.172 33.469 21.25 1 92.06 175 ASN B N 1
ATOM 6958 C CA . ASN B 1 175 ? -28.375 32.156 20.594 1 92.06 175 ASN B CA 1
ATOM 6959 C C . ASN B 1 175 ? -29.828 32 20.141 1 92.06 175 ASN B C 1
ATOM 6961 O O . ASN B 1 175 ? -30.734 31.906 20.969 1 92.06 175 ASN B O 1
ATOM 6965 N N . TYR B 1 176 ? -30 31.859 18.844 1 89.25 176 TYR B N 1
ATOM 6966 C CA . TYR B 1 176 ? -31.344 31.656 18.297 1 89.25 176 TYR B CA 1
ATOM 6967 C C . TYR B 1 176 ? -31.375 30.484 17.328 1 89.25 176 TYR B C 1
ATOM 6969 O O . TYR B 1 176 ? -32.406 30.172 16.75 1 89.25 176 TYR B O 1
ATOM 6977 N N . TYR B 1 177 ? -30.281 29.828 17.219 1 89.38 177 TYR B N 1
ATOM 6978 C CA . TYR B 1 177 ? -30.188 28.859 16.125 1 89.38 177 TYR B CA 1
ATOM 6979 C C . TYR B 1 177 ? -29.672 27.516 16.625 1 89.38 177 TYR B C 1
ATOM 6981 O O . TYR B 1 177 ? -29.938 26.484 16.016 1 89.38 177 TYR B O 1
ATOM 6989 N N . SER B 1 178 ? -28.953 27.516 17.688 1 89.44 178 SER B N 1
ATOM 6990 C CA . SER B 1 178 ? -28.344 26.281 18.172 1 89.44 178 SER B CA 1
ATOM 6991 C C . SER B 1 178 ? -29.156 25.672 19.312 1 89.44 178 SER B C 1
ATOM 6993 O O . SER B 1 178 ? -29.859 26.391 20.016 1 89.44 178 SER B O 1
ATOM 6995 N N . ARG B 1 179 ? -29.016 24.422 19.422 1 87.19 179 ARG B N 1
ATOM 6996 C CA . ARG B 1 179 ? -29.719 23.703 20.469 1 87.19 179 ARG B CA 1
ATOM 6997 C C . ARG B 1 179 ? -29.094 24.016 21.844 1 87.19 179 ARG B C 1
ATOM 6999 O O . ARG B 1 179 ? -29.734 23.812 22.875 1 87.19 179 ARG B O 1
ATOM 7006 N N . GLN B 1 180 ? -27.859 24.359 21.766 1 87.38 180 GLN B N 1
ATOM 7007 C CA . GLN B 1 180 ? -27.156 24.797 22.969 1 87.38 180 GLN B CA 1
ATOM 7008 C C . GLN B 1 180 ? -26.656 26.234 22.828 1 87.38 180 GLN B C 1
ATOM 7010 O O . GLN B 1 180 ? -26.359 26.688 21.719 1 87.38 180 GLN B O 1
ATOM 7015 N N . GLY B 1 181 ? -26.656 26.922 24 1 87.56 181 GLY B N 1
ATOM 7016 C CA . GLY B 1 181 ? -26.188 28.297 23.953 1 87.56 181 GLY B CA 1
ATOM 7017 C C . GLY B 1 181 ? -25.172 28.625 25.031 1 87.56 181 GLY B C 1
ATOM 7018 O O . GLY B 1 181 ? -25.078 27.922 26.031 1 87.56 181 GLY B O 1
ATOM 7019 N N . GLY B 1 182 ? -24.359 29.562 24.703 1 90.94 182 GLY B N 1
ATOM 7020 C CA . GLY B 1 182 ? -23.406 30.031 25.688 1 90.94 182 GLY B CA 1
ATOM 7021 C C . GLY B 1 182 ? -21.969 29.734 25.312 1 90.94 182 GLY B C 1
ATOM 7022 O O . GLY B 1 182 ? -21.656 29.531 24.125 1 90.94 182 GLY B O 1
ATOM 7023 N N . ILE B 1 183 ? -21.156 29.812 26.281 1 94.06 183 ILE B N 1
ATOM 7024 C CA . ILE B 1 183 ? -19.734 29.562 26.094 1 94.06 183 ILE B CA 1
ATOM 7025 C C . ILE B 1 183 ? -19.406 28.109 26.438 1 94.06 183 ILE B C 1
ATOM 7027 O O . ILE B 1 183 ? -19.312 27.75 27.609 1 94.06 183 ILE B O 1
ATOM 7031 N N . ILE B 1 184 ? -19.094 27.359 25.438 1 92.31 184 ILE B N 1
ATOM 7032 C CA . ILE B 1 184 ? -18.969 25.922 25.672 1 92.31 184 ILE B CA 1
ATOM 7033 C C . ILE B 1 184 ? -17.484 25.531 25.641 1 92.31 184 ILE B C 1
ATOM 7035 O O . ILE B 1 184 ? -17.156 24.359 25.812 1 92.31 184 ILE B O 1
ATOM 7039 N N . SER B 1 185 ? -16.641 26.438 25.391 1 92.12 185 SER B N 1
ATOM 7040 C CA . SER B 1 185 ? -15.203 26.203 25.422 1 92.12 185 SER B CA 1
ATOM 7041 C C . SER B 1 185 ? -14.539 27.078 26.484 1 92.12 185 SER B C 1
ATOM 7043 O O . SER B 1 185 ? -15.031 28.172 26.797 1 92.12 185 SER B O 1
ATOM 7045 N N . PRO B 1 186 ? -13.477 26.562 26.984 1 90.31 186 PRO B N 1
ATOM 7046 C CA . PRO B 1 186 ? -12.789 27.359 27.984 1 90.31 186 PRO B CA 1
ATOM 7047 C C . PRO B 1 186 ? -12.234 28.672 27.422 1 90.31 186 PRO B C 1
ATOM 7049 O O . PRO B 1 186 ? -11.758 28.703 26.281 1 90.31 186 PRO B O 1
ATOM 7052 N N . VAL B 1 187 ? -12.344 29.703 28.234 1 94.38 187 VAL B N 1
ATOM 7053 C CA . VAL B 1 187 ? -11.758 31 27.906 1 94.38 187 VAL B CA 1
ATOM 7054 C C . VAL B 1 187 ? -10.383 31.109 28.547 1 94.38 187 VAL B C 1
ATOM 7056 O O . VAL B 1 187 ? -10.219 30.859 29.75 1 94.38 187 VAL B O 1
ATOM 7059 N N . ARG B 1 188 ? -9.445 31.438 27.734 1 93.38 188 ARG B N 1
ATOM 7060 C CA . ARG B 1 188 ? -8.078 31.531 28.234 1 93.38 188 ARG B CA 1
ATOM 7061 C C . ARG B 1 188 ? -7.48 32.906 27.906 1 93.38 188 ARG B C 1
ATOM 7063 O O . ARG B 1 188 ? -7.891 33.562 26.953 1 93.38 188 ARG B O 1
ATOM 7070 N N . MET B 1 189 ? -6.551 33.281 28.766 1 94.12 189 MET B N 1
ATOM 7071 C CA . MET B 1 189 ? -5.902 34.594 28.594 1 94.12 189 MET B CA 1
ATOM 7072 C C . MET B 1 189 ? -4.434 34.531 28.984 1 94.12 189 MET B C 1
ATOM 7074 O O . MET B 1 189 ? -4.023 33.625 29.719 1 94.12 189 MET B O 1
ATOM 7078 N N . GLY B 1 190 ? -3.658 35.312 28.422 1 92.12 190 GLY B N 1
ATOM 7079 C CA . GLY B 1 190 ? -2.242 35.406 28.734 1 92.12 190 GLY B CA 1
ATOM 7080 C C . GLY B 1 190 ? -1.521 36.438 27.875 1 92.12 190 GLY B C 1
ATOM 7081 O O . GLY B 1 190 ? -2.146 37.156 27.094 1 92.12 190 GLY B O 1
ATOM 7082 N N . PRO B 1 191 ? -0.274 36.562 28.141 1 90.38 191 PRO B N 1
ATOM 7083 C CA . PRO B 1 191 ? 0.512 37.438 27.25 1 90.38 191 PRO B CA 1
ATOM 7084 C C . PRO B 1 191 ? 0.413 37.031 25.781 1 90.38 191 PRO B C 1
ATOM 7086 O O . PRO B 1 191 ? 0.242 35.844 25.484 1 90.38 191 PRO B O 1
ATOM 7089 N N . ALA B 1 192 ? 0.499 38 24.953 1 87.5 192 ALA B N 1
ATOM 7090 C CA . ALA B 1 192 ? 0.262 37.781 23.531 1 87.5 192 ALA B CA 1
ATOM 7091 C C . ALA B 1 192 ? 1.15 36.688 22.969 1 87.5 192 ALA B C 1
ATOM 7093 O O . ALA B 1 192 ? 0.697 35.875 22.172 1 87.5 192 ALA B O 1
ATOM 7094 N N . ASP B 1 193 ? 2.393 36.594 23.344 1 83 193 ASP B N 1
ATOM 7095 C CA . ASP B 1 193 ? 3.33 35.594 22.828 1 83 193 ASP B CA 1
ATOM 7096 C C . ASP B 1 193 ? 2.957 34.188 23.297 1 83 193 ASP B C 1
ATOM 7098 O O . ASP B 1 193 ? 3.037 33.219 22.516 1 83 193 ASP B O 1
ATOM 7102 N N . VAL B 1 194 ? 2.531 34.125 24.516 1 85.81 194 VAL B N 1
ATOM 7103 C CA . VAL B 1 194 ? 2.146 32.844 25.094 1 85.81 194 VAL B CA 1
ATOM 7104 C C . VAL B 1 194 ? 0.866 32.344 24.422 1 85.81 194 VAL B C 1
ATOM 7106 O O . VAL B 1 194 ? 0.749 31.156 24.109 1 85.81 194 VAL B O 1
ATOM 7109 N N . MET B 1 195 ? -0.05 33.188 24.25 1 89.62 195 MET B N 1
ATOM 7110 C CA . MET B 1 195 ? -1.328 32.812 23.656 1 89.62 195 MET B CA 1
ATOM 7111 C C . MET B 1 195 ? -1.155 32.438 22.188 1 89.62 195 MET B C 1
ATOM 7113 O O . MET B 1 195 ? -1.884 31.594 21.672 1 89.62 195 MET B O 1
ATOM 7117 N N . GLU B 1 196 ? -0.195 33.094 21.594 1 86.44 196 GLU B N 1
ATOM 7118 C CA . GLU B 1 196 ? 0.117 32.719 20.219 1 86.44 196 GLU B CA 1
ATOM 7119 C C . GLU B 1 196 ? 0.635 31.281 20.141 1 86.44 196 GLU B C 1
ATOM 7121 O O . GLU B 1 196 ? 0.256 30.531 19.234 1 86.44 196 GLU B O 1
ATOM 7126 N N . SER B 1 197 ? 1.494 30.938 21.031 1 84.94 197 SER B N 1
ATOM 7127 C CA . SER B 1 197 ? 2.006 29.562 21.078 1 84.94 197 SER B CA 1
ATOM 7128 C C . SER B 1 197 ? 0.893 28.562 21.391 1 84.94 197 SER B C 1
ATOM 7130 O O . SER B 1 197 ? 0.871 27.469 20.828 1 84.94 197 SER B O 1
ATOM 7132 N N . TYR B 1 198 ? 0.061 28.984 22.281 1 87.25 198 TYR B N 1
ATOM 7133 C CA . TYR B 1 198 ? -1.078 28.141 22.609 1 87.25 198 TYR B CA 1
ATOM 7134 C C . TYR B 1 198 ? -1.958 27.891 21.391 1 87.25 198 TYR B C 1
ATOM 7136 O O . TYR B 1 198 ? -2.354 26.75 21.125 1 87.25 198 TYR B O 1
ATOM 7144 N N . ARG B 1 199 ? -2.248 28.906 20.688 1 88.69 199 ARG B N 1
ATOM 7145 C CA . ARG B 1 199 ? -3.064 28.797 19.484 1 88.69 199 ARG B CA 1
ATOM 7146 C C . ARG B 1 199 ? -2.398 27.906 18.438 1 88.69 199 ARG B C 1
ATOM 7148 O O . ARG B 1 199 ? -3.062 27.078 17.812 1 88.69 199 ARG B O 1
ATOM 7155 N N . THR B 1 200 ? -1.146 28.047 18.312 1 88.31 200 THR B N 1
ATOM 7156 C CA . THR B 1 200 ? -0.406 27.266 17.344 1 88.31 200 THR B CA 1
ATOM 7157 C C . THR B 1 200 ? -0.489 25.781 17.672 1 88.31 200 THR B C 1
ATOM 7159 O O . THR B 1 200 ? -0.609 24.938 16.766 1 88.31 200 THR B O 1
ATOM 7162 N N . ARG B 1 201 ? -0.458 25.484 18.891 1 84.19 201 ARG B N 1
ATOM 7163 C CA . ARG B 1 201 ? -0.537 24.078 19.281 1 84.19 201 ARG B CA 1
ATOM 7164 C C . ARG B 1 201 ? -1.902 23.484 18.953 1 84.19 201 ARG B C 1
ATOM 7166 O O . ARG B 1 201 ? -1.998 22.328 18.531 1 84.19 201 ARG B O 1
ATOM 7173 N N . THR B 1 202 ? -2.902 24.266 19.156 1 83.62 202 THR B N 1
ATOM 7174 C CA . THR B 1 202 ? -4.254 23.781 18.875 1 83.62 202 THR B CA 1
ATOM 7175 C C . THR B 1 202 ? -4.461 23.625 17.359 1 83.62 202 THR B C 1
ATOM 7177 O O . THR B 1 202 ? -5.07 22.656 16.922 1 83.62 202 THR B O 1
ATOM 7180 N N . ILE B 1 203 ? -3.908 24.531 16.609 1 89.5 203 ILE B N 1
ATOM 7181 C CA . ILE B 1 203 ? -4.051 24.484 15.164 1 89.5 203 ILE B CA 1
ATOM 7182 C C . ILE B 1 203 ? -3.236 23.328 14.602 1 89.5 203 ILE B C 1
ATOM 7184 O O . ILE B 1 203 ? -3.648 22.688 13.625 1 89.5 203 ILE B O 1
ATOM 7188 N N . PHE B 1 204 ? -2.107 23.016 15.25 1 89.94 204 PHE B N 1
ATOM 7189 C CA . PHE B 1 204 ? -1.252 21.922 14.812 1 89.94 204 PHE B CA 1
ATOM 7190 C C . PHE B 1 204 ? -2.021 20.594 14.805 1 89.94 204 PHE B C 1
ATOM 7192 O O . PHE B 1 204 ? -1.957 19.844 13.836 1 89.94 204 PHE B O 1
ATOM 7199 N N . SER B 1 205 ? -2.734 20.359 15.844 1 86.69 205 SER B N 1
ATOM 7200 C CA . SER B 1 205 ? -3.459 19.094 15.969 1 86.69 205 SER B CA 1
ATOM 7201 C C . SER B 1 205 ? -4.523 18.953 14.883 1 86.69 205 SER B C 1
ATOM 7203 O O . SER B 1 205 ? -4.68 17.875 14.297 1 86.69 205 SER B O 1
ATOM 7205 N N . ASP B 1 206 ? -5.227 20.016 14.594 1 89.5 206 ASP B N 1
ATOM 7206 C CA . ASP B 1 206 ? -6.277 19.984 13.586 1 89.5 206 ASP B CA 1
ATOM 7207 C C . ASP B 1 206 ? -5.695 19.781 12.188 1 89.5 206 ASP B C 1
ATOM 7209 O O . ASP B 1 206 ? -6.215 19 11.391 1 89.5 206 ASP B O 1
ATOM 7213 N N . ILE B 1 207 ? -4.605 20.484 11.922 1 90.75 207 ILE B N 1
ATOM 7214 C CA . ILE B 1 207 ? -3.992 20.406 10.602 1 90.75 207 ILE B CA 1
ATOM 7215 C C . ILE B 1 207 ? -3.344 19.031 10.43 1 90.75 207 ILE B C 1
ATOM 7217 O O . ILE B 1 207 ? -3.365 18.453 9.336 1 90.75 207 ILE B O 1
ATOM 7221 N N . PHE B 1 208 ? -2.797 18.547 11.492 1 90.88 208 PHE B N 1
ATOM 7222 C CA . PHE B 1 208 ? -2.195 17.219 11.445 1 90.88 208 PHE B CA 1
ATOM 7223 C C . PHE B 1 208 ? -3.23 16.156 11.07 1 90.88 208 PHE B C 1
ATOM 7225 O O . PHE B 1 208 ? -2.984 15.328 10.203 1 90.88 208 PHE B O 1
ATOM 7232 N N . ALA B 1 209 ? -4.355 16.234 11.75 1 90.56 209 ALA B N 1
ATOM 7233 C CA . ALA B 1 209 ? -5.422 15.289 11.461 1 90.56 209 ALA B CA 1
ATOM 7234 C C . ALA B 1 209 ? -5.93 15.453 10.031 1 90.56 209 ALA B C 1
ATOM 7236 O O . ALA B 1 209 ? -6.117 14.469 9.312 1 90.56 209 ALA B O 1
ATOM 7237 N N . PHE B 1 210 ? -6.172 16.656 9.594 1 92.56 210 PHE B N 1
ATOM 7238 C CA . PHE B 1 210 ? -6.641 16.953 8.25 1 92.56 210 PHE B CA 1
ATOM 7239 C C . PHE B 1 210 ? -5.68 16.391 7.207 1 92.56 210 PHE B C 1
ATOM 7241 O O . PHE B 1 210 ? -6.094 15.656 6.301 1 92.56 210 PHE B O 1
ATOM 7248 N N . SER B 1 211 ? -4.414 16.703 7.379 1 90.19 211 SER B N 1
ATOM 7249 C CA . SER B 1 211 ? -3.41 16.359 6.375 1 90.19 211 SER B CA 1
ATOM 7250 C C . SER B 1 211 ? -3.203 14.844 6.301 1 90.19 211 SER B C 1
ATOM 7252 O O . SER B 1 211 ? -3.092 14.281 5.211 1 90.19 211 SER B O 1
ATOM 7254 N N . SER B 1 212 ? -3.117 14.211 7.457 1 90.56 212 SER B N 1
ATOM 7255 C CA . SER B 1 212 ? -2.906 12.766 7.5 1 90.56 212 SER B CA 1
ATOM 7256 C C . SER B 1 212 ? -4.062 12.023 6.844 1 90.56 212 SER B C 1
ATOM 7258 O O . SER B 1 212 ? -3.844 11.109 6.047 1 90.56 212 SER B O 1
ATOM 7260 N N . LEU B 1 213 ? -5.27 12.453 7.137 1 92.69 213 LEU B N 1
ATOM 7261 C CA . LEU B 1 213 ? -6.445 11.789 6.582 1 92.69 213 LEU B CA 1
ATOM 7262 C C . LEU B 1 213 ? -6.59 12.094 5.094 1 92.69 213 LEU B C 1
ATOM 7264 O O . LEU B 1 213 ? -6.988 11.227 4.316 1 92.69 213 LEU B O 1
ATOM 7268 N N . MET B 1 214 ? -6.254 13.312 4.746 1 91 214 MET B N 1
ATOM 7269 C CA . MET B 1 214 ? -6.375 13.719 3.348 1 91 214 MET B CA 1
ATOM 7270 C C . MET B 1 214 ? -5.414 12.922 2.467 1 91 214 MET B C 1
ATOM 7272 O O . MET B 1 214 ? -5.824 12.359 1.451 1 91 214 MET B O 1
ATOM 7276 N N . ILE B 1 215 ? -4.195 12.82 2.883 1 88.56 215 ILE B N 1
ATOM 7277 C CA . ILE B 1 215 ? -3.191 12.164 2.051 1 88.56 215 ILE B CA 1
ATOM 7278 C C . ILE B 1 215 ? -3.461 10.664 2.01 1 88.56 215 ILE B C 1
ATOM 7280 O O . ILE B 1 215 ? -3.326 10.031 0.96 1 88.56 215 ILE B O 1
ATOM 7284 N N . MET B 1 216 ? -3.854 10.086 3.1 1 88.81 216 MET B N 1
ATOM 7285 C CA . MET B 1 216 ? -4.164 8.656 3.135 1 88.81 216 MET B CA 1
ATOM 7286 C C . MET B 1 216 ? -5.41 8.352 2.309 1 88.81 216 MET B C 1
ATOM 7288 O O . MET B 1 216 ? -5.496 7.301 1.675 1 88.81 216 MET B O 1
ATOM 7292 N N . GLY B 1 217 ? -6.387 9.297 2.383 1 90.38 217 GLY B N 1
ATOM 7293 C CA . GLY B 1 217 ? -7.586 9.125 1.575 1 90.38 217 GLY B CA 1
ATOM 7294 C C . GLY B 1 217 ? -7.312 9.164 0.084 1 90.38 217 GLY B C 1
ATOM 7295 O O . GLY B 1 217 ? -7.77 8.297 -0.659 1 90.38 217 GLY B O 1
ATOM 7296 N N . LEU B 1 218 ? -6.539 10.086 -0.326 1 86.75 218 LEU B N 1
ATOM 7297 C CA . LEU B 1 218 ? -6.191 10.203 -1.737 1 86.75 218 LEU B CA 1
ATOM 7298 C C . LEU B 1 218 ? -5.379 9 -2.201 1 86.75 218 LEU B C 1
ATOM 7300 O O . LEU B 1 218 ? -5.562 8.516 -3.32 1 86.75 218 LEU B O 1
ATOM 7304 N N . TYR B 1 219 ? -4.547 8.5 -1.391 1 86.94 219 TYR B N 1
ATOM 7305 C CA . TYR B 1 219 ? -3.721 7.336 -1.71 1 86.94 219 TYR B CA 1
ATOM 7306 C C . TYR B 1 219 ? -4.582 6.102 -1.942 1 86.94 219 TYR B C 1
ATOM 7308 O O . TYR B 1 219 ? -4.395 5.383 -2.926 1 86.94 219 TYR B O 1
ATOM 7316 N N . HIS B 1 220 ? -5.492 5.914 -1.078 1 87.56 220 HIS B N 1
ATOM 7317 C CA . HIS B 1 220 ? -6.289 4.695 -1.184 1 87.56 220 HIS B CA 1
ATOM 7318 C C . HIS B 1 220 ? -7.27 4.781 -2.352 1 87.56 220 HIS B C 1
ATOM 7320 O O . HIS B 1 220 ? -7.555 3.77 -2.998 1 87.56 220 HIS B O 1
ATOM 7326 N N . ILE B 1 221 ? -7.805 5.941 -2.613 1 87.38 221 ILE B N 1
ATOM 7327 C CA . ILE B 1 221 ? -8.656 6.113 -3.785 1 87.38 221 ILE B CA 1
ATOM 7328 C C . ILE B 1 221 ? -7.852 5.848 -5.055 1 87.38 221 ILE B C 1
ATOM 7330 O O . ILE B 1 221 ? -8.312 5.141 -5.953 1 87.38 221 ILE B O 1
ATOM 7334 N N . SER B 1 222 ? -6.652 6.348 -5.102 1 81.12 222 SER B N 1
ATOM 7335 C CA . SER B 1 222 ? -5.777 6.145 -6.25 1 81.12 222 SER B CA 1
ATOM 7336 C C . SER B 1 222 ? -5.375 4.684 -6.391 1 81.12 222 SER B C 1
ATOM 7338 O O . SER B 1 222 ? -5.246 4.172 -7.504 1 81.12 222 SER B O 1
ATOM 7340 N N . LEU B 1 223 ? -5.168 4.137 -5.23 1 79.81 223 LEU B N 1
ATOM 7341 C CA . LEU B 1 223 ? -4.828 2.717 -5.223 1 79.81 223 LEU B CA 1
ATOM 7342 C C . LEU B 1 223 ? -5.938 1.888 -5.859 1 79.81 223 LEU B C 1
ATOM 7344 O O . LEU B 1 223 ? -5.668 0.968 -6.633 1 79.81 223 LEU B O 1
ATOM 7348 N N . TYR B 1 224 ? -7.172 2.117 -5.586 1 83.31 224 TYR B N 1
ATOM 7349 C CA . TYR B 1 224 ? -8.305 1.411 -6.172 1 83.31 224 TYR B CA 1
ATOM 7350 C C . TYR B 1 224 ? -8.398 1.677 -7.672 1 83.31 224 TYR B C 1
ATOM 7352 O O . TYR B 1 224 ? -8.695 0.767 -8.453 1 83.31 224 TYR B O 1
ATOM 7360 N N . LEU B 1 225 ? -8.25 2.92 -8.055 1 75.94 225 LEU B N 1
ATOM 7361 C CA . LEU B 1 225 ? -8.367 3.283 -9.461 1 75.94 225 LEU B CA 1
ATOM 7362 C C . LEU B 1 225 ? -7.281 2.609 -10.289 1 75.94 225 LEU B C 1
ATOM 7364 O O . LEU B 1 225 ? -7.492 2.295 -11.461 1 75.94 225 LEU B O 1
ATOM 7368 N N . TYR B 1 226 ? -6.234 2.436 -9.586 1 68.62 226 TYR B N 1
ATOM 7369 C CA . TYR B 1 226 ? -5.098 1.854 -10.297 1 68.62 226 TYR B CA 1
ATOM 7370 C C . TYR B 1 226 ? -5.203 0.335 -10.344 1 68.62 226 TYR B C 1
ATOM 7372 O O . TYR B 1 226 ? -4.969 -0.28 -11.383 1 68.62 226 TYR B O 1
ATOM 7380 N N . LEU B 1 227 ? -5.539 -0.291 -9.227 1 67.31 227 LEU B N 1
ATOM 7381 C CA . LEU B 1 227 ? -5.488 -1.746 -9.133 1 67.31 227 LEU B CA 1
ATOM 7382 C C . LEU B 1 227 ? -6.859 -2.357 -9.406 1 67.31 227 LEU B C 1
ATOM 7384 O O . LEU B 1 227 ? -6.961 -3.41 -10.031 1 67.31 227 LEU B O 1
ATOM 7388 N N . ARG B 1 228 ? -7.949 -1.819 -9.008 1 70.75 228 ARG B N 1
ATOM 7389 C CA . ARG B 1 228 ? -9.344 -2.203 -9.188 1 70.75 228 ARG B CA 1
ATOM 7390 C C . ARG B 1 228 ? -9.578 -3.643 -8.742 1 70.75 228 ARG B C 1
ATOM 7392 O O . ARG B 1 228 ? -10.312 -4.387 -9.391 1 70.75 228 ARG B O 1
ATOM 7399 N N . SER B 1 229 ? -8.805 -4.016 -7.676 1 69 229 SER B N 1
ATOM 7400 C CA . SER B 1 229 ? -8.961 -5.391 -7.215 1 69 229 SER B CA 1
ATOM 7401 C C . SER B 1 229 ? -10.086 -5.516 -6.195 1 69 229 SER B C 1
ATOM 7403 O O . SER B 1 229 ? -10.836 -6.492 -6.207 1 69 229 SER B O 1
ATOM 7405 N N . SER B 1 230 ? -10.125 -4.621 -5.246 1 76.94 230 SER B N 1
ATOM 7406 C CA . SER B 1 230 ? -11.156 -4.586 -4.219 1 76.94 230 SER B CA 1
ATOM 7407 C C . SER B 1 230 ? -11.727 -3.18 -4.047 1 76.94 230 SER B C 1
ATOM 7409 O O . SER B 1 230 ? -11.062 -2.195 -4.383 1 76.94 230 SER B O 1
ATOM 7411 N N . LYS B 1 231 ? -12.945 -3.137 -3.686 1 89 231 LYS B N 1
ATOM 7412 C CA . LYS B 1 231 ? -13.586 -1.841 -3.488 1 89 231 LYS B CA 1
ATOM 7413 C C . LYS B 1 231 ? -13.297 -1.285 -2.098 1 89 231 LYS B C 1
ATOM 7415 O O . LYS B 1 231 ? -13.609 -0.129 -1.807 1 89 231 LYS B O 1
ATOM 7420 N N . ALA B 1 232 ? -12.688 -2.039 -1.23 1 87.56 232 ALA B N 1
ATOM 7421 C CA . ALA B 1 232 ? -12.445 -1.652 0.156 1 87.56 232 ALA B CA 1
ATOM 7422 C C . ALA B 1 232 ? -11.609 -0.379 0.23 1 87.56 232 ALA B C 1
ATOM 7424 O O . ALA B 1 232 ? -11.969 0.57 0.93 1 87.56 232 ALA B O 1
ATOM 7425 N N . PRO B 1 233 ? -10.508 -0.252 -0.579 1 86.81 233 PRO B N 1
ATOM 7426 C CA . PRO B 1 233 ? -9.711 0.977 -0.501 1 86.81 233 PRO B CA 1
ATOM 7427 C C . PRO B 1 233 ? -10.477 2.207 -0.981 1 86.81 233 PRO B C 1
ATOM 7429 O O . PRO B 1 233 ? -10.234 3.316 -0.499 1 86.81 233 PRO B O 1
ATOM 7432 N N . LEU B 1 234 ? -11.383 2.023 -1.849 1 90.62 234 LEU B N 1
ATOM 7433 C CA . LEU B 1 234 ? -12.172 3.139 -2.367 1 90.62 234 LEU B CA 1
ATOM 7434 C C . LEU B 1 234 ? -13.062 3.727 -1.279 1 90.62 234 LEU B C 1
ATOM 7436 O O . LEU B 1 234 ? -13.062 4.941 -1.06 1 90.62 234 LEU B O 1
ATOM 7440 N N . TYR B 1 235 ? -13.859 2.846 -0.618 1 93.81 235 TYR B N 1
ATOM 7441 C CA . TYR B 1 235 ? -14.758 3.297 0.437 1 93.81 235 TYR B CA 1
ATOM 7442 C C . TYR B 1 235 ? -13.977 3.883 1.607 1 93.81 235 TYR B C 1
ATOM 7444 O O . TYR B 1 235 ? -14.383 4.887 2.193 1 93.81 235 TYR B O 1
ATOM 7452 N N . PHE B 1 236 ? -12.906 3.262 1.786 1 90.25 236 PHE B N 1
ATOM 7453 C CA . PHE B 1 236 ? -12.016 3.715 2.848 1 90.25 236 PHE B CA 1
ATOM 7454 C C . PHE B 1 236 ? -11.445 5.094 2.525 1 90.25 236 PHE B C 1
ATOM 7456 O O . PHE B 1 236 ? -11.367 5.957 3.4 1 90.25 236 PHE B O 1
ATOM 7463 N N . GLY B 1 237 ? -11.008 5.312 1.329 1 91.25 237 GLY B N 1
ATOM 7464 C CA . GLY B 1 237 ? -10.5 6.605 0.892 1 91.25 237 GLY B CA 1
ATOM 7465 C C . GLY B 1 237 ? -11.531 7.715 0.988 1 91.25 237 GLY B C 1
ATOM 7466 O O . GLY B 1 237 ? -11.234 8.805 1.482 1 91.25 237 GLY B O 1
ATOM 7467 N N . PHE B 1 238 ? -12.719 7.387 0.636 1 94 238 PHE B N 1
ATOM 7468 C CA . PHE B 1 238 ? -13.773 8.391 0.683 1 94 238 PHE B CA 1
ATOM 7469 C C . PHE B 1 238 ? -14.125 8.742 2.123 1 94 238 PHE B C 1
ATOM 7471 O O . PHE B 1 238 ? -14.406 9.898 2.436 1 94 238 PHE B O 1
ATOM 7478 N N . MET B 1 239 ? -14.156 7.785 2.988 1 94.56 239 MET B N 1
ATOM 7479 C CA . MET B 1 239 ? -14.406 8.039 4.406 1 94.56 239 MET B CA 1
ATOM 7480 C C . MET B 1 239 ? -13.344 8.961 4.992 1 94.56 239 MET B C 1
ATOM 7482 O O . MET B 1 239 ? -13.664 9.906 5.711 1 94.56 239 MET B O 1
ATOM 7486 N N . SER B 1 240 ? -12.086 8.711 4.641 1 93.25 240 SER B N 1
ATOM 7487 C CA . SER B 1 240 ? -10.969 9.5 5.152 1 93.25 240 SER B CA 1
ATOM 7488 C C . SER B 1 240 ? -11.039 10.945 4.648 1 93.25 240 SER B C 1
ATOM 7490 O O . SER B 1 240 ? -10.805 11.883 5.414 1 93.25 240 SER B O 1
ATOM 7492 N N . ILE B 1 241 ? -11.398 11.125 3.404 1 93.31 241 ILE B N 1
ATOM 7493 C CA . ILE B 1 241 ? -11.484 12.461 2.826 1 93.31 241 ILE B CA 1
ATOM 7494 C C . ILE B 1 241 ? -12.648 13.219 3.463 1 93.31 241 ILE B C 1
ATOM 7496 O O . ILE B 1 241 ? -12.531 14.414 3.75 1 93.31 241 ILE B O 1
ATOM 7500 N N . ALA B 1 242 ? -13.727 12.516 3.676 1 95.12 242 ALA B N 1
ATOM 7501 C CA . ALA B 1 242 ? -14.891 13.156 4.285 1 95.12 242 ALA B CA 1
ATOM 7502 C C . ALA B 1 242 ? -14.555 13.695 5.672 1 95.12 242 ALA B C 1
ATOM 7504 O O . ALA B 1 242 ? -14.82 14.867 5.973 1 95.12 242 ALA B O 1
ATOM 7505 N N . ILE B 1 243 ? -13.953 12.969 6.457 1 93.5 243 ILE B N 1
ATOM 7506 C CA . ILE B 1 243 ? -13.648 13.383 7.824 1 93.5 243 ILE B CA 1
ATOM 7507 C C . ILE B 1 243 ? -12.523 14.414 7.816 1 93.5 243 ILE B C 1
ATOM 7509 O O . ILE B 1 243 ? -12.469 15.289 8.688 1 93.5 243 ILE B O 1
ATOM 7513 N N . SER B 1 244 ? -11.594 14.289 6.824 1 93.56 244 SER B N 1
ATOM 7514 C CA . SER B 1 244 ? -10.555 15.305 6.695 1 93.56 244 SER B CA 1
ATOM 7515 C C . SER B 1 244 ? -11.156 16.688 6.477 1 93.56 244 SER B C 1
ATOM 7517 O O . SER B 1 244 ? -10.703 17.672 7.07 1 93.56 244 SER B O 1
ATOM 7519 N N . ILE B 1 245 ? -12.164 16.766 5.711 1 92.62 245 ILE B N 1
ATOM 7520 C CA . ILE B 1 245 ? -12.852 18.031 5.453 1 92.62 245 ILE B CA 1
ATOM 7521 C C . ILE B 1 245 ? -13.539 18.516 6.73 1 92.62 245 ILE B C 1
ATOM 7523 O O . ILE B 1 245 ? -13.492 19.703 7.055 1 92.62 245 ILE B O 1
ATOM 7527 N N . ARG B 1 246 ? -14.078 17.641 7.426 1 94.12 246 ARG B N 1
ATOM 7528 C CA . ARG B 1 246 ? -14.75 17.969 8.68 1 94.12 246 ARG B CA 1
ATOM 7529 C C . ARG B 1 246 ? -13.75 18.516 9.703 1 94.12 246 ARG B C 1
ATOM 7531 O O . ARG B 1 246 ? -14.078 19.406 10.484 1 94.12 246 ARG B O 1
ATOM 7538 N N . ALA B 1 247 ? -12.602 18 9.688 1 91.25 247 ALA B N 1
ATOM 7539 C CA . ALA B 1 247 ? -11.578 18.406 10.648 1 91.25 247 ALA B CA 1
ATOM 7540 C C . ALA B 1 247 ? -11.227 19.875 10.492 1 91.25 247 ALA B C 1
ATOM 7542 O O . ALA B 1 247 ? -10.789 20.531 11.445 1 91.25 247 ALA B O 1
ATOM 7543 N N . LEU B 1 248 ? -11.508 20.469 9.352 1 91.06 248 LEU B N 1
ATOM 7544 C CA . LEU B 1 248 ? -11.18 21.859 9.086 1 91.06 248 LEU B CA 1
ATOM 7545 C C . LEU B 1 248 ? -12.227 22.781 9.695 1 91.06 248 LEU B C 1
ATOM 7547 O O . LEU B 1 248 ? -11.977 23.984 9.852 1 91.06 248 LEU B O 1
ATOM 7551 N N . VAL B 1 249 ? -13.359 22.219 10.047 1 92.44 249 VAL B N 1
ATOM 7552 C CA . VAL B 1 249 ? -14.438 23.109 10.484 1 92.44 249 VAL B CA 1
ATOM 7553 C C . VAL B 1 249 ? -14.836 22.766 11.914 1 92.44 249 VAL B C 1
ATOM 7555 O O . VAL B 1 249 ? -15.859 23.234 12.414 1 92.44 249 VAL B O 1
ATOM 7558 N N . THR B 1 250 ? -13.984 21.906 12.453 1 88.56 250 THR B N 1
ATOM 7559 C CA . THR B 1 250 ? -14.25 21.562 13.852 1 88.56 250 THR B CA 1
ATOM 7560 C C . THR B 1 250 ? -13.172 22.141 14.758 1 88.56 250 THR B C 1
ATOM 7562 O O . THR B 1 250 ? -12.07 22.453 14.312 1 88.56 250 THR B O 1
ATOM 7565 N N . ASN B 1 251 ? -13.375 22.422 15.898 1 86.88 251 ASN B N 1
ATOM 7566 C CA . ASN B 1 251 ? -12.5 22.891 16.969 1 86.88 251 ASN B CA 1
ATOM 7567 C C . ASN B 1 251 ? -11.992 24.297 16.703 1 86.88 251 ASN B C 1
ATOM 7569 O O . ASN B 1 251 ? -12.695 25.281 16.984 1 86.88 251 ASN B O 1
ATOM 7573 N N . THR B 1 252 ? -10.852 24.406 15.797 1 88 252 THR B N 1
ATOM 7574 C CA . THR B 1 252 ? -10.32 25.734 15.523 1 88 252 THR B CA 1
ATOM 7575 C C . THR B 1 252 ? -10.984 26.344 14.297 1 88 252 THR B C 1
ATOM 7577 O O . THR B 1 252 ? -10.859 27.547 14.047 1 88 252 THR B O 1
ATOM 7580 N N . LYS B 1 253 ? -11.742 25.578 13.523 1 91.44 253 LYS B N 1
ATOM 7581 C CA . LYS B 1 253 ? -12.484 26.031 12.352 1 91.44 253 LYS B CA 1
ATOM 7582 C C . LYS B 1 253 ? -11.594 26.844 11.414 1 91.44 253 LYS B C 1
ATOM 7584 O O . LYS B 1 253 ? -11.938 27.969 11.047 1 91.44 253 LYS B O 1
ATOM 7589 N N . LEU B 1 254 ? -10.531 26.188 11.07 1 90 254 LEU B N 1
ATOM 7590 C CA . LEU B 1 254 ? -9.477 26.812 10.281 1 90 254 LEU B CA 1
ATOM 7591 C C . LEU B 1 254 ? -10.016 27.266 8.93 1 90 254 LEU B C 1
ATOM 7593 O O . LEU B 1 254 ? -9.539 28.266 8.375 1 90 254 LEU B O 1
ATOM 7597 N N . LEU B 1 255 ? -11.008 26.594 8.43 1 90 255 LEU B N 1
ATOM 7598 C CA . LEU B 1 255 ? -11.562 26.938 7.125 1 90 255 LEU B CA 1
ATOM 7599 C C . LEU B 1 255 ? -12.094 28.375 7.129 1 90 255 LEU B C 1
ATOM 7601 O O . LEU B 1 255 ? -12.016 29.062 6.117 1 90 255 LEU B O 1
ATOM 7605 N N . MET B 1 256 ? -12.547 28.844 8.258 1 90.31 256 MET B N 1
ATOM 7606 C CA . MET B 1 256 ? -13.117 30.188 8.367 1 90.31 256 MET B CA 1
ATOM 7607 C C . MET B 1 256 ? -12.016 31.234 8.312 1 90.31 256 MET B C 1
ATOM 7609 O O . MET B 1 256 ? -12.281 32.406 7.973 1 90.31 256 MET B O 1
ATOM 7613 N N . GLU B 1 257 ? -10.875 30.859 8.695 1 83.62 257 GLU B N 1
ATOM 7614 C CA . GLU B 1 257 ? -9.742 31.766 8.617 1 83.62 257 GLU B CA 1
ATOM 7615 C C . GLU B 1 257 ? -9.266 31.938 7.172 1 83.62 257 GLU B C 1
ATOM 7617 O O . GLU B 1 257 ? -8.812 33.031 6.785 1 83.62 257 GLU B O 1
ATOM 7622 N N . PHE B 1 258 ? -9.422 30.875 6.441 1 82.19 258 PHE B N 1
ATOM 7623 C CA . PHE B 1 258 ? -9.008 30.922 5.043 1 82.19 258 PHE B CA 1
ATOM 7624 C C . PHE B 1 258 ? -10.078 31.594 4.184 1 82.19 258 PHE B C 1
ATOM 7626 O O . PHE B 1 258 ? -9.758 32.281 3.215 1 82.19 258 PHE B O 1
ATOM 7633 N N . PHE B 1 259 ? -11.297 31.359 4.645 1 85.88 259 PHE B N 1
ATOM 7634 C CA . PHE B 1 259 ? -12.43 31.922 3.918 1 85.88 259 PHE B CA 1
ATOM 7635 C C . PHE B 1 259 ? -13.383 32.625 4.871 1 85.88 259 PHE B C 1
ATOM 7637 O O . PHE B 1 259 ? -14.445 32.094 5.203 1 85.88 259 PHE B O 1
ATOM 7644 N N . PRO B 1 260 ? -13.078 33.875 5.176 1 84.38 260 PRO B N 1
ATOM 7645 C CA . PRO B 1 260 ? -13.883 34.594 6.156 1 84.38 260 PRO B CA 1
ATOM 7646 C C . PRO B 1 260 ? -15.281 34.938 5.637 1 84.38 260 PRO B C 1
ATOM 7648 O O . PRO B 1 260 ? -16.188 35.188 6.426 1 84.38 260 PRO B O 1
ATOM 7651 N N . SER B 1 261 ? -15.508 34.844 4.332 1 87.56 261 SER B N 1
ATOM 7652 C CA . SER B 1 261 ? -16.797 35.219 3.752 1 87.56 261 SER B CA 1
ATOM 7653 C C . SER B 1 261 ? -17.766 34.062 3.754 1 87.56 261 SER B C 1
ATOM 7655 O O . SER B 1 261 ? -18.953 34.219 3.438 1 87.56 261 SER B O 1
ATOM 7657 N N . LEU B 1 262 ? -17.344 32.906 4.215 1 91.5 262 LEU B N 1
ATOM 7658 C CA . LEU B 1 262 ? -18.234 31.75 4.246 1 91.5 262 LEU B CA 1
ATOM 7659 C C . LEU B 1 262 ? -19.297 31.906 5.32 1 91.5 262 LEU B C 1
ATOM 7661 O O . LEU B 1 262 ? -18.984 32.125 6.492 1 91.5 262 LEU B O 1
ATOM 7665 N N . PRO B 1 263 ? -20.516 31.812 4.914 1 93.25 263 PRO B N 1
ATOM 7666 C CA . PRO B 1 263 ? -21.578 31.969 5.91 1 93.25 263 PRO B CA 1
ATOM 7667 C C . PRO B 1 263 ? -21.656 30.781 6.883 1 93.25 263 PRO B C 1
ATOM 7669 O O . PRO B 1 263 ? -21.094 29.719 6.609 1 93.25 263 PRO B O 1
ATOM 7672 N N . GLN B 1 264 ? -22.312 30.938 7.973 1 94.44 264 GLN B N 1
ATOM 7673 C CA . GLN B 1 264 ? -22.406 29.922 9.023 1 94.44 264 GLN B CA 1
ATOM 7674 C C . GLN B 1 264 ? -23.141 28.688 8.516 1 94.44 264 GLN B C 1
ATOM 7676 O O . GLN B 1 264 ? -22.828 27.562 8.93 1 94.44 264 GLN B O 1
ATOM 7681 N N . GLU B 1 265 ? -24.031 28.812 7.582 1 94.06 265 GLU B N 1
ATOM 7682 C CA . GLU B 1 265 ? -24.766 27.688 7.012 1 94.06 265 GLU B CA 1
ATOM 7683 C C . GLU B 1 265 ? -23.828 26.734 6.258 1 94.06 265 GLU B C 1
ATOM 7685 O O . GLU B 1 265 ? -23.969 25.516 6.359 1 94.06 265 GLU B O 1
ATOM 7690 N N . ALA B 1 266 ? -22.953 27.359 5.535 1 94.94 266 ALA B N 1
ATOM 7691 C CA . ALA B 1 266 ? -21.984 26.547 4.789 1 94.94 266 ALA B CA 1
ATOM 7692 C C . ALA B 1 266 ? -21.062 25.781 5.734 1 94.94 266 ALA B C 1
ATOM 7694 O O . ALA B 1 266 ? -20.703 24.625 5.461 1 94.94 266 ALA B O 1
ATOM 7695 N N . ILE B 1 267 ? -20.719 26.406 6.836 1 94.94 267 ILE B N 1
ATOM 7696 C CA . ILE B 1 267 ? -19.828 25.766 7.809 1 94.94 267 ILE B CA 1
ATOM 7697 C C . ILE B 1 267 ? -20.547 24.578 8.453 1 94.94 267 ILE B C 1
ATOM 7699 O O . ILE B 1 267 ? -19.953 23.531 8.656 1 94.94 267 ILE B O 1
ATOM 7703 N N . GLN B 1 268 ? -21.75 24.797 8.773 1 95 268 GLN B N 1
ATOM 7704 C CA . GLN B 1 268 ? -22.547 23.719 9.367 1 95 268 GLN B CA 1
ATOM 7705 C C . GLN B 1 268 ? -22.703 22.547 8.398 1 95 268 GLN B C 1
ATOM 7707 O O . GLN B 1 268 ? -22.672 21.391 8.805 1 95 268 GLN B O 1
ATOM 7712 N N . LEU B 1 269 ? -22.906 22.812 7.086 1 96.12 269 LEU B N 1
ATOM 7713 C CA . LEU B 1 269 ? -23 21.781 6.07 1 96.12 269 LEU B CA 1
ATOM 7714 C C . LEU B 1 269 ? -21.703 20.984 5.973 1 96.12 269 LEU B C 1
ATOM 7716 O O . LEU B 1 269 ? -21.719 19.75 5.875 1 96.12 269 LEU B O 1
ATOM 7720 N N . LEU B 1 270 ? -20.594 21.688 6.066 1 95.38 270 LEU B N 1
ATOM 7721 C CA . LEU B 1 270 ? -19.281 21.062 5.938 1 95.38 270 LEU B CA 1
ATOM 7722 C C . LEU B 1 270 ? -18.938 20.25 7.188 1 95.38 270 LEU B C 1
ATOM 7724 O O . LEU B 1 270 ? -18.062 19.391 7.152 1 95.38 270 LEU B O 1
ATOM 7728 N N . ASP B 1 271 ? -19.641 20.578 8.227 1 94.94 271 ASP B N 1
ATOM 7729 C CA . ASP B 1 271 ? -19.453 19.844 9.469 1 94.94 271 ASP B CA 1
ATOM 7730 C C . ASP B 1 271 ? -20.328 18.594 9.5 1 94.94 271 ASP B C 1
ATOM 7732 O O . ASP B 1 271 ? -19.844 17.5 9.789 1 94.94 271 ASP B O 1
ATOM 7736 N N . GLN B 1 272 ? -21.547 18.688 9.039 1 96.56 272 GLN B N 1
ATOM 7737 C CA . GLN B 1 272 ? -22.516 17.625 9.266 1 96.56 272 GLN B CA 1
ATOM 7738 C C . GLN B 1 272 ? -22.547 16.641 8.102 1 96.56 272 GLN B C 1
ATOM 7740 O O . GLN B 1 272 ? -22.641 15.43 8.305 1 96.56 272 GLN B O 1
ATOM 7745 N N . ILE B 1 273 ? -22.391 17.062 6.871 1 96.88 273 ILE B N 1
ATOM 7746 C CA . ILE B 1 273 ? -22.516 16.172 5.723 1 96.88 273 ILE B CA 1
ATOM 7747 C C . ILE B 1 273 ? -21.391 15.148 5.73 1 96.88 273 ILE B C 1
ATOM 7749 O O . ILE B 1 273 ? -21.625 13.945 5.602 1 96.88 273 ILE B O 1
ATOM 7753 N N . PRO B 1 274 ? -20.172 15.617 5.918 1 96.25 274 PRO B N 1
ATOM 7754 C CA . PRO B 1 274 ? -19.094 14.625 5.977 1 96.25 274 PRO B CA 1
ATOM 7755 C C . PRO B 1 274 ? -19.297 13.609 7.105 1 96.25 274 PRO B C 1
ATOM 7757 O O . PRO B 1 274 ? -18.984 12.43 6.941 1 96.25 274 PRO B O 1
ATOM 7760 N N . LEU B 1 275 ? -19.812 14.078 8.188 1 95.31 275 LEU B N 1
ATOM 7761 C CA . LEU B 1 275 ? -20.078 13.164 9.297 1 95.31 275 LEU B CA 1
ATOM 7762 C C . LEU B 1 275 ? -21.141 12.133 8.906 1 95.31 275 LEU B C 1
ATOM 7764 O O . LEU B 1 275 ? -20.969 10.945 9.18 1 95.31 275 LEU B O 1
ATOM 7768 N N . ILE B 1 276 ? -22.109 12.555 8.227 1 97.38 276 ILE B N 1
ATOM 7769 C CA . ILE B 1 276 ? -23.234 11.695 7.859 1 97.38 276 ILE B CA 1
ATOM 7770 C C . ILE B 1 276 ? -22.781 10.68 6.816 1 97.38 276 ILE B C 1
ATOM 7772 O O . ILE B 1 276 ? -23.078 9.492 6.93 1 97.38 276 ILE B O 1
ATOM 7776 N N . VAL B 1 277 ? -21.969 11.094 5.879 1 96.38 277 VAL B N 1
ATOM 7777 C CA . VAL B 1 277 ? -21.609 10.211 4.773 1 96.38 277 VAL B CA 1
ATOM 7778 C C . VAL B 1 277 ? -20.484 9.266 5.207 1 96.38 277 VAL B C 1
ATOM 7780 O O . VAL B 1 277 ? -20.297 8.203 4.609 1 96.38 277 VAL B O 1
ATOM 7783 N N . SER B 1 278 ? -19.766 9.609 6.242 1 95.25 278 SER B N 1
ATOM 7784 C CA . SER B 1 278 ? -18.656 8.766 6.688 1 95.25 278 SER B CA 1
ATOM 7785 C C . SER B 1 278 ? -19.156 7.434 7.234 1 95.25 278 SER B C 1
ATOM 7787 O O . SER B 1 278 ? -18.469 6.422 7.141 1 95.25 278 SER B O 1
ATOM 7789 N N . VAL B 1 279 ? -20.375 7.359 7.734 1 95.81 279 VAL B N 1
ATOM 7790 C CA . VAL B 1 279 ? -20.891 6.156 8.375 1 95.81 279 VAL B CA 1
ATOM 7791 C C . VAL B 1 279 ? -21.156 5.086 7.312 1 95.81 279 VAL B C 1
ATOM 7793 O O . VAL B 1 279 ? -20.641 3.967 7.414 1 95.81 279 VAL B O 1
ATOM 7796 N N . PRO B 1 280 ? -21.875 5.375 6.25 1 96.44 280 PRO B N 1
ATOM 7797 C CA . PRO B 1 280 ? -22.062 4.344 5.227 1 96.44 280 PRO B CA 1
ATOM 7798 C C . PRO B 1 280 ? -20.75 3.959 4.535 1 96.44 280 PRO B C 1
ATOM 7800 O O . PRO B 1 280 ? -20.562 2.803 4.145 1 96.44 280 PRO B O 1
ATOM 7803 N N . PHE B 1 281 ? -19.859 4.895 4.352 1 95.75 281 PHE B N 1
ATOM 7804 C CA . PHE B 1 281 ? -18.562 4.543 3.756 1 95.75 281 PHE B CA 1
ATOM 7805 C C . PHE B 1 281 ? -17.812 3.551 4.633 1 95.75 281 PHE B C 1
ATOM 7807 O O . PHE B 1 281 ? -17.188 2.623 4.125 1 95.75 281 PHE B O 1
ATOM 7814 N N . TYR B 1 282 ? -17.875 3.746 5.93 1 94.31 282 TYR B N 1
ATOM 7815 C CA . TYR B 1 282 ? -17.25 2.803 6.855 1 94.31 282 TYR B CA 1
ATOM 7816 C C . TYR B 1 282 ? -17.922 1.433 6.762 1 94.31 282 TYR B C 1
ATOM 7818 O O . TYR B 1 282 ? -17.234 0.407 6.746 1 94.31 282 TYR B O 1
ATOM 7826 N N . LEU B 1 283 ? -19.234 1.445 6.695 1 94.75 283 LEU B N 1
ATOM 7827 C CA . LEU B 1 283 ? -19.969 0.188 6.625 1 94.75 283 LEU B CA 1
ATOM 7828 C C . LEU B 1 283 ? -19.656 -0.556 5.332 1 94.75 283 LEU B C 1
ATOM 7830 O O . LEU B 1 283 ? -19.516 -1.781 5.336 1 94.75 283 LEU B O 1
ATOM 7834 N N . LEU B 1 284 ? -19.578 0.211 4.262 1 95.25 284 LEU B N 1
ATOM 7835 C CA . LEU B 1 284 ? -19.234 -0.398 2.98 1 95.25 284 LEU B CA 1
ATOM 7836 C C . LEU B 1 284 ? -17.828 -0.972 3.008 1 95.25 284 LEU B C 1
ATOM 7838 O O . LEU B 1 284 ? -17.578 -2.043 2.449 1 95.25 284 LEU B O 1
ATOM 7842 N N . PHE B 1 285 ? -16.953 -0.279 3.619 1 92.56 285 PHE B N 1
ATOM 7843 C CA . PHE B 1 285 ? -15.586 -0.776 3.789 1 92.56 285 PHE B CA 1
ATOM 7844 C C . PHE B 1 285 ? -15.578 -2.059 4.613 1 92.56 285 PHE B C 1
ATOM 7846 O O . PHE B 1 285 ? -14.969 -3.053 4.219 1 92.56 285 PHE B O 1
ATOM 7853 N N . PHE B 1 286 ? -16.312 -2.008 5.723 1 89.25 286 PHE B N 1
ATOM 7854 C CA . PHE B 1 286 ? -16.359 -3.156 6.621 1 89.25 286 PHE B CA 1
ATOM 7855 C C . PHE B 1 286 ? -17 -4.355 5.926 1 89.25 286 PHE B C 1
ATOM 7857 O O . PHE B 1 286 ? -16.547 -5.488 6.102 1 89.25 286 PHE B O 1
ATOM 7864 N N . GLN B 1 287 ? -17.984 -4.109 5.137 1 91.5 287 GLN B N 1
ATOM 7865 C CA . GLN B 1 287 ? -18.656 -5.168 4.391 1 91.5 287 GLN B CA 1
ATOM 7866 C C . GLN B 1 287 ? -17.75 -5.766 3.328 1 91.5 287 GLN B C 1
ATOM 7868 O O . GLN B 1 287 ? -17.766 -6.977 3.098 1 91.5 287 GLN B O 1
ATOM 7873 N N . SER B 1 288 ? -17 -4.895 2.699 1 88.19 288 SER B N 1
ATOM 7874 C CA . SER B 1 288 ? -16.094 -5.363 1.655 1 88.19 288 SER B CA 1
ATOM 7875 C C . SER B 1 288 ? -14.977 -6.23 2.238 1 88.19 288 SER B C 1
ATOM 7877 O O . SER B 1 288 ? -14.477 -7.137 1.569 1 88.19 288 SER B O 1
ATOM 7879 N N . THR B 1 289 ? -14.578 -5.949 3.428 1 81.88 289 THR B N 1
ATOM 7880 C CA . THR B 1 289 ? -13.516 -6.695 4.082 1 81.88 289 THR B CA 1
ATOM 7881 C C . THR B 1 289 ? -14.055 -7.984 4.699 1 81.88 289 THR B C 1
ATOM 7883 O O . THR B 1 289 ? -13.391 -9.023 4.66 1 81.88 289 THR B O 1
ATOM 7886 N N . PHE B 1 290 ? -15.273 -7.883 5.285 1 83.88 290 PHE B N 1
ATOM 7887 C CA . PHE B 1 290 ? -15.891 -9.039 5.93 1 83.88 290 PHE B CA 1
ATOM 7888 C C . PHE B 1 290 ? -17.234 -9.367 5.281 1 83.88 290 PHE B C 1
ATOM 7890 O O . PHE B 1 290 ? -18.266 -9.344 5.949 1 83.88 290 PHE B O 1
ATOM 7897 N N . GLU B 1 291 ? -17.219 -9.742 4.133 1 85.31 291 GLU B N 1
ATOM 7898 C CA . GLU B 1 291 ? -18.422 -9.914 3.318 1 85.31 291 GLU B CA 1
ATOM 7899 C C . GLU B 1 291 ? -19.328 -11.008 3.887 1 85.31 291 GLU B C 1
ATOM 7901 O O . GLU B 1 291 ? -20.547 -10.891 3.852 1 85.31 291 GLU B O 1
ATOM 7906 N N . ALA B 1 292 ? -18.734 -12.023 4.453 1 85.44 292 ALA B N 1
ATOM 7907 C CA . ALA B 1 292 ? -19.484 -13.195 4.91 1 85.44 292 ALA B CA 1
ATOM 7908 C C . ALA B 1 292 ? -20.219 -12.891 6.211 1 85.44 292 ALA B C 1
ATOM 7910 O O . ALA B 1 292 ? -21.219 -13.547 6.531 1 85.44 292 ALA B O 1
ATOM 7911 N N . TYR B 1 293 ? -19.906 -11.852 6.895 1 88.31 293 TYR B N 1
ATOM 7912 C CA . TYR B 1 293 ? -20.422 -11.648 8.242 1 88.31 293 TYR B CA 1
ATOM 7913 C C . TYR B 1 293 ? -21.359 -10.453 8.297 1 88.31 293 TYR B C 1
ATOM 7915 O O . TYR B 1 293 ? -22.141 -10.312 9.242 1 88.31 293 TYR B O 1
ATOM 7923 N N . VAL B 1 294 ? -21.375 -9.57 7.297 1 92.5 294 VAL B N 1
ATOM 7924 C CA . VAL B 1 294 ? -22.141 -8.328 7.34 1 92.5 294 VAL B CA 1
ATOM 7925 C C . VAL B 1 294 ? -23.406 -8.469 6.508 1 92.5 294 VAL B C 1
ATOM 7927 O O . VAL B 1 294 ? -23.375 -9.008 5.398 1 92.5 294 VAL B O 1
ATOM 7930 N N . SER B 1 295 ? -24.5 -8.086 7.031 1 94.12 295 SER B N 1
ATOM 7931 C CA . SER B 1 295 ? -25.781 -8.141 6.344 1 94.12 295 SER B CA 1
ATOM 7932 C C . SER B 1 295 ? -25.891 -7.07 5.27 1 94.12 295 SER B C 1
ATOM 7934 O O . SER B 1 295 ? -25.781 -5.875 5.562 1 94.12 295 SER B O 1
ATOM 7936 N N . THR B 1 296 ? -26.234 -7.43 4.141 1 94.69 296 THR B N 1
ATOM 7937 C CA . THR B 1 296 ? -26.375 -6.492 3.029 1 94.69 296 THR B CA 1
ATOM 7938 C C . THR B 1 296 ? -27.609 -5.625 3.209 1 94.69 296 THR B C 1
ATOM 7940 O O . THR B 1 296 ? -27.625 -4.457 2.816 1 94.69 296 THR B O 1
ATOM 7943 N N . LYS B 1 297 ? -28.578 -6.18 3.812 1 95.88 297 LYS B N 1
ATOM 7944 C CA . LYS B 1 297 ? -29.797 -5.43 4.059 1 95.88 297 LYS B CA 1
ATOM 7945 C C . LYS B 1 297 ? -29.562 -4.289 5.043 1 95.88 297 LYS B C 1
ATOM 7947 O O . LYS B 1 297 ? -30.078 -3.184 4.859 1 95.88 297 LYS B O 1
ATOM 7952 N N . PHE B 1 298 ? -28.75 -4.57 6.047 1 96.5 298 PHE B N 1
ATOM 7953 C CA . PHE B 1 298 ? -28.438 -3.545 7.035 1 96.5 298 PHE B CA 1
ATOM 7954 C C . PHE B 1 298 ? -27.641 -2.416 6.398 1 96.5 298 PHE B C 1
ATOM 7956 O O . PHE B 1 298 ? -27.875 -1.24 6.684 1 96.5 298 PHE B O 1
ATOM 7963 N N . VAL B 1 299 ? -26.719 -2.75 5.57 1 96.56 299 VAL B N 1
ATOM 7964 C CA . VAL B 1 299 ? -25.875 -1.751 4.922 1 96.56 299 VAL B CA 1
ATOM 7965 C C . VAL B 1 299 ? -26.719 -0.882 3.996 1 96.56 299 VAL B C 1
ATOM 7967 O O . VAL B 1 299 ? -26.609 0.346 4.012 1 96.56 299 VAL B O 1
ATOM 7970 N N . LYS B 1 300 ? -27.594 -1.497 3.209 1 96.75 300 LYS B N 1
ATOM 7971 C CA . LYS B 1 300 ? -28.469 -0.744 2.312 1 96.75 300 LYS B CA 1
ATOM 7972 C C . LYS B 1 300 ? -29.422 0.163 3.096 1 96.75 300 LYS B C 1
ATOM 7974 O O . LYS B 1 300 ? -29.672 1.301 2.693 1 96.75 300 LYS B O 1
ATOM 7979 N N . GLY B 1 301 ? -29.906 -0.384 4.176 1 97.12 301 GLY B N 1
ATOM 7980 C CA . GLY B 1 301 ? -30.734 0.427 5.047 1 97.12 301 GLY B CA 1
ATOM 7981 C C . GLY B 1 301 ? -30.016 1.621 5.629 1 97.12 301 GLY B C 1
ATOM 7982 O O . GLY B 1 301 ? -30.562 2.717 5.715 1 97.12 301 GLY B O 1
ATOM 7983 N N . SER B 1 302 ? -28.812 1.392 6.098 1 96.94 302 SER B N 1
ATOM 7984 C CA . SER B 1 302 ? -28 2.463 6.672 1 96.94 302 SER B CA 1
ATOM 7985 C C . SER B 1 302 ? -27.656 3.52 5.625 1 96.94 302 SER B C 1
ATOM 7987 O O . SER B 1 302 ? -27.609 4.711 5.934 1 96.94 302 SER B O 1
ATOM 7989 N N . ILE B 1 303 ? -27.391 3.092 4.387 1 97.25 303 ILE B N 1
ATOM 7990 C CA . ILE B 1 303 ? -27.125 4.023 3.299 1 97.25 303 ILE B CA 1
ATOM 7991 C C . ILE B 1 303 ? -28.359 4.887 3.045 1 97.25 303 ILE B C 1
ATOM 7993 O O . ILE B 1 303 ? -28.25 6.102 2.855 1 97.25 303 ILE B O 1
ATOM 7997 N N . PHE B 1 304 ? -29.516 4.227 3.105 1 97.5 304 PHE B N 1
ATOM 7998 C CA . PHE B 1 304 ? -30.766 4.949 2.898 1 97.5 304 PHE B CA 1
ATOM 7999 C C . PHE B 1 304 ? -30.969 6.012 3.973 1 97.5 304 PHE B C 1
ATOM 8001 O O . PHE B 1 304 ? -31.297 7.16 3.668 1 97.5 304 PHE B O 1
ATOM 8008 N N . ILE B 1 305 ? -30.734 5.668 5.164 1 97.5 305 ILE B N 1
ATOM 8009 C CA . ILE B 1 305 ? -30.891 6.59 6.285 1 97.5 305 ILE B CA 1
ATOM 8010 C C . ILE B 1 305 ? -29.906 7.746 6.145 1 97.5 305 ILE B C 1
ATOM 8012 O O . ILE B 1 305 ? -30.25 8.906 6.367 1 97.5 305 ILE B O 1
ATOM 8016 N N . ALA B 1 306 ? -28.688 7.449 5.844 1 97.44 306 ALA B N 1
ATOM 8017 C CA . ALA B 1 306 ? -27.656 8.477 5.68 1 97.44 306 ALA B CA 1
ATOM 8018 C C . ALA B 1 306 ? -28.031 9.445 4.559 1 97.44 306 ALA B C 1
ATOM 8020 O O . ALA B 1 306 ? -27.828 10.656 4.68 1 97.44 306 ALA B O 1
ATOM 8021 N N . VAL B 1 307 ? -28.562 8.883 3.436 1 97.44 307 VAL B N 1
ATOM 8022 C CA . VAL B 1 307 ? -28.953 9.727 2.307 1 97.44 307 VAL B CA 1
ATOM 8023 C C . VAL B 1 307 ? -30.094 10.648 2.719 1 97.44 307 VAL B C 1
ATOM 8025 O O . VAL B 1 307 ? -30.109 11.836 2.373 1 97.44 307 VAL B O 1
ATOM 8028 N N . VAL B 1 308 ? -31 10.141 3.471 1 97.56 308 VAL B N 1
ATOM 8029 C CA . VAL B 1 308 ? -32.125 10.938 3.947 1 97.56 308 VAL B CA 1
ATOM 8030 C C . VAL B 1 308 ? -31.609 12.062 4.84 1 97.56 308 VAL B C 1
ATOM 8032 O O . VAL B 1 308 ? -32.031 13.211 4.695 1 97.56 308 VAL B O 1
ATOM 8035 N N . PHE B 1 309 ? -30.75 11.789 5.711 1 97.81 309 PHE B N 1
ATOM 8036 C CA . PHE B 1 309 ? -30.219 12.797 6.625 1 97.81 309 PHE B CA 1
ATOM 8037 C C . PHE B 1 309 ? -29.359 13.797 5.879 1 97.81 309 PHE B C 1
ATOM 8039 O O . PHE B 1 309 ? -29.344 14.984 6.215 1 97.81 309 PHE B O 1
ATOM 8046 N N . ALA B 1 310 ? -28.562 13.312 4.906 1 97.38 310 ALA B N 1
ATOM 8047 C CA . ALA B 1 310 ? -27.734 14.219 4.117 1 97.38 310 ALA B CA 1
ATOM 8048 C C . ALA B 1 310 ? -28.594 15.203 3.328 1 97.38 310 ALA B C 1
ATOM 8050 O O . ALA B 1 310 ? -28.312 16.406 3.291 1 97.38 310 ALA B O 1
ATOM 8051 N N . VAL B 1 311 ? -29.688 14.703 2.723 1 96.94 311 VAL B N 1
ATOM 8052 C CA . VAL B 1 311 ? -30.594 15.547 1.948 1 96.94 311 VAL B CA 1
ATOM 8053 C C . VAL B 1 311 ? -31.312 16.516 2.881 1 96.94 311 VAL B C 1
ATOM 8055 O O . VAL B 1 311 ? -31.469 17.688 2.557 1 96.94 311 VAL B O 1
ATOM 8058 N N . ALA B 1 312 ? -31.719 16.047 4.023 1 96.81 312 ALA B N 1
ATOM 8059 C CA . ALA B 1 312 ? -32.375 16.906 5.012 1 96.81 312 ALA B CA 1
ATOM 8060 C C . ALA B 1 312 ? -31.438 18.016 5.48 1 96.81 312 ALA B C 1
ATOM 8062 O O . ALA B 1 312 ? -31.875 19.141 5.75 1 96.81 312 ALA B O 1
ATOM 8063 N N . THR B 1 313 ? -30.203 17.703 5.641 1 96.75 313 THR B N 1
ATOM 8064 C CA . THR B 1 313 ? -29.219 18.688 6.07 1 96.75 313 THR B CA 1
ATOM 8065 C C . THR B 1 313 ? -29 19.734 4.988 1 96.75 313 THR B C 1
ATOM 8067 O O . THR B 1 313 ? -28.844 20.922 5.293 1 96.75 313 THR B O 1
ATOM 8070 N N . LEU B 1 314 ? -29 19.328 3.721 1 95.25 314 LEU B N 1
ATOM 8071 C CA . LEU B 1 314 ? -28.766 20.234 2.604 1 95.25 314 LEU B CA 1
ATOM 8072 C C . LEU B 1 314 ? -29.891 21.266 2.494 1 95.25 314 LEU B C 1
ATOM 8074 O O . LEU B 1 314 ? -29.656 22.422 2.145 1 95.25 314 LEU B O 1
ATOM 8078 N N . PHE B 1 315 ? -31.125 20.891 2.92 1 93.62 315 PHE B N 1
ATOM 8079 C CA . PHE B 1 315 ? -32.25 21.781 2.738 1 93.62 315 PHE B CA 1
ATOM 8080 C C . PHE B 1 315 ? -32.781 22.266 4.082 1 93.62 315 PHE B C 1
ATOM 8082 O O . PHE B 1 315 ? -33.781 23 4.141 1 93.62 315 PHE B O 1
ATOM 8089 N N . GLY B 1 316 ? -32.125 21.938 5.094 1 93.38 316 GLY B N 1
ATOM 8090 C CA . GLY B 1 316 ? -32.594 22.344 6.414 1 93.38 316 GLY B CA 1
ATOM 8091 C C . GLY B 1 316 ? -32.031 23.688 6.852 1 93.38 316 GLY B C 1
ATOM 8092 O O . GLY B 1 316 ? -31 24.141 6.348 1 93.38 316 GLY B O 1
ATOM 8093 N N . SER B 1 317 ? -32.812 24.312 7.781 1 93.12 317 SER B N 1
ATOM 8094 C CA . SER B 1 317 ? -32.344 25.547 8.398 1 93.12 317 SER B CA 1
ATOM 8095 C C . SER B 1 317 ? -31.281 25.266 9.453 1 93.12 317 SER B C 1
ATOM 8097 O O . SER B 1 317 ? -31.047 24.109 9.82 1 93.12 317 SER B O 1
ATOM 8099 N N . LEU B 1 318 ? -30.641 26.281 9.898 1 93.19 318 LEU B N 1
ATOM 8100 C CA . LEU B 1 318 ? -29.594 26.156 10.914 1 93.19 318 LEU B CA 1
ATOM 8101 C C . LEU B 1 318 ? -30.156 25.531 12.188 1 93.19 318 LEU B C 1
ATOM 8103 O O . LEU B 1 318 ? -29.516 24.641 12.773 1 93.19 318 LEU B O 1
ATOM 8107 N N . ALA B 1 319 ? -31.297 25.938 12.555 1 91.38 319 ALA B N 1
ATOM 8108 C CA . ALA B 1 319 ? -31.906 25.422 13.781 1 91.38 319 ALA B CA 1
ATOM 8109 C C . ALA B 1 319 ? -32.312 23.969 13.617 1 91.38 319 ALA B C 1
ATOM 8111 O O . ALA B 1 319 ? -32.094 23.141 14.516 1 91.38 319 ALA B O 1
ATOM 8112 N N . PHE B 1 320 ? -32.875 23.625 12.484 1 94.12 320 PHE B N 1
ATOM 8113 C CA . PHE B 1 320 ? -33.312 22.266 12.211 1 94.12 320 PHE B CA 1
ATOM 8114 C C . PHE B 1 320 ? -32.156 21.312 12.203 1 94.12 320 PHE B C 1
ATOM 8116 O O . PHE B 1 320 ? -32.219 20.234 12.805 1 94.12 320 PHE B O 1
ATOM 8123 N N . ASN B 1 321 ? -31.125 21.703 11.547 1 94.69 321 ASN B N 1
ATOM 8124 C CA . ASN B 1 321 ? -29.953 20.859 11.422 1 94.69 321 ASN B CA 1
ATOM 8125 C C . ASN B 1 321 ? -29.281 20.641 12.781 1 94.69 321 ASN B C 1
ATOM 8127 O O . ASN B 1 321 ? -28.719 19.562 13.031 1 94.69 321 ASN B O 1
ATOM 8131 N N . SER B 1 322 ? -29.344 21.656 13.625 1 91.69 322 SER B N 1
ATOM 8132 C CA . SER B 1 322 ? -28.75 21.531 14.953 1 91.69 322 SER B CA 1
ATOM 8133 C C . SER B 1 322 ? -29.5 20.516 15.797 1 91.69 322 SER B C 1
ATOM 8135 O O . SER B 1 322 ? -28.891 19.719 16.516 1 91.69 322 SER B O 1
ATOM 8137 N N . GLU B 1 323 ? -30.781 20.406 15.609 1 91.19 323 GLU B N 1
ATOM 8138 C CA . GLU B 1 323 ? -31.609 19.484 16.406 1 91.19 323 GLU B CA 1
ATOM 8139 C C . GLU B 1 323 ? -31.562 18.078 15.836 1 91.19 323 GLU B C 1
ATOM 8141 O O . GLU B 1 323 ? -31.531 17.094 16.594 1 91.19 323 GLU B O 1
ATOM 8146 N N . LYS B 1 324 ? -31.531 18.016 14.617 1 93.25 324 LYS B N 1
ATOM 8147 C CA . LYS B 1 324 ? -31.594 16.734 13.945 1 93.25 324 LYS B CA 1
ATOM 8148 C C . LYS B 1 324 ? -30.312 15.922 14.18 1 93.25 324 LYS B C 1
ATOM 8150 O O . LYS B 1 324 ? -30.344 14.688 14.125 1 93.25 324 LYS B O 1
ATOM 8155 N N . LEU B 1 325 ? -29.281 16.594 14.492 1 92.62 325 LEU B N 1
ATOM 8156 C CA . LEU B 1 325 ? -27.984 15.938 14.625 1 92.62 325 LEU B CA 1
ATOM 8157 C C . LEU B 1 325 ? -27.984 14.938 15.773 1 92.62 325 LEU B C 1
ATOM 8159 O O . LEU B 1 325 ? -27.312 13.906 15.711 1 92.62 325 LEU B O 1
ATOM 8163 N N . VAL B 1 326 ? -28.781 15.18 16.766 1 92.25 326 VAL B N 1
ATOM 8164 C CA . VAL B 1 326 ? -28.859 14.281 17.922 1 92.25 326 VAL B CA 1
ATOM 8165 C C . VAL B 1 326 ? -29.438 12.938 17.484 1 92.25 326 VAL B C 1
ATOM 8167 O O . VAL B 1 326 ? -28.953 11.883 17.922 1 92.25 326 VAL B O 1
ATOM 8170 N N . ILE B 1 327 ? -30.312 12.961 16.609 1 95.06 327 ILE B N 1
ATOM 8171 C CA . ILE B 1 327 ? -30.938 11.742 16.125 1 95.06 327 ILE B CA 1
ATOM 8172 C C . ILE B 1 327 ? -29.938 10.93 15.312 1 95.06 327 ILE B C 1
ATOM 8174 O O . ILE B 1 327 ? -29.891 9.703 15.406 1 95.06 327 ILE B O 1
ATOM 8178 N N . TYR B 1 328 ? -29.156 11.57 14.578 1 95.75 328 TYR B N 1
ATOM 8179 C CA . TYR B 1 328 ? -28.172 10.852 13.781 1 95.75 328 TYR B CA 1
ATOM 8180 C C . TYR B 1 328 ? -27.109 10.227 14.672 1 95.75 328 TYR B C 1
ATOM 8182 O O . TYR B 1 328 ? -26.594 9.148 14.367 1 95.75 328 TYR B O 1
ATOM 8190 N N . HIS B 1 329 ? -26.766 10.953 15.758 1 94.75 329 HIS B N 1
ATOM 8191 C CA . HIS B 1 329 ? -25.797 10.375 16.688 1 94.75 329 HIS B CA 1
ATOM 8192 C C . HIS B 1 329 ? -26.328 9.102 17.328 1 94.75 329 HIS B C 1
ATOM 8194 O O . HIS B 1 329 ? -25.578 8.172 17.594 1 94.75 329 HIS B O 1
ATOM 8200 N N . ILE B 1 330 ? -27.609 9.062 17.531 1 94.62 330 ILE B N 1
ATOM 8201 C CA . ILE B 1 330 ? -28.219 7.84 18.031 1 94.62 330 ILE B CA 1
ATOM 8202 C C . ILE B 1 330 ? -28.094 6.73 16.984 1 94.62 330 ILE B C 1
ATOM 8204 O O . ILE B 1 330 ? -27.766 5.59 17.328 1 94.62 330 ILE B O 1
ATOM 8208 N N . PHE B 1 331 ? -28.344 7.09 15.766 1 95.81 331 PHE B N 1
ATOM 8209 C CA . PHE B 1 331 ? -28.172 6.137 14.672 1 95.81 331 PHE B CA 1
ATOM 8210 C C . PHE B 1 331 ? -26.734 5.637 14.617 1 95.81 331 PHE B C 1
ATOM 8212 O O . PHE B 1 331 ? -26.484 4.445 14.414 1 95.81 331 PHE B O 1
ATOM 8219 N N . MET B 1 332 ? -25.797 6.555 14.781 1 94.44 332 MET B N 1
ATOM 8220 C CA . MET B 1 332 ? -24.391 6.164 14.812 1 94.44 332 MET B CA 1
ATOM 8221 C C . MET B 1 332 ? -24.125 5.16 15.93 1 94.44 332 MET B C 1
ATOM 8223 O O . MET B 1 332 ? -23.344 4.223 15.766 1 94.44 332 MET B O 1
ATOM 8227 N N . GLY B 1 333 ? -24.797 5.375 17.047 1 92.94 333 GLY B N 1
ATOM 8228 C CA . GLY B 1 333 ? -24.688 4.43 18.141 1 92.94 333 GLY B CA 1
ATOM 8229 C C . GLY B 1 333 ? -25.188 3.043 17.797 1 92.94 333 GLY B C 1
ATOM 8230 O O . GLY B 1 333 ? -24.562 2.041 18.156 1 92.94 333 GLY B O 1
ATOM 8231 N N . ILE B 1 334 ? -26.219 2.969 17.047 1 95.25 334 ILE B N 1
ATOM 8232 C CA . ILE B 1 334 ? -26.797 1.7 16.609 1 95.25 334 ILE B CA 1
ATOM 8233 C C . ILE B 1 334 ? -25.828 0.996 15.656 1 95.25 334 ILE B C 1
ATOM 8235 O O . ILE B 1 334 ? -25.641 -0.219 15.75 1 95.25 334 ILE B O 1
ATOM 8239 N N . VAL B 1 335 ? -25.297 1.785 14.773 1 94.94 335 VAL B N 1
ATOM 8240 C CA . VAL B 1 335 ? -24.359 1.215 13.82 1 94.94 335 VAL B CA 1
ATOM 8241 C C . VAL B 1 335 ? -23.141 0.665 14.562 1 94.94 335 VAL B C 1
ATOM 8243 O O . VAL B 1 335 ? -22.641 -0.419 14.242 1 94.94 335 VAL B O 1
ATOM 8246 N N . ILE B 1 336 ? -22.625 1.383 15.539 1 92 336 ILE B N 1
ATOM 8247 C CA . ILE B 1 336 ? -21.5 0.941 16.344 1 92 336 ILE B CA 1
ATOM 8248 C C . ILE B 1 336 ? -21.844 -0.36 17.062 1 92 336 ILE B C 1
ATOM 8250 O O . ILE B 1 336 ? -21.047 -1.304 17.062 1 92 336 ILE B O 1
ATOM 8254 N N . ALA B 1 337 ? -23.016 -0.438 17.578 1 91.12 337 ALA B N 1
ATOM 8255 C CA . ALA B 1 337 ? -23.469 -1.652 18.266 1 91.12 337 ALA B CA 1
ATOM 8256 C C . ALA B 1 337 ? -23.531 -2.83 17.297 1 91.12 337 ALA B C 1
ATOM 8258 O O . ALA B 1 337 ? -23.141 -3.947 17.641 1 91.12 337 ALA B O 1
ATOM 8259 N N . TYR B 1 338 ? -23.984 -2.584 16.125 1 94.06 338 TYR B N 1
ATOM 8260 C CA . TYR B 1 338 ? -24.062 -3.629 15.109 1 94.06 338 TYR B CA 1
ATOM 8261 C C . TYR B 1 338 ? -22.672 -4.133 14.734 1 94.06 338 TYR B C 1
ATOM 8263 O O . TYR B 1 338 ? -22.469 -5.34 14.609 1 94.06 338 TYR B O 1
ATOM 8271 N N . ILE B 1 339 ? -21.781 -3.227 14.547 1 91.12 339 ILE B N 1
ATOM 8272 C CA . ILE B 1 339 ? -20.422 -3.607 14.172 1 91.12 339 ILE B CA 1
ATOM 8273 C C . ILE B 1 339 ? -19.797 -4.422 15.297 1 91.12 339 ILE B C 1
ATOM 8275 O O . ILE B 1 339 ? -19.094 -5.406 15.047 1 91.12 339 ILE B O 1
ATOM 8279 N N . LEU B 1 340 ? -20.047 -3.984 16.516 1 86.62 340 LEU B N 1
ATOM 8280 C CA . LEU B 1 340 ? -19.516 -4.738 17.641 1 86.62 340 LEU B CA 1
ATOM 8281 C C . LEU B 1 340 ? -20.109 -6.148 17.672 1 86.62 340 LEU B C 1
ATOM 8283 O O . LEU B 1 340 ? -19.406 -7.109 17.984 1 86.62 340 LEU B O 1
ATOM 8287 N N . TYR B 1 341 ? -21.328 -6.277 17.344 1 88.88 341 TYR B N 1
ATOM 8288 C CA . TYR B 1 341 ? -21.984 -7.582 17.25 1 88.88 341 TYR B CA 1
ATOM 8289 C C . TYR B 1 341 ? -21.344 -8.438 16.172 1 88.88 341 TYR B C 1
ATOM 8291 O O . TYR B 1 341 ? -21.062 -9.617 16.391 1 88.88 341 TYR B O 1
ATOM 8299 N N . VAL B 1 342 ? -21.109 -7.871 15.047 1 87.94 342 VAL B N 1
ATOM 8300 C CA . VAL B 1 342 ? -20.5 -8.602 13.938 1 87.94 342 VAL B CA 1
ATOM 8301 C C . VAL B 1 342 ? -19.094 -9.047 14.312 1 87.94 342 VAL B C 1
ATOM 8303 O O . VAL B 1 342 ? -18.688 -10.172 14.008 1 87.94 342 VAL B O 1
ATOM 8306 N N . ILE B 1 343 ? -18.375 -8.141 14.906 1 82.5 343 ILE B N 1
ATOM 8307 C CA . ILE B 1 343 ? -17.016 -8.469 15.32 1 82.5 343 ILE B CA 1
ATOM 8308 C C . ILE B 1 343 ? -17.031 -9.664 16.281 1 82.5 343 ILE B C 1
ATOM 8310 O O . ILE B 1 343 ? -16.156 -10.523 16.219 1 82.5 343 ILE B O 1
ATOM 8314 N N . TYR B 1 344 ? -18.016 -9.672 17.094 1 80.19 344 TYR B N 1
ATOM 8315 C CA . TYR B 1 344 ? -18.172 -10.773 18.047 1 80.19 344 TYR B CA 1
ATOM 8316 C C . TYR B 1 344 ? -18.422 -12.094 17.312 1 80.19 344 TYR B C 1
ATOM 8318 O O . TYR B 1 344 ? -18 -13.148 17.781 1 80.19 344 TYR B O 1
ATOM 8326 N N . THR B 1 345 ? -18.938 -12.141 16.109 1 83.88 345 THR B N 1
ATOM 8327 C CA . THR B 1 345 ? -19.281 -13.352 15.391 1 83.88 345 THR B CA 1
ATOM 8328 C C . THR B 1 345 ? -18.141 -13.781 14.469 1 83.88 345 THR B C 1
ATOM 8330 O O . THR B 1 345 ? -18.125 -14.906 13.969 1 83.88 345 THR B O 1
ATOM 8333 N N . ILE B 1 346 ? -17.188 -12.875 14.242 1 80.06 346 ILE B N 1
ATOM 8334 C CA . ILE B 1 346 ? -16.094 -13.172 13.32 1 80.06 346 ILE B CA 1
ATOM 8335 C C . ILE B 1 346 ? -15.195 -14.258 13.914 1 80.06 346 ILE B C 1
ATOM 8337 O O . ILE B 1 346 ? -14.859 -14.203 15.102 1 80.06 346 ILE B O 1
ATOM 8341 N N . ASP B 1 347 ? -14.969 -15.32 13.07 1 74.19 347 ASP B N 1
ATOM 8342 C CA . ASP B 1 347 ? -14.039 -16.375 13.453 1 74.19 347 ASP B CA 1
ATOM 8343 C C . ASP B 1 347 ? -12.594 -15.977 13.18 1 74.19 347 ASP B C 1
ATOM 8345 O O . ASP B 1 347 ? -12.125 -16.047 12.047 1 74.19 347 ASP B O 1
ATOM 8349 N N . PHE B 1 348 ? -11.867 -15.594 14.141 1 69.19 348 PHE B N 1
ATOM 8350 C CA . PHE B 1 348 ? -10.523 -15.039 14.023 1 69.19 348 PHE B CA 1
ATOM 8351 C C . PHE B 1 348 ? -9.539 -16.109 13.562 1 69.19 348 PHE B C 1
ATOM 8353 O O . PHE B 1 348 ? -8.453 -15.781 13.07 1 69.19 348 PHE B O 1
ATOM 8360 N N . ASP B 1 349 ? -9.797 -17.328 13.664 1 62.69 349 ASP B N 1
ATOM 8361 C CA . ASP B 1 349 ? -8.906 -18.406 13.227 1 62.69 349 ASP B CA 1
ATOM 8362 C C . ASP B 1 349 ? -8.945 -18.562 11.711 1 62.69 349 ASP B C 1
ATOM 8364 O O . ASP B 1 349 ? -7.969 -19 11.102 1 62.69 349 ASP B O 1
ATOM 8368 N N . LYS B 1 350 ? -10.078 -18.203 11.242 1 66.94 350 LYS B N 1
ATOM 8369 C CA . LYS B 1 350 ? -10.242 -18.391 9.805 1 66.94 350 LYS B CA 1
ATOM 8370 C C . LYS B 1 350 ? -9.781 -17.141 9.039 1 66.94 350 LYS B C 1
ATOM 8372 O O . LYS B 1 350 ? -9.375 -17.234 7.883 1 66.94 350 LYS B O 1
ATOM 8377 N N . GLU B 1 351 ? -9.977 -16.047 9.531 1 63.62 351 GLU B N 1
ATOM 8378 C CA . GLU B 1 351 ? -9.68 -14.797 8.828 1 63.62 351 GLU B CA 1
ATOM 8379 C C . GLU B 1 351 ? -8.32 -14.234 9.258 1 63.62 351 GLU B C 1
ATOM 8381 O O . GLU B 1 351 ? -8.125 -13.891 10.422 1 63.62 351 GLU B O 1
ATOM 8386 N N . ASN B 1 352 ? -7.418 -14.156 8.32 1 60.06 352 ASN B N 1
ATOM 8387 C CA . ASN B 1 352 ? -6.086 -13.609 8.547 1 60.06 352 ASN B CA 1
ATOM 8388 C C . ASN B 1 352 ? -6.113 -12.086 8.641 1 60.06 352 ASN B C 1
ATOM 8390 O O . ASN B 1 352 ? -6.906 -11.43 7.953 1 60.06 352 ASN B O 1
ATOM 8394 N N . ASN B 1 353 ? -5.602 -11.367 9.766 1 60.88 353 ASN B N 1
ATOM 8395 C CA . ASN B 1 353 ? -5.344 -9.945 9.945 1 60.88 353 ASN B CA 1
ATOM 8396 C C . ASN B 1 353 ? -6.547 -9.227 10.562 1 60.88 353 ASN B C 1
ATOM 8398 O O . ASN B 1 353 ? -6.621 -8 10.539 1 60.88 353 ASN B O 1
ATOM 8402 N N . SER B 1 354 ? -7.508 -10.078 11.047 1 66.5 354 SER B N 1
ATOM 8403 C CA . SER B 1 354 ? -8.711 -9.516 11.656 1 66.5 354 SER B CA 1
ATOM 8404 C C . SER B 1 354 ? -8.391 -8.766 12.938 1 66.5 354 SER B C 1
ATOM 8406 O O . SER B 1 354 ? -9.102 -7.832 13.312 1 66.5 354 SER B O 1
ATOM 8408 N N . ALA B 1 355 ? -7.238 -9.039 13.367 1 67.81 355 ALA B N 1
ATOM 8409 C CA . ALA B 1 355 ? -6.902 -8.414 14.641 1 67.81 355 ALA B CA 1
ATOM 8410 C C . ALA B 1 355 ? -6.641 -6.922 14.477 1 67.81 355 ALA B C 1
ATOM 8412 O O . ALA B 1 355 ? -7.066 -6.113 15.305 1 67.81 355 ALA B O 1
ATOM 8413 N N . TYR B 1 356 ? -5.992 -6.484 13.438 1 67.75 356 TYR B N 1
ATOM 8414 C CA . TYR B 1 356 ? -5.691 -5.078 13.203 1 67.75 356 TYR B CA 1
ATOM 8415 C C . TYR B 1 356 ? -6.969 -4.285 12.953 1 67.75 356 TYR B C 1
ATOM 8417 O O . TYR B 1 356 ? -7.098 -3.143 13.406 1 67.75 356 TYR B O 1
ATOM 8425 N N . ILE B 1 357 ? -7.879 -4.953 12.352 1 72.31 357 ILE B N 1
ATOM 8426 C CA . ILE B 1 357 ? -9.133 -4.266 12.047 1 72.31 357 ILE B CA 1
ATOM 8427 C C . ILE B 1 357 ? -9.938 -4.07 13.328 1 72.31 357 ILE B C 1
ATOM 8429 O O . ILE B 1 357 ? -10.516 -3.006 13.547 1 72.31 357 ILE B O 1
ATOM 8433 N N . LEU B 1 358 ? -9.805 -5.035 14.211 1 72.25 358 LEU B N 1
ATOM 8434 C CA . LEU B 1 358 ? -10.547 -4.957 15.461 1 72.25 358 LEU B CA 1
ATOM 8435 C C . LEU B 1 358 ? -9.961 -3.891 16.375 1 72.25 358 LEU B C 1
ATOM 8437 O O . LEU B 1 358 ? -10.695 -3.115 16.984 1 72.25 358 LEU B O 1
ATOM 8441 N N . TYR B 1 359 ? -8.672 -3.838 16.297 1 71.81 359 TYR B N 1
ATOM 8442 C CA . TYR B 1 359 ? -7.996 -2.842 17.109 1 71.81 359 TYR B CA 1
ATOM 8443 C C . TYR B 1 359 ? -8.289 -1.432 16.609 1 71.81 359 TYR B C 1
ATOM 8445 O O . TYR B 1 359 ? -8.594 -0.536 17.406 1 71.81 359 TYR B O 1
ATOM 8453 N N . GLY B 1 360 ? -8.18 -1.275 15.422 1 77.06 360 GLY B N 1
ATOM 8454 C CA . GLY B 1 360 ? -8.461 0.029 14.844 1 77.06 360 GLY B CA 1
ATOM 8455 C C . GLY B 1 360 ? -9.898 0.476 15.047 1 77.06 360 GLY B C 1
ATOM 8456 O O . GLY B 1 360 ? -10.148 1.637 15.375 1 77.06 360 GLY B O 1
ATOM 8457 N N . THR B 1 361 ? -10.773 -0.456 15.008 1 82.31 361 THR B N 1
ATOM 8458 C CA . THR B 1 361 ? -12.195 -0.148 15.188 1 82.31 361 THR B CA 1
ATOM 8459 C C . THR B 1 361 ? -12.5 0.187 16.641 1 82.31 361 THR B C 1
ATOM 8461 O O . THR B 1 361 ? -13.273 1.102 16.922 1 82.31 361 THR B O 1
ATOM 8464 N N . GLY B 1 362 ? -11.891 -0.501 17.5 1 79.56 362 GLY B N 1
ATOM 8465 C CA . GLY B 1 362 ? -12.07 -0.203 18.906 1 79.56 362 GLY B CA 1
ATOM 8466 C C . GLY B 1 362 ? -11.602 1.19 19.281 1 79.56 362 GLY B C 1
ATOM 8467 O O . GLY B 1 362 ? -12.289 1.9 20.031 1 79.56 362 GLY B O 1
ATOM 8468 N N . LEU B 1 363 ? -10.477 1.577 18.812 1 80.94 363 LEU B N 1
ATOM 8469 C CA . LEU B 1 363 ? -9.945 2.906 19.094 1 80.94 363 LEU B CA 1
ATOM 8470 C C . LEU B 1 363 ? -10.852 3.988 18.516 1 80.94 363 LEU B C 1
ATOM 8472 O O . LEU B 1 363 ? -11.047 5.031 19.141 1 80.94 363 LEU B O 1
ATOM 8476 N N . LEU B 1 364 ? -11.312 3.723 17.344 1 86.25 364 LEU B N 1
ATOM 8477 C CA . LEU B 1 364 ? -12.203 4.688 16.703 1 86.25 364 LEU B CA 1
ATOM 8478 C C . LEU B 1 364 ? -13.484 4.867 17.5 1 86.25 364 LEU B C 1
ATOM 8480 O O . LEU B 1 364 ? -13.914 5.996 17.75 1 86.25 364 LEU B O 1
ATOM 8484 N N . PHE B 1 365 ? -14.039 3.771 17.953 1 87.12 365 PHE B N 1
ATOM 8485 C CA . PHE B 1 365 ? -15.297 3.838 18.688 1 87.12 365 PHE B CA 1
ATOM 8486 C C . PHE B 1 365 ? -15.094 4.461 20.062 1 87.12 365 PHE B C 1
ATOM 8488 O O . PHE B 1 365 ? -15.961 5.188 20.562 1 87.12 365 PHE B O 1
ATOM 8495 N N . LEU B 1 366 ? -13.977 4.234 20.609 1 83.25 366 LEU B N 1
ATOM 8496 C CA . LEU B 1 366 ? -13.656 4.883 21.875 1 83.25 366 LEU B CA 1
ATOM 8497 C C . LEU B 1 366 ? -13.547 6.395 21.703 1 83.25 366 LEU B C 1
ATOM 8499 O O . LEU B 1 366 ? -14.023 7.156 22.547 1 83.25 366 LEU B O 1
ATOM 8503 N N . GLY B 1 367 ? -12.828 6.82 20.688 1 84.75 367 GLY B N 1
ATOM 8504 C CA . GLY B 1 367 ? -12.734 8.25 20.422 1 84.75 367 GLY B CA 1
ATOM 8505 C C . GLY B 1 367 ? -14.086 8.906 20.203 1 84.75 367 GLY B C 1
ATOM 8506 O O . GLY B 1 367 ? -14.344 9.984 20.75 1 84.75 367 GLY B O 1
ATOM 8507 N N . ILE B 1 368 ? -14.945 8.227 19.469 1 87.38 368 ILE B N 1
ATOM 8508 C CA . ILE B 1 368 ? -16.281 8.742 19.219 1 87.38 368 ILE B CA 1
ATOM 8509 C C . ILE B 1 368 ? -17.062 8.789 20.531 1 87.38 368 ILE B C 1
ATOM 8511 O O . ILE B 1 368 ? -17.766 9.766 20.812 1 87.38 368 ILE B O 1
ATOM 8515 N N . GLY B 1 369 ? -16.891 7.801 21.328 1 84.62 369 GLY B N 1
ATOM 8516 C CA . GLY B 1 369 ? -17.562 7.766 22.625 1 84.62 369 GLY B CA 1
ATOM 8517 C C . GLY B 1 369 ? -17.156 8.914 23.531 1 84.62 369 GLY B C 1
ATOM 8518 O O . GLY B 1 369 ? -18 9.516 24.188 1 84.62 369 GLY B O 1
ATOM 8519 N N . ILE B 1 370 ? -15.953 9.234 23.531 1 84.44 370 ILE B N 1
ATOM 8520 C CA . ILE B 1 370 ? -15.445 10.32 24.359 1 84.44 370 ILE B CA 1
ATOM 8521 C C . ILE B 1 370 ? -16.016 11.648 23.859 1 84.44 370 ILE B C 1
ATOM 8523 O O . ILE B 1 370 ? -16.469 12.477 24.672 1 84.44 370 ILE B O 1
ATOM 8527 N N . ASP B 1 371 ? -16.016 11.812 22.609 1 87.69 371 ASP B N 1
ATOM 8528 C CA . ASP B 1 371 ? -16.562 13.062 22.062 1 87.69 371 ASP B CA 1
ATOM 8529 C C . ASP B 1 371 ? -18.047 13.203 22.375 1 87.69 371 ASP B C 1
ATOM 8531 O O . ASP B 1 371 ? -18.5 14.297 22.719 1 87.69 371 ASP B O 1
ATOM 8535 N N . LEU B 1 372 ? -18.766 12.148 22.281 1 86.69 372 LEU B N 1
ATOM 8536 C CA . LEU B 1 372 ? -20.188 12.188 22.578 1 86.69 372 LEU B CA 1
ATOM 8537 C C . LEU B 1 372 ? -20.422 12.422 24.078 1 86.69 372 LEU B C 1
ATOM 8539 O O . LEU B 1 372 ? -21.391 13.086 24.453 1 86.69 372 LEU B O 1
ATOM 8543 N N . PHE B 1 373 ? -19.578 11.891 24.844 1 83.88 373 PHE B N 1
ATOM 8544 C CA . PHE B 1 373 ? -19.672 12.109 26.297 1 83.88 373 PHE B CA 1
ATOM 8545 C C . PHE B 1 373 ? -19.484 13.578 26.625 1 83.88 373 PHE B C 1
ATOM 8547 O O . PHE B 1 373 ? -20.234 14.141 27.422 1 83.88 373 PHE B O 1
ATOM 8554 N N . TYR B 1 374 ? -18.578 14.219 26.078 1 83.94 374 TYR B N 1
ATOM 8555 C CA . TYR B 1 374 ? -18.328 15.641 26.297 1 83.94 374 TYR B CA 1
ATOM 8556 C C . TYR B 1 374 ? -19.5 16.484 25.812 1 83.94 374 TYR B C 1
ATOM 8558 O O . TYR B 1 374 ? -19.922 17.422 26.5 1 83.94 374 TYR B O 1
ATOM 8566 N N . THR B 1 375 ? -20.016 16.078 24.734 1 83.25 375 THR B N 1
ATOM 8567 C CA . THR B 1 375 ? -21.047 16.891 24.078 1 83.25 375 THR B CA 1
ATOM 8568 C C . THR B 1 375 ? -22.391 16.734 24.797 1 83.25 375 THR B C 1
ATOM 8570 O O . THR B 1 375 ? -23.094 17.703 25.016 1 83.25 375 THR B O 1
ATOM 8573 N N . TYR B 1 376 ? -22.719 15.562 25.219 1 84.5 376 TYR B N 1
ATOM 8574 C CA . TYR B 1 376 ? -24.094 15.344 25.656 1 84.5 376 TYR B CA 1
ATOM 8575 C C . TYR B 1 376 ? -24.156 15.195 27.172 1 84.5 376 TYR B C 1
ATOM 8577 O O . TYR B 1 376 ? -25.188 15.477 27.797 1 84.5 376 TYR B O 1
ATOM 8585 N N . VAL B 1 377 ? -23.094 14.812 27.766 1 80.19 377 VAL B N 1
ATOM 8586 C CA . VAL B 1 377 ? -23.109 14.648 29.203 1 80.19 377 VAL B CA 1
ATOM 8587 C C . VAL B 1 377 ? -22.5 15.875 29.875 1 80.19 377 VAL B C 1
ATOM 8589 O O . VAL B 1 377 ? -23.125 16.5 30.734 1 80.19 377 VAL B O 1
ATOM 8592 N N . LEU B 1 378 ? -21.375 16.328 29.484 1 78.5 378 LEU B N 1
ATOM 8593 C CA . LEU B 1 378 ? -20.703 17.469 30.094 1 78.5 378 LEU B CA 1
ATOM 8594 C C . LEU B 1 378 ? -21.188 18.766 29.469 1 78.5 378 LEU B C 1
ATOM 8596 O O . LEU B 1 378 ? -21.062 19.844 30.078 1 78.5 378 LEU B O 1
ATOM 8600 N N . LYS B 1 379 ? -21.688 18.719 28.25 1 81.19 379 LYS B N 1
ATOM 8601 C CA . LYS B 1 379 ? -22.172 19.875 27.5 1 81.19 379 LYS B CA 1
ATOM 8602 C C . LYS B 1 379 ? -21.094 20.938 27.359 1 81.19 379 LYS B C 1
ATOM 8604 O O . LYS B 1 379 ? -21.328 22.125 27.609 1 81.19 379 LYS B O 1
ATOM 8609 N N . VAL B 1 380 ? -19.891 20.453 27.172 1 82.44 380 VAL B N 1
ATOM 8610 C CA . VAL B 1 380 ? -18.734 21.281 26.859 1 82.44 380 VAL B CA 1
ATOM 8611 C C . VAL B 1 380 ? -18.141 20.828 25.531 1 82.44 380 VAL B C 1
ATOM 8613 O O . VAL B 1 380 ? -18.453 19.75 25.031 1 82.44 380 VAL B O 1
ATOM 8616 N N . SER B 1 381 ? -17.484 21.75 24.938 1 81.06 381 SER B N 1
ATOM 8617 C CA . SER B 1 381 ? -16.859 21.406 23.672 1 81.06 381 SER B CA 1
ATOM 8618 C C . SER B 1 381 ? -15.805 20.312 23.844 1 81.06 381 SER B C 1
ATOM 8620 O O . SER B 1 381 ? -15.086 20.297 24.859 1 81.06 381 SER B O 1
ATOM 8622 N N . SER B 1 382 ? -15.781 19.359 22.953 1 76.88 382 SER B N 1
ATOM 8623 C CA . SER B 1 382 ? -14.805 18.281 22.984 1 76.88 382 SER B CA 1
ATOM 8624 C C . SER B 1 382 ? -13.523 18.656 22.234 1 76.88 382 SER B C 1
ATOM 8626 O O . SER B 1 382 ? -13.5 19.656 21.516 1 76.88 382 SER B O 1
ATOM 8628 N N . TYR B 1 383 ? -12.43 17.922 22.484 1 71.62 383 TYR B N 1
ATOM 8629 C CA . TYR B 1 383 ? -11.172 18.109 21.766 1 71.62 383 TYR B CA 1
ATOM 8630 C C . TYR B 1 383 ? -11.133 17.297 20.484 1 71.62 383 TYR B C 1
ATOM 8632 O O . TYR B 1 383 ? -10.086 17.172 19.859 1 71.62 383 TYR B O 1
ATOM 8640 N N . GLU B 1 384 ? -12.297 16.734 20.047 1 80.19 384 GLU B N 1
ATOM 8641 C CA . GLU B 1 384 ? -12.422 15.945 18.844 1 80.19 384 GLU B CA 1
ATOM 8642 C C . GLU B 1 384 ? -11.375 14.836 18.781 1 80.19 384 GLU B C 1
ATOM 8644 O O . GLU B 1 384 ? -10.625 14.727 17.812 1 80.19 384 GLU B O 1
ATOM 8649 N N . VAL B 1 385 ? -11.367 14.086 19.766 1 81.75 385 VAL B N 1
ATOM 8650 C CA . VAL B 1 385 ? -10.43 12.977 19.891 1 81.75 385 VAL B CA 1
ATOM 8651 C C . VAL B 1 385 ? -10.695 11.953 18.797 1 81.75 385 VAL B C 1
ATOM 8653 O O . VAL B 1 385 ? -9.789 11.203 18.406 1 81.75 385 VAL B O 1
ATOM 8656 N N . SER B 1 386 ? -11.867 11.969 18.25 1 83.75 386 SER B N 1
ATOM 8657 C CA . SER B 1 386 ? -12.234 11.016 17.219 1 83.75 386 SER B CA 1
ATOM 8658 C C . SER B 1 386 ? -11.406 11.211 15.953 1 83.75 386 SER B C 1
ATOM 8660 O O . SER B 1 386 ? -11.117 10.25 15.234 1 83.75 386 SER B O 1
ATOM 8662 N N . HIS B 1 387 ? -11.023 12.43 15.672 1 84.19 387 HIS B N 1
ATOM 8663 C CA . HIS B 1 387 ? -10.219 12.672 14.484 1 84.19 387 HIS B CA 1
ATOM 8664 C C . HIS B 1 387 ? -8.844 12.016 14.602 1 84.19 387 HIS B C 1
ATOM 8666 O O . HIS B 1 387 ? -8.344 11.445 13.633 1 84.19 387 HIS B O 1
ATOM 8672 N N . PHE B 1 388 ? -8.336 12.008 15.734 1 82.88 388 PHE B N 1
ATOM 8673 C CA . PHE B 1 388 ? -7.031 11.383 15.961 1 82.88 388 PHE B CA 1
ATOM 8674 C C . PHE B 1 388 ? -7.152 9.867 15.953 1 82.88 388 PHE B C 1
ATOM 8676 O O . PHE B 1 388 ? -6.27 9.164 15.453 1 82.88 388 PHE B O 1
ATOM 8683 N N . ALA B 1 389 ? -8.242 9.516 16.562 1 83.94 389 ALA B N 1
ATOM 8684 C CA . ALA B 1 389 ? -8.492 8.078 16.547 1 83.94 389 ALA B CA 1
ATOM 8685 C C . ALA B 1 389 ? -8.641 7.559 15.117 1 83.94 389 ALA B C 1
ATOM 8687 O O . ALA B 1 389 ? -8.188 6.453 14.805 1 83.94 389 ALA B O 1
ATOM 8688 N N . LEU B 1 390 ? -9.234 8.359 14.367 1 85.06 390 LEU B N 1
ATOM 8689 C CA . LEU B 1 390 ? -9.43 7.953 12.977 1 85.06 390 LEU B CA 1
ATOM 8690 C C . LEU B 1 390 ? -8.102 7.91 12.227 1 85.06 390 LEU B C 1
ATOM 8692 O O . LEU B 1 390 ? -7.906 7.066 11.352 1 85.06 390 LEU B O 1
ATOM 8696 N N . VAL B 1 391 ? -7.211 8.836 12.547 1 85.94 391 VAL B N 1
ATOM 8697 C CA . VAL B 1 391 ? -5.895 8.812 11.914 1 85.94 391 VAL B CA 1
ATOM 8698 C C . VAL B 1 391 ? -5.199 7.484 12.227 1 85.94 391 VAL B C 1
ATOM 8700 O O . VAL B 1 391 ? -4.648 6.84 11.328 1 85.94 391 VAL B O 1
ATOM 8703 N N . PHE B 1 392 ? -5.305 7.066 13.367 1 82.25 392 PHE B N 1
ATOM 8704 C CA . PHE B 1 392 ? -4.699 5.805 13.773 1 82.25 392 PHE B CA 1
ATOM 8705 C C . PHE B 1 392 ? -5.402 4.629 13.102 1 82.25 392 PHE B C 1
ATOM 8707 O O . PHE B 1 392 ? -4.758 3.662 12.695 1 82.25 392 PHE B O 1
ATOM 8714 N N . PHE B 1 393 ? -6.688 4.684 13.086 1 86.06 393 PHE B N 1
ATOM 8715 C CA . PHE B 1 393 ? -7.477 3.648 12.438 1 86.06 393 PHE B CA 1
ATOM 8716 C C . PHE B 1 393 ? -7.074 3.496 10.977 1 86.06 393 PHE B C 1
ATOM 8718 O O . PHE B 1 393 ? -6.879 2.379 10.492 1 86.06 393 PHE B O 1
ATOM 8725 N N . VAL B 1 394 ? -7.027 4.648 10.312 1 82.44 394 VAL B N 1
ATOM 8726 C CA . VAL B 1 394 ? -6.711 4.637 8.891 1 82.44 394 VAL B CA 1
ATOM 8727 C C . VAL B 1 394 ? -5.312 4.059 8.672 1 82.44 394 VAL B C 1
ATOM 8729 O O . VAL B 1 394 ? -5.086 3.301 7.73 1 82.44 394 VAL B O 1
ATOM 8732 N N . PHE B 1 395 ? -4.445 4.344 9.562 1 82.25 395 PHE B N 1
ATOM 8733 C CA . PHE B 1 395 ? -3.086 3.828 9.469 1 82.25 395 PHE B CA 1
ATOM 8734 C C . PHE B 1 395 ? -3.072 2.311 9.617 1 82.25 395 PHE B C 1
ATOM 8736 O O . PHE B 1 395 ? -2.48 1.607 8.797 1 82.25 395 PHE B O 1
ATOM 8743 N N . LEU B 1 396 ? -3.703 1.829 10.562 1 78.38 396 LEU B N 1
ATOM 8744 C CA . LEU B 1 396 ? -3.719 0.397 10.844 1 78.38 396 LEU B CA 1
ATOM 8745 C C . LEU B 1 396 ? -4.434 -0.363 9.727 1 78.38 396 LEU B C 1
ATOM 8747 O O . LEU B 1 396 ? -3.984 -1.432 9.312 1 78.38 396 LEU B O 1
ATOM 8751 N N . GLN B 1 397 ? -5.48 0.182 9.312 1 79.81 397 GLN B N 1
ATOM 8752 C CA . GLN B 1 397 ? -6.266 -0.494 8.289 1 79.81 397 GLN B CA 1
ATOM 8753 C C . GLN B 1 397 ? -5.523 -0.519 6.953 1 79.81 397 GLN B C 1
ATOM 8755 O O . GLN B 1 397 ? -5.684 -1.451 6.164 1 79.81 397 GLN B O 1
ATOM 8760 N N . SER B 1 398 ? -4.832 0.567 6.754 1 78.69 398 SER B N 1
ATOM 8761 C CA . SER B 1 398 ? -4.035 0.584 5.531 1 78.69 398 SER B CA 1
ATOM 8762 C C . SER B 1 398 ? -3.033 -0.565 5.512 1 78.69 398 SER B C 1
ATOM 8764 O O . SER B 1 398 ? -2.746 -1.127 4.453 1 78.69 398 SER B O 1
ATOM 8766 N N . LEU B 1 399 ? -2.586 -0.941 6.625 1 74.94 399 LEU B N 1
ATOM 8767 C CA . LEU B 1 399 ? -1.656 -2.061 6.727 1 74.94 399 LEU B CA 1
ATOM 8768 C C . LEU B 1 399 ? -2.365 -3.383 6.449 1 74.94 399 LEU B C 1
ATOM 8770 O O . LEU B 1 399 ? -1.798 -4.273 5.812 1 74.94 399 LEU B O 1
ATOM 8774 N N . VAL B 1 400 ? -3.535 -3.486 6.902 1 73.69 400 VAL B N 1
ATOM 8775 C CA . VAL B 1 400 ? -4.312 -4.707 6.715 1 73.69 400 VAL B CA 1
ATOM 8776 C C . VAL B 1 400 ? -4.617 -4.906 5.234 1 73.69 400 VAL B C 1
ATOM 8778 O O . VAL B 1 400 ? -4.508 -6.02 4.715 1 73.69 400 VAL B O 1
ATOM 8781 N N . ILE B 1 401 ? -5.027 -3.865 4.594 1 74.94 401 ILE B N 1
ATOM 8782 C CA . ILE B 1 401 ? -5.348 -3.92 3.17 1 74.94 401 ILE B CA 1
ATOM 8783 C C . ILE B 1 401 ? -4.113 -4.355 2.383 1 74.94 401 ILE B C 1
ATOM 8785 O O . ILE B 1 401 ? -4.211 -5.172 1.464 1 74.94 401 ILE B O 1
ATOM 8789 N N . ALA B 1 402 ? -2.99 -3.893 2.785 1 72 402 ALA B N 1
ATOM 8790 C CA . ALA B 1 402 ? -1.74 -4.242 2.113 1 72 402 ALA B CA 1
ATOM 8791 C C . ALA B 1 402 ? -1.373 -5.703 2.365 1 72 402 ALA B C 1
ATOM 8793 O O . ALA B 1 402 ? -0.868 -6.383 1.47 1 72 402 ALA B O 1
ATOM 8794 N N . SER B 1 403 ? -1.58 -6.223 3.498 1 68.19 403 SER B N 1
ATOM 8795 C CA . SER B 1 403 ? -1.251 -7.594 3.871 1 68.19 403 SER B CA 1
ATOM 8796 C C . SER B 1 403 ? -2.121 -8.594 3.117 1 68.19 403 SER B C 1
ATOM 8798 O O . SER B 1 403 ? -1.666 -9.688 2.775 1 68.19 403 SER B O 1
ATOM 8800 N N . ASP B 1 404 ? -3.34 -8.258 3.016 1 68.88 404 ASP B N 1
ATOM 8801 C CA . ASP B 1 404 ? -4.262 -9.141 2.305 1 68.88 404 ASP B CA 1
ATOM 8802 C C . ASP B 1 404 ? -3.785 -9.398 0.875 1 68.88 404 ASP B C 1
ATOM 8804 O O . ASP B 1 404 ? -3.818 -10.531 0.397 1 68.88 404 ASP B O 1
ATOM 8808 N N . ARG B 1 405 ? -3.324 -8.484 0.335 1 65.94 405 ARG B N 1
ATOM 8809 C CA . ARG B 1 405 ? -2.854 -8.625 -1.039 1 65.94 405 ARG B CA 1
ATOM 8810 C C . ARG B 1 405 ? -1.57 -9.445 -1.099 1 65.94 405 ARG B C 1
ATOM 8812 O O . ARG B 1 405 ? -1.384 -10.25 -2.016 1 65.94 405 ARG B O 1
ATOM 8819 N N . SER B 1 406 ? -0.73 -9.273 -0.168 1 66.25 406 SER B N 1
ATOM 8820 C CA . SER B 1 406 ? 0.541 -9.992 -0.141 1 66.25 406 SER B CA 1
ATOM 8821 C C . SER B 1 406 ? 0.33 -11.477 0.121 1 66.25 406 SER B C 1
ATOM 8823 O O . SER B 1 406 ? 1.024 -12.32 -0.453 1 66.25 406 SER B O 1
ATOM 8825 N N . SER B 1 407 ? -0.539 -11.742 0.92 1 66.75 407 SER B N 1
ATOM 8826 C CA . SER B 1 407 ? -0.832 -13.141 1.217 1 66.75 407 SER B CA 1
ATOM 8827 C C . SER B 1 407 ? -1.387 -13.867 -0.008 1 66.75 407 SER B C 1
ATOM 8829 O O . SER B 1 407 ? -1.022 -15.008 -0.278 1 66.75 407 SER B O 1
ATOM 8831 N N . LYS B 1 408 ? -2.197 -13.203 -0.67 1 69.62 408 LYS B N 1
ATOM 8832 C CA . LYS B 1 408 ? -2.754 -13.797 -1.882 1 69.62 408 LYS B CA 1
ATOM 8833 C C . LYS B 1 408 ? -1.668 -14.031 -2.928 1 69.62 408 LYS B C 1
ATOM 8835 O O . LYS B 1 408 ? -1.692 -15.039 -3.639 1 69.62 408 LYS B O 1
ATOM 8840 N N . TYR B 1 409 ? -0.732 -13.281 -2.961 1 69.62 409 TYR B N 1
ATOM 8841 C CA . TYR B 1 409 ? 0.406 -13.438 -3.859 1 69.62 409 TYR B CA 1
ATOM 8842 C C . TYR B 1 409 ? 1.256 -14.633 -3.455 1 69.62 409 TYR B C 1
ATOM 8844 O O . TYR B 1 409 ? 1.676 -15.422 -4.309 1 69.62 409 TYR B O 1
ATOM 8852 N N . LYS B 1 410 ? 1.522 -14.672 -2.236 1 69.31 410 LYS B N 1
ATOM 8853 C CA . LYS B 1 410 ? 2.312 -15.797 -1.752 1 69.31 410 LYS B CA 1
ATOM 8854 C C . LYS B 1 410 ? 1.625 -17.125 -2.059 1 69.31 410 LYS B C 1
ATOM 8856 O O . LYS B 1 410 ? 2.277 -18.094 -2.459 1 69.31 410 LYS B O 1
ATOM 8861 N N . GLU B 1 411 ? 0.414 -17.125 -1.872 1 72.44 411 GLU B N 1
ATOM 8862 C CA . GLU B 1 411 ? -0.353 -18.328 -2.164 1 72.44 411 GLU B CA 1
ATOM 8863 C C . GLU B 1 411 ? -0.293 -18.672 -3.65 1 72.44 411 GLU B C 1
ATOM 8865 O O . GLU B 1 411 ? -0.149 -19.844 -4.016 1 72.44 411 GLU B O 1
ATOM 8870 N N . ALA B 1 412 ? -0.414 -17.703 -4.391 1 73 412 ALA B N 1
ATOM 8871 C CA . ALA B 1 412 ? -0.349 -17.922 -5.836 1 73 412 ALA B CA 1
ATOM 8872 C C . ALA B 1 412 ? 1.027 -18.422 -6.25 1 73 412 ALA B C 1
ATOM 8874 O O . ALA B 1 412 ? 1.14 -19.266 -7.145 1 73 412 ALA B O 1
ATOM 8875 N N . LYS B 1 413 ? 1.967 -17.984 -5.629 1 74.62 413 LYS B N 1
ATOM 8876 C CA . LYS B 1 413 ? 3.326 -18.422 -5.938 1 74.62 413 LYS B CA 1
ATOM 8877 C C . LYS B 1 413 ? 3.543 -19.875 -5.539 1 74.62 413 LYS B C 1
ATOM 8879 O O . LYS B 1 413 ? 4.133 -20.656 -6.293 1 74.62 413 LYS B O 1
ATOM 8884 N N . ILE B 1 414 ? 3.096 -20.203 -4.449 1 75.94 414 ILE B N 1
ATOM 8885 C CA . ILE B 1 414 ? 3.221 -21.578 -3.979 1 75.94 414 ILE B CA 1
ATOM 8886 C C . ILE B 1 414 ? 2.461 -22.516 -4.914 1 75.94 414 ILE B C 1
ATOM 8888 O O . ILE B 1 414 ? 2.959 -23.594 -5.27 1 75.94 414 ILE B O 1
ATOM 8892 N N . LEU B 1 415 ? 1.354 -22.125 -5.281 1 79.5 415 LEU B N 1
ATOM 8893 C CA . LEU B 1 415 ? 0.544 -22.938 -6.184 1 79.5 415 LEU B CA 1
ATOM 8894 C C . LEU B 1 415 ? 1.237 -23.109 -7.531 1 79.5 415 LEU B C 1
ATOM 8896 O O . LEU B 1 415 ? 1.204 -24.188 -8.117 1 79.5 415 LEU B O 1
ATOM 8900 N N . THR B 1 416 ? 1.812 -22.125 -7.953 1 79.75 416 THR B N 1
ATOM 8901 C CA . THR B 1 416 ? 2.547 -22.188 -9.211 1 79.75 416 THR B CA 1
ATOM 8902 C C . THR B 1 416 ? 3.711 -23.172 -9.117 1 79.75 416 THR B C 1
ATOM 8904 O O . THR B 1 416 ? 3.955 -23.938 -10.039 1 79.75 416 THR B O 1
ATOM 8907 N N . GLU B 1 417 ? 4.344 -23.125 -8.07 1 79.56 417 GLU B N 1
ATOM 8908 C CA . GLU B 1 417 ? 5.473 -24.031 -7.879 1 79.56 417 GLU B CA 1
ATOM 8909 C C . GLU B 1 417 ? 5.008 -25.469 -7.797 1 79.56 417 GLU B C 1
ATOM 8911 O O . GLU B 1 417 ? 5.656 -26.375 -8.352 1 79.56 417 GLU B O 1
ATOM 8916 N N . ASP B 1 418 ? 3.975 -25.719 -7.164 1 80.62 418 ASP B N 1
ATOM 8917 C CA . ASP B 1 418 ? 3.402 -27.047 -7.055 1 80.62 418 ASP B CA 1
ATOM 8918 C C . ASP B 1 418 ? 2.959 -27.578 -8.422 1 80.62 418 ASP B C 1
ATOM 8920 O O . ASP B 1 418 ? 3.188 -28.75 -8.742 1 80.62 418 ASP B O 1
ATOM 8924 N N . LEU B 1 419 ? 2.406 -26.719 -9.109 1 81.44 419 LEU B N 1
ATOM 8925 C CA . LEU B 1 419 ? 1.911 -27.125 -10.422 1 81.44 419 LEU B CA 1
ATOM 8926 C C . LEU B 1 419 ? 3.066 -27.391 -11.375 1 81.44 419 LEU B C 1
ATOM 8928 O O . LEU B 1 419 ? 2.973 -28.266 -12.234 1 81.44 419 LEU B O 1
ATOM 8932 N N . GLN B 1 420 ? 4.043 -26.688 -11.234 1 82.88 420 GLN B N 1
ATOM 8933 C CA . GLN B 1 420 ? 5.23 -26.922 -12.055 1 82.88 420 GLN B CA 1
ATOM 8934 C C . GLN B 1 420 ? 5.859 -28.266 -11.734 1 82.88 420 GLN B C 1
ATOM 8936 O O . GLN B 1 420 ? 6.289 -29 -12.633 1 82.88 420 GLN B O 1
ATOM 8941 N N . THR B 1 421 ? 5.891 -28.594 -10.523 1 81.5 421 THR B N 1
ATOM 8942 C CA . THR B 1 421 ? 6.43 -29.891 -10.117 1 81.5 421 THR B CA 1
ATOM 8943 C C . THR B 1 421 ? 5.559 -31.031 -10.641 1 81.5 421 THR B C 1
ATOM 8945 O O . THR B 1 421 ? 6.074 -32.031 -11.117 1 81.5 421 THR B O 1
ATOM 8948 N N . MET B 1 422 ? 4.324 -30.797 -10.492 1 82.25 422 MET B N 1
ATOM 8949 C CA . MET B 1 422 ? 3.396 -31.812 -10.992 1 82.25 422 MET B CA 1
ATOM 8950 C C . MET B 1 422 ? 3.539 -31.984 -12.5 1 82.25 422 MET B C 1
ATOM 8952 O O . MET B 1 422 ? 3.475 -33.094 -13.016 1 82.25 422 MET B O 1
ATOM 8956 N N . ASN B 1 423 ? 3.73 -30.969 -13.117 1 81 423 ASN B N 1
ATOM 8957 C CA . ASN B 1 423 ? 3.918 -31 -14.562 1 81 423 ASN B CA 1
ATOM 8958 C C . ASN B 1 423 ? 5.184 -31.766 -14.945 1 81 423 ASN B C 1
ATOM 8960 O O . ASN B 1 423 ? 5.191 -32.5 -15.938 1 81 423 ASN B O 1
ATOM 8964 N N . LEU B 1 424 ? 6.113 -31.547 -14.156 1 83.12 424 LEU B N 1
ATOM 8965 C CA . LEU B 1 424 ? 7.367 -32.25 -14.43 1 83.12 424 LEU B CA 1
ATOM 8966 C C . LEU B 1 424 ? 7.219 -33.75 -14.188 1 83.12 424 LEU B C 1
ATOM 8968 O O . LEU B 1 424 ? 7.738 -34.531 -14.961 1 83.12 424 LEU B O 1
ATOM 8972 N N . GLU B 1 425 ? 6.531 -34.062 -13.195 1 82.5 425 GLU B N 1
ATOM 8973 C CA . GLU B 1 425 ? 6.285 -35.469 -12.898 1 82.5 425 GLU B CA 1
ATOM 8974 C C . GLU B 1 425 ? 5.414 -36.125 -13.977 1 82.5 425 GLU B C 1
ATOM 8976 O O . GLU B 1 425 ? 5.66 -37.25 -14.375 1 82.5 425 GLU B O 1
ATOM 8981 N N . LEU B 1 426 ? 4.496 -35.375 -14.375 1 82.44 426 LEU B N 1
ATOM 8982 C CA . LEU B 1 426 ? 3.6 -35.906 -15.406 1 82.44 426 LEU B CA 1
ATOM 8983 C C . LEU B 1 426 ? 4.328 -36.062 -16.734 1 82.44 426 LEU B C 1
ATOM 8985 O O . LEU B 1 426 ? 4.051 -37 -17.484 1 82.44 426 LEU B O 1
ATOM 8989 N N . PHE B 1 427 ? 5.195 -35.25 -16.891 1 84.19 427 PHE B N 1
ATOM 8990 C CA . PHE B 1 427 ? 6 -35.344 -18.109 1 84.19 427 PHE B CA 1
ATOM 8991 C C . PHE B 1 427 ? 6.906 -36.562 -18.062 1 84.19 427 PHE B C 1
ATOM 8993 O O . PHE B 1 427 ? 7.059 -37.25 -19.062 1 84.19 427 PHE B O 1
ATOM 9000 N N . GLU B 1 428 ? 7.418 -36.75 -16.969 1 85.5 428 GLU B N 1
ATOM 9001 C CA . GLU B 1 428 ? 8.273 -37.938 -16.812 1 85.5 428 GLU B CA 1
ATOM 9002 C C . GLU B 1 428 ? 7.469 -39.219 -16.969 1 85.5 428 GLU B C 1
ATOM 9004 O O . GLU B 1 428 ? 7.941 -40.188 -17.578 1 85.5 428 GLU B O 1
ATOM 9009 N N . MET B 1 429 ? 6.359 -39.156 -16.422 1 85.44 429 MET B N 1
ATOM 9010 C CA . MET B 1 429 ? 5.492 -40.312 -16.531 1 85.44 429 MET B CA 1
ATOM 9011 C C . MET B 1 429 ? 5.062 -40.531 -17.984 1 85.44 429 MET B C 1
ATOM 9013 O O . MET B 1 429 ? 4.977 -41.688 -18.438 1 85.44 429 MET B O 1
ATOM 9017 N N . LYS B 1 430 ? 4.852 -39.531 -18.641 1 83.62 430 LYS B N 1
ATOM 9018 C CA . LYS B 1 430 ? 4.508 -39.594 -20.047 1 83.62 430 LYS B CA 1
ATOM 9019 C C . LYS B 1 430 ? 5.648 -40.219 -20.859 1 83.62 430 LYS B C 1
ATOM 9021 O O . LYS B 1 430 ? 5.418 -41.062 -21.734 1 83.62 430 LYS B O 1
ATOM 9026 N N . GLU B 1 431 ? 6.777 -39.875 -20.531 1 84.31 431 GLU B N 1
ATOM 9027 C CA . GLU B 1 431 ? 7.93 -40.406 -21.25 1 84.31 431 GLU B CA 1
ATOM 9028 C C . GLU B 1 431 ? 8.117 -41.875 -21 1 84.31 431 GLU B C 1
ATOM 9030 O O . GLU B 1 431 ? 8.422 -42.656 -21.922 1 84.31 431 GLU B O 1
ATOM 9035 N N . LYS B 1 432 ? 7.867 -42.219 -19.797 1 88 432 LYS B N 1
ATOM 9036 C CA . LYS B 1 432 ? 7.992 -43.625 -19.438 1 88 432 LYS B CA 1
ATOM 9037 C C . LYS B 1 432 ? 6.914 -44.469 -20.125 1 88 432 LYS B C 1
ATOM 9039 O O . LYS B 1 432 ? 7.188 -45.562 -20.594 1 88 432 LYS B O 1
ATOM 9044 N N . LEU B 1 433 ? 5.785 -43.875 -20.219 1 83.5 433 LEU B N 1
ATOM 9045 C CA . LEU B 1 433 ? 4.68 -44.594 -20.828 1 83.5 433 LEU B CA 1
ATOM 9046 C C . LEU B 1 433 ? 4.859 -44.688 -22.328 1 83.5 433 LEU B C 1
ATOM 9048 O O . LEU B 1 433 ? 4.508 -45.719 -22.938 1 83.5 433 LEU B O 1
ATOM 9052 N N . VAL B 1 434 ? 5.398 -43.75 -22.922 1 87 434 VAL B N 1
ATOM 9053 C CA . VAL B 1 434 ? 5.691 -43.781 -24.344 1 87 434 VAL B CA 1
ATOM 9054 C C . VAL B 1 434 ? 6.727 -44.875 -24.641 1 87 434 VAL B C 1
ATOM 9056 O O . VAL B 1 434 ? 6.59 -45.625 -25.609 1 87 434 VAL B O 1
ATOM 9059 N N . GLN B 1 435 ? 7.676 -44.969 -23.812 1 88.62 435 GLN B N 1
ATOM 9060 C CA . GLN B 1 435 ? 8.703 -46 -23.984 1 88.62 435 GLN B CA 1
ATOM 9061 C C . GLN B 1 435 ? 8.125 -47.406 -23.828 1 88.62 435 GLN B C 1
ATOM 9063 O O . GLN B 1 435 ? 8.492 -48.312 -24.578 1 88.62 435 GLN B O 1
ATOM 9068 N N . LYS B 1 436 ? 7.266 -47.406 -22.844 1 85.31 436 LYS B N 1
ATOM 9069 C CA . LYS B 1 436 ? 6.652 -48.688 -22.609 1 85.31 436 LYS B CA 1
ATOM 9070 C C . LYS B 1 436 ? 5.785 -49.125 -23.781 1 85.31 436 LYS B C 1
ATOM 9072 O O . LYS B 1 436 ? 5.766 -50.312 -24.156 1 85.31 436 LYS B O 1
ATOM 9077 N N . VAL B 1 437 ? 5.16 -48.25 -24.406 1 84.06 437 VAL B N 1
ATOM 9078 C CA . VAL B 1 437 ? 4.348 -48.531 -25.578 1 84.06 437 VAL B CA 1
ATOM 9079 C C . VAL B 1 437 ? 5.246 -48.938 -26.734 1 84.06 437 VAL B C 1
ATOM 9081 O O . VAL B 1 437 ? 4.926 -49.875 -27.484 1 84.06 437 VAL B O 1
ATOM 9084 N N . GLU B 1 438 ? 6.281 -48.375 -26.875 1 86.69 438 GLU B N 1
ATOM 9085 C CA . GLU B 1 438 ? 7.203 -48.688 -27.953 1 86.69 438 GLU B CA 1
ATOM 9086 C C . GLU B 1 438 ? 7.824 -50.062 -27.766 1 86.69 438 GLU B C 1
ATOM 9088 O O . GLU B 1 438 ? 7.945 -50.844 -28.719 1 86.69 438 GLU B O 1
ATOM 9093 N N . ASP B 1 439 ? 8.109 -50.312 -26.547 1 86.69 439 ASP B N 1
ATOM 9094 C CA . ASP B 1 439 ? 8.711 -51.594 -26.25 1 86.69 439 ASP B CA 1
ATOM 9095 C C . ASP B 1 439 ? 7.723 -52.75 -26.516 1 86.69 439 ASP B C 1
ATOM 9097 O O . ASP B 1 439 ? 8.086 -53.75 -27.094 1 86.69 439 ASP B O 1
ATOM 9101 N N . ARG B 1 440 ? 6.527 -52.531 -26.109 1 81.19 440 ARG B N 1
ATOM 9102 C CA . ARG B 1 440 ? 5.516 -53.562 -26.281 1 81.19 440 ARG B CA 1
ATOM 9103 C C . ARG B 1 440 ? 5.168 -53.75 -27.766 1 81.19 440 ARG B C 1
ATOM 9105 O O . ARG B 1 440 ? 4.918 -54.875 -28.203 1 81.19 440 ARG B O 1
ATOM 9112 N N . THR B 1 441 ? 5.234 -52.781 -28.5 1 81.19 441 THR B N 1
ATOM 9113 C CA . THR B 1 441 ? 4.961 -52.844 -29.922 1 81.19 441 THR B CA 1
ATOM 9114 C C . THR B 1 441 ? 6.098 -53.562 -30.656 1 81.19 441 THR B C 1
ATOM 9116 O O . THR B 1 441 ? 5.859 -54.344 -31.578 1 81.19 441 THR B O 1
ATOM 9119 N N . LYS B 1 442 ? 7.227 -53.312 -30.219 1 86.75 442 LYS B N 1
ATOM 9120 C CA . LYS B 1 442 ? 8.375 -53.938 -30.828 1 86.75 442 LYS B CA 1
ATOM 9121 C C . LYS B 1 442 ? 8.367 -55.469 -30.562 1 86.75 442 LYS B C 1
ATOM 9123 O O . LYS B 1 442 ? 8.602 -56.25 -31.469 1 86.75 442 LYS B O 1
ATOM 9128 N N . THR B 1 443 ? 8.07 -55.719 -29.344 1 82.69 443 THR B N 1
ATOM 9129 C CA . THR B 1 443 ? 8.016 -57.125 -28.969 1 82.69 443 THR B CA 1
ATOM 9130 C C . THR B 1 443 ? 6.922 -57.844 -29.75 1 82.69 443 THR B C 1
ATOM 9132 O O . THR B 1 443 ? 7.113 -59 -30.203 1 82.69 443 THR B O 1
ATOM 9135 N N . LEU B 1 444 ? 5.809 -57.188 -29.922 1 78.06 444 LEU B N 1
ATOM 9136 C CA . LEU B 1 444 ? 4.695 -57.781 -30.672 1 78.06 444 LEU B CA 1
ATOM 9137 C C . LEU B 1 444 ? 5.07 -57.969 -32.125 1 78.06 444 LEU B C 1
ATOM 9139 O O . LEU B 1 444 ? 4.789 -59.031 -32.719 1 78.06 444 LEU B O 1
ATOM 9143 N N . ASN B 1 445 ? 5.723 -57.156 -32.719 1 82.69 445 ASN B N 1
ATOM 9144 C CA . ASN B 1 445 ? 6.117 -57.219 -34.125 1 82.69 445 ASN B CA 1
ATOM 9145 C C . ASN B 1 445 ? 7.16 -58.312 -34.344 1 82.69 445 ASN B C 1
ATOM 9147 O O . ASN B 1 445 ? 7.109 -59.031 -35.344 1 82.69 445 ASN B O 1
ATOM 9151 N N . ASP B 1 446 ? 8.078 -58.438 -33.438 1 83.06 446 ASP B N 1
ATOM 9152 C CA . ASP B 1 446 ? 9.102 -59.469 -33.531 1 83.06 446 ASP B CA 1
ATOM 9153 C C . ASP B 1 446 ? 8.492 -60.844 -33.469 1 83.06 446 ASP B C 1
ATOM 9155 O O . ASP B 1 446 ? 8.891 -61.75 -34.219 1 83.06 446 ASP B O 1
ATOM 9159 N N . THR B 1 447 ? 7.582 -61 -32.562 1 73.19 447 THR B N 1
ATOM 9160 C CA . THR B 1 447 ? 6.918 -62.281 -32.406 1 73.19 447 THR B CA 1
ATOM 9161 C C . THR B 1 447 ? 6.125 -62.625 -33.656 1 73.19 447 THR B C 1
ATOM 9163 O O . THR B 1 447 ? 6.156 -63.781 -34.125 1 73.19 447 THR B O 1
ATOM 9166 N N . LEU B 1 448 ? 5.512 -61.719 -34.281 1 75 448 LEU B N 1
ATOM 9167 C CA . LEU B 1 448 ? 4.723 -61.938 -35.469 1 75 448 LEU B CA 1
ATOM 9168 C C . LEU B 1 448 ? 5.617 -62.281 -36.656 1 75 448 LEU B C 1
ATOM 9170 O O . LEU B 1 448 ? 5.258 -63.125 -37.469 1 75 448 LEU B O 1
ATOM 9174 N N . GLN B 1 449 ? 6.723 -61.75 -36.75 1 80.75 449 GLN B N 1
ATOM 9175 C CA . GLN B 1 449 ? 7.652 -62.031 -37.844 1 80.75 449 GLN B CA 1
ATOM 9176 C C . GLN B 1 449 ? 8.211 -63.469 -37.719 1 80.75 449 GLN B C 1
ATOM 9178 O O . GLN B 1 449 ? 8.383 -64.125 -38.719 1 80.75 449 GLN B O 1
ATOM 9183 N N . GLN B 1 450 ? 8.547 -63.719 -36.5 1 74.06 450 GLN B N 1
ATOM 9184 C CA . GLN B 1 450 ? 9.055 -65.062 -36.281 1 74.06 450 GLN B CA 1
ATOM 9185 C C . GLN B 1 450 ? 8.023 -66.125 -36.688 1 74.06 450 GLN B C 1
ATOM 9187 O O . GLN B 1 450 ? 8.352 -67.125 -37.344 1 74.06 450 GLN B O 1
ATOM 9192 N N . ILE B 1 451 ? 6.797 -65.938 -36.344 1 71.56 451 ILE B N 1
ATOM 9193 C CA . ILE B 1 451 ? 5.719 -66.875 -36.656 1 71.56 451 ILE B CA 1
ATOM 9194 C C . ILE B 1 451 ? 5.527 -66.938 -38.188 1 71.56 451 ILE B C 1
ATOM 9196 O O . ILE B 1 451 ? 5.34 -68.062 -38.719 1 71.56 451 ILE B O 1
ATOM 9200 N N . ASN B 1 452 ? 5.609 -65.875 -38.875 1 74.5 452 ASN B N 1
ATOM 9201 C CA . ASN B 1 452 ? 5.438 -65.875 -40.312 1 74.5 452 ASN B CA 1
ATOM 9202 C C . ASN B 1 452 ? 6.547 -66.625 -41.031 1 74.5 452 ASN B C 1
ATOM 9204 O O . ASN B 1 452 ? 6.301 -67.25 -42.031 1 74.5 452 ASN B O 1
ATOM 9208 N N . ARG B 1 453 ? 7.695 -66.5 -40.562 1 75.06 453 ARG B N 1
ATOM 9209 C CA . ARG B 1 453 ? 8.82 -67.25 -41.156 1 75.06 453 ARG B CA 1
ATOM 9210 C C . ARG B 1 453 ? 8.633 -68.75 -41 1 75.06 453 ARG B C 1
ATOM 9212 O O . ARG B 1 453 ? 8.906 -69.5 -41.938 1 75.06 453 ARG B O 1
ATOM 9219 N N . GLU B 1 454 ? 8.25 -69.125 -39.844 1 71 454 GLU B N 1
ATOM 9220 C CA . GLU B 1 454 ? 8.031 -70.5 -39.562 1 71 454 GLU B CA 1
ATOM 9221 C C . GLU B 1 454 ? 6.918 -71.062 -40.469 1 71 454 GLU B C 1
ATOM 9223 O O . GLU B 1 454 ? 7.008 -72.188 -40.938 1 71 454 GLU B O 1
ATOM 9228 N N . LEU B 1 455 ? 5.949 -70.312 -40.75 1 73.25 455 LEU B N 1
ATOM 9229 C CA . LEU B 1 455 ? 4.828 -70.75 -41.562 1 73.25 455 LEU B CA 1
ATOM 9230 C C . LEU B 1 455 ? 5.23 -70.812 -43.031 1 73.25 455 LEU B C 1
ATOM 9232 O O . LEU B 1 455 ? 4.723 -71.688 -43.75 1 73.25 455 LEU B O 1
ATOM 9236 N N . GLU B 1 456 ? 6.102 -69.938 -43.438 1 78.38 456 GLU B N 1
ATOM 9237 C CA . GLU B 1 456 ? 6.594 -70 -44.812 1 78.38 456 GLU B CA 1
ATOM 9238 C C . GLU B 1 456 ? 7.359 -71.312 -45.062 1 78.38 456 GLU B C 1
ATOM 9240 O O . GLU B 1 456 ? 7.242 -71.938 -46.125 1 78.38 456 GLU B O 1
ATOM 9245 N N . ILE B 1 457 ? 8.148 -71.625 -44.156 1 72.94 457 ILE B N 1
ATOM 9246 C CA . ILE B 1 457 ? 8.875 -72.875 -44.25 1 72.94 457 ILE B CA 1
ATOM 9247 C C . ILE B 1 457 ? 7.891 -74.062 -44.312 1 72.94 457 ILE B C 1
ATOM 9249 O O . ILE B 1 457 ? 8.047 -75 -45.094 1 72.94 457 ILE B O 1
ATOM 9253 N N . ALA B 1 458 ? 6.926 -74 -43.438 1 72.44 458 ALA B N 1
ATOM 9254 C CA . ALA B 1 458 ? 5.902 -75.062 -43.375 1 72.44 458 ALA B CA 1
ATOM 9255 C C . ALA B 1 458 ? 5.18 -75.188 -44.719 1 72.44 458 ALA B C 1
ATOM 9257 O O . ALA B 1 458 ? 4.863 -76.25 -45.156 1 72.44 458 ALA B O 1
ATOM 9258 N N . GLN B 1 459 ? 4.918 -74.125 -45.312 1 78.25 459 GLN B N 1
ATOM 9259 C CA . GLN B 1 459 ? 4.27 -74.062 -46.625 1 78.25 459 GLN B CA 1
ATOM 9260 C C . GLN B 1 459 ? 5.102 -74.812 -47.688 1 78.25 459 GLN B C 1
ATOM 9262 O O . GLN B 1 459 ? 4.566 -75.562 -48.5 1 78.25 459 GLN B O 1
ATOM 9267 N N . ASN B 1 460 ? 6.344 -74.5 -47.625 1 78.56 460 ASN B N 1
ATOM 9268 C CA . ASN B 1 460 ? 7.242 -75.188 -48.562 1 78.56 460 ASN B CA 1
ATOM 9269 C C . ASN B 1 460 ? 7.285 -76.688 -48.375 1 78.56 460 ASN B C 1
ATOM 9271 O O . ASN B 1 460 ? 7.309 -77.438 -49.344 1 78.56 460 ASN B O 1
ATOM 9275 N N . VAL B 1 461 ? 7.352 -77.062 -47.156 1 74 461 VAL B N 1
ATOM 9276 C CA . VAL B 1 461 ? 7.383 -78.5 -46.844 1 74 461 VAL B CA 1
ATOM 9277 C C . VAL B 1 461 ? 6.09 -79.125 -47.312 1 74 461 VAL B C 1
ATOM 9279 O O . VAL B 1 461 ? 6.121 -80.25 -47.906 1 74 461 VAL B O 1
ATOM 9282 N N . GLN B 1 462 ? 5.012 -78.562 -47.094 1 76 462 GLN B N 1
ATOM 9283 C CA . GLN B 1 462 ? 3.713 -79.125 -47.438 1 76 462 GLN B CA 1
ATOM 9284 C C . GLN B 1 462 ? 3.57 -79.25 -48.969 1 76 462 GLN B C 1
ATOM 9286 O O . GLN B 1 462 ? 3.018 -80.25 -49.469 1 76 462 GLN B O 1
ATOM 9291 N N . ARG B 1 463 ? 4.027 -78.312 -49.656 1 77.56 463 ARG B N 1
ATOM 9292 C CA . ARG B 1 463 ? 3.939 -78.375 -51.125 1 77.56 463 ARG B CA 1
ATOM 9293 C C . ARG B 1 463 ? 4.77 -79.5 -51.688 1 77.56 463 ARG B C 1
ATOM 9295 O O . ARG B 1 463 ? 4.398 -80.125 -52.688 1 77.56 463 ARG B O 1
ATOM 9302 N N . LYS B 1 464 ? 5.789 -79.812 -51 1 76.88 464 LYS B N 1
ATOM 9303 C CA . LYS B 1 464 ? 6.707 -80.812 -51.531 1 76.88 464 LYS B CA 1
ATOM 9304 C C . LYS B 1 464 ? 6.215 -82.25 -51.219 1 76.88 464 LYS B C 1
ATOM 9306 O O . LYS B 1 464 ? 6.691 -83.188 -51.812 1 76.88 464 LYS B O 1
ATOM 9311 N N . ILE B 1 465 ? 5.367 -82.312 -50.375 1 74.06 465 ILE B N 1
ATOM 9312 C CA . ILE B 1 465 ? 4.828 -83.625 -50.031 1 74.06 465 ILE B CA 1
ATOM 9313 C C . ILE B 1 465 ? 3.721 -84 -51.031 1 74.06 465 ILE B C 1
ATOM 9315 O O . ILE B 1 465 ? 3.381 -85.188 -51.188 1 74.06 465 ILE B O 1
ATOM 9319 N N . LEU B 1 466 ? 3.254 -83.125 -51.75 1 77.94 466 LEU B N 1
ATOM 9320 C CA . LEU B 1 466 ? 2.238 -83.375 -52.75 1 77.94 466 LEU B CA 1
ATOM 9321 C C . LEU B 1 466 ? 2.871 -83.938 -54.031 1 77.94 466 LEU B C 1
ATOM 9323 O O . LEU B 1 466 ? 4.09 -83.812 -54.219 1 77.94 466 LEU B O 1
ATOM 9327 N N . THR B 1 467 ? 2.02 -84.5 -54.875 1 81.94 467 THR B N 1
ATOM 9328 C CA . THR B 1 467 ? 2.498 -85 -56.156 1 81.94 467 THR B CA 1
ATOM 9329 C C . THR B 1 467 ? 3.061 -83.875 -57 1 81.94 467 THR B C 1
ATOM 9331 O O . THR B 1 467 ? 2.395 -82.812 -57.188 1 81.94 467 THR B O 1
ATOM 9334 N N . PRO B 1 468 ? 4.312 -84 -57.375 1 82 468 PRO B N 1
ATOM 9335 C CA . PRO B 1 468 ? 4.867 -82.938 -58.188 1 82 468 PRO B CA 1
ATOM 9336 C C . PRO B 1 468 ? 4.086 -82.75 -59.5 1 82 468 PRO B C 1
ATOM 9338 O O . PRO B 1 468 ? 3.688 -83.688 -60.156 1 82 468 PRO B O 1
ATOM 9341 N N . PRO B 1 469 ? 3.914 -81.5 -59.781 1 81.88 469 PRO B N 1
ATOM 9342 C CA . PRO B 1 469 ? 3.121 -81.188 -60.969 1 81.88 469 PRO B CA 1
ATOM 9343 C C . PRO B 1 469 ? 3.801 -81.625 -62.25 1 81.88 469 PRO B C 1
ATOM 9345 O O . PRO B 1 469 ? 3.127 -81.875 -63.25 1 81.88 469 PRO B O 1
ATOM 9348 N N . ASP B 1 470 ? 5.086 -81.875 -62.219 1 81.56 470 ASP B N 1
ATOM 9349 C CA . ASP B 1 470 ? 5.82 -82.188 -63.438 1 81.56 470 ASP B CA 1
ATOM 9350 C C . ASP B 1 470 ? 5.992 -83.75 -63.562 1 81.56 470 ASP B C 1
ATOM 9352 O O . ASP B 1 470 ? 6.629 -84.188 -64.5 1 81.56 470 ASP B O 1
ATOM 9356 N N . ARG B 1 471 ? 5.348 -84.438 -62.688 1 83.75 471 ARG B N 1
ATOM 9357 C CA . ARG B 1 471 ? 5.445 -85.938 -62.781 1 83.75 471 ARG B CA 1
ATOM 9358 C C . ARG B 1 471 ? 4.727 -86.438 -64 1 83.75 471 ARG B C 1
ATOM 9360 O O . ARG B 1 471 ? 3.596 -86.062 -64.312 1 83.75 471 ARG B O 1
ATOM 9367 N N . GLU B 1 472 ? 5.434 -87.312 -64.75 1 85.88 472 GLU B N 1
ATOM 9368 C CA . GLU B 1 472 ? 4.84 -87.938 -65.938 1 85.88 472 GLU B CA 1
ATOM 9369 C C . GLU B 1 472 ? 4.34 -89.312 -65.625 1 85.88 472 GLU B C 1
ATOM 9371 O O . GLU B 1 472 ? 5.078 -90.188 -65.125 1 85.88 472 GLU B O 1
ATOM 9376 N N . ILE B 1 473 ? 3.145 -89.562 -65.812 1 88.31 473 ILE B N 1
ATOM 9377 C CA . ILE B 1 473 ? 2.545 -90.875 -65.75 1 88.31 473 ILE B CA 1
ATOM 9378 C C . ILE B 1 473 ? 2.047 -91.312 -67.062 1 88.31 473 ILE B C 1
ATOM 9380 O O . ILE B 1 473 ? 1.292 -90.625 -67.75 1 88.31 473 ILE B O 1
ATOM 9384 N N . ALA B 1 474 ? 2.486 -92.5 -67.375 1 86.88 474 ALA B N 1
ATOM 9385 C CA . ALA B 1 474 ? 2.15 -93 -68.75 1 86.88 474 ALA B CA 1
ATOM 9386 C C . ALA B 1 474 ? 0.644 -93.188 -68.875 1 86.88 474 ALA B C 1
ATOM 9388 O O . ALA B 1 474 ? -0.007 -93.75 -68 1 86.88 474 ALA B O 1
ATOM 9389 N N . GLY B 1 475 ? 0.109 -92.688 -69.938 1 88.44 475 GLY B N 1
ATOM 9390 C CA . GLY B 1 475 ? -1.284 -92.875 -70.312 1 88.44 475 GLY B CA 1
ATOM 9391 C C . GLY B 1 475 ? -2.201 -91.75 -69.875 1 88.44 475 GLY B C 1
ATOM 9392 O O . GLY B 1 475 ? -3.377 -91.75 -70.25 1 88.44 475 GLY B O 1
ATOM 9393 N N . ILE B 1 476 ? -1.615 -90.875 -68.938 1 92.06 476 ILE B N 1
ATOM 9394 C CA . ILE B 1 476 ? -2.49 -89.812 -68.438 1 92.06 476 ILE B CA 1
ATOM 9395 C C . ILE B 1 476 ? -1.718 -88.5 -68.438 1 92.06 476 ILE B C 1
ATOM 9397 O O . ILE B 1 476 ? -0.494 -88.5 -68.25 1 92.06 476 ILE B O 1
ATOM 9401 N N . HIS B 1 477 ? -2.432 -87.375 -68.688 1 93.81 477 HIS B N 1
ATOM 9402 C CA . HIS B 1 477 ? -1.967 -86.062 -68.438 1 93.81 477 HIS B CA 1
ATOM 9403 C C . HIS B 1 477 ? -2.73 -85.375 -67.312 1 93.81 477 HIS B C 1
ATOM 9405 O O . HIS B 1 477 ? -3.955 -85.5 -67.188 1 93.81 477 HIS B O 1
ATOM 9411 N N . PHE B 1 478 ? -2.004 -84.875 -66.375 1 94.75 478 PHE B N 1
ATOM 9412 C CA . PHE B 1 478 ? -2.711 -84.25 -65.25 1 94.75 478 PHE B CA 1
ATOM 9413 C C . PHE B 1 478 ? -2.119 -82.875 -64.938 1 94.75 478 PHE B C 1
ATOM 9415 O O . PHE B 1 478 ? -0.967 -82.625 -65.25 1 94.75 478 PHE B O 1
ATOM 9422 N N . GLU B 1 479 ? -2.879 -82 -64.438 1 94.81 479 GLU B N 1
ATOM 9423 C CA . GLU B 1 479 ? -2.545 -80.688 -63.844 1 94.81 479 GLU B CA 1
ATOM 9424 C C . GLU B 1 479 ? -3.348 -80.375 -62.594 1 94.81 479 GLU B C 1
ATOM 9426 O O . GLU B 1 479 ? -4.457 -80.938 -62.406 1 94.81 479 GLU B O 1
ATOM 9431 N N . TYR B 1 480 ? -2.742 -79.75 -61.656 1 94.56 480 TYR B N 1
ATOM 9432 C CA . TYR B 1 480 ? -3.523 -79.375 -60.5 1 94.56 480 TYR B CA 1
ATOM 9433 C C . TYR B 1 480 ? -3.146 -77.938 -60 1 94.56 480 TYR B C 1
ATOM 9435 O O . TYR B 1 480 ? -2.078 -77.438 -60.344 1 94.56 480 TYR B O 1
ATOM 9443 N N . VAL B 1 481 ? -4.094 -77.312 -59.344 1 94 481 VAL B N 1
ATOM 9444 C CA . VAL B 1 481 ? -3.902 -76.062 -58.656 1 94 481 VAL B CA 1
ATOM 9445 C C . VAL B 1 481 ? -4.098 -76.25 -57.156 1 94 481 VAL B C 1
ATOM 9447 O O . VAL B 1 481 ? -5.074 -76.875 -56.719 1 94 481 VAL B O 1
ATOM 9450 N N . TYR B 1 482 ? -3.102 -75.812 -56.312 1 91.75 482 TYR B N 1
ATOM 9451 C CA . TYR B 1 482 ? -3.127 -75.875 -54.875 1 91.75 482 TYR B CA 1
ATOM 9452 C C . TYR B 1 482 ? -2.938 -74.5 -54.25 1 91.75 482 TYR B C 1
ATOM 9454 O O . TYR B 1 482 ? -1.843 -73.938 -54.312 1 91.75 482 TYR B O 1
ATOM 9462 N N . LYS B 1 483 ? -4.047 -73.938 -53.719 1 89.62 483 LYS B N 1
ATOM 9463 C CA . LYS B 1 483 ? -4.031 -72.562 -53.125 1 89.62 483 LYS B CA 1
ATOM 9464 C C . LYS B 1 483 ? -4.535 -72.625 -51.688 1 89.62 483 LYS B C 1
ATOM 9466 O O . LYS B 1 483 ? -5.73 -72.438 -51.438 1 89.62 483 LYS B O 1
ATOM 9471 N N . PRO B 1 484 ? -3.627 -72.688 -50.688 1 87.25 484 PRO B N 1
ATOM 9472 C CA . PRO B 1 484 ? -4.055 -72.625 -49.281 1 87.25 484 PRO B CA 1
ATOM 9473 C C . PRO B 1 484 ? -4.555 -71.25 -48.875 1 87.25 484 PRO B C 1
ATOM 9475 O O . PRO B 1 484 ? -4.156 -70.25 -49.469 1 87.25 484 PRO B O 1
ATOM 9478 N N . LEU B 1 485 ? -5.562 -71.188 -47.906 1 82.56 485 LEU B N 1
ATOM 9479 C CA . LEU B 1 485 ? -6.074 -69.938 -47.344 1 82.56 485 LEU B CA 1
ATOM 9480 C C . LEU B 1 485 ? -4.965 -69.188 -46.688 1 82.56 485 LEU B C 1
ATOM 9482 O O . LEU B 1 485 ? -4.824 -67.938 -46.906 1 82.56 485 LEU B O 1
ATOM 9486 N N . GLU B 1 486 ? -4.246 -69.938 -45.875 1 79.25 486 GLU B N 1
ATOM 9487 C CA . GLU B 1 486 ? -3.084 -69.375 -45.219 1 79.25 486 GLU B CA 1
ATOM 9488 C C . GLU B 1 486 ? -1.784 -69.875 -45.844 1 79.25 486 GLU B C 1
ATOM 9490 O O . GLU B 1 486 ? -1.787 -70.375 -46.969 1 79.25 486 GLU B O 1
ATOM 9495 N N . LYS B 1 487 ? -0.707 -69.688 -45.156 1 77.88 487 LYS B N 1
ATOM 9496 C CA . LYS B 1 487 ? 0.559 -70.125 -45.719 1 77.88 487 LYS B CA 1
ATOM 9497 C C . LYS B 1 487 ? 0.569 -71.688 -45.844 1 77.88 487 LYS B C 1
ATOM 9499 O O . LYS B 1 487 ? 1.258 -72.25 -46.719 1 77.88 487 LYS B O 1
ATOM 9504 N N . VAL B 1 488 ? -0.212 -72.25 -44.875 1 77.81 488 VAL B N 1
ATOM 9505 C CA . VAL B 1 488 ? -0.347 -73.688 -44.938 1 77.81 488 VAL B CA 1
ATOM 9506 C C . VAL B 1 488 ? -1.823 -74.062 -45.031 1 77.81 488 VAL B C 1
ATOM 9508 O O . VAL B 1 488 ? -2.693 -73.312 -44.625 1 77.81 488 VAL B O 1
ATOM 9511 N N . GLY B 1 489 ? -2.127 -75.188 -45.75 1 80.62 489 GLY B N 1
ATOM 9512 C CA . GLY B 1 489 ? -3.512 -75.562 -45.969 1 80.62 489 GLY B CA 1
ATOM 9513 C C . GLY B 1 489 ? -3.846 -76.938 -45.438 1 80.62 489 GLY B C 1
ATOM 9514 O O . GLY B 1 489 ? -2.957 -77.688 -45 1 80.62 489 GLY B O 1
ATOM 9515 N N . GLY B 1 490 ? -5.074 -77.312 -45.406 1 82.56 490 GLY B N 1
ATOM 9516 C CA . GLY B 1 490 ? -5.57 -78.562 -44.938 1 82.56 490 GLY B CA 1
ATOM 9517 C C . GLY B 1 490 ? -5.867 -79.562 -46.062 1 82.56 490 GLY B C 1
ATOM 9518 O O . GLY B 1 490 ? -6.105 -80.75 -45.812 1 82.56 490 GLY B O 1
ATOM 9519 N N . ASP B 1 491 ? -5.75 -79.125 -47.25 1 88.56 491 ASP B N 1
ATOM 9520 C CA . ASP B 1 491 ? -6.027 -80 -48.375 1 88.56 491 ASP B CA 1
ATOM 9521 C C . ASP B 1 491 ? -4.789 -80.812 -48.781 1 88.56 491 ASP B C 1
ATOM 9523 O O . ASP B 1 491 ? -3.658 -80.375 -48.594 1 88.56 491 ASP B O 1
ATOM 9527 N N . PHE B 1 492 ? -4.926 -82.062 -49.188 1 86.44 492 PHE B N 1
ATOM 9528 C CA . PHE B 1 492 ? -3.807 -82.75 -49.812 1 86.44 492 PHE B CA 1
ATOM 9529 C C . PHE B 1 492 ? -4.289 -83.625 -50.969 1 86.44 492 PHE B C 1
ATOM 9531 O O . PHE B 1 492 ? -5.461 -84 -51.031 1 86.44 492 PHE B O 1
ATOM 9538 N N . LEU B 1 493 ? -3.498 -83.812 -51.938 1 92.31 493 LEU B N 1
ATOM 9539 C CA . LEU B 1 493 ? -3.789 -84.625 -53.156 1 92.31 493 LEU B CA 1
ATOM 9540 C C . LEU B 1 493 ? -2.641 -85.562 -53.469 1 92.31 493 LEU B C 1
ATOM 9542 O O . LEU B 1 493 ? -1.499 -85.312 -53.094 1 92.31 493 LEU B O 1
ATOM 9546 N N . ASP B 1 494 ? -2.971 -86.625 -54.125 1 91.19 494 ASP B N 1
ATOM 9547 C CA . ASP B 1 494 ? -1.983 -87.625 -54.562 1 91.19 494 ASP B CA 1
ATOM 9548 C C . ASP B 1 494 ? -2.395 -88.25 -55.875 1 91.19 494 ASP B C 1
ATOM 9550 O O . ASP B 1 494 ? -3.561 -88.625 -56.094 1 91.19 494 ASP B O 1
ATOM 9554 N N . ILE B 1 495 ? -1.514 -88.25 -56.812 1 93.81 495 ILE B N 1
ATOM 9555 C CA . ILE B 1 495 ? -1.693 -88.938 -58.094 1 93.81 495 ILE B CA 1
ATOM 9556 C C . ILE B 1 495 ? -0.562 -89.938 -58.312 1 93.81 495 ILE B C 1
ATOM 9558 O O . ILE B 1 495 ? 0.603 -89.562 -58.438 1 93.81 495 ILE B O 1
ATOM 9562 N N . SER B 1 496 ? -0.889 -91.188 -58.344 1 89.19 496 SER B N 1
ATOM 9563 C CA . SER B 1 496 ? 0.171 -92.188 -58.438 1 89.19 496 SER B CA 1
ATOM 9564 C C . SER B 1 496 ? -0.292 -93.438 -59.25 1 89.19 496 SER B C 1
ATOM 9566 O O . SER B 1 496 ? -1.485 -93.75 -59.281 1 89.19 496 SER B O 1
ATOM 9568 N N . GLU B 1 497 ? 0.66 -94.062 -59.969 1 91.75 497 GLU B N 1
ATOM 9569 C CA . GLU B 1 497 ? 0.418 -95.312 -60.594 1 91.75 497 GLU B CA 1
ATOM 9570 C C . GLU B 1 497 ? 0.607 -96.5 -59.625 1 91.75 497 GLU B C 1
ATOM 9572 O O . GLU B 1 497 ? 1.734 -96.812 -59.219 1 91.75 497 GLU B O 1
ATOM 9577 N N . VAL B 1 498 ? -0.389 -97.125 -59.156 1 88.06 498 VAL B N 1
ATOM 9578 C CA . VAL B 1 498 ? -0.343 -98.125 -58.094 1 88.06 498 VAL B CA 1
ATOM 9579 C C . VAL B 1 498 ? 0.019 -99.5 -58.719 1 88.06 498 VAL B C 1
ATOM 9581 O O . VAL B 1 498 ? 0.556 -100.375 -58.031 1 88.06 498 VAL B O 1
ATOM 9584 N N . ARG B 1 499 ? -0.46 -99.75 -59.875 1 88.94 499 ARG B N 1
ATOM 9585 C CA . ARG B 1 499 ? -0.126 -100.875 -60.719 1 88.94 499 ARG B CA 1
ATOM 9586 C C . ARG B 1 499 ? 0.041 -100.5 -62.188 1 88.94 499 ARG B C 1
ATOM 9588 O O . ARG B 1 499 ? -0.43 -99.438 -62.594 1 88.94 499 ARG B O 1
ATOM 9595 N N . PRO B 1 500 ? 0.75 -101.375 -62.781 1 87.06 500 PRO B N 1
ATOM 9596 C CA . PRO B 1 500 ? 0.908 -101 -64.188 1 87.06 500 PRO B CA 1
ATOM 9597 C C . PRO B 1 500 ? -0.428 -100.812 -64.938 1 87.06 500 PRO B C 1
ATOM 9599 O O . PRO B 1 500 ? -1.229 -101.75 -65 1 87.06 500 PRO B O 1
ATOM 9602 N N . GLY B 1 501 ? -0.626 -99.625 -65.312 1 88.88 501 GLY B N 1
ATOM 9603 C CA . GLY B 1 501 ? -1.829 -99.312 -66.062 1 88.88 501 GLY B CA 1
ATOM 9604 C C . GLY B 1 501 ? -2.977 -98.875 -65.125 1 88.88 501 GLY B C 1
ATOM 9605 O O . GLY B 1 501 ? -4.074 -98.562 -65.625 1 88.88 501 GLY B O 1
ATOM 9606 N N . LYS B 1 502 ? -2.83 -98.812 -63.844 1 93.88 502 LYS B N 1
ATOM 9607 C CA . LYS B 1 502 ? -3.828 -98.375 -62.906 1 93.88 502 LYS B CA 1
ATOM 9608 C C . LYS B 1 502 ? -3.363 -97.125 -62.188 1 93.88 502 LYS B C 1
ATOM 9610 O O . LYS B 1 502 ? -2.404 -97.125 -61.406 1 93.88 502 LYS B O 1
ATOM 9615 N N . ILE B 1 503 ? -4.078 -96 -62.438 1 94.5 503 ILE B N 1
ATOM 9616 C CA . ILE B 1 503 ? -3.715 -94.688 -61.844 1 94.5 503 ILE B CA 1
ATOM 9617 C C . ILE B 1 503 ? -4.727 -94.312 -60.781 1 94.5 503 ILE B C 1
ATOM 9619 O O . ILE B 1 503 ? -5.934 -94.312 -61.031 1 94.5 503 ILE B O 1
ATOM 9623 N N . ARG B 1 504 ? -4.289 -93.938 -59.562 1 95.56 504 ARG B N 1
ATOM 9624 C CA . ARG B 1 504 ? -5.129 -93.562 -58.438 1 95.56 504 ARG B CA 1
ATOM 9625 C C . ARG B 1 504 ? -4.961 -92.062 -58.156 1 95.56 504 ARG B C 1
ATOM 9627 O O . ARG B 1 504 ? -3.838 -91.562 -58.125 1 95.56 504 ARG B O 1
ATOM 9634 N N . VAL B 1 505 ? -6.082 -91.5 -58.094 1 95.5 505 VAL B N 1
ATOM 9635 C CA . VAL B 1 505 ? -6.109 -90.125 -57.719 1 95.5 505 VAL B CA 1
ATOM 9636 C C . VAL B 1 505 ? -6.871 -89.938 -56.406 1 95.5 505 VAL B C 1
ATOM 9638 O O . VAL B 1 505 ? -7.949 -90.5 -56.219 1 95.5 505 VAL B O 1
ATOM 9641 N N . LEU B 1 506 ? -6.285 -89.188 -55.5 1 95.81 506 LEU B N 1
ATOM 9642 C CA . LEU B 1 506 ? -6.895 -88.938 -54.188 1 95.81 506 LEU B CA 1
ATOM 9643 C C . LEU B 1 506 ? -6.941 -87.5 -53.906 1 95.81 506 LEU B C 1
ATOM 9645 O O . LEU B 1 506 ? -5.973 -86.75 -54.156 1 95.81 506 LEU B O 1
ATOM 9649 N N . LEU B 1 507 ? -8.023 -87 -53.469 1 95.31 507 LEU B N 1
ATOM 9650 C CA . LEU B 1 507 ? -8.211 -85.688 -52.938 1 95.31 507 LEU B CA 1
ATOM 9651 C C . LEU B 1 507 ? -8.859 -85.688 -51.562 1 95.31 507 LEU B C 1
ATOM 9653 O O . LEU B 1 507 ? -9.898 -86.312 -51.375 1 95.31 507 LEU B O 1
ATOM 9657 N N . ALA B 1 508 ? -8.18 -85.125 -50.594 1 92.88 508 ALA B N 1
ATOM 9658 C CA . ALA B 1 508 ? -8.703 -85.062 -49.219 1 92.88 508 ALA B CA 1
ATOM 9659 C C . ALA B 1 508 ? -8.633 -83.688 -48.656 1 92.88 508 ALA B C 1
ATOM 9661 O O . ALA B 1 508 ? -7.785 -82.875 -49.062 1 92.88 508 ALA B O 1
ATOM 9662 N N . ASP B 1 509 ? -9.547 -83.312 -47.781 1 89.31 509 ASP B N 1
ATOM 9663 C CA . ASP B 1 509 ? -9.648 -82 -47.156 1 89.31 509 ASP B CA 1
ATOM 9664 C C . ASP B 1 509 ? -9.828 -82.125 -45.625 1 89.31 509 ASP B C 1
ATOM 9666 O O . ASP B 1 509 ? -10.883 -82.562 -45.156 1 89.31 509 ASP B O 1
ATOM 9670 N N . ALA B 1 510 ? -8.75 -81.812 -44.938 1 82.12 510 ALA B N 1
ATOM 9671 C CA . ALA B 1 510 ? -8.875 -81.812 -43.469 1 82.12 510 ALA B CA 1
ATOM 9672 C C . ALA B 1 510 ? -9.602 -80.562 -42.969 1 82.12 510 ALA B C 1
ATOM 9674 O O . ALA B 1 510 ? -9.438 -79.5 -43.5 1 82.12 510 ALA B O 1
ATOM 9675 N N . VAL B 1 511 ? -10.445 -80.75 -41.875 1 76.94 511 VAL B N 1
ATOM 9676 C CA . VAL B 1 511 ? -11.227 -79.625 -41.312 1 76.94 511 VAL B CA 1
ATOM 9677 C C . VAL B 1 511 ? -10.297 -78.688 -40.594 1 76.94 511 VAL B C 1
ATOM 9679 O O . VAL B 1 511 ? -9.359 -79.062 -39.906 1 76.94 511 VAL B O 1
ATOM 9682 N N . GLY B 1 512 ? -10.547 -77.375 -40.844 1 72.56 512 GLY B N 1
ATOM 9683 C CA . GLY B 1 512 ? -9.82 -76.312 -40.156 1 72.56 512 GLY B CA 1
ATOM 9684 C C . GLY B 1 512 ? -8.828 -75.625 -41.062 1 72.56 512 GLY B C 1
ATOM 9685 O O . GLY B 1 512 ? -8.742 -75.938 -42.25 1 72.56 512 GLY B O 1
ATOM 9686 N N . HIS B 1 513 ? -8.242 -74.688 -40.594 1 72.38 513 HIS B N 1
ATOM 9687 C CA . HIS B 1 513 ? -7.227 -73.938 -41.344 1 72.38 513 HIS B CA 1
ATOM 9688 C C . HIS B 1 513 ? -6.004 -73.625 -40.5 1 72.38 513 HIS B C 1
ATOM 9690 O O . HIS B 1 513 ? -6.043 -73.812 -39.281 1 72.38 513 HIS B O 1
ATOM 9696 N N . GLY B 1 514 ? -4.961 -73.438 -41.125 1 71.88 514 GLY B N 1
ATOM 9697 C CA . GLY B 1 514 ? -3.738 -73.062 -40.438 1 71.88 514 GLY B CA 1
ATOM 9698 C C . GLY B 1 514 ? -2.855 -74.25 -40.156 1 71.88 514 GLY B C 1
ATOM 9699 O O . GLY B 1 514 ? -2.852 -75.25 -40.906 1 71.88 514 GLY B O 1
ATOM 9700 N N . VAL B 1 515 ? -2.172 -74.125 -39.031 1 69.38 515 VAL B N 1
ATOM 9701 C CA . VAL B 1 515 ? -1.138 -75.062 -38.719 1 69.38 515 VAL B CA 1
ATOM 9702 C C . VAL B 1 515 ? -1.786 -76.375 -38.312 1 69.38 515 VAL B C 1
ATOM 9704 O O . VAL B 1 515 ? -1.303 -77.5 -38.719 1 69.38 515 VAL B O 1
ATOM 9707 N N . GLN B 1 516 ? -2.85 -76.312 -37.625 1 72.25 516 GLN B N 1
ATOM 9708 C CA . GLN B 1 516 ? -3.547 -77.5 -37.219 1 72.25 516 GLN B CA 1
ATOM 9709 C C . GLN B 1 516 ? -3.988 -78.312 -38.406 1 72.25 516 GLN B C 1
ATOM 9711 O O . GLN B 1 516 ? -3.777 -79.562 -38.438 1 72.25 516 GLN B O 1
ATOM 9716 N N . ALA B 1 517 ? -4.562 -77.75 -39.281 1 76.69 517 ALA B N 1
ATOM 9717 C CA . ALA B 1 517 ? -5.062 -78.438 -40.469 1 76.69 517 ALA B CA 1
ATOM 9718 C C . ALA B 1 517 ? -3.92 -79 -41.281 1 76.69 517 ALA B C 1
ATOM 9720 O O . ALA B 1 517 ? -4.043 -80.125 -41.812 1 76.69 517 ALA B O 1
ATOM 9721 N N . SER B 1 518 ? -2.865 -78.25 -41.312 1 77.31 518 SER B N 1
ATOM 9722 C CA . SER B 1 518 ? -1.716 -78.688 -42.094 1 77.31 518 SER B CA 1
ATOM 9723 C C . SER B 1 518 ? -1.112 -79.938 -41.469 1 77.31 518 SER B C 1
ATOM 9725 O O . SER B 1 518 ? -0.709 -80.875 -42.188 1 77.31 518 SER B O 1
ATOM 9727 N N . LEU B 1 519 ? -1.003 -80.062 -40.25 1 72.56 519 LEU B N 1
ATOM 9728 C CA . LEU B 1 519 ? -0.46 -81.188 -39.531 1 72.56 519 LEU B CA 1
ATOM 9729 C C . LEU B 1 519 ? -1.368 -82.438 -39.719 1 72.56 519 LEU B C 1
ATOM 9731 O O . LEU B 1 519 ? -0.887 -83.562 -39.875 1 72.56 519 LEU B O 1
ATOM 9735 N N . MET B 1 520 ? -2.604 -82.125 -39.625 1 76.62 520 MET B N 1
ATOM 9736 C CA . MET B 1 520 ? -3.562 -83.25 -39.844 1 76.62 520 MET B CA 1
ATOM 9737 C C . MET B 1 520 ? -3.416 -83.812 -41.25 1 76.62 520 MET B C 1
ATOM 9739 O O . MET B 1 520 ? -3.484 -85.062 -41.438 1 76.62 520 MET B O 1
ATOM 9743 N N . THR B 1 521 ? -3.291 -82.938 -42.094 1 79.06 521 THR B N 1
ATOM 9744 C CA . THR B 1 521 ? -3.117 -83.375 -43.5 1 79.06 521 THR B CA 1
ATOM 9745 C C . THR B 1 521 ? -1.855 -84.188 -43.625 1 79.06 521 THR B C 1
ATOM 9747 O O . THR B 1 521 ? -1.855 -85.188 -44.344 1 79.06 521 THR B O 1
ATOM 9750 N N . MET B 1 522 ? -0.883 -83.75 -43 1 75.56 522 MET B N 1
ATOM 9751 C CA . MET B 1 522 ? 0.368 -84.5 -43.094 1 75.56 522 MET B CA 1
ATOM 9752 C C . MET B 1 522 ? 0.217 -85.875 -42.438 1 75.56 522 MET B C 1
ATOM 9754 O O . MET B 1 522 ? 0.766 -86.875 -42.938 1 75.56 522 MET B O 1
ATOM 9758 N N . ALA B 1 523 ? -0.478 -85.938 -41.375 1 76 523 ALA B N 1
ATOM 9759 C CA . ALA B 1 523 ? -0.738 -87.188 -40.719 1 76 523 ALA B CA 1
ATOM 9760 C C . ALA B 1 523 ? -1.55 -88.125 -41.625 1 76 523 ALA B C 1
ATOM 9762 O O . ALA B 1 523 ? -1.263 -89.312 -41.688 1 76 523 ALA B O 1
ATOM 9763 N N . LEU B 1 524 ? -2.471 -87.688 -42.219 1 80.75 524 LEU B N 1
ATOM 9764 C CA . LEU B 1 524 ? -3.324 -88.438 -43.094 1 80.75 524 LEU B CA 1
ATOM 9765 C C . LEU B 1 524 ? -2.539 -88.938 -44.312 1 80.75 524 LEU B C 1
ATOM 9767 O O . LEU B 1 524 ? -2.73 -90.062 -44.781 1 80.75 524 LEU B O 1
ATOM 9771 N N . LYS B 1 525 ? -1.812 -88.062 -44.812 1 81.81 525 LYS B N 1
ATOM 9772 C CA . LYS B 1 525 ? -0.992 -88.438 -45.969 1 81.81 525 LYS B CA 1
ATOM 9773 C C . LYS B 1 525 ? -0.047 -89.562 -45.625 1 81.81 525 LYS B C 1
ATOM 9775 O O . LYS B 1 525 ? 0.182 -90.5 -46.438 1 81.81 525 LYS B O 1
ATOM 9780 N N . THR B 1 526 ? 0.49 -89.5 -44.469 1 76.06 526 THR B N 1
ATOM 9781 C CA . THR B 1 526 ? 1.375 -90.562 -44 1 76.06 526 THR B CA 1
ATOM 9782 C C . THR B 1 526 ? 0.641 -91.938 -43.969 1 76.06 526 THR B C 1
ATOM 9784 O O . THR B 1 526 ? 1.179 -92.938 -44.406 1 76.06 526 THR B O 1
ATOM 9787 N N . GLU B 1 527 ? -0.519 -91.875 -43.469 1 79.5 527 GLU B N 1
ATOM 9788 C CA . GLU B 1 527 ? -1.312 -93.125 -43.406 1 79.5 527 GLU B CA 1
ATOM 9789 C C . GLU B 1 527 ? -1.707 -93.625 -44.781 1 79.5 527 GLU B C 1
ATOM 9791 O O . GLU B 1 527 ? -1.731 -94.812 -45.062 1 79.5 527 GLU B O 1
ATOM 9796 N N . TYR B 1 528 ? -1.954 -92.75 -45.562 1 86.12 528 TYR B N 1
ATOM 9797 C CA . TYR B 1 528 ? -2.367 -93.062 -46.938 1 86.12 528 TYR B CA 1
ATOM 9798 C C . TYR B 1 528 ? -1.235 -93.75 -47.719 1 86.12 528 TYR B C 1
ATOM 9800 O O . TYR B 1 528 ? -1.47 -94.625 -48.5 1 86.12 528 TYR B O 1
ATOM 9808 N N . GLU B 1 529 ? -0.095 -93.312 -47.531 1 79.81 529 GLU B N 1
ATOM 9809 C CA . GLU B 1 529 ? 1.038 -93.812 -48.281 1 79.81 529 GLU B CA 1
ATOM 9810 C C . GLU B 1 529 ? 1.173 -95.312 -48.031 1 79.81 529 GLU B C 1
ATOM 9812 O O . GLU B 1 529 ? 1.588 -96.062 -48.938 1 79.81 529 GLU B O 1
ATOM 9817 N N . GLU B 1 530 ? 0.734 -95.688 -46.906 1 75.62 530 GLU B N 1
ATOM 9818 C CA . GLU B 1 530 ? 0.79 -97.062 -46.594 1 75.62 530 GLU B CA 1
ATOM 9819 C C . GLU B 1 530 ? -0.349 -97.875 -47.25 1 75.62 530 GLU B C 1
ATOM 9821 O O . GLU B 1 530 ? -0.232 -99.062 -47.531 1 75.62 530 GLU B O 1
ATOM 9826 N N . LEU B 1 531 ? -1.395 -97.25 -47.531 1 85.12 531 LEU B N 1
ATOM 9827 C CA . LEU B 1 531 ? -2.602 -97.875 -48.031 1 85.12 531 LEU B CA 1
ATOM 9828 C C . LEU B 1 531 ? -2.732 -97.75 -49.531 1 85.12 531 LEU B C 1
ATOM 9830 O O . LEU B 1 531 ? -3.625 -98.312 -50.156 1 85.12 531 LEU B O 1
ATOM 9834 N N . LYS B 1 532 ? -1.899 -97.062 -50.125 1 84.44 532 LYS B N 1
ATOM 9835 C CA . LYS B 1 532 ? -1.974 -96.625 -51.531 1 84.44 532 LYS B CA 1
ATOM 9836 C C . LYS B 1 532 ? -2.025 -97.812 -52.469 1 84.44 532 LYS B C 1
ATOM 9838 O O . LYS B 1 532 ? -2.646 -97.75 -53.531 1 84.44 532 LYS B O 1
ATOM 9843 N N . LYS B 1 533 ? -1.547 -98.938 -52.062 1 83.25 533 LYS B N 1
ATOM 9844 C CA . LYS B 1 533 ? -1.409 -100.062 -52.969 1 83.25 533 LYS B CA 1
ATOM 9845 C C . LYS B 1 533 ? -2.58 -101 -52.812 1 83.25 533 LYS B C 1
ATOM 9847 O O . LYS B 1 533 ? -2.609 -102.062 -53.469 1 83.25 533 LYS B O 1
ATOM 9852 N N . LEU B 1 534 ? -3.496 -100.625 -52.125 1 89.56 534 LEU B N 1
ATOM 9853 C CA . LEU B 1 534 ? -4.684 -101.438 -51.969 1 89.56 534 LEU B CA 1
ATOM 9854 C C . LEU B 1 534 ? -5.461 -101.5 -53.281 1 89.56 534 LEU B C 1
ATOM 9856 O O . LEU B 1 534 ? -5.348 -100.562 -54.125 1 89.56 534 LEU B O 1
ATOM 9860 N N . ASP B 1 535 ? -6.215 -102.5 -53.469 1 88 535 ASP B N 1
ATOM 9861 C CA . ASP B 1 535 ? -6.762 -102.812 -54.781 1 88 535 ASP B CA 1
ATOM 9862 C C . ASP B 1 535 ? -7.953 -101.875 -55.125 1 88 535 ASP B C 1
ATOM 9864 O O . ASP B 1 535 ? -8.094 -101.438 -56.25 1 88 535 ASP B O 1
ATOM 9868 N N . CYS B 1 536 ? -8.836 -101.688 -54.188 1 91.62 536 CYS B N 1
ATOM 9869 C CA . CYS B 1 536 ? -10.07 -101 -54.469 1 91.62 536 CYS B CA 1
ATOM 9870 C C . CYS B 1 536 ? -10.164 -99.688 -53.688 1 91.62 536 CYS B C 1
ATOM 9872 O O . CYS B 1 536 ? -9.742 -99.625 -52.531 1 91.62 536 CYS B O 1
ATOM 9874 N N . PRO B 1 537 ? -10.711 -98.625 -54.344 1 93.94 537 PRO B N 1
ATOM 9875 C CA . PRO B 1 537 ? -10.875 -97.375 -53.656 1 93.94 537 PRO B CA 1
ATOM 9876 C C . PRO B 1 537 ? -11.68 -97.5 -52.344 1 93.94 537 PRO B C 1
ATOM 9878 O O . PRO B 1 537 ? -11.375 -96.812 -51.375 1 93.94 537 PRO B O 1
ATOM 9881 N N . THR B 1 538 ? -12.672 -98.312 -52.344 1 94.75 538 THR B N 1
ATOM 9882 C CA . THR B 1 538 ? -13.492 -98.5 -51.156 1 94.75 538 THR B CA 1
ATOM 9883 C C . THR B 1 538 ? -12.672 -99.062 -50 1 94.75 538 THR B C 1
ATOM 9885 O O . THR B 1 538 ? -12.875 -98.688 -48.844 1 94.75 538 THR B O 1
ATOM 9888 N N . GLU B 1 539 ? -11.773 -99.875 -50.344 1 93.94 539 GLU B N 1
ATOM 9889 C CA . GLU B 1 539 ? -10.914 -100.438 -49.312 1 93.94 539 GLU B CA 1
ATOM 9890 C C . GLU B 1 539 ? -9.945 -99.375 -48.75 1 93.94 539 GLU B C 1
ATOM 9892 O O . GLU B 1 539 ? -9.656 -99.375 -47.562 1 93.94 539 GLU B O 1
ATOM 9897 N N . VAL B 1 540 ? -9.492 -98.625 -49.656 1 93.56 540 VAL B N 1
ATOM 9898 C CA . VAL B 1 540 ? -8.586 -97.5 -49.25 1 93.56 540 VAL B CA 1
ATOM 9899 C C . VAL B 1 540 ? -9.305 -96.625 -48.25 1 93.56 540 VAL B C 1
ATOM 9901 O O . VAL B 1 540 ? -8.758 -96.312 -47.188 1 93.56 540 VAL B O 1
ATOM 9904 N N . LEU B 1 541 ? -10.492 -96.25 -48.562 1 94.38 541 LEU B N 1
ATOM 9905 C CA . LEU B 1 541 ? -11.242 -95.312 -47.688 1 94.38 541 LEU B CA 1
ATOM 9906 C C . LEU B 1 541 ? -11.633 -96 -46.375 1 94.38 541 LEU B C 1
ATOM 9908 O O . LEU B 1 541 ? -11.602 -95.312 -45.344 1 94.38 541 LEU B O 1
ATOM 9912 N N . ARG B 1 542 ? -11.961 -97.25 -46.5 1 93.12 542 ARG B N 1
ATOM 9913 C CA . ARG B 1 542 ? -12.344 -97.938 -45.281 1 93.12 542 ARG B CA 1
ATOM 9914 C C . ARG B 1 542 ? -11.156 -98.062 -44.344 1 93.12 542 ARG B C 1
ATOM 9916 O O . ARG B 1 542 ? -11.289 -97.875 -43.125 1 93.12 542 ARG B O 1
ATOM 9923 N N . GLU B 1 543 ? -10.055 -98.438 -44.875 1 91 543 GLU B N 1
ATOM 9924 C CA . GLU B 1 543 ? -8.867 -98.625 -44.062 1 91 543 GLU B CA 1
ATOM 9925 C C . GLU B 1 543 ? -8.367 -97.25 -43.531 1 91 543 GLU B C 1
ATOM 9927 O O . GLU B 1 543 ? -7.875 -97.188 -42.406 1 91 543 GLU B O 1
ATOM 9932 N N . LEU B 1 544 ? -8.43 -96.312 -44.375 1 90.06 544 LEU B N 1
ATOM 9933 C CA . LEU B 1 544 ? -8.023 -95 -43.938 1 90.06 544 LEU B CA 1
ATOM 9934 C C . LEU B 1 544 ? -8.906 -94.5 -42.781 1 90.06 544 LEU B C 1
ATOM 9936 O O . LEU B 1 544 ? -8.414 -93.938 -41.812 1 90.06 544 LEU B O 1
ATOM 9940 N N . ASN B 1 545 ? -10.18 -94.625 -42.906 1 90.81 545 ASN B N 1
ATOM 9941 C CA . ASN B 1 545 ? -11.133 -94.312 -41.875 1 90.81 545 ASN B CA 1
ATOM 9942 C C . ASN B 1 545 ? -10.859 -95.062 -40.562 1 90.81 545 ASN B C 1
ATOM 9944 O O . ASN B 1 545 ? -10.891 -94.438 -39.5 1 90.81 545 ASN B O 1
ATOM 9948 N N . GLY B 1 546 ? -10.641 -96.25 -40.75 1 86.5 546 GLY B N 1
ATOM 9949 C CA . GLY B 1 546 ? -10.359 -97.062 -39.562 1 86.5 546 GLY B CA 1
ATOM 9950 C C . GLY B 1 546 ? -9.094 -96.688 -38.844 1 86.5 546 GLY B C 1
ATOM 9951 O O . GLY B 1 546 ? -9.086 -96.562 -37.625 1 86.5 546 GLY B O 1
ATOM 9952 N N . ARG B 1 547 ? -8.031 -96.438 -39.594 1 81.56 547 ARG B N 1
ATOM 9953 C CA . ARG B 1 547 ? -6.754 -96.062 -39 1 81.56 547 ARG B CA 1
ATOM 9954 C C . ARG B 1 547 ? -6.867 -94.688 -38.344 1 81.56 547 ARG B C 1
ATOM 9956 O O . ARG B 1 547 ? -6.258 -94.438 -37.281 1 81.56 547 ARG B O 1
ATOM 9963 N N . PHE B 1 548 ? -7.57 -93.875 -39.031 1 82.19 548 PHE B N 1
ATOM 9964 C CA . PHE B 1 548 ? -7.758 -92.5 -38.531 1 82.19 548 PHE B CA 1
ATOM 9965 C C . PHE B 1 548 ? -8.516 -92.562 -37.188 1 82.19 548 PHE B C 1
ATOM 9967 O O . PHE B 1 548 ? -8.148 -91.875 -36.25 1 82.19 548 PHE B O 1
ATOM 9974 N N . LEU B 1 549 ? -9.531 -93.25 -37.156 1 82.56 549 LEU B N 1
ATOM 9975 C CA . LEU B 1 549 ? -10.359 -93.375 -35.969 1 82.56 549 LEU B CA 1
ATOM 9976 C C . LEU B 1 549 ? -9.617 -94.062 -34.844 1 82.56 549 LEU B C 1
ATOM 9978 O O . LEU B 1 549 ? -9.812 -93.75 -33.656 1 82.56 549 LEU B O 1
ATOM 9982 N N . ARG B 1 550 ? -8.773 -94.938 -35.188 1 77.75 550 ARG B N 1
ATOM 9983 C CA . ARG B 1 550 ? -8.023 -95.625 -34.188 1 77.75 550 ARG B CA 1
ATOM 9984 C C . ARG B 1 550 ? -6.883 -94.812 -33.625 1 77.75 550 ARG B C 1
ATOM 9986 O O . ARG B 1 550 ? -6.664 -94.75 -32.406 1 77.75 550 ARG B O 1
ATOM 9993 N N . LYS B 1 551 ? -6.207 -94.125 -34.5 1 72.69 551 LYS B N 1
ATOM 9994 C CA . LYS B 1 551 ? -4.996 -93.438 -34.094 1 72.69 551 LYS B CA 1
ATOM 9995 C C . LYS B 1 551 ? -5.312 -92 -33.625 1 72.69 551 LYS B C 1
ATOM 9997 O O . LYS B 1 551 ? -4.629 -91.5 -32.719 1 72.69 551 LYS B O 1
ATOM 10002 N N . PHE B 1 552 ? -6.359 -91.438 -34.25 1 72.88 552 PHE B N 1
ATOM 10003 C CA . PHE B 1 552 ? -6.578 -90 -33.969 1 72.88 552 PHE B CA 1
ATOM 10004 C C . PHE B 1 552 ? -7.957 -89.812 -33.375 1 72.88 552 PHE B C 1
ATOM 10006 O O . PHE B 1 552 ? -8.617 -88.812 -33.688 1 72.88 552 PHE B O 1
ATOM 10013 N N . ASP B 1 553 ? -8.375 -90.625 -32.625 1 65.94 553 ASP B N 1
ATOM 10014 C CA . ASP B 1 553 ? -9.711 -90.562 -32.031 1 65.94 553 ASP B CA 1
ATOM 10015 C C . ASP B 1 553 ? -9.922 -89.312 -31.203 1 65.94 553 ASP B C 1
ATOM 10017 O O . ASP B 1 553 ? -11.016 -88.75 -31.203 1 65.94 553 ASP B O 1
ATOM 10021 N N . THR B 1 554 ? -8.977 -88.812 -30.594 1 65.25 554 THR B N 1
ATOM 10022 C CA . THR B 1 554 ? -9.125 -87.75 -29.641 1 65.25 554 THR B CA 1
ATOM 10023 C C . THR B 1 554 ? -9.273 -86.375 -30.359 1 65.25 554 THR B C 1
ATOM 10025 O O . THR B 1 554 ? -9.727 -85.438 -29.766 1 65.25 554 THR B O 1
ATOM 10028 N N . LEU B 1 555 ? -8.977 -86.312 -31.547 1 67.81 555 LEU B N 1
ATOM 10029 C CA . LEU B 1 555 ? -8.977 -85.062 -32.25 1 67.81 555 LEU B CA 1
ATOM 10030 C C . LEU B 1 555 ? -10.352 -84.75 -32.844 1 67.81 555 LEU B C 1
ATOM 10032 O O . LEU B 1 555 ? -10.656 -83.625 -33.188 1 67.81 555 LEU B O 1
ATOM 10036 N N . GLU B 1 556 ? -11.266 -85.562 -32.625 1 69.25 556 GLU B N 1
ATOM 10037 C CA . GLU B 1 556 ? -12.625 -85.438 -33.125 1 69.25 556 GLU B CA 1
ATOM 10038 C C . GLU B 1 556 ? -12.633 -84.625 -34.438 1 69.25 556 GLU B C 1
ATOM 10040 O O . GLU B 1 556 ? -13.281 -83.562 -34.562 1 69.25 556 GLU B O 1
ATOM 10045 N N . SER B 1 557 ? -11.867 -85 -35.375 1 76.81 557 SER B N 1
ATOM 10046 C CA . SER B 1 557 ? -11.797 -84.312 -36.656 1 76.81 557 SER B CA 1
ATOM 10047 C C . SER B 1 557 ? -12.414 -85.125 -37.781 1 76.81 557 SER B C 1
ATOM 10049 O O . SER B 1 557 ? -12.539 -86.375 -37.625 1 76.81 557 SER B O 1
ATOM 10051 N N . ILE B 1 558 ? -13.031 -84.5 -38.656 1 83.5 558 ILE B N 1
ATOM 10052 C CA . ILE B 1 558 ? -13.609 -85.125 -39.844 1 83.5 558 ILE B CA 1
ATOM 10053 C C . ILE B 1 558 ? -12.922 -84.625 -41.094 1 83.5 558 ILE B C 1
ATOM 10055 O O . ILE B 1 558 ? -12.422 -83.5 -41.125 1 83.5 558 ILE B O 1
ATOM 10059 N N . PHE B 1 559 ? -12.859 -85.5 -42.094 1 86.44 559 PHE B N 1
ATOM 10060 C CA . PHE B 1 559 ? -12.25 -85.062 -43.344 1 86.44 559 PHE B CA 1
ATOM 10061 C C . PHE B 1 559 ? -12.867 -85.75 -44.531 1 86.44 559 PHE B C 1
ATOM 10063 O O . PHE B 1 559 ? -12.992 -86.938 -44.594 1 86.44 559 PHE B O 1
ATOM 10070 N N . PRO B 1 560 ? -13.43 -85 -45.438 1 91.69 560 PRO B N 1
ATOM 10071 C CA . PRO B 1 560 ? -13.891 -85.562 -46.719 1 91.69 560 PRO B CA 1
ATOM 10072 C C . PRO B 1 560 ? -12.75 -86.062 -47.594 1 91.69 560 PRO B C 1
ATOM 10074 O O . PRO B 1 560 ? -11.656 -85.5 -47.594 1 91.69 560 PRO B O 1
ATOM 10077 N N . CYS B 1 561 ? -12.977 -87.188 -48.344 1 94.25 561 CYS B N 1
ATOM 10078 C CA . CYS B 1 561 ? -11.945 -87.75 -49.188 1 94.25 561 CYS B CA 1
ATOM 10079 C C . CYS B 1 561 ? -12.547 -88.375 -50.438 1 94.25 561 CYS B C 1
ATOM 10081 O O . CYS B 1 561 ? -13.617 -89 -50.375 1 94.25 561 CYS B O 1
ATOM 10083 N N . PHE B 1 562 ? -11.922 -88.125 -51.531 1 96.31 562 PHE B N 1
ATOM 10084 C CA . PHE B 1 562 ? -12.305 -88.688 -52.812 1 96.31 562 PHE B CA 1
ATOM 10085 C C . PHE B 1 562 ? -11.172 -89.5 -53.406 1 96.31 562 PHE B C 1
ATOM 10087 O O . PHE B 1 562 ? -10.031 -89.062 -53.5 1 96.31 562 PHE B O 1
ATOM 10094 N N . VAL B 1 563 ? -11.469 -90.812 -53.812 1 96.75 563 VAL B N 1
ATOM 10095 C CA . VAL B 1 563 ? -10.477 -91.625 -54.438 1 96.75 563 VAL B CA 1
ATOM 10096 C C . VAL B 1 563 ? -11.016 -92.188 -55.75 1 96.75 563 VAL B C 1
ATOM 10098 O O . VAL B 1 563 ? -12.148 -92.688 -55.812 1 96.75 563 VAL B O 1
ATOM 10101 N N . ALA B 1 564 ? -10.227 -92.125 -56.719 1 96.75 564 ALA B N 1
ATOM 10102 C CA . ALA B 1 564 ? -10.609 -92.625 -58.031 1 96.75 564 ALA B CA 1
ATOM 10103 C C . ALA B 1 564 ? -9.477 -93.438 -58.656 1 96.75 564 ALA B C 1
ATOM 10105 O O . ALA B 1 564 ? -8.305 -93.125 -58.531 1 96.75 564 ALA B O 1
ATOM 10106 N N . ASP B 1 565 ? -9.812 -94.5 -59.312 1 96.44 565 ASP B N 1
ATOM 10107 C CA . ASP B 1 565 ? -8.883 -95.375 -60.031 1 96.44 565 ASP B CA 1
ATOM 10108 C C . ASP B 1 565 ? -9.188 -95.375 -61.531 1 96.44 565 ASP B C 1
ATOM 10110 O O . ASP B 1 565 ? -10.312 -95.625 -61.938 1 96.44 565 ASP B O 1
ATOM 10114 N N . VAL B 1 566 ? -8.195 -95.062 -62.281 1 95.81 566 VAL B N 1
ATOM 10115 C CA . VAL B 1 566 ? -8.32 -95.062 -63.719 1 95.81 566 VAL B CA 1
ATOM 10116 C C . VAL B 1 566 ? -7.641 -96.312 -64.312 1 95.81 566 VAL B C 1
ATOM 10118 O O . VAL B 1 566 ? -6.426 -96.438 -64.188 1 95.81 566 VAL B O 1
ATOM 10121 N N . TYR B 1 567 ? -8.383 -97.125 -64.938 1 94.56 567 TYR B N 1
ATOM 10122 C CA . TYR B 1 567 ? -7.863 -98.25 -65.625 1 94.56 567 TYR B CA 1
ATOM 10123 C C . TYR B 1 567 ? -7.645 -98 -67.125 1 94.56 567 TYR B C 1
ATOM 10125 O O . TYR B 1 567 ? -8.602 -97.875 -67.875 1 94.56 567 TYR B O 1
ATOM 10133 N N . LEU B 1 568 ? -6.492 -98 -67.5 1 92.38 568 LEU B N 1
ATOM 10134 C CA . LEU B 1 568 ? -6.156 -97.562 -68.812 1 92.38 568 LEU B CA 1
ATOM 10135 C C . LEU B 1 568 ? -6.523 -98.625 -69.875 1 92.38 568 LEU B C 1
ATOM 10137 O O . LEU B 1 568 ? -7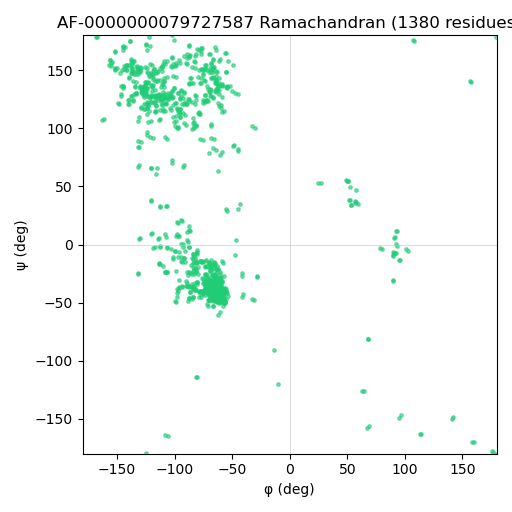 -98.312 -70.938 1 92.38 568 LEU B O 1
ATOM 10141 N N . ALA B 1 569 ? -6.223 -99.812 -69.5 1 91.5 569 ALA B N 1
ATOM 10142 C CA . ALA B 1 569 ? -6.488 -100.875 -70.438 1 91.5 569 ALA B CA 1
ATOM 10143 C C . ALA B 1 569 ? -7.988 -101.125 -70.625 1 91.5 569 ALA B C 1
ATOM 10145 O O . ALA B 1 569 ? -8.461 -101.312 -71.75 1 91.5 569 ALA B O 1
ATOM 10146 N N . LYS B 1 570 ? -8.719 -101.125 -69.562 1 92.75 570 LYS B N 1
ATOM 10147 C CA . LYS B 1 570 ? -10.156 -101.375 -69.625 1 92.75 570 LYS B CA 1
ATOM 10148 C C . LYS B 1 570 ? -10.93 -100.062 -69.938 1 92.75 570 LYS B C 1
ATOM 10150 O O . LYS B 1 570 ? -12.109 -100.125 -70.312 1 92.75 570 LYS B O 1
ATOM 10155 N N . LYS B 1 571 ? -10.289 -98.875 -69.875 1 93.5 571 LYS B N 1
ATOM 10156 C CA . LYS B 1 571 ? -10.891 -97.625 -70.125 1 93.5 571 LYS B CA 1
ATOM 10157 C C . LYS B 1 571 ? -12.086 -97.375 -69.188 1 93.5 571 LYS B C 1
ATOM 10159 O O . LYS B 1 571 ? -13.164 -97 -69.688 1 93.5 571 LYS B O 1
ATOM 10164 N N . GLU B 1 572 ? -11.914 -97.625 -67.938 1 95.19 572 GLU B N 1
ATOM 10165 C CA . GLU B 1 572 ? -12.938 -97.438 -66.938 1 95.19 572 GLU B CA 1
ATOM 10166 C C . GLU B 1 572 ? -12.414 -96.625 -65.75 1 95.19 572 GLU B C 1
ATOM 10168 O O . GLU B 1 572 ? -11.211 -96.625 -65.5 1 95.19 572 GLU B O 1
ATOM 10173 N N . LEU B 1 573 ? -13.312 -95.938 -65.125 1 95.69 573 LEU B N 1
ATOM 10174 C CA . LEU B 1 573 ? -13.047 -95.188 -63.938 1 95.69 573 LEU B CA 1
ATOM 10175 C C . LEU B 1 573 ? -13.875 -95.75 -62.75 1 95.69 573 LEU B C 1
ATOM 10177 O O . LEU B 1 573 ? -15.094 -95.875 -62.875 1 95.69 573 LEU B O 1
ATOM 10181 N N . LEU B 1 574 ? -13.25 -96.125 -61.75 1 96.56 574 LEU B N 1
ATOM 10182 C CA . LEU B 1 574 ? -13.875 -96.562 -60.5 1 96.56 574 LEU B CA 1
ATOM 10183 C C . LEU B 1 574 ? -13.617 -95.562 -59.406 1 96.56 574 LEU B C 1
ATOM 10185 O O . LEU B 1 574 ? -12.477 -95.125 -59.188 1 96.56 574 LEU B O 1
ATOM 10189 N N . TYR B 1 575 ? -14.672 -95.062 -58.75 1 96.62 575 TYR B N 1
ATOM 10190 C CA . TYR B 1 575 ? -14.406 -94.062 -57.719 1 96.62 575 TYR B CA 1
ATOM 10191 C C . TYR B 1 575 ? -15.242 -94.375 -56.469 1 96.62 575 TYR B C 1
ATOM 10193 O O . TYR B 1 575 ? -16.234 -95.062 -56.531 1 96.62 575 TYR B O 1
ATOM 10201 N N . ALA B 1 576 ? -14.805 -93.875 -55.375 1 96.5 576 ALA B N 1
ATOM 10202 C CA . ALA B 1 576 ? -15.492 -93.812 -54.094 1 96.5 576 ALA B CA 1
ATOM 10203 C C . ALA B 1 576 ? -15.336 -92.438 -53.438 1 96.5 576 ALA B C 1
ATOM 10205 O O . ALA B 1 576 ? -14.242 -91.875 -53.438 1 96.5 576 ALA B O 1
ATOM 10206 N N . SER B 1 577 ? -16.406 -91.875 -53.031 1 95.69 577 SER B N 1
ATOM 10207 C CA . SER B 1 577 ? -16.406 -90.5 -52.438 1 95.69 577 SER B CA 1
ATOM 10208 C C . SER B 1 577 ? -17.016 -90.562 -51.062 1 95.69 577 SER B C 1
ATOM 10210 O O . SER B 1 577 ? -18.172 -90.938 -50.875 1 95.69 577 SER B O 1
ATOM 10212 N N . ALA B 1 578 ? -16.203 -90.125 -50.094 1 94 578 ALA B N 1
ATOM 10213 C CA . ALA B 1 578 ? -16.672 -90 -48.719 1 94 578 ALA B CA 1
ATOM 10214 C C . ALA B 1 578 ? -16.891 -88.562 -48.312 1 94 578 ALA B C 1
ATOM 10216 O O . ALA B 1 578 ? -16 -87.875 -47.781 1 94 578 ALA B O 1
ATOM 10217 N N . GLY B 1 579 ? -18.031 -88 -48.469 1 88.75 579 GLY B N 1
ATOM 10218 C CA . GLY B 1 579 ? -18.438 -86.688 -47.969 1 88.75 579 GLY B CA 1
ATOM 10219 C C . GLY B 1 579 ? -17.953 -85.5 -48.812 1 88.75 579 GLY B C 1
ATOM 10220 O O . GLY B 1 579 ? -18.141 -84.375 -48.469 1 88.75 579 GLY B O 1
ATOM 10221 N N . HIS B 1 580 ? -17.188 -85.75 -49.812 1 88.56 580 HIS B N 1
ATOM 10222 C CA . HIS B 1 580 ? -16.688 -84.688 -50.719 1 88.56 580 HIS B CA 1
ATOM 10223 C C . HIS B 1 580 ? -17.797 -84.188 -51.625 1 88.56 580 HIS B C 1
ATOM 10225 O O . HIS B 1 580 ? -18.734 -84.938 -51.938 1 88.56 580 HIS B O 1
ATOM 10231 N N . PRO B 1 581 ? -17.703 -82.938 -52.031 1 88.06 581 PRO B N 1
ATOM 10232 C CA . PRO B 1 581 ? -18.688 -82.5 -53.031 1 88.06 581 PRO B CA 1
ATOM 10233 C C . PRO B 1 581 ? -18.641 -83.25 -54.344 1 88.06 581 PRO B C 1
ATOM 10235 O O . PRO B 1 581 ? -17.656 -84 -54.594 1 88.06 581 PRO B O 1
ATOM 10238 N N . ASP B 1 582 ? -19.797 -83.188 -55.062 1 93.19 582 ASP B N 1
ATOM 10239 C CA . ASP B 1 582 ? -19.859 -83.875 -56.344 1 93.19 582 ASP B CA 1
ATOM 10240 C C . ASP B 1 582 ? -18.719 -83.438 -57.25 1 93.19 582 ASP B C 1
ATOM 10242 O O . ASP B 1 582 ? -18.375 -82.25 -57.281 1 93.19 582 ASP B O 1
ATOM 10246 N N . GLN B 1 583 ? -18.078 -84.375 -57.875 1 95.62 583 GLN B N 1
ATOM 10247 C CA . GLN B 1 583 ? -17 -84.062 -58.812 1 95.62 583 GLN B CA 1
ATOM 10248 C C . GLN B 1 583 ? -17.5 -84.188 -60.25 1 95.62 583 GLN B C 1
ATOM 10250 O O . GLN B 1 583 ? -18.656 -84.562 -60.5 1 95.62 583 GLN B O 1
ATOM 10255 N N . VAL B 1 584 ? -16.656 -83.938 -61.25 1 95.31 584 VAL B N 1
ATOM 10256 C CA . VAL B 1 584 ? -17.141 -83.812 -62.625 1 95.31 584 VAL B CA 1
ATOM 10257 C C . VAL B 1 584 ? -16.328 -84.75 -63.531 1 95.31 584 VAL B C 1
ATOM 10259 O O . VAL B 1 584 ? -15.102 -84.75 -63.469 1 95.31 584 VAL B O 1
ATOM 10262 N N . LEU B 1 585 ? -17.047 -85.5 -64.312 1 95.69 585 LEU B N 1
ATOM 10263 C CA . LEU B 1 585 ? -16.469 -86.312 -65.375 1 95.69 585 LEU B CA 1
ATOM 10264 C C . LEU B 1 585 ? -16.891 -85.812 -66.75 1 95.69 585 LEU B C 1
ATOM 10266 O O . LEU B 1 585 ? -18.078 -85.688 -67 1 95.69 585 LEU B O 1
ATOM 10270 N N . LEU B 1 586 ? -15.875 -85.562 -67.562 1 93.81 586 LEU B N 1
ATOM 10271 C CA . LEU B 1 586 ? -16.125 -85.125 -68.875 1 93.81 586 LEU B CA 1
ATOM 10272 C C . LEU B 1 586 ? -15.758 -86.188 -69.938 1 93.81 586 LEU B C 1
ATOM 10274 O O . LEU B 1 586 ? -14.609 -86.625 -69.938 1 93.81 586 LEU B O 1
ATOM 10278 N N . ARG B 1 587 ? -16.688 -86.562 -70.812 1 89.25 587 ARG B N 1
ATOM 10279 C CA . ARG B 1 587 ? -16.453 -87.5 -71.875 1 89.25 587 ARG B CA 1
ATOM 10280 C C . ARG B 1 587 ? -16.5 -86.812 -73.25 1 89.25 587 ARG B C 1
ATOM 10282 O O . ARG B 1 587 ? -17.172 -85.812 -73.438 1 89.25 587 ARG B O 1
ATOM 10289 N N . PRO B 1 588 ? -15.703 -87.5 -74.188 1 80.88 588 PRO B N 1
ATOM 10290 C CA . PRO B 1 588 ? -15.648 -86.875 -75.5 1 80.88 588 PRO B CA 1
ATOM 10291 C C . PRO B 1 588 ? -17 -86.938 -76.188 1 80.88 588 PRO B C 1
ATOM 10293 O O . PRO B 1 588 ? -17.297 -86.062 -77 1 80.88 588 PRO B O 1
ATOM 10296 N N . ASP B 1 589 ? -17.797 -87.938 -76.188 1 75.25 589 ASP B N 1
ATOM 10297 C CA . ASP B 1 589 ? -18.984 -88.125 -77 1 75.25 589 ASP B CA 1
ATOM 10298 C C . ASP B 1 589 ? -20.219 -87.562 -76.312 1 75.25 589 ASP B C 1
ATOM 10300 O O . ASP B 1 589 ? -21.281 -87.438 -76.938 1 75.25 589 ASP B O 1
ATOM 10304 N N . VAL B 1 590 ? -20.203 -87.438 -74.938 1 71.31 590 VAL B N 1
ATOM 10305 C CA . VAL B 1 590 ? -21.453 -87.125 -74.25 1 71.31 590 VAL B CA 1
ATOM 10306 C C . VAL B 1 590 ? -21.312 -85.875 -73.375 1 71.31 590 VAL B C 1
ATOM 10308 O O . VAL B 1 590 ? -20.203 -85.375 -73.188 1 71.31 590 VAL B O 1
ATOM 10311 N N . ALA B 1 591 ? -22.391 -85.375 -72.812 1 79.5 591 ALA B N 1
ATOM 10312 C CA . ALA B 1 591 ? -22.609 -84.438 -71.75 1 79.5 591 ALA B CA 1
ATOM 10313 C C . ALA B 1 591 ? -21.812 -84.75 -70.5 1 79.5 591 ALA B C 1
ATOM 10315 O O . ALA B 1 591 ? -21.359 -85.875 -70.312 1 79.5 591 ALA B O 1
ATOM 10316 N N . TYR B 1 592 ? -21.469 -83.812 -69.625 1 87.62 592 TYR B N 1
ATOM 10317 C CA . TYR B 1 592 ? -20.734 -84 -68.375 1 87.62 592 TYR B CA 1
ATOM 10318 C C . TYR B 1 592 ? -21.562 -84.875 -67.375 1 87.62 592 TYR B C 1
ATOM 10320 O O . TYR B 1 592 ? -22.781 -84.938 -67.5 1 87.62 592 TYR B O 1
ATOM 10328 N N . GLU B 1 593 ? -20.953 -85.75 -66.625 1 92.06 593 GLU B N 1
ATOM 10329 C CA . GLU B 1 593 ? -21.562 -86.562 -65.562 1 92.06 593 GLU B CA 1
ATOM 10330 C C . GLU B 1 593 ? -21.062 -86.125 -64.188 1 92.06 593 GLU B C 1
ATOM 10332 O O . GLU B 1 593 ? -19.891 -85.812 -64 1 92.06 593 GLU B O 1
ATOM 10337 N N . LEU B 1 594 ? -21.953 -86.062 -63.281 1 93.56 594 LEU B N 1
ATOM 10338 C CA . LEU B 1 594 ? -21.594 -85.75 -61.906 1 93.56 594 LEU B CA 1
ATOM 10339 C C . LEU B 1 594 ? -21.328 -87 -61.125 1 93.56 594 LEU B C 1
ATOM 10341 O O . LEU B 1 594 ? -22.078 -88 -61.219 1 93.56 594 LEU B O 1
ATOM 10345 N N . LEU B 1 595 ? -20.234 -86.938 -60.469 1 95.31 595 LEU B N 1
ATOM 10346 C CA . LEU B 1 595 ? -19.906 -88.062 -59.562 1 95.31 595 LEU B CA 1
ATOM 10347 C C . LEU B 1 595 ? -20.406 -87.75 -58.156 1 95.31 595 LEU B C 1
ATOM 10349 O O . LEU B 1 595 ? -19.812 -86.938 -57.438 1 95.31 595 LEU B O 1
ATOM 10353 N N . HIS B 1 596 ? -21.359 -88.5 -57.719 1 93.88 596 HIS B N 1
ATOM 10354 C CA . HIS B 1 596 ? -22.016 -88.188 -56.469 1 93.88 596 HIS B CA 1
ATOM 10355 C C . HIS B 1 596 ? -21.297 -88.938 -55.312 1 93.88 596 HIS B C 1
ATOM 10357 O O . HIS B 1 596 ? -20.547 -89.875 -55.531 1 93.88 596 HIS B O 1
ATOM 10363 N N . LYS B 1 597 ? -21.562 -88.438 -54.062 1 93.12 597 LYS B N 1
ATOM 10364 C CA . LYS B 1 597 ? -21.031 -89.125 -52.844 1 93.12 597 LYS B CA 1
ATOM 10365 C C . LYS B 1 597 ? -21.5 -90.562 -52.719 1 93.12 597 LYS B C 1
ATOM 10367 O O . LYS B 1 597 ? -22.656 -90.812 -53.031 1 93.12 597 LYS B O 1
ATOM 10372 N N . THR B 1 598 ? -20.672 -91.375 -52.375 1 94.06 598 THR B N 1
ATOM 10373 C CA . THR B 1 598 ? -21.016 -92.812 -52.312 1 94.06 598 THR B CA 1
ATOM 10374 C C . THR B 1 598 ? -21.016 -93.312 -50.844 1 94.06 598 THR B C 1
ATOM 10376 O O . THR B 1 598 ? -21.297 -94.438 -50.594 1 94.06 598 THR B O 1
ATOM 10379 N N . GLY B 1 599 ? -20.688 -92.438 -49.969 1 90.62 599 GLY B N 1
ATOM 10380 C CA . GLY B 1 599 ? -20.656 -92.75 -48.562 1 90.62 599 GLY B CA 1
ATOM 10381 C C . GLY B 1 599 ? -20.531 -91.562 -47.625 1 90.62 599 GLY B C 1
ATOM 10382 O O . GLY B 1 599 ? -20.484 -90.438 -48.094 1 90.62 599 GLY B O 1
ATOM 10383 N N . PRO B 1 600 ? -20.531 -91.75 -46.344 1 90.62 600 PRO B N 1
ATOM 10384 C CA . PRO B 1 600 ? -20.406 -90.688 -45.375 1 90.62 600 PRO B CA 1
ATOM 10385 C C . PRO B 1 600 ? -18.984 -90.188 -45.219 1 90.62 600 PRO B C 1
ATOM 10387 O O . PRO B 1 600 ? -18.047 -90.812 -45.688 1 90.62 600 PRO B O 1
ATOM 10390 N N . ILE B 1 601 ? -18.844 -89.062 -44.625 1 90.62 601 ILE B N 1
ATOM 10391 C CA . ILE B 1 601 ? -17.562 -88.375 -44.406 1 90.62 601 ILE B CA 1
ATOM 10392 C C . ILE B 1 601 ? -16.688 -89.25 -43.5 1 90.62 601 ILE B C 1
ATOM 10394 O O . ILE B 1 601 ? -17.203 -90 -42.656 1 90.62 601 ILE B O 1
ATOM 10398 N N . LEU B 1 602 ? -15.406 -89.188 -43.688 1 90.12 602 LEU B N 1
ATOM 10399 C CA . LEU B 1 602 ? -14.484 -90 -42.875 1 90.12 602 LEU B CA 1
ATOM 10400 C C . LEU B 1 602 ? -14.328 -89.375 -41.469 1 90.12 602 LEU B C 1
ATOM 10402 O O . LEU B 1 602 ? -14.367 -88.188 -41.312 1 90.12 602 LEU B O 1
ATOM 10406 N N . GLY B 1 603 ? -14.055 -90.188 -40.438 1 84.62 603 GLY B N 1
ATOM 10407 C CA . GLY B 1 603 ? -13.766 -89.75 -39.062 1 84.62 603 GLY B CA 1
ATOM 10408 C C . GLY B 1 603 ? -15.008 -89.688 -38.188 1 84.62 603 GLY B C 1
ATOM 10409 O O . GLY B 1 603 ? -14.914 -89.438 -37 1 84.62 603 GLY B O 1
ATOM 10410 N N . LEU B 1 604 ? -16.156 -89.875 -38.75 1 81.88 604 LEU B N 1
ATOM 10411 C CA . LEU B 1 604 ? -17.406 -89.688 -38 1 81.88 604 LEU B CA 1
ATOM 10412 C C . LEU B 1 604 ? -17.906 -91.062 -37.5 1 81.88 604 LEU B C 1
ATOM 10414 O O . LEU B 1 604 ? -18.391 -91.188 -36.375 1 81.88 604 LEU B O 1
ATOM 10418 N N . PHE B 1 605 ? -17.797 -92.125 -38.406 1 81 605 PHE B N 1
ATOM 10419 C CA . PHE B 1 605 ? -18.375 -93.438 -38.062 1 81 605 PHE B CA 1
ATOM 10420 C C . PHE B 1 605 ? -17.297 -94.5 -38.094 1 81 605 PHE B C 1
ATOM 10422 O O . PHE B 1 605 ? -16.406 -94.5 -38.938 1 81 605 PHE B O 1
ATOM 10429 N N . ASP B 1 606 ? -17.375 -95.438 -37.25 1 79.75 606 ASP B N 1
ATOM 10430 C CA . ASP B 1 606 ? -16.438 -96.562 -37.188 1 79.75 606 ASP B CA 1
ATOM 10431 C C . ASP B 1 606 ? -16.594 -97.5 -38.375 1 79.75 606 ASP B C 1
ATOM 10433 O O . ASP B 1 606 ? -15.594 -97.875 -39 1 79.75 606 ASP B O 1
ATOM 10437 N N . ASP B 1 607 ? -17.875 -97.812 -38.594 1 80.75 607 ASP B N 1
ATOM 10438 C CA . ASP B 1 607 ? -18.141 -98.688 -39.719 1 80.75 607 ASP B CA 1
ATOM 10439 C C . ASP B 1 607 ? -18.578 -97.875 -40.969 1 80.75 607 ASP B C 1
ATOM 10441 O O . ASP B 1 607 ? -19.688 -97.375 -41 1 80.75 607 ASP B O 1
ATOM 10445 N N . LEU B 1 608 ? -17.578 -97.688 -41.875 1 82.69 608 LEU B N 1
ATOM 10446 C CA . LEU B 1 608 ? -17.828 -96.938 -43.062 1 82.69 608 LEU B CA 1
ATOM 10447 C C . LEU B 1 608 ? -18.469 -97.75 -44.156 1 82.69 608 LEU B C 1
ATOM 10449 O O . LEU B 1 608 ? -17.828 -98.688 -44.688 1 82.69 608 LEU B O 1
ATOM 10453 N N . GLU B 1 609 ? -19.781 -97.625 -44.375 1 87.56 609 GLU B N 1
ATOM 10454 C CA . GLU B 1 609 ? -20.422 -98.25 -45.531 1 87.56 609 GLU B CA 1
ATOM 10455 C C . GLU B 1 609 ? -20.266 -97.375 -46.781 1 87.56 609 GLU B C 1
ATOM 10457 O O . GLU B 1 609 ? -20.922 -96.312 -46.938 1 87.56 609 GLU B O 1
ATOM 10462 N N . ILE B 1 610 ? -19.312 -97.75 -47.594 1 90.56 610 ILE B N 1
ATOM 10463 C CA . ILE B 1 610 ? -19.031 -97 -48.812 1 90.56 610 ILE B CA 1
ATOM 10464 C C . ILE B 1 610 ? -19.094 -97.875 -50.031 1 90.56 610 ILE B C 1
ATOM 10466 O O . ILE B 1 610 ? -18.703 -99.062 -49.969 1 90.56 610 ILE B O 1
ATOM 10470 N N . GLN B 1 611 ? -19.719 -97.438 -51.062 1 92.38 611 GLN B N 1
ATOM 10471 C CA . GLN B 1 611 ? -19.812 -98.125 -52.312 1 92.38 611 GLN B CA 1
ATOM 10472 C C . GLN B 1 611 ? -18.984 -97.438 -53.406 1 92.38 611 GLN B C 1
ATOM 10474 O O . GLN B 1 611 ? -18.484 -96.312 -53.219 1 92.38 611 GLN B O 1
ATOM 10479 N N . PHE B 1 612 ? -18.688 -98.25 -54.375 1 93 612 PHE B N 1
ATOM 10480 C CA . PHE B 1 612 ? -17.984 -97.625 -55.531 1 93 612 PHE B CA 1
ATOM 10481 C C . PHE B 1 612 ? -18.891 -97.562 -56.75 1 93 612 PHE B C 1
ATOM 10483 O O . PHE B 1 612 ? -19.875 -98.312 -56.844 1 93 612 PHE B O 1
ATOM 10490 N N . ASN B 1 613 ? -18.672 -96.688 -57.625 1 95.12 613 ASN B N 1
ATOM 10491 C CA . ASN B 1 613 ? -19.328 -96.562 -58.938 1 95.12 613 ASN B CA 1
ATOM 10492 C C . ASN B 1 613 ? -18.328 -96.688 -60.062 1 95.12 613 ASN B C 1
ATOM 10494 O O . ASN B 1 613 ? -17.156 -96.312 -59.906 1 95.12 613 ASN B O 1
ATOM 10498 N N . THR B 1 614 ? -18.781 -97.188 -61.156 1 95.31 614 THR B N 1
ATOM 10499 C CA . THR B 1 614 ? -17.922 -97.312 -62.344 1 95.31 614 THR B CA 1
ATOM 10500 C C . THR B 1 614 ? -18.484 -96.562 -63.5 1 95.31 614 THR B C 1
ATOM 10502 O O . THR B 1 614 ? -19.688 -96.562 -63.75 1 95.31 614 THR B O 1
ATOM 10505 N N . PHE B 1 615 ? -17.594 -95.875 -64.188 1 94.94 615 PHE B N 1
ATOM 10506 C CA . PHE B 1 615 ? -17.938 -95.125 -65.375 1 94.94 615 PHE B CA 1
ATOM 10507 C C . PHE B 1 615 ? -16.969 -95.438 -66.5 1 94.94 615 PHE B C 1
ATOM 10509 O O . PHE B 1 615 ? -15.789 -95.688 -66.25 1 94.94 615 PHE B O 1
ATOM 10516 N N . PRO B 1 616 ? -17.391 -95.438 -67.75 1 93.25 616 PRO B N 1
ATOM 10517 C CA . PRO B 1 616 ? -16.453 -95.5 -68.875 1 93.25 616 PRO B CA 1
ATOM 10518 C C . PRO B 1 616 ? -15.516 -94.312 -68.938 1 93.25 616 PRO B C 1
ATOM 10520 O O . PRO B 1 616 ? -15.945 -93.188 -68.688 1 93.25 616 PRO B O 1
ATOM 10523 N N . PHE B 1 617 ? -14.289 -94.562 -69.188 1 94.19 617 PHE B N 1
ATOM 10524 C CA . PHE B 1 617 ? -13.266 -93.5 -69.312 1 94.19 617 PHE B CA 1
ATOM 10525 C C . PHE B 1 617 ? -12.445 -93.688 -70.562 1 94.19 617 PHE B C 1
ATOM 10527 O O . PHE B 1 617 ? -11.25 -94 -70.5 1 94.19 617 PHE B O 1
ATOM 10534 N N . PRO B 1 618 ? -13.055 -93.5 -71.688 1 91.44 618 PRO B N 1
ATOM 10535 C CA . PRO B 1 618 ? -12.32 -93.625 -73 1 91.44 618 PRO B CA 1
ATOM 10536 C C . PRO B 1 618 ? -11.227 -92.562 -73.125 1 91.44 618 PRO B C 1
ATOM 10538 O O . PRO B 1 618 ? -11.188 -91.625 -72.375 1 91.44 618 PRO B O 1
ATOM 10541 N N . VAL B 1 619 ? -10.406 -92.875 -74.188 1 91.81 619 VAL B N 1
ATOM 10542 C CA . VAL B 1 619 ? -9.32 -91.938 -74.5 1 91.81 619 VAL B CA 1
ATOM 10543 C C . VAL B 1 619 ? -9.898 -90.562 -74.812 1 91.81 619 VAL B C 1
ATOM 10545 O O . VAL B 1 619 ? -10.859 -90.438 -75.562 1 91.81 619 VAL B O 1
ATOM 10548 N N . GLY B 1 620 ? -9.414 -89.5 -74.125 1 89 620 GLY B N 1
ATOM 10549 C CA . GLY B 1 620 ? -9.898 -88.125 -74.312 1 89 620 GLY B CA 1
ATOM 10550 C C . GLY B 1 620 ? -10.828 -87.688 -73.188 1 89 620 GLY B C 1
ATOM 10551 O O . GLY B 1 620 ? -11.203 -86.5 -73.125 1 89 620 GLY B O 1
ATOM 10552 N N . SER B 1 621 ? -11.211 -88.562 -72.25 1 93.12 621 SER B N 1
ATOM 10553 C CA . SER B 1 621 ? -12.039 -88.188 -71.125 1 93.12 621 SER B CA 1
ATOM 10554 C C . SER B 1 621 ? -11.25 -87.375 -70.125 1 93.12 621 SER B C 1
ATOM 10556 O O . SER B 1 621 ? -10.023 -87.5 -70 1 93.12 621 SER B O 1
ATOM 10558 N N . ARG B 1 622 ? -11.922 -86.562 -69.375 1 95 622 ARG B N 1
ATOM 10559 C CA . ARG B 1 622 ? -11.305 -85.688 -68.312 1 95 622 ARG B CA 1
ATOM 10560 C C . ARG B 1 622 ? -12.008 -85.875 -67 1 95 622 ARG B C 1
ATOM 10562 O O . ARG B 1 622 ? -13.234 -86 -66.938 1 95 622 ARG B O 1
ATOM 10569 N N . LEU B 1 623 ? -11.281 -86 -65.938 1 95.69 623 LEU B N 1
ATOM 10570 C CA . LEU B 1 623 ? -11.766 -86.062 -64.562 1 95.69 623 LEU B CA 1
ATOM 10571 C C . LEU B 1 623 ? -11.367 -84.812 -63.844 1 95.69 623 LEU B C 1
ATOM 10573 O O . LEU B 1 623 ? -10.195 -84.438 -63.812 1 95.69 623 LEU B O 1
ATOM 10577 N N . LEU B 1 624 ? -12.344 -84.125 -63.375 1 95.69 624 LEU B N 1
ATOM 10578 C CA . LEU B 1 624 ? -12.117 -82.875 -62.625 1 95.69 624 L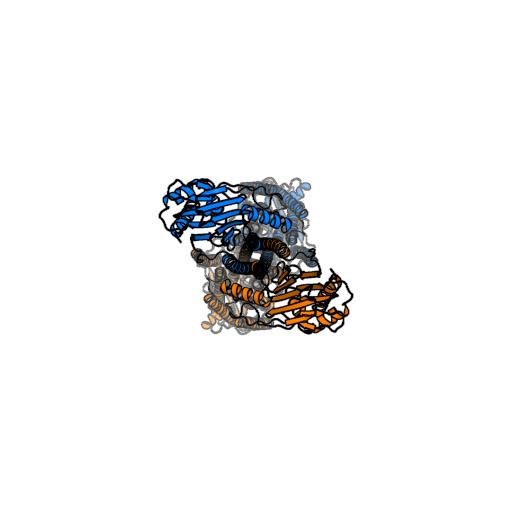EU B CA 1
ATOM 10579 C C . LEU B 1 624 ? -12.492 -83.125 -61.156 1 95.69 624 LEU B C 1
ATOM 10581 O O . LEU B 1 624 ? -13.648 -83.375 -60.844 1 95.69 624 LEU B O 1
ATOM 10585 N N . LEU B 1 625 ? -11.477 -82.938 -60.25 1 96.19 625 LEU B N 1
ATOM 10586 C CA . LEU B 1 625 ? -11.68 -83 -58.812 1 96.19 625 LEU B CA 1
ATOM 10587 C C . LEU B 1 625 ? -11.398 -81.625 -58.188 1 96.19 625 LEU B C 1
ATOM 10589 O O . LEU B 1 625 ? -10.477 -80.938 -58.625 1 96.19 625 LEU B O 1
ATOM 10593 N N . PHE B 1 626 ? -12.133 -81.25 -57.25 1 94.38 626 PHE B N 1
ATOM 10594 C CA . PHE B 1 626 ? -11.891 -79.938 -56.594 1 94.38 626 PHE B CA 1
ATOM 10595 C C . PHE B 1 626 ? -12.383 -80 -55.156 1 94.38 626 PHE B C 1
ATOM 10597 O O . PHE B 1 626 ? -13.273 -80.812 -54.812 1 94.38 626 PHE B O 1
ATOM 10604 N N . SER B 1 627 ? -11.773 -79.25 -54.281 1 91.38 627 SER B N 1
ATOM 10605 C CA . SER B 1 627 ? -12.156 -79.125 -52.875 1 91.38 627 SER B CA 1
ATOM 10606 C C . SER B 1 627 ? -13.352 -78.188 -52.719 1 91.38 627 SER B C 1
ATOM 10608 O O . SER B 1 627 ? -13.734 -77.5 -53.625 1 91.38 627 SER B O 1
ATOM 10610 N N . ASP B 1 628 ? -13.977 -78.188 -51.5 1 88.38 628 ASP B N 1
ATOM 10611 C CA . ASP B 1 628 ? -15.188 -77.438 -51.25 1 88.38 628 ASP B CA 1
ATOM 10612 C C . ASP B 1 628 ? -14.898 -75.938 -51.281 1 88.38 628 ASP B C 1
ATOM 10614 O O . ASP B 1 628 ? -15.82 -75.125 -51.469 1 88.38 628 ASP B O 1
ATOM 10618 N N . GLY B 1 629 ? -13.703 -75.562 -51.156 1 87.5 629 GLY B N 1
ATOM 10619 C CA . GLY B 1 629 ? -13.359 -74.125 -51.188 1 87.5 629 GLY B CA 1
ATOM 10620 C C . GLY B 1 629 ? -13.68 -73.5 -52.531 1 87.5 629 GLY B C 1
ATOM 10621 O O . GLY B 1 629 ? -13.945 -72.25 -52.594 1 87.5 629 GLY B O 1
ATOM 10622 N N . LEU B 1 630 ? -13.641 -74.25 -53.562 1 88.88 630 LEU B N 1
ATOM 10623 C CA . LEU B 1 630 ? -13.961 -73.75 -54.875 1 88.88 630 LEU B CA 1
ATOM 10624 C C . LEU B 1 630 ? -15.43 -73.312 -54.969 1 88.88 630 LEU B C 1
ATOM 10626 O O . LEU B 1 630 ? -15.797 -72.438 -55.75 1 88.88 630 LEU B O 1
ATOM 10630 N N . ILE B 1 631 ? -16.172 -73.938 -54.188 1 84.88 631 ILE B N 1
ATOM 10631 C CA . ILE B 1 631 ? -17.609 -73.75 -54.219 1 84.88 631 ILE B CA 1
ATOM 10632 C C . ILE B 1 631 ? -18 -72.75 -53.094 1 84.88 631 ILE B C 1
ATOM 10634 O O . ILE B 1 631 ? -18.828 -71.875 -53.281 1 84.88 631 ILE B O 1
ATOM 10638 N N . GLU B 1 632 ? -17.438 -72.938 -51.875 1 79.25 632 GLU B N 1
ATOM 10639 C CA . GLU B 1 632 ? -17.891 -72.25 -50.688 1 79.25 632 GLU B CA 1
ATOM 10640 C C . GLU B 1 632 ? -17.312 -70.812 -50.594 1 79.25 632 GLU B C 1
ATOM 10642 O O . GLU B 1 632 ? -17.844 -69.938 -49.906 1 79.25 632 GLU B O 1
ATOM 10647 N N . ASN B 1 633 ? -16.078 -70.438 -51.031 1 69.94 633 ASN B N 1
ATOM 10648 C CA . ASN B 1 633 ? -15.5 -69.125 -50.969 1 69.94 633 ASN B CA 1
ATOM 10649 C C . ASN B 1 633 ? -16.391 -68.062 -51.625 1 69.94 633 ASN B C 1
ATOM 10651 O O . ASN B 1 633 ? -16.016 -66.938 -51.75 1 69.94 633 ASN B O 1
ATOM 10655 N N . ARG B 1 634 ? -17.672 -68.188 -51.656 1 59.09 634 ARG B N 1
ATOM 10656 C CA . ARG B 1 634 ? -18.578 -67.375 -52.469 1 59.09 634 ARG B CA 1
ATOM 10657 C C . ARG B 1 634 ? -19.203 -66.25 -51.656 1 59.09 634 ARG B C 1
ATOM 10659 O O . ARG B 1 634 ? -19.125 -66.312 -50.406 1 59.09 634 ARG B O 1
ATOM 10666 N N . ARG B 1 635 ? -19.688 -65 -52.281 1 55.72 635 ARG B N 1
ATOM 10667 C CA . ARG B 1 635 ? -20.406 -63.844 -51.781 1 55.72 635 ARG B CA 1
ATOM 10668 C C . ARG B 1 635 ? -21.641 -64.312 -51 1 55.72 635 ARG B C 1
ATOM 10670 O O . ARG B 1 635 ? -22.25 -65.312 -51.281 1 55.72 635 ARG B O 1
ATOM 10677 N N . LYS B 1 636 ? -21.828 -63.688 -49.719 1 52.66 636 LYS B N 1
ATOM 10678 C CA . LYS B 1 636 ? -23.062 -63.781 -48.969 1 52.66 636 LYS B CA 1
ATOM 10679 C C . LYS B 1 636 ? -24.281 -63.844 -49.906 1 52.66 636 LYS B C 1
ATOM 10681 O O . LYS B 1 636 ? -25.219 -64.625 -49.656 1 52.66 636 LYS B O 1
ATOM 10686 N N . GLU B 1 637 ? -24.266 -63.094 -50.719 1 51.81 637 GLU B N 1
ATOM 10687 C CA . GLU B 1 637 ? -25.531 -62.969 -51.438 1 51.81 637 GLU B CA 1
ATOM 10688 C C . GLU B 1 637 ? -25.641 -64 -52.531 1 51.81 637 GLU B C 1
ATOM 10690 O O . GLU B 1 637 ? -26.75 -64.375 -52.938 1 51.81 637 GLU B O 1
ATOM 10695 N N . ASN B 1 638 ? -24.609 -64.25 -53.406 1 49.72 638 ASN B N 1
ATOM 10696 C CA . ASN B 1 638 ? -24.766 -65.062 -54.594 1 49.72 638 ASN B CA 1
ATOM 10697 C C . ASN B 1 638 ? -24.219 -66.438 -54.438 1 49.72 638 ASN B C 1
ATOM 10699 O O . ASN B 1 638 ? -23.031 -66.688 -54.656 1 49.72 638 ASN B O 1
ATOM 10703 N N . ARG B 1 639 ? -24.812 -67.25 -53.688 1 46.5 639 ARG B N 1
ATOM 10704 C CA . ARG B 1 639 ? -24.594 -68.625 -53.281 1 46.5 639 ARG B CA 1
ATOM 10705 C C . ARG B 1 639 ? -24.297 -69.562 -54.469 1 46.5 639 ARG B C 1
ATOM 10707 O O . ARG B 1 639 ? -24.219 -70.75 -54.344 1 46.5 639 ARG B O 1
ATOM 10714 N N . TRP B 1 640 ? -24.391 -69.25 -55.812 1 45.91 640 TRP B N 1
ATOM 10715 C CA . TRP B 1 640 ? -24.812 -70.125 -56.844 1 45.91 640 TRP B CA 1
ATOM 10716 C C . TRP B 1 640 ? -23.609 -70.875 -57.469 1 45.91 640 TRP B C 1
ATOM 10718 O O . TRP B 1 640 ? -23.75 -71.625 -58.438 1 45.91 640 TRP B O 1
ATOM 10728 N N . SER B 1 641 ? -22.375 -70.5 -57.281 1 56.69 641 SER B N 1
ATOM 10729 C CA . SER B 1 641 ? -21.562 -71.375 -58.156 1 56.69 641 SER B CA 1
ATOM 10730 C C . SER B 1 641 ? -21.641 -72.812 -57.688 1 56.69 641 SER B C 1
ATOM 10732 O O . SER B 1 641 ? -21.281 -73.125 -56.562 1 56.69 641 SER B O 1
ATOM 10734 N N . THR B 1 642 ? -22.672 -73.562 -58.281 1 74.12 642 THR B N 1
ATOM 10735 C CA . THR B 1 642 ? -22.984 -74.938 -58 1 74.12 642 THR B CA 1
ATOM 10736 C C . THR B 1 642 ? -22.062 -75.875 -58.812 1 74.12 642 THR B C 1
ATOM 10738 O O . THR B 1 642 ? -21.359 -75.375 -59.719 1 74.12 642 THR B O 1
ATOM 10741 N N . VAL B 1 643 ? -21.828 -76.938 -58.344 1 86.62 643 VAL B N 1
ATOM 10742 C CA . VAL B 1 643 ? -21.078 -77.938 -59.031 1 86.62 643 VAL B CA 1
ATOM 10743 C C . VAL B 1 643 ? -21.484 -78 -60.5 1 86.62 643 VAL B C 1
ATOM 10745 O O . VAL B 1 643 ? -20.656 -78.188 -61.375 1 86.62 643 VAL B O 1
ATOM 10748 N N . ASP B 1 644 ? -22.703 -77.562 -60.75 1 87.44 644 ASP B N 1
ATOM 10749 C CA . ASP B 1 644 ? -23.234 -77.562 -62.125 1 87.44 644 ASP B CA 1
ATOM 10750 C C . ASP B 1 644 ? -22.578 -76.438 -62.969 1 87.44 644 ASP B C 1
ATOM 10752 O O . ASP B 1 644 ? -22.281 -76.688 -64.125 1 87.44 644 ASP B O 1
ATOM 10756 N N . SER B 1 645 ? -22.469 -75.312 -62.344 1 87.19 645 SER B N 1
ATOM 10757 C CA . SER B 1 645 ? -21.844 -74.25 -63.062 1 87.19 645 SER B CA 1
ATOM 10758 C C . SER B 1 645 ? -20.391 -74.562 -63.438 1 87.19 645 SER B C 1
ATOM 10760 O O . SER B 1 645 ? -19.922 -74.188 -64.5 1 87.19 645 SER B O 1
ATOM 10762 N N . ILE B 1 646 ? -19.672 -75.188 -62.594 1 90.5 646 ILE B N 1
ATOM 10763 C CA . ILE B 1 646 ? -18.297 -75.625 -62.844 1 90.5 646 ILE B CA 1
ATOM 10764 C C . ILE B 1 646 ? -18.266 -76.625 -63.969 1 90.5 646 ILE B C 1
ATOM 10766 O O . ILE B 1 646 ? -17.422 -76.562 -64.875 1 90.5 646 ILE B O 1
ATOM 10770 N N . ALA B 1 647 ? -19.234 -77.562 -63.906 1 91.56 647 ALA B N 1
ATOM 10771 C CA . ALA B 1 647 ? -19.328 -78.625 -64.938 1 91.56 647 ALA B CA 1
ATOM 10772 C C . ALA B 1 647 ? -19.609 -78 -66.312 1 91.56 647 ALA B C 1
ATOM 10774 O O . ALA B 1 647 ? -19.031 -78.438 -67.312 1 91.56 647 ALA B O 1
ATOM 10775 N N . ILE B 1 648 ? -20.516 -77.125 -66.375 1 90.12 648 ILE B N 1
ATOM 10776 C CA . ILE B 1 648 ? -20.906 -76.5 -67.625 1 90.12 648 ILE B CA 1
ATOM 10777 C C . ILE B 1 648 ? -19.703 -75.812 -68.25 1 90.12 648 ILE B C 1
ATOM 10779 O O . ILE B 1 648 ? -19.422 -75.938 -69.438 1 90.12 648 ILE B O 1
ATOM 10783 N N . LYS B 1 649 ? -19.047 -75.062 -67.375 1 91.56 649 LYS B N 1
ATOM 10784 C CA . LYS B 1 649 ? -17.875 -74.312 -67.812 1 91.56 649 LYS B CA 1
ATOM 10785 C C . LYS B 1 649 ? -16.781 -75.312 -68.312 1 91.56 649 LYS B C 1
ATOM 10787 O O . LYS B 1 649 ? -16.141 -75.062 -69.312 1 91.56 649 LYS B O 1
ATOM 10792 N N . ALA B 1 650 ? -16.484 -76.312 -67.5 1 92.25 650 ALA B N 1
ATOM 10793 C CA . ALA B 1 650 ? -15.477 -77.25 -67.875 1 92.25 650 ALA B CA 1
ATOM 10794 C C . ALA B 1 650 ? -15.82 -77.938 -69.25 1 92.25 650 ALA B C 1
ATOM 10796 O O . ALA B 1 650 ? -14.938 -78.25 -70 1 92.25 650 ALA B O 1
ATOM 10797 N N . ASN B 1 651 ? -17.109 -78.25 -69.375 1 90.81 651 ASN B N 1
ATOM 10798 C CA . ASN B 1 651 ? -17.578 -78.875 -70.562 1 90.81 651 ASN B CA 1
ATOM 10799 C C . ASN B 1 651 ? -17.391 -77.938 -71.812 1 90.81 651 ASN B C 1
ATOM 10801 O O . ASN B 1 651 ? -17.109 -78.438 -72.875 1 90.81 651 ASN B O 1
ATOM 10805 N N . SER B 1 652 ? -17.625 -76.688 -71.625 1 90.25 652 SER B N 1
ATOM 10806 C CA . SER B 1 652 ? -17.453 -75.75 -72.688 1 90.25 652 SER B CA 1
ATOM 10807 C C . SER B 1 652 ? -15.992 -75.625 -73.125 1 90.25 652 SER B C 1
ATOM 10809 O O . SER B 1 652 ? -15.68 -75.25 -74.25 1 90.25 652 SER B O 1
ATOM 10811 N N . MET B 1 653 ? -15.07 -76.062 -72.312 1 90.38 653 MET B N 1
ATOM 10812 C CA . MET B 1 653 ? -13.641 -76 -72.562 1 90.38 653 MET B CA 1
ATOM 10813 C C . MET B 1 653 ? -13.023 -77.312 -72.75 1 90.38 653 MET B C 1
ATOM 10815 O O . MET B 1 653 ? -11.867 -77.562 -72.438 1 90.38 653 MET B O 1
ATOM 10819 N N . HIS B 1 654 ? -13.719 -78.25 -73.312 1 84.69 654 HIS B N 1
ATOM 10820 C CA . HIS B 1 654 ? -13.266 -79.625 -73.5 1 84.69 654 HIS B CA 1
ATOM 10821 C C . HIS B 1 654 ? -12.062 -79.688 -74.438 1 84.69 654 HIS B C 1
ATOM 10823 O O . HIS B 1 654 ? -11.227 -80.562 -74.312 1 84.69 654 HIS B O 1
ATOM 10829 N N . SER B 1 655 ? -11.938 -78.75 -75.312 1 83.31 655 SER B N 1
ATOM 10830 C CA . SER B 1 655 ? -10.867 -78.75 -76.312 1 83.31 655 SER B CA 1
ATOM 10831 C C . SER B 1 655 ? -9.641 -78 -75.812 1 83.31 655 SER B C 1
ATOM 10833 O O . SER B 1 655 ? -8.578 -78.062 -76.438 1 83.31 655 SER B O 1
ATOM 10835 N N . SER B 1 656 ? -9.75 -77.375 -74.625 1 89.81 656 SER B N 1
ATOM 10836 C CA . SER B 1 656 ? -8.648 -76.562 -74.188 1 89.81 656 SER B CA 1
ATOM 10837 C C . SER B 1 656 ? -7.645 -77.438 -73.375 1 89.81 656 SER B C 1
ATOM 10839 O O . SER B 1 656 ? -7.949 -78.562 -73 1 89.81 656 SER B O 1
ATOM 10841 N N . ASN B 1 657 ? -6.457 -76.812 -73.25 1 92.75 657 ASN B N 1
ATOM 10842 C CA . ASN B 1 657 ? -5.441 -77.438 -72.375 1 92.75 657 ASN B CA 1
ATOM 10843 C C . ASN B 1 657 ? -5.844 -77.5 -70.938 1 92.75 657 ASN B C 1
ATOM 10845 O O . ASN B 1 657 ? -6.621 -76.625 -70.5 1 92.75 657 ASN B O 1
ATOM 10849 N N . LEU B 1 658 ? -5.438 -78.438 -70.188 1 94.12 658 LEU B N 1
ATOM 10850 C CA . LEU B 1 658 ? -5.805 -78.625 -68.812 1 94.12 658 LEU B CA 1
ATOM 10851 C C . LEU B 1 658 ? -5.418 -77.375 -68 1 94.12 658 LEU B C 1
ATOM 10853 O O . LEU B 1 658 ? -6.148 -77 -67.062 1 94.12 658 LEU B O 1
ATOM 10857 N N . GLN B 1 659 ? -4.316 -76.875 -68.25 1 94.06 659 GLN B N 1
ATOM 10858 C CA . GLN B 1 659 ? -3.852 -75.688 -67.562 1 94.06 659 GLN B CA 1
ATOM 10859 C C . GLN B 1 659 ? -4.801 -74.5 -67.75 1 94.06 659 GLN B C 1
ATOM 10861 O O . GLN B 1 659 ? -5.113 -73.75 -66.75 1 94.06 659 GLN B O 1
ATOM 10866 N N . GLU B 1 660 ? -5.176 -74.312 -68.938 1 94.56 660 GLU B N 1
ATOM 10867 C CA . GLU B 1 660 ? -6.113 -73.25 -69.25 1 94.56 660 GLU B CA 1
ATOM 10868 C C . GLU B 1 660 ? -7.453 -73.438 -68.562 1 94.56 660 GLU B C 1
ATOM 10870 O O . GLU B 1 660 ? -8.078 -72.5 -68.125 1 94.56 660 GLU B O 1
ATOM 10875 N N . LEU B 1 661 ? -7.848 -74.625 -68.562 1 93.88 661 LEU B N 1
ATOM 10876 C CA . LEU B 1 661 ? -9.094 -75 -67.875 1 93.88 661 LEU B CA 1
ATOM 10877 C C . LEU B 1 661 ? -9.016 -74.625 -66.375 1 93.88 661 LEU B C 1
ATOM 10879 O O . LEU B 1 661 ? -9.922 -74 -65.875 1 93.88 661 LEU B O 1
ATOM 10883 N N . LEU B 1 662 ? -7.98 -75.062 -65.688 1 95.44 662 LEU B N 1
ATOM 10884 C CA . LEU B 1 662 ? -7.82 -74.812 -64.25 1 95.44 662 LEU B CA 1
ATOM 10885 C C . LEU B 1 662 ? -7.734 -73.312 -64 1 95.44 662 LEU B C 1
ATOM 10887 O O . LEU B 1 662 ? -8.297 -72.812 -63.031 1 95.44 662 LEU B O 1
ATOM 10891 N N . GLU B 1 663 ? -7.02 -72.625 -64.812 1 94.12 663 GLU B N 1
ATOM 10892 C CA . GLU B 1 663 ? -6.898 -71.188 -64.625 1 94.12 663 GLU B CA 1
ATOM 10893 C C . GLU B 1 663 ? -8.258 -70.5 -64.75 1 94.12 663 GLU B C 1
ATOM 10895 O O . GLU B 1 663 ? -8.562 -69.562 -63.969 1 94.12 663 GLU B O 1
ATOM 10900 N N . GLU B 1 664 ? -8.93 -70.875 -65.688 1 94.25 664 GLU B N 1
ATOM 10901 C CA . GLU B 1 664 ? -10.258 -70.312 -65.875 1 94.25 664 GLU B CA 1
ATOM 10902 C C . GLU B 1 664 ? -11.172 -70.625 -64.688 1 94.25 664 GLU B C 1
ATOM 10904 O O . GLU B 1 664 ? -12.039 -69.812 -64.375 1 94.25 664 GLU B O 1
ATOM 10909 N N . LEU B 1 665 ? -11.117 -71.75 -64.188 1 91.94 665 LEU B N 1
ATOM 10910 C CA . LEU B 1 665 ? -11.938 -72.062 -63.031 1 91.94 665 LEU B CA 1
ATOM 10911 C C . LEU B 1 665 ? -11.562 -71.25 -61.812 1 91.94 665 LEU B C 1
ATOM 10913 O O . LEU B 1 665 ? -12.43 -70.812 -61.031 1 91.94 665 LEU B O 1
ATOM 10917 N N . VAL B 1 666 ? -10.25 -71.125 -61.625 1 91.31 666 VAL B N 1
ATOM 10918 C CA . VAL B 1 666 ? -9.797 -70.25 -60.531 1 91.31 666 VAL B CA 1
ATOM 10919 C C . VAL B 1 666 ? -10.289 -68.812 -60.781 1 91.31 666 VAL B C 1
ATOM 10921 O O . VAL B 1 666 ? -10.703 -68.125 -59.812 1 91.31 666 VAL B O 1
ATOM 10924 N N . LEU B 1 667 ? -10.211 -68.312 -61.938 1 90.69 667 LEU B N 1
ATOM 10925 C CA . LEU B 1 667 ? -10.68 -67 -62.281 1 90.69 667 LEU B CA 1
ATOM 10926 C C . LEU B 1 667 ? -12.18 -66.875 -62.031 1 90.69 667 LEU B C 1
ATOM 10928 O O . LEU B 1 667 ? -12.656 -65.812 -61.625 1 90.69 667 LEU B O 1
ATOM 10932 N N . MET B 1 668 ? -12.844 -67.812 -62.375 1 88.25 668 MET B N 1
ATOM 10933 C CA . MET B 1 668 ? -14.281 -67.875 -62.156 1 88.25 668 MET B CA 1
ATOM 10934 C C . MET B 1 668 ? -14.586 -67.688 -60.656 1 88.25 668 MET B C 1
ATOM 10936 O O . MET B 1 668 ? -15.5 -66.938 -60.281 1 88.25 668 MET B O 1
ATOM 10940 N N . GLU B 1 669 ? -13.859 -68.438 -59.781 1 87.56 669 GLU B N 1
ATOM 10941 C CA . GLU B 1 669 ? -14.016 -68.25 -58.344 1 87.56 669 GLU B CA 1
ATOM 10942 C C . GLU B 1 669 ? -13.672 -66.875 -57.906 1 87.56 669 GLU B C 1
ATOM 10944 O O . GLU B 1 669 ? -14.367 -66.25 -57.062 1 87.56 669 GLU B O 1
ATOM 10949 N N . GLU B 1 670 ? -12.617 -66.312 -58.344 1 87.5 670 GLU B N 1
ATOM 10950 C CA . GLU B 1 670 ? -12.18 -65 -57.969 1 87.5 670 GLU B CA 1
ATOM 10951 C C . GLU B 1 670 ? -13.211 -63.938 -58.375 1 87.5 670 GLU B C 1
ATOM 10953 O O . GLU B 1 670 ? -13.461 -62.969 -57.625 1 87.5 670 GLU B O 1
ATOM 10958 N N . ARG B 1 671 ? -13.742 -64.062 -59.5 1 85.75 671 ARG B N 1
ATOM 10959 C CA . ARG B 1 671 ? -14.766 -63.156 -60 1 85.75 671 ARG B CA 1
ATOM 10960 C C . ARG B 1 671 ? -16.031 -63.219 -59.125 1 85.75 671 ARG B C 1
ATOM 10962 O O . ARG B 1 671 ? -16.672 -62.219 -58.875 1 85.75 671 ARG B O 1
ATOM 10969 N N . SER B 1 672 ? -16.328 -64.312 -58.781 1 81.25 672 SER B N 1
ATOM 10970 C CA . SER B 1 672 ? -17.516 -64.5 -57.938 1 81.25 672 SER B CA 1
ATOM 10971 C C . SER B 1 672 ? -17.297 -63.969 -56.531 1 81.25 672 SER B C 1
ATOM 10973 O O . SER B 1 672 ? -18.25 -63.5 -55.906 1 81.25 672 SER B O 1
ATOM 10975 N N . ARG B 1 673 ? -16.156 -64.125 -56 1 80.94 673 ARG B N 1
ATOM 10976 C CA . ARG B 1 673 ? -15.828 -63.688 -54.656 1 80.94 673 ARG B CA 1
ATOM 10977 C C . ARG B 1 673 ? -15.711 -62.156 -54.594 1 80.94 673 ARG B C 1
ATOM 10979 O O . ARG B 1 673 ? -16.047 -61.531 -53.594 1 80.94 673 ARG B O 1
ATOM 10986 N N . GLY B 1 674 ? -15.312 -61.531 -55.594 1 76.88 674 GLY B N 1
ATOM 10987 C CA . GLY B 1 674 ? -15.109 -60.094 -55.625 1 76.88 674 GLY B CA 1
ATOM 10988 C C . GLY B 1 674 ? -14.016 -59.625 -54.688 1 76.88 674 GLY B C 1
ATOM 10989 O O . GLY B 1 674 ? -12.898 -60.156 -54.719 1 76.88 674 GLY B O 1
ATOM 10990 N N . ASP B 1 675 ? -14.391 -58.656 -53.812 1 79.38 675 ASP B N 1
ATOM 10991 C CA . ASP B 1 675 ? -13.422 -58.031 -52.906 1 79.38 675 ASP B CA 1
ATOM 10992 C C . ASP B 1 675 ? -13.398 -58.75 -51.562 1 79.38 675 ASP B C 1
ATOM 10994 O O . ASP B 1 675 ? -12.602 -58.406 -50.688 1 79.38 675 ASP B O 1
ATOM 10998 N N . GLU B 1 676 ? -14.164 -59.719 -51.469 1 78.38 676 GLU B N 1
ATOM 10999 C CA . GLU B 1 676 ? -14.234 -60.406 -50.188 1 78.38 676 GLU B CA 1
ATOM 11000 C C . GLU B 1 676 ? -13.039 -61.344 -50 1 78.38 676 GLU B C 1
ATOM 11002 O O . GLU B 1 676 ? -12.414 -61.75 -50.969 1 78.38 676 GLU B O 1
ATOM 11007 N N . GLN B 1 677 ? -12.57 -61.594 -48.781 1 81.94 677 GLN B N 1
ATOM 11008 C CA . GLN B 1 677 ? -11.438 -62.469 -48.469 1 81.94 677 GLN B CA 1
ATOM 11009 C C . GLN B 1 677 ? -11.812 -63.938 -48.594 1 81.94 677 GLN B C 1
ATOM 11011 O O . GLN B 1 677 ? -12.969 -64.312 -48.406 1 81.94 677 GLN B O 1
ATOM 11016 N N . ARG B 1 678 ? -10.914 -64.688 -48.969 1 82.56 678 ARG B N 1
ATOM 11017 C CA . ARG B 1 678 ? -11.102 -66.188 -49.031 1 82.56 678 ARG B CA 1
ATOM 11018 C C . ARG B 1 678 ? -11.328 -66.75 -47.625 1 82.56 678 ARG B C 1
ATOM 11020 O O . ARG B 1 678 ? -10.758 -66.25 -46.656 1 82.56 678 ARG B O 1
ATOM 11027 N N . TYR B 1 679 ? -12.164 -67.75 -47.594 1 80.88 679 TYR B N 1
ATOM 11028 C CA . TYR B 1 679 ? -12.484 -68.312 -46.281 1 80.88 679 TYR B CA 1
ATOM 11029 C C . TYR B 1 679 ? -11.938 -69.75 -46.188 1 80.88 679 TYR B C 1
ATOM 11031 O O . TYR B 1 679 ? -11.828 -70.312 -45.094 1 80.88 679 TYR B O 1
ATOM 11039 N N . ASP B 1 680 ? -11.594 -70.375 -47.375 1 84.19 680 ASP B N 1
ATOM 11040 C CA . ASP B 1 680 ? -11.148 -71.75 -47.312 1 84.19 680 ASP B CA 1
ATOM 11041 C C . ASP B 1 680 ? -10.07 -72 -48.375 1 84.19 680 ASP B C 1
ATOM 11043 O O . ASP B 1 680 ? -9.883 -71.25 -49.281 1 84.19 680 ASP B O 1
ATOM 11047 N N . ASP B 1 681 ? -9.406 -73.25 -48.25 1 88.44 681 ASP B N 1
ATOM 11048 C CA . ASP B 1 681 ? -8.383 -73.625 -49.219 1 88.44 681 ASP B CA 1
ATOM 11049 C C . ASP B 1 681 ? -9.008 -74 -50.562 1 88.44 681 ASP B C 1
ATOM 11051 O O . ASP B 1 681 ? -10.18 -74.375 -50.625 1 88.44 681 ASP B O 1
ATOM 11055 N N . ILE B 1 682 ? -8.305 -73.875 -51.688 1 91.44 682 ILE B N 1
ATOM 11056 C CA . ILE B 1 682 ? -8.773 -74.25 -53 1 91.44 682 ILE B CA 1
ATOM 11057 C C . ILE B 1 682 ? -7.793 -75.25 -53.656 1 91.44 682 ILE B C 1
ATOM 11059 O O . ILE B 1 682 ? -6.609 -74.938 -53.812 1 91.44 682 ILE B O 1
ATOM 11063 N N . THR B 1 683 ? -8.25 -76.375 -53.906 1 93.62 683 THR B N 1
ATOM 11064 C CA . THR B 1 683 ? -7.492 -77.375 -54.656 1 93.62 683 THR B CA 1
ATOM 11065 C C . THR B 1 683 ? -8.297 -77.938 -55.844 1 93.62 683 THR B C 1
ATOM 11067 O O . THR B 1 683 ? -9.477 -78.25 -55.688 1 93.62 683 THR B O 1
ATOM 11070 N N . ILE B 1 684 ? -7.734 -77.938 -57.031 1 95.81 684 ILE B N 1
ATOM 11071 C CA . ILE B 1 684 ? -8.367 -78.5 -58.219 1 95.81 684 ILE B CA 1
ATOM 11072 C C . ILE B 1 684 ? -7.422 -79.438 -58.938 1 95.81 684 ILE B C 1
ATOM 11074 O O . ILE B 1 684 ? -6.238 -79.125 -59.125 1 95.81 684 ILE B O 1
ATOM 11078 N N . ILE B 1 685 ? -7.949 -80.562 -59.312 1 96.44 685 ILE B N 1
ATOM 11079 C CA . ILE B 1 685 ? -7.18 -81.562 -60.031 1 96.44 685 ILE B CA 1
ATOM 11080 C C . ILE B 1 685 ? -7.875 -81.938 -61.344 1 96.44 685 ILE B C 1
ATOM 11082 O O . ILE B 1 685 ? -9.086 -82.125 -61.375 1 96.44 685 ILE B O 1
ATOM 11086 N N . ALA B 1 686 ? -7.164 -81.875 -62.406 1 96.62 686 ALA B N 1
ATOM 11087 C CA . ALA B 1 686 ? -7.676 -82.25 -63.719 1 96.62 686 ALA B CA 1
ATOM 11088 C C . ALA B 1 686 ? -6.828 -83.375 -64.312 1 96.62 686 ALA B C 1
ATOM 11090 O O . ALA B 1 686 ? -5.602 -83.25 -64.375 1 96.62 686 ALA B O 1
ATOM 11091 N N . ILE B 1 687 ? -7.473 -84.438 -64.688 1 95.69 687 ILE B N 1
ATOM 11092 C CA . ILE B 1 687 ? -6.801 -85.562 -65.312 1 95.69 687 ILE B CA 1
ATOM 11093 C C . ILE B 1 687 ? -7.414 -85.875 -66.688 1 95.69 687 ILE B C 1
ATOM 11095 O O . ILE B 1 687 ? -8.633 -85.812 -66.812 1 95.69 687 ILE B O 1
ATOM 11099 N N . GLU B 1 688 ? -6.562 -86.188 -67.625 1 94.88 688 GLU B N 1
ATOM 11100 C CA . GLU B 1 688 ? -6.996 -86.5 -68.938 1 94.88 688 GLU B CA 1
ATOM 11101 C C . GLU B 1 688 ? -6.367 -87.812 -69.438 1 94.88 688 GLU B C 1
ATOM 11103 O O . GLU B 1 688 ? -5.18 -88.062 -69.188 1 94.88 688 GLU B O 1
ATOM 11108 N N . SER B 1 689 ? -7.188 -88.688 -70.062 1 92.31 689 SER B N 1
ATOM 11109 C CA . SER B 1 689 ? -6.684 -89.938 -70.625 1 92.31 689 SER B CA 1
ATOM 11110 C C . SER B 1 689 ? -6.055 -89.688 -72 1 92.31 689 SER B C 1
ATOM 11112 O O . SER B 1 689 ? -6.648 -89.062 -72.875 1 92.31 689 SER B O 1
ATOM 11114 N N . ALA B 1 690 ? -4.777 -90.125 -72.062 1 83.25 690 ALA B N 1
ATOM 11115 C CA . ALA B 1 690 ? -4.055 -89.938 -73.312 1 83.25 690 ALA B CA 1
ATOM 11116 C C . ALA B 1 690 ? -3.725 -91.312 -73.938 1 83.25 690 ALA B C 1
ATOM 11118 O O . ALA B 1 690 ? -3.75 -92.312 -73.25 1 83.25 690 ALA B O 1
ATOM 11119 N N . ARG B 1 691 ? -3.639 -91.438 -75.375 1 71.44 691 ARG B N 1
ATOM 11120 C CA . ARG B 1 691 ? -3.232 -92.625 -76.125 1 71.44 691 ARG B CA 1
ATOM 11121 C C . ARG B 1 691 ? -1.8 -93.062 -75.75 1 71.44 691 ARG B C 1
ATOM 11123 O O . ARG B 1 691 ? -0.932 -92.188 -75.625 1 71.44 691 ARG B O 1
ATOM 11130 N N . GLN B 1 692 ? -1.566 -94.25 -75.188 1 57.25 692 GLN B N 1
ATOM 11131 C CA . GLN B 1 692 ? -0.23 -94.75 -74.938 1 57.25 692 GLN B CA 1
ATOM 11132 C C . GLN B 1 692 ? 0.648 -94.688 -76.188 1 57.25 692 GLN B C 1
ATOM 11134 O O . GLN B 1 692 ? 0.168 -94.875 -77.25 1 57.25 692 GLN B O 1
#

InterPro domains:
  IPR001932 PPM-type phosphatase-like domain [PF07228] (500-688)
  IPR001932 PPM-type phosphatase-like domain [SM00331] (473-689)
  IPR008979 Galactose-binding-like domain superfamily [SSF49785] (52-188)
  IPR011623 7TM-DISM receptor, extracellular domain, type 1 [PF07695] (207-402)
  IPR036457 PPM-type phosphatase-like domain superfamily [G3DSA:3.60.40.10] (441-689)
  IPR036457 PPM-type phosphatase-like domain superfamily [SSF81606] (483-687)
  IPR052016 Bacterial Sigma Factor Regulator [PTHR43156] (419-688)

Organism: NCBI:txid2484979

pLDDT: mean 83.97, std 13.09, range [33.47, 97.81]

Sequence (1384 aa):
MHISKYLFFLLGPVGFLIFLLTLTPSHKEENIRAYQGSIDLRGIRDASSGPVDLSGEWEFFWSQEAGKVLETFRGKITVPGAWNRETEVHSSYEKIGYGTYRLRMLIPDVWVGKVLTVGLGSVLTSYAIYMDGIQLGQTGHPSHSPKETVPRVQPKFYSFIASSNEVRLEIFVSNYYSRQGGIISPVRMGPADVMESYRTRTIFSDIFAFSSLMIMGLYHISLYLYLRSSKAPLYFGFMSIAISIRALVTNTKLLMEFFPSLPQEAIQLLDQIPLIVSVPFYLLFFQSTFEAYVSTKFVKGSIFIAVVFAVATLFGSLAFNSEKLVIYHIFMGIVIAYILYVIYTIDFDKENNSAYILYGTGLLFLGIGIDLFYTYVLKVSSYEVSHFALVFFVFLQSLVIASDRSSKYKEAKILTEDLQTMNLELFEMKEKLVQKVEDRTKTLNDTLQQINRELEIAQNVQRKILTPPDREIAGIHFEYVYKPLEKVGGDFLDISEVRPGKIRVLLADAVGHGVQASLMTMALKTEYEELKKLDCPTEVLRELNGRFLRKFDTLESIFPCFVADVYLAKKELLYASAGHPDQVLLRPDVAYELLHKTGPILGLFDDLEIQFNTFPFPVGSRLLLFSDGLIENRRKENRWSTVDSIAIKANSMHSSNLQELLEELVLMEERSRGDEQRYDDITIIAIESARQMHISKYLFFLLGPVGFLIFLLTLTPSHKEENIRAYQGSIDLRGIRDASSGPVDLSGEWEFFWSQEAGKVLETFRGKITVPGAWNRETEVHSSYEKIGYGTYRLRMLIPDVWVGKVLTVGLGSVLTSYAIYMDGIQLGQTGHPSHSPKETVPRVQPKFYSFIASSNEVRLEIFVSNYYSRQGGIISPVRMGPADVMESYRTRTIFSDIFAFSSLMIMGLYHISLYLYLRSSKAPLYFGFMSIAISIRALVTNTKLLMEFFPSLPQEAIQLLDQIPLIVSVPFYLLFFQSTFEAYVSTKFVKGSIFIAVVFAVATLFGSLAFNSEKLVIYHIFMGIVIAYILYVIYTIDFDKENNSAYILYGTGLLFLGIGIDLFYTYVLKVSSYEVSHFALVFFVFLQSLVIASDRSSKYKEAKILTEDLQTMNLELFEMKEKLVQKVEDRTKTLNDTLQQINRELEIAQNVQRKILTPPDREIAGIHFEYVYKPLEKVGGDFLDISEVRPGKIRVLLADAVGHGVQASLMTMALKTEYEELKKLDCPTEVLRELNGRFLRKFDTLESIFPCFVADVYLAKKELLYASAGHPDQVLLRPDVAYELLHKTGPILGLFDDLEIQFNTFPFPVGSRLLLFSDGLIENRRKENRWSTVDSIAIKANSMHSSNLQELLEELVLMEERSRGDEQRYDDITIIAIESARQ

Radius of gyration: 64.6 Å; Cα contacts (8 Å, |Δi|>4): 2576; chains: 2; bounding box: 71×175×119 Å

Solvent-accessible surface area (backbone atoms only — not comparable to full-atom values): 69987 Å² total; per-residue (Å²): 128,66,60,68,52,49,53,51,62,51,47,48,54,46,51,48,48,49,50,54,50,64,66,43,68,77,66,65,83,68,90,63,50,23,50,87,20,30,32,78,42,57,82,55,82,56,68,82,42,69,65,42,58,63,31,30,28,28,30,30,38,52,32,75,54,62,90,48,73,46,75,83,46,73,43,73,40,57,38,47,20,29,50,43,74,44,18,84,82,36,76,77,39,48,38,55,33,32,34,37,38,35,36,37,36,32,45,21,77,72,49,45,72,34,58,30,26,41,35,41,37,50,38,29,28,8,28,34,37,26,50,73,85,42,74,77,49,65,33,57,34,50,42,68,41,74,89,67,35,37,64,27,70,62,46,49,71,48,73,46,63,37,87,46,52,65,44,38,41,35,38,38,33,17,12,82,40,45,72,54,17,36,39,22,28,61,39,32,34,27,35,44,70,44,40,49,44,52,49,48,55,58,49,46,56,40,40,32,41,20,27,35,23,35,50,53,9,54,47,26,35,49,47,22,74,70,63,64,81,56,67,33,41,36,30,45,10,53,26,29,37,28,47,18,54,20,37,33,56,39,84,65,28,54,51,45,66,78,37,71,83,62,52,48,65,58,49,50,47,46,39,47,42,26,58,42,54,28,53,43,25,48,49,52,19,49,30,60,73,39,56,91,70,48,58,66,66,58,52,54,48,47,40,50,50,33,50,52,53,42,53,48,48,74,74,41,53,68,44,54,43,47,56,49,47,59,57,50,53,52,50,50,49,52,52,51,50,49,50,52,50,43,58,69,69,56,59,65,89,76,42,87,63,50,62,47,51,51,51,25,49,49,45,28,52,48,19,45,49,51,33,49,42,27,46,71,70,64,35,27,65,51,88,54,49,31,53,55,23,41,48,51,22,53,54,41,40,53,50,43,60,54,46,55,55,51,50,54,35,53,51,34,47,50,50,32,52,52,36,50,52,50,42,52,52,48,48,51,50,44,52,52,48,53,50,50,43,51,51,53,50,50,53,50,52,52,54,52,51,54,52,51,52,46,36,50,52,47,24,52,55,56,59,47,71,33,58,60,75,83,65,84,50,90,44,44,49,64,45,69,48,84,45,46,64,46,66,31,32,12,61,51,49,43,68,45,72,65,44,96,58,31,36,37,38,37,44,36,40,35,64,67,63,32,68,53,8,27,52,50,31,49,52,50,51,32,56,42,55,63,41,57,71,53,91,45,52,48,54,36,52,42,49,49,32,43,49,42,46,69,56,46,51,87,66,75,53,47,34,30,34,35,29,36,38,37,32,62,86,79,25,31,32,39,34,24,23,18,52,37,69,62,31,37,38,39,46,78,92,53,76,69,43,75,44,65,59,36,29,64,44,34,51,77,56,81,79,70,72,56,45,69,53,76,44,83,39,49,80,60,16,35,43,40,43,60,43,66,25,64,46,60,41,45,40,93,81,62,77,63,65,40,68,60,54,55,41,52,53,52,56,77,43,66,86,51,56,66,64,60,50,52,51,49,53,53,48,51,44,49,64,59,24,57,89,57,75,76,77,43,40,34,39,38,38,38,37,33,37,43,85,118,125,65,60,67,52,50,50,50,63,52,46,48,55,46,50,48,48,49,52,54,51,64,65,44,68,80,66,67,85,66,88,60,50,24,50,88,21,30,32,78,42,58,81,55,80,59,69,80,41,70,65,43,58,63,31,30,28,27,31,29,38,55,32,70,55,60,88,46,73,49,75,82,45,72,42,74,40,57,38,46,20,29,50,44,73,43,18,85,82,36,75,77,39,47,38,57,34,31,33,37,39,35,35,39,36,31,47,20,75,70,47,46,71,34,57,31,24,40,35,41,37,49,40,29,26,8,29,35,36,26,50,70,84,41,74,77,48,65,32,55,34,51,42,67,40,73,87,65,35,37,64,26,70,62,47,48,72,48,73,48,65,37,88,48,51,66,45,41,40,35,38,39,31,17,12,80,41,44,73,55,18,37,38,23,27,61,38,32,34,25,35,44,70,44,39,49,45,52,48,49,54,57,47,46,55,40,42,33,39,21,26,36,22,35,51,53,9,54,48,26,35,50,46,22,75,70,65,64,79,55,66,32,40,36,29,44,10,51,26,29,38,28,46,18,54,20,37,32,55,39,83,67,29,54,52,46,66,79,38,71,83,62,53,50,66,59,50,50,46,46,39,47,42,25,57,42,55,28,52,44,24,47,49,50,20,49,31,60,74,38,54,92,70,48,58,65,66,58,50,54,50,47,40,50,52,35,50,52,52,41,54,48,48,75,73,42,52,67,42,55,44,48,56,49,47,58,57,50,51,52,51,51,50,51,50,51,52,48,51,53,52,41,58,69,68,55,59,67,87,76,41,86,63,50,63,48,50,50,51,24,49,49,46,28,53,49,19,46,48,51,34,50,42,27,48,72,71,65,34,26,66,52,88,54,50,30,52,54,24,41,47,51,21,54,53,40,42,52,49,43,60,54,46,57,54,52,51,54,35,52,50,33,48,52,51,31,53,52,36,51,52,51,41,50,50,48,48,52,49,45,53,53,49,52,51,50,44,50,51,53,50,50,54,52,52,53,53,52,50,54,53,51,53,45,36,50,52,46,24,53,54,54,59,48,70,30,58,62,72,82,66,85,48,92,42,45,48,63,44,68,49,83,46,45,63,47,67,30,32,12,62,51,50,42,67,47,73,67,42,97,59,32,37,37,38,37,44,37,40,34,62,65,64,33,68,54,7,28,51,50,29,49,53,50,51,32,55,41,58,65,41,58,71,51,90,44,51,47,56,39,53,42,51,49,30,41,50,44,45,67,57,47,52,87,64,74,52,47,33,30,33,35,32,35,38,38,32,61,85,80,24,31,32,40,35,22,24,19,51,35,69,60,31,37,36,38,46,78,90,54,74,70,44,75,44,64,57,38,28,65,43,33,51,78,54,82,78,68,72,56,42,70,51,77,43,83,39,50,80,60,16,34,42,42,44,61,41,63,25,65,48,63,40,45,35,90,80,60,74,62,64,39,68,60,53,54,41,53,53,51,57,76,42,66,86,52,55,65,65,58,50,53,51,50,51,52,48,51,42,49,64,57,24,57,92,58,77,75,79,44,40,34,39,38,38,40,38,32,38,43,84,118

Foldseek 3Di:
DVVVLVVVLVVLVVVLVVVVVVVPPPPPPPDWEADPQETEDQPDPDQLDAKDWHWHKWWKFWDLAAPCSPPPDTDIDTPPFFQCVCCVVVVPDAQFFKMKTKHKYQAHPSQAFAKKKKKAWWFAWKKWKDKPRHTQDIAFDDHRDPVRTATHTAIDMGIDHHNDRIMMIMMMWGHDAANTGGRQEIMIMHGPVNVVVVVVVLVVVLVVLLVLLQVLLVVLCVVCVVPVPFCLSNLSSLLSNLVSQLSCLPGNVVVCVVPVPDGPLVSLLSNVLSVLSSLLSVVVNVCRLVVPQDDPVVSVVSNVVSVVLNVCSVPDDSRVNNVCVVVVVVVVVVSLVVVVVSLVVDDPVVDPLSSLLVSLSVLLVVLSVQQVCSCPPVVHHDSSSNSVSVSSSSVSVVVVVVVVVVVVVVVVVVVVVVVVVVVVVVVVVVVVVVVVVVVVVVVVVVVVVVVVVVLLVLLVVLVVLADDQPDDDPQKHKHKDWFFLDSAALKGWYWDDLDVQKIKIKIKGWPDHDPVSRVVSVVLSVVLVVLVNPDAQVVSLLVSLQVCCVPPVPVLIWMWMKMWMAGNVQQKIKIATACFQWWWKFDDPDAIDTHHHQWHTGSPDNGTDGDMDMDGHDALMKTKDKGCLLQPQADPVCSPPHNVVLRVLLRVCSVPDPVVSNVVSVVVSCVRNDPHRRDHIIMMMMMGGHDD/DVVVLVCLLVVLVVVLVVVVVVVPPPPPPPDWEADPQETEDQPDPDQLDAKDWHWHKWWKQWDQAAPCSPPPDTDIDTPPFFQCVCCVVVVPDAQFFKMKTKHKYQAHPSQAFAKKKKKAWWFAWKKWKDKQRHTQDIAFDDHRDPVRTATHTAIDMGIDHHNDRIMMIMMMWGHDQANTGGRQEIMIMHGPVNVVVVVVVLVVVLVVLLVLLQVLLVVLCVVCVVPVPFCLSNLLSLLSNLVSQLSCLAGNVVVCVVPVPDGPLVSLLSNVLSVLSSLLSVVVNVCRLVVPQDDPVVSVVSNVVSVVLNVCSVPDDSNVNNVCSVVVVVVVVVSLVVVVVSLVVDDPVVDPLSSLLVSLSVLLVVLSVQQVCSCPPVVHHDSSSNSVSNSSSSVSVVVVVVVVVVVVVVVVVVVVVVVVVVVVVVVVVVVVVVVVVVVVVVVVVVVVVVVVVVLLVLLVVLVVLADDQPDDDPQKHKHKDWFFLDSAALKGWYWDDLDVQKIKIKIKGWPDHDPVSRVVSVVLSVVLVVLVNPDAQVVSQLVSLQVCCVPPVPVLIWMWMKMWMAGRVVQKIKIATAPFQWWWKFDDPDAIDTHHHQWHIGSPDNGTDGDMDMDGHDALMKTKDKGCLLQCQADPVCNPPHSVVLRVLLRVQSVPDPVVSNVVSVVVSCVRNDPHRRDHIIMMMMMGGHDD

Secondary structure (DSSP, 8-state):
--HHHHHHHHHHHHHHHHHHHHHS------S--BBTTEEE-TT---TTPPPEE--EEEEEEEE-STT---TT-EEEEEESEEGGGGGGT-TT--SSEEEEEEEEEE--GGGTTSEEEEEE--EESEEEEEETTEEEEEESB--SSTTT-B-----EEEEEE--SSEEEEEEEEEESSSSS-EE-S--EEEEHHHHHHHHHHHHHHHHHHHHHHHHHHHHHHHHHHHH-S-SHHHHHHHHHHHHHHHHTTSTT-HHHHH-TT--HHHHHHHHHHHHHHHHHHHHHHHHHHSTTTS-HHHHHHHHHHHHHHHHHHHH--HHHHHHHHHHHHHHHHHHHHHHHHHHHH--TTTSTTHHHHHHHHHHHHHHHHHHHIIIIII-S----HHHHHHHHHHHHHHHHHHHHHHHHHHHHHHHHHHHHHHHHHHHHHHHHHHHHHHHHHHHHHHHHHHHHHHHHHHHHHHHHHSPPTT--BTTEEEEEEEE-SSSS-SEEEEEEEEETTEEEEEEEE-SS-SHHHHHHHHHHHHHHHHHTT-S-HHHHHHHHHHHHHHHSGGG---B-EEEEEEETTTTEEEEEEESPPPEEEE-SSS--EEE---BPPBTS-SS-----EEEE--TT-EEEEE-THHHHS--SS-----HHHHHHHHHHTTTS-HHHHHHHHHHHHHHHHTTSPP-S-EEEEEEEE---/--HHHHHHHHHHHHHHHHHHHHHS------S--BBTTEEE-TT---TTPPPEE--EEEEEEEE-STT---TT-EEEEEESEEGGGGGGT-TT--SSEEEEEEEEEE--GGGTTSEEEEEE--EESEEEEEETTEEEEEESB--SSTTT-B-----EEEEEE--SSEEEEEEEEEESS-SS-EE-S--EEEEHHHHHHHHHHHHHHHHHHHHHHHHHHHHHHHHHHHH-S-SHHHHHHHHHHHHHHHHTTSTT-HHHHH-TT--HHHHHHHHHHHHHHHHHHHHHHHHHHSTTTS-HHHHHHHHHHHHHHHHHHHH--HHHHHHHHHHHHHHHHHHHHHHHHHHHH--TTTSTTHHHHHHHHHHHHHHHHHHHIIIIII-S----HHHHHHHHHHHHHHHHHHHHHHHHHHHHHHHHHHHHHHHHHHHHHHHHHHHHHHHHHHHHHHHHHHHHHHHHHHHHHHHHHSPPTT--BTTEEEEEEEE-SSSS-SEEEEEEEEETTEEEEEEEE-SS-SHHHHHHHHHHHHHHHHHTT-S-HHHHHHHHHHHHHHHSGGG---B-EEEEEEETTTTEEEEEEESPPPEEEE-SSS--EEE---BPPBTS-SS-----EEEE--TT-EEEEE-THHHHS--SS-----HHHHHHHHHHTTTS-HHHHHHHHHHHHHHHHTTSPP-S-EEEEEEEE---

Nearest PDB structures (foldseek):
  3f79-assembly2_D  TM=8.264E-01  e=5.683E-14  Pseudomonas aeruginosa
  3f79-assembly2_C  TM=8.351E-01  e=1.781E-13  Pseudomonas aeruginosa
  3pu9-assembly1_B  TM=8.283E-01  e=2.243E-12  Sphaerobacter thermophilus DSM 20745
  5ucg-assembly3_D  TM=8.285E-01  e=1.528E-10  Bacillus subtilis subsp. subtilis str. 168
  5ucg-assembly1_B  TM=8.168E-01  e=2.390E-10  Bacillus subtilis subsp. subtilis str. 168